Protein 5ZGO (pdb70)

Foldseek 3Di:
DQWCWDDFQHDIDTFGFAALADFWTWGDDACVVPLPVLLRQLVVVLVVDDVQAQEEEEADPRCVSNQVSNCVVNVHYYFYKYFDDDPPADPKDKWWFQDPSVSHITMTIGGPVCLVSFAQGEYEYEDAEAEPCRVVVRVCCSSVVSHHHYQAYEYAEYECDDDDRHHYVYYIYMDGDD/DAWCWDAFLRRTDTFGWDAQAPQWTDGDDAQVVVLPVLLSQLVVVLVVDDLQAQEEEEQDPRCVSNQVSNCVNNVHYYFYKYFDDDPVADDKDKWWFADPRYRDIIITIGGPVCLVVLAPGEYEYEYAEAEDCRVVVRVQCRSVVSHHHHDAYEYQEYEDDDDDGHHHRYYTYIDRRD/DQWDWDAFLNDTDTFHWQDDDDWWTWSDDFCVVPLPRLLSQLVVLLVVDDLQAQEEEEFDPRNVSNRVSNCVVNVHYYFYKYQDDDPPADPKDWFFFDDPDPDDTTITIGGPVCLVVAAQGAYEYEYAEAEDCGSVVRVQCVSVVSHHHHPAYEYQEYEDDDDDGHRYRYYIYIDTRD/DDWCWDAFLNRTDTFDFDDDDFQFTDTDDACVVPPPRLLSQLVVVLVVDDLQFQEEEEQADSNVSNQVSNCVVNVHYYFYKDFDDDPVADPKDKDWADDPPVRDITIIIGRPVCLVSAAQGEYEYEYAEQEDCSVVVVVQCVSVVSHHHYDAYEHQEYEDCSVDDHHHRYYYYTDGGD/DQWCWDDFQNDTDTFGWADDDPWWTFGDDACVVPPPVLLRFLVVVLVVDDLQAQEEEEADPSCVSNRVSNCVVNVHYYFYKYFDDDPVADPKDKWWDDDPPVRDITIIIGGPVCLVSAAQGEYEYEYAEAEDVRCPVRVQVVSVVSHHHYDAYEYQEYECDDDPRHHYVYYTYIDGDD/DAWCWDAFLRRIDTFHWAQQADQWIDRDDACVVPLPVLLSFLVVVLVVDPPQAAEEEEQDDRCVSNRVSNCVVNVHYYFYKYWDDDPVADPKDKDWDQWPRYSHITMIIGGPVCLVVLAPGEYEYEYAEAEPGPCVVRVCVRSVVSHHHHPAYEYQEYEDDDDPSYDYRYYYYIDGDD

Structure (mmCIF, N/CA/C/O backbone):
data_5ZGO
#
_entry.id   5ZGO
#
_cell.length_a   70.084
_cell.length_b   83.179
_cell.length_c   91.488
_cell.angle_alpha   90.00
_cell.angle_beta   102.07
_cell.angle_gamma   90.00
#
_symmetry.space_group_name_H-M   'P 1 21 1'
#
loop_
_entity.id
_entity.type
_entity.pdbx_description
1 polymer 'Adenine phosphoribosyltransferase'
2 water water
#
loop_
_atom_site.group_PDB
_atom_site.id
_atom_site.type_symbol
_atom_site.label_atom_id
_atom_site.label_alt_id
_atom_site.label_comp_id
_atom_site.label_asym_id
_atom_site.label_entity_id
_atom_site.label_seq_id
_atom_site.pdbx_PDB_ins_code
_atom_site.Cartn_x
_atom_site.Cartn_y
_atom_site.Cartn_z
_atom_site.occupancy
_atom_site.B_iso_or_equiv
_atom_site.auth_seq_id
_atom_site.auth_comp_id
_atom_site.auth_asym_id
_atom_site.auth_atom_id
_atom_site.pdbx_PDB_model_num
ATOM 1 N N . MET A 1 1 ? 36.073 14.033 42.102 1.00 82.26 1 MET A N 1
ATOM 2 C CA . MET A 1 1 ? 34.684 13.558 42.136 1.00 82.32 1 MET A CA 1
ATOM 3 C C . MET A 1 1 ? 33.668 14.663 42.386 1.00 70.78 1 MET A C 1
ATOM 4 O O . MET A 1 1 ? 33.597 15.278 43.462 1.00 60.55 1 MET A O 1
ATOM 9 N N . ARG A 1 2 ? 32.857 14.858 41.358 1.00 66.17 2 ARG A N 1
ATOM 10 C CA . ARG A 1 2 ? 31.868 15.916 41.304 1.00 66.00 2 ARG A CA 1
ATOM 11 C C . ARG A 1 2 ? 30.464 15.471 41.687 1.00 58.27 2 ARG A C 1
ATOM 12 O O . ARG A 1 2 ? 29.594 16.305 41.932 1.00 55.41 2 ARG A O 1
ATOM 20 N N . THR A 1 3 ? 30.248 14.157 41.712 1.00 58.11 3 THR A N 1
ATOM 21 C CA . THR A 1 3 ? 28.954 13.587 42.079 1.00 50.02 3 THR A CA 1
ATOM 22 C C . THR A 1 3 ? 29.074 12.405 43.041 1.00 50.56 3 THR A C 1
ATOM 23 O O . THR A 1 3 ? 30.039 11.656 42.991 1.00 53.22 3 THR A O 1
ATOM 27 N N . TYR A 1 4 ? 28.053 12.212 43.874 1.00 46.63 4 TYR A N 1
ATOM 28 C CA . TYR A 1 4 ? 28.029 11.111 44.830 1.00 45.72 4 TYR A CA 1
ATOM 29 C C . TYR A 1 4 ? 26.963 10.110 44.453 1.00 40.69 4 TYR A C 1
ATOM 30 O O . TYR A 1 4 ? 25.797 10.450 44.356 1.00 41.96 4 TYR A O 1
ATOM 39 N N . PRO A 1 5 ? 27.366 8.847 44.277 1.00 47.01 5 PRO A N 1
ATOM 40 C CA . PRO A 1 5 ? 26.415 7.796 43.898 1.00 41.43 5 PRO A CA 1
ATOM 41 C C . PRO A 1 5 ? 25.510 7.434 45.056 1.00 38.71 5 PRO A C 1
ATOM 42 O O . PRO A 1 5 ? 25.879 7.575 46.219 1.00 42.93 5 PRO A O 1
ATOM 46 N N . VAL A 1 6 ? 24.310 6.988 44.734 1.00 41.88 6 VAL A N 1
ATOM 47 C CA . VAL A 1 6 ? 23.319 6.704 45.747 1.00 36.71 6 VAL A CA 1
ATOM 48 C C . VAL A 1 6 ? 22.402 5.682 45.151 1.00 37.62 6 VAL A C 1
ATOM 49 O O . VAL A 1 6 ? 22.265 5.628 43.931 1.00 40.52 6 VAL A O 1
ATOM 53 N N . GLU A 1 7 ? 21.839 4.817 45.989 1.00 51.59 7 GLU A N 1
ATOM 54 C CA . GLU A 1 7 ? 20.938 3.774 45.502 1.00 48.91 7 GLU A CA 1
ATOM 55 C C . GLU A 1 7 ? 19.808 3.552 46.470 1.00 50.21 7 GLU A C 1
ATOM 56 O O . GLU A 1 7 ? 20.055 3.328 47.647 1.00 53.90 7 GLU A O 1
ATOM 62 N N . ILE A 1 8 ? 18.573 3.625 45.996 1.00 51.51 8 ILE A N 1
ATOM 63 C CA . ILE A 1 8 ? 17.443 3.401 46.878 1.00 49.53 8 ILE A CA 1
ATOM 64 C C . ILE A 1 8 ? 16.528 2.345 46.307 1.00 55.70 8 ILE A C 1
ATOM 65 O O . ILE A 1 8 ? 15.820 2.609 45.334 1.00 55.41 8 ILE A O 1
ATOM 70 N N . ALA A 1 9 ? 16.497 1.184 46.957 1.00 50.44 9 ALA A N 1
ATOM 71 C CA . ALA A 1 9 ? 15.584 0.120 46.568 1.00 54.11 9 ALA A CA 1
ATOM 72 C C . ALA A 1 9 ? 15.663 -0.173 45.085 1.00 54.61 9 ALA A C 1
ATOM 73 O O . ALA A 1 9 ? 14.630 -0.328 44.423 1.00 48.16 9 ALA A O 1
ATOM 75 N N . GLY A 1 10 ? 16.881 -0.187 44.554 1.00 51.84 10 GLY A N 1
ATOM 76 C CA . GLY A 1 10 ? 17.078 -0.530 43.153 1.00 63.93 10 GLY A CA 1
ATOM 77 C C . GLY A 1 10 ? 17.074 0.646 42.194 1.00 50.46 10 GLY A C 1
ATOM 78 O O . GLY A 1 10 ? 17.331 0.474 41.007 1.00 47.42 10 GLY A O 1
ATOM 79 N N . VAL A 1 11 ? 16.753 1.832 42.700 1.00 51.39 11 VAL A N 1
ATOM 80 C CA . VAL A 1 11 ? 16.835 3.042 41.890 1.00 47.87 11 VAL A CA 1
ATOM 81 C C . VAL A 1 11 ? 18.187 3.693 42.135 1.00 44.55 11 VAL A C 1
ATOM 82 O O . VAL A 1 11 ? 18.527 4.051 43.262 1.00 41.28 11 VAL A O 1
ATOM 86 N N . ARG A 1 12 ? 18.942 3.883 41.061 1.00 41.97 12 ARG A N 1
ATOM 87 C CA . ARG A 1 12 ? 20.286 4.420 41.181 1.00 36.76 12 ARG A CA 1
ATOM 88 C C . ARG A 1 12 ? 20.262 5.855 40.709 1.00 36.50 12 ARG A C 1
ATOM 89 O O . ARG A 1 12 ? 19.568 6.197 39.749 1.00 33.95 12 ARG A O 1
ATOM 97 N N . ARG A 1 13 ? 20.983 6.696 41.426 1.00 34.27 13 ARG A N 1
ATOM 98 C CA . ARG A 1 13 ? 21.123 8.080 41.063 1.00 34.37 13 ARG A CA 1
ATOM 99 C C . ARG A 1 13 ? 22.552 8.524 41.330 1.00 37.10 13 ARG A C 1
ATOM 100 O O . ARG A 1 13 ? 23.327 7.877 42.043 1.00 38.10 13 ARG A O 1
ATOM 108 N N . GLU A 1 14 ? 22.903 9.647 40.740 1.00 36.11 14 GLU A N 1
ATOM 109 C CA . GLU A 1 14 ? 24.192 10.212 40.987 1.00 34.17 14 GLU A CA 1
ATOM 110 C C . GLU A 1 14 ? 23.996 11.660 41.406 1.00 37.39 14 GLU A C 1
ATOM 111 O O . GLU A 1 14 ? 23.668 12.502 40.587 1.00 39.35 14 GLU A O 1
ATOM 117 N N . LEU A 1 15 ? 24.167 11.953 42.689 1.00 37.29 15 LEU A N 1
ATOM 118 C CA . LEU A 1 15 ? 23.857 13.289 43.188 1.00 37.92 15 LEU A CA 1
ATOM 119 C C . LEU A 1 15 ? 24.992 14.280 42.981 1.00 43.10 15 LEU A C 1
ATOM 120 O O . LEU A 1 15 ? 26.121 14.028 43.398 1.00 47.69 15 LEU A O 1
ATOM 125 N N . PRO A 1 16 ? 24.684 15.461 42.441 1.00 41.43 16 PRO A N 1
ATOM 126 C CA . PRO A 1 16 ? 25.777 16.423 42.303 1.00 39.00 16 PRO A CA 1
ATOM 127 C C . PRO A 1 16 ? 26.336 16.838 43.660 1.00 39.62 16 PRO A C 1
ATOM 128 O O . PRO A 1 16 ? 25.620 17.017 44.638 1.00 33.17 16 PRO A O 1
ATOM 132 N N . ILE A 1 17 ? 27.647 16.999 43.717 1.00 49.25 17 ILE A N 1
ATOM 133 C CA . ILE A 1 17 ? 28.239 17.499 44.935 1.00 45.20 17 ILE A CA 1
ATOM 134 C C . ILE A 1 17 ? 28.363 18.974 44.700 1.00 43.67 17 ILE A C 1
ATOM 135 O O . ILE A 1 17 ? 29.009 19.403 43.754 1.00 50.04 17 ILE A O 1
ATOM 140 N N . VAL A 1 18 ? 27.659 19.743 45.514 1.00 39.77 18 VAL A N 1
ATOM 141 C CA . VAL A 1 18 ? 27.572 21.169 45.313 1.00 42.90 18 VAL A CA 1
ATOM 142 C C . VAL A 1 18 ? 27.804 21.831 46.650 1.00 46.69 18 VAL A C 1
ATOM 143 O O . VAL A 1 18 ? 27.478 21.278 47.692 1.00 49.00 18 VAL A O 1
ATOM 147 N N . GLN A 1 19 ? 28.331 23.043 46.596 1.00 52.95 19 GLN A N 1
ATOM 148 C CA . GLN A 1 19 ? 28.702 23.821 47.768 1.00 54.79 19 GLN A CA 1
ATOM 149 C C . GLN A 1 19 ? 27.531 24.577 48.373 1.00 52.48 19 GLN A C 1
ATOM 150 O O . GLN A 1 19 ? 26.751 25.204 47.656 1.00 54.47 19 GLN A O 1
ATOM 156 N N . VAL A 1 20 ? 27.409 24.478 49.693 1.00 50.31 20 VAL A N 1
ATOM 157 C CA . VAL A 1 20 ? 26.278 25.004 50.457 1.00 59.52 20 VAL A CA 1
ATOM 158 C C . VAL A 1 20 ? 26.703 26.016 51.535 1.00 67.01 20 VAL A C 1
ATOM 159 O O . VAL A 1 20 ? 25.882 26.810 52.018 1.00 76.16 20 VAL A O 1
ATOM 163 N N . GLY A 1 21 ? 27.995 26.048 51.850 1.00 64.35 21 GLY A N 1
ATOM 164 C CA . GLY A 1 21 ? 28.514 26.909 52.906 1.00 66.52 21 GLY A CA 1
ATOM 165 C C . GLY A 1 21 ? 29.943 27.379 52.686 1.00 69.66 21 GLY A C 1
ATOM 166 O O . GLY A 1 21 ? 30.498 27.230 51.595 1.00 61.67 21 GLY A O 1
ATOM 167 N N . PRO A 1 22 ? 30.533 28.013 53.710 1.00 74.61 22 PRO A N 1
ATOM 168 C CA . PRO A 1 22 ? 31.851 28.646 53.592 1.00 70.90 22 PRO A CA 1
ATOM 169 C C . PRO A 1 22 ? 32.895 27.682 53.042 1.00 72.43 22 PRO A C 1
ATOM 170 O O . PRO A 1 22 ? 33.668 28.034 52.155 1.00 77.59 22 PRO A O 1
ATOM 174 N N . GLY A 1 23 ? 32.902 26.463 53.559 1.00 67.51 23 GLY A N 1
ATOM 175 C CA . GLY A 1 23 ? 33.874 25.465 53.151 1.00 66.35 23 GLY A CA 1
ATOM 176 C C . GLY A 1 23 ? 33.234 24.125 52.859 1.00 61.54 23 GLY A C 1
ATOM 177 O O . GLY A 1 23 ? 33.928 23.117 52.796 1.00 56.53 23 GLY A O 1
ATOM 178 N N . VAL A 1 24 ? 31.906 24.113 52.728 1.00 66.60 24 VAL A N 1
ATOM 179 C CA . VAL A 1 24 ? 31.138 22.864 52.649 1.00 63.78 24 VAL A CA 1
ATOM 180 C C . VAL A 1 24 ? 30.324 22.540 51.381 1.00 60.13 24 VAL A C 1
ATOM 181 O O . VAL A 1 24 ? 29.600 23.365 50.830 1.00 60.26 24 VAL A O 1
ATOM 185 N N . ALA A 1 25 ? 30.434 21.287 50.967 1.00 58.57 25 ALA A N 1
ATOM 186 C CA . ALA A 1 25 ? 29.678 20.748 49.858 1.00 54.95 25 ALA A CA 1
ATOM 187 C C . ALA A 1 25 ? 28.795 19.636 50.410 1.00 53.86 25 ALA A C 1
ATOM 188 O O . ALA A 1 25 ? 29.156 18.989 51.393 1.00 54.16 25 ALA A O 1
ATOM 190 N N . VAL A 1 26 ? 27.622 19.446 49.809 1.00 52.44 26 VAL A N 1
ATOM 191 C CA . VAL A 1 26 ? 26.714 18.380 50.217 1.00 46.85 26 VAL A CA 1
ATOM 192 C C . VAL A 1 26 ? 26.244 17.711 48.957 1.00 41.43 26 VAL A C 1
ATOM 193 O O . VAL A 1 26 ? 26.253 18.315 47.883 1.00 46.12 26 VAL A O 1
ATOM 197 N N . ALA A 1 27 ? 25.817 16.468 49.091 1.00 38.72 27 ALA A N 1
ATOM 198 C CA . ALA A 1 27 ? 25.236 15.749 47.979 1.00 32.65 27 ALA A CA 1
ATOM 199 C C . ALA A 1 27 ? 23.794 16.178 47.848 1.00 32.87 27 ALA A C 1
ATOM 200 O O . ALA A 1 27 ? 23.046 16.130 48.824 1.00 29.17 27 ALA A O 1
ATOM 202 N N . LEU A 1 28 ? 23.405 16.617 46.651 1.00 36.64 28 LEU A N 1
ATOM 203 C CA . LEU A 1 28 ? 22.108 17.272 46.479 1.00 35.75 28 LEU A CA 1
ATOM 204 C C . LEU A 1 28 ? 21.036 16.264 46.158 1.00 29.33 28 LEU A C 1
ATOM 205 O O . LEU A 1 28 ? 21.111 15.576 45.159 1.00 37.28 28 LEU A O 1
ATOM 210 N N . LEU A 1 29 ? 20.037 16.195 47.027 1.00 34.12 29 LEU A N 1
ATOM 211 C CA . LEU A 1 29 ? 18.883 15.330 46.845 1.00 29.62 29 LEU A CA 1
ATOM 212 C C . LEU A 1 29 ? 17.675 16.207 46.577 1.00 30.61 29 LEU A C 1
ATOM 213 O O . LEU A 1 29 ? 17.405 17.140 47.341 1.00 33.82 29 LEU A O 1
ATOM 218 N N . ASN A 1 30 ? 16.947 15.922 45.508 1.00 23.13 30 ASN A N 1
ATOM 219 C CA . ASN A 1 30 ? 15.753 16.700 45.217 1.00 28.96 30 ASN A CA 1
ATOM 220 C C . ASN A 1 30 ? 14.631 15.810 44.656 1.00 30.90 30 ASN A C 1
ATOM 221 O O . ASN A 1 30 ? 14.753 15.303 43.539 1.00 37.59 30 ASN A O 1
ATOM 226 N N . LEU A 1 31 ? 13.554 15.629 45.413 1.00 29.10 31 LEU A N 1
ATOM 227 C CA . LEU A 1 31 ? 12.461 14.758 44.989 1.00 26.73 31 LEU A CA 1
ATOM 228 C C . LEU A 1 31 ? 11.468 15.490 44.082 1.00 26.50 31 LEU A C 1
ATOM 229 O O . LEU A 1 31 ? 10.674 14.864 43.419 1.00 30.69 31 LEU A O 1
ATOM 234 N N . LEU A 1 32 ? 11.539 16.819 44.037 1.00 28.10 32 LEU A N 1
ATOM 235 C CA . LEU A 1 32 ? 10.717 17.608 43.124 1.00 26.54 32 LEU A CA 1
ATOM 236 C C . LEU A 1 32 ? 11.140 17.367 41.695 1.00 26.56 32 LEU A C 1
ATOM 237 O O . LEU A 1 32 ? 12.187 17.886 41.296 1.00 23.91 32 LEU A O 1
ATOM 242 N N . GLY A 1 33 ? 10.341 16.610 40.932 1.00 28.00 33 GLY A N 1
ATOM 243 C CA . GLY A 1 33 ? 10.704 16.262 39.566 1.00 29.12 33 GLY A CA 1
ATOM 244 C C . GLY A 1 33 ? 11.236 14.845 39.393 1.00 29.94 33 GLY A C 1
ATOM 245 O O . GLY A 1 33 ? 11.408 14.366 38.269 1.00 32.37 33 GLY A O 1
ATOM 246 N N . ASP A 1 34 ? 11.541 14.170 40.495 1.00 30.95 34 ASP A N 1
ATOM 247 C CA . ASP A 1 34 ? 11.978 12.777 40.386 1.00 34.56 34 ASP A CA 1
ATOM 248 C C . ASP A 1 34 ? 10.827 11.852 40.838 1.00 33.37 34 ASP A C 1
ATOM 249 O O . ASP A 1 34 ? 10.747 11.474 42.012 1.00 31.85 34 ASP A O 1
ATOM 254 N N . THR A 1 35 ? 9.917 11.517 39.926 1.00 24.95 35 THR A N 1
ATOM 255 C CA . THR A 1 35 ? 8.800 10.680 40.333 1.00 29.02 35 THR A CA 1
ATOM 256 C C . THR A 1 35 ? 9.249 9.254 40.713 1.00 31.29 35 THR A C 1
ATOM 257 O O . THR A 1 35 ? 8.821 8.713 41.735 1.00 32.24 35 THR A O 1
ATOM 261 N N . GLU A 1 36 ? 10.197 8.706 39.968 1.00 26.56 36 GLU A N 1
ATOM 262 C CA . GLU A 1 36 ? 10.668 7.342 40.161 1.00 34.24 36 GLU A CA 1
ATOM 263 C C . GLU A 1 36 ? 11.360 7.197 41.530 1.00 34.98 36 GLU A C 1
ATOM 264 O O . GLU A 1 36 ? 11.132 6.236 42.261 1.00 34.43 36 GLU A O 1
ATOM 270 N N . LEU A 1 37 ? 12.223 8.154 41.850 1.00 28.94 37 LEU A N 1
ATOM 271 C CA . LEU A 1 37 ? 12.980 8.125 43.095 1.00 31.79 37 LEU A CA 1
ATOM 272 C C . LEU A 1 37 ? 12.072 8.341 44.317 1.00 30.88 37 LEU A C 1
ATOM 273 O O . LEU A 1 37 ? 12.309 7.757 45.375 1.00 30.37 37 LEU A O 1
ATOM 278 N N . THR A 1 38 ? 11.041 9.169 44.157 1.00 27.87 38 THR A N 1
ATOM 279 C CA . THR A 1 38 ? 10.101 9.487 45.228 1.00 30.39 38 THR A CA 1
ATOM 280 C C . THR A 1 38 ? 9.315 8.251 45.612 1.00 35.44 38 THR A C 1
ATOM 281 O O . THR A 1 38 ? 9.156 7.931 46.807 1.00 31.43 38 THR A O 1
ATOM 285 N N . GLU A 1 39 ? 8.859 7.537 44.585 1.00 33.85 39 GLU A N 1
ATOM 286 C CA . GLU A 1 39 ? 8.001 6.400 44.818 1.00 31.79 39 GLU A CA 1
ATOM 287 C C . GLU A 1 39 ? 8.843 5.309 45.441 1.00 34.33 39 GLU A C 1
ATOM 288 O O . GLU A 1 39 ? 8.383 4.622 46.339 1.00 34.83 39 GLU A O 1
ATOM 294 N N . ALA A 1 40 ? 10.112 5.243 45.068 1.00 29.12 40 ALA A N 1
ATOM 295 C CA . ALA A 1 40 ? 10.970 4.240 45.645 1.00 30.57 40 ALA A CA 1
ATOM 296 C C . ALA A 1 40 ? 11.200 4.508 47.126 1.00 37.18 40 ALA A C 1
ATOM 297 O O . ALA A 1 40 ? 11.042 3.609 47.954 1.00 39.33 40 ALA A O 1
ATOM 299 N N . ALA A 1 41 ? 11.573 5.733 47.465 1.00 34.23 41 ALA A N 1
ATOM 300 C CA . ALA A 1 41 ? 11.802 6.072 48.862 1.00 36.40 41 ALA A CA 1
ATOM 301 C C . ALA A 1 41 ? 10.538 5.876 49.696 1.00 36.27 41 ALA A C 1
ATOM 302 O O . ALA A 1 41 ? 10.612 5.457 50.847 1.00 39.69 41 ALA A O 1
ATOM 304 N N . ALA A 1 42 ? 9.378 6.118 49.103 1.00 35.71 42 ALA A N 1
ATOM 305 C CA . ALA A 1 42 ? 8.131 5.995 49.848 1.00 39.93 42 ALA A CA 1
ATOM 306 C C . ALA A 1 42 ? 7.768 4.519 50.065 1.00 46.57 42 ALA A C 1
ATOM 307 O O . ALA A 1 42 ? 7.086 4.189 51.033 1.00 48.59 42 ALA A O 1
ATOM 309 N N . GLU A 1 43 ? 8.142 3.639 49.141 1.00 41.27 43 GLU A N 1
ATOM 310 C CA . GLU A 1 43 ? 7.814 2.241 49.341 1.00 42.02 43 GLU A CA 1
ATOM 311 C C . GLU A 1 43 ? 8.705 1.644 50.419 1.00 42.52 43 GLU A C 1
ATOM 312 O O . GLU A 1 43 ? 8.263 0.825 51.217 1.00 50.04 43 GLU A O 1
ATOM 318 N N . ALA A 1 44 ? 9.933 2.128 50.491 1.00 35.34 44 ALA A N 1
ATOM 319 C CA . ALA A 1 44 ? 10.897 1.595 51.427 1.00 35.43 44 ALA A CA 1
ATOM 320 C C . ALA A 1 44 ? 10.622 2.083 52.839 1.00 44.79 44 ALA A C 1
ATOM 321 O O . ALA A 1 44 ? 10.862 1.361 53.816 1.00 46.12 44 ALA A O 1
ATOM 323 N N . LEU A 1 45 ? 10.112 3.305 52.940 1.00 35.83 45 LEU A N 1
ATOM 324 C CA . LEU A 1 45 ? 9.859 3.907 54.230 1.00 33.34 45 LEU A CA 1
ATOM 325 C C . LEU A 1 45 ? 8.537 3.386 54.797 1.00 40.06 45 LEU A C 1
ATOM 326 O O . LEU A 1 45 ? 8.380 3.294 56.020 1.00 42.97 45 LEU A O 1
ATOM 331 N N . ALA A 1 46 ? 7.601 3.011 53.919 1.00 41.87 46 ALA A N 1
ATOM 332 C CA . ALA A 1 46 ? 6.303 2.492 54.363 1.00 37.77 46 ALA A CA 1
ATOM 333 C C . ALA A 1 46 ? 6.517 1.191 55.087 1.00 42.06 46 ALA A C 1
ATOM 334 O O . ALA A 1 46 ? 5.825 0.877 56.051 1.00 53.29 46 ALA A O 1
ATOM 336 N N . LYS A 1 47 ? 7.513 0.454 54.621 1.00 41.05 47 LYS A N 1
ATOM 337 C CA . LYS A 1 47 ? 7.875 -0.824 55.192 1.00 47.87 47 LYS A CA 1
ATOM 338 C C . LYS A 1 47 ? 8.417 -0.615 56.581 1.00 52.63 47 LYS A C 1
ATOM 339 O O . LYS A 1 47 ? 8.298 -1.487 57.444 1.00 52.43 47 LYS A O 1
ATOM 345 N N . ARG A 1 48 ? 9.036 0.544 56.784 1.00 50.92 48 ARG A N 1
ATOM 346 C CA . ARG A 1 48 ? 9.653 0.858 58.057 1.00 41.43 48 ARG A CA 1
ATOM 347 C C . ARG A 1 48 ? 8.896 1.892 58.854 1.00 41.86 48 ARG A C 1
ATOM 348 O O . ARG A 1 48 ? 9.432 2.431 59.804 1.00 45.29 48 ARG A O 1
ATOM 356 N N . LEU A 1 49 ? 7.635 2.120 58.533 1.00 35.03 49 LEU A N 1
ATOM 357 C CA . LEU A 1 49 ? 6.883 3.083 59.314 1.00 41.87 49 LEU A CA 1
ATOM 358 C C . LEU A 1 49 ? 6.197 2.384 60.471 1.00 44.52 49 LEU A C 1
ATOM 359 O O . LEU A 1 49 ? 5.321 1.550 60.266 1.00 54.16 49 LEU A O 1
ATOM 364 N N . PRO A 1 50 ? 6.586 2.748 61.702 1.00 47.73 50 PRO A N 1
ATOM 365 C CA . PRO A 1 50 ? 6.081 2.123 62.935 1.00 45.06 50 PRO A CA 1
ATOM 366 C C . PRO A 1 50 ? 4.582 2.140 62.924 1.00 41.27 50 PRO A C 1
ATOM 367 O O . PRO A 1 50 ? 4.019 3.210 62.714 1.00 41.22 50 PRO A O 1
ATOM 371 N N . PRO A 1 51 ? 3.941 0.979 63.130 1.00 48.34 51 PRO A N 1
ATOM 372 C CA . PRO A 1 51 ? 2.504 0.874 62.838 1.00 48.71 51 PRO A CA 1
ATOM 373 C C . PRO A 1 51 ? 1.573 1.739 63.696 1.00 37.26 51 PRO A C 1
ATOM 374 O O . PRO A 1 51 ? 0.412 1.898 63.321 1.00 42.82 51 PRO A O 1
ATOM 378 N N . GLU A 1 52 ? 2.069 2.367 64.751 1.00 35.77 52 GLU A N 1
ATOM 379 C CA . GLU A 1 52 ? 1.159 3.127 65.596 1.00 53.24 52 GLU A CA 1
ATOM 380 C C . GLU A 1 52 ? 1.043 4.576 65.104 1.00 44.05 52 GLU A C 1
ATOM 381 O O . GLU A 1 52 ? 0.164 5.317 65.552 1.00 43.39 52 GLU A O 1
ATOM 387 N N . VAL A 1 53 ? 1.888 4.936 64.137 1.00 42.15 53 VAL A N 1
ATOM 388 C CA . VAL A 1 53 ? 1.847 6.248 63.517 1.00 37.46 53 VAL A CA 1
ATOM 389 C C . VAL A 1 53 ? 0.499 6.472 62.863 1.00 37.57 53 VAL A C 1
ATOM 390 O O . VAL A 1 53 ? 0.042 5.643 62.085 1.00 33.37 53 VAL A O 1
ATOM 394 N N . GLU A 1 54 ? -0.109 7.622 63.149 1.00 40.14 54 GLU A N 1
ATOM 395 C CA . GLU A 1 54 ? -1.444 7.937 62.648 1.00 39.71 54 GLU A CA 1
ATOM 396 C C . GLU A 1 54 ? -1.488 9.109 61.687 1.00 38.26 54 GLU A C 1
ATOM 397 O O . GLU A 1 54 ? -2.537 9.354 61.093 1.00 46.49 54 GLU A O 1
ATOM 403 N N . VAL A 1 55 ? -0.377 9.853 61.582 1.00 32.42 55 VAL A N 1
ATOM 404 C CA . VAL A 1 55 ? -0.293 11.107 60.803 1.00 34.13 55 VAL A CA 1
ATOM 405 C C . VAL A 1 55 ? 1.144 11.413 60.445 1.00 32.14 55 VAL A C 1
ATOM 406 O O . VAL A 1 55 ? 2.036 11.234 61.270 1.00 32.59 55 VAL A O 1
ATOM 410 N N . LEU A 1 56 ? 1.365 11.983 59.269 1.00 29.73 56 LEU A N 1
ATOM 411 C CA . LEU A 1 56 ? 2.719 12.296 58.851 1.00 29.29 56 LEU A CA 1
ATOM 412 C C . LEU A 1 56 ? 2.804 13.802 58.709 1.00 31.37 56 LEU A C 1
ATOM 413 O O . LEU A 1 56 ? 1.981 14.382 58.012 1.00 32.03 56 LEU A O 1
ATOM 418 N N . VAL A 1 57 ? 3.826 14.428 59.291 1.00 29.38 57 VAL A N 1
ATOM 419 C CA . VAL A 1 57 ? 3.967 15.872 59.205 1.00 22.91 57 VAL A CA 1
ATOM 420 C C . VAL A 1 57 ? 5.293 16.202 58.559 1.00 26.94 57 VAL A C 1
ATOM 421 O O . VAL A 1 57 ? 6.314 15.669 58.962 1.00 25.50 57 VAL A O 1
ATOM 425 N N . THR A 1 58 ? 5.276 17.060 57.537 1.00 26.96 58 THR A N 1
ATOM 426 C CA . THR A 1 58 ? 6.518 17.450 56.890 1.00 24.92 58 THR A CA 1
ATOM 427 C C . THR A 1 58 ? 6.670 18.947 56.854 1.00 28.45 58 THR A C 1
ATOM 428 O O . THR A 1 58 ? 5.700 19.654 56.611 1.00 31.44 58 THR A O 1
ATOM 432 N N . PRO A 1 59 ? 7.897 19.437 57.129 1.00 32.35 59 PRO A N 1
ATOM 433 C CA . PRO A 1 59 ? 8.279 20.848 57.097 1.00 29.91 59 PRO A CA 1
ATOM 434 C C . PRO A 1 59 ? 8.870 21.311 55.756 1.00 28.95 59 PRO A C 1
ATOM 435 O O . PRO A 1 59 ? 8.966 22.510 55.536 1.00 34.23 59 PRO A O 1
ATOM 439 N N . GLU A 1 60 ? 9.277 20.404 54.871 1.00 35.92 60 GLU A N 1
ATOM 440 C CA . GLU A 1 60 ? 9.894 20.866 53.625 1.00 26.92 60 GLU A CA 1
ATOM 441 C C . GLU A 1 60 ? 9.067 20.688 52.390 1.00 24.96 60 GLU A C 1
ATOM 442 O O . GLU A 1 60 ? 8.391 19.687 52.218 1.00 35.88 60 GLU A O 1
ATOM 448 N N . VAL A 1 61 ? 9.223 21.637 51.480 1.00 29.36 61 VAL A N 1
ATOM 449 C CA . VAL A 1 61 ? 8.458 21.690 50.265 1.00 23.38 61 VAL A CA 1
ATOM 450 C C . VAL A 1 61 ? 9.025 20.610 49.409 1.00 29.86 61 VAL A C 1
ATOM 451 O O . VAL A 1 61 ? 8.319 20.006 48.614 1.00 30.34 61 VAL A O 1
ATOM 455 N N . LYS A 1 62 ? 10.319 20.357 49.609 1.00 30.62 62 LYS A N 1
ATOM 456 C CA . LYS A 1 62 ? 11.061 19.387 48.805 1.00 31.05 62 LYS A CA 1
ATOM 457 C C . LYS A 1 62 ? 10.673 17.946 49.112 1.00 30.22 62 LYS A C 1
ATOM 458 O O . LYS A 1 62 ? 10.962 17.054 48.329 1.00 34.16 62 LYS A O 1
ATOM 464 N N . ALA A 1 63 ? 10.007 17.709 50.237 1.00 27.37 63 ALA A N 1
ATOM 465 C CA . ALA A 1 63 ? 9.646 16.347 50.600 1.00 30.19 63 ALA A CA 1
ATOM 466 C C . ALA A 1 63 ? 8.149 16.151 50.484 1.00 27.97 63 ALA A C 1
ATOM 467 O O . ALA A 1 63 ? 7.631 15.091 50.794 1.00 28.13 63 ALA A O 1
ATOM 469 N N . VAL A 1 64 ? 7.465 17.166 49.984 1.00 26.43 64 VAL A N 1
ATOM 470 C CA . VAL A 1 64 ? 6.028 17.085 49.770 1.00 29.17 64 VAL A CA 1
ATOM 471 C C . VAL A 1 64 ? 5.689 15.908 48.859 1.00 28.18 64 VAL A C 1
ATOM 472 O O . VAL A 1 64 ? 4.720 15.196 49.095 1.00 23.30 64 VAL A O 1
ATOM 476 N N . PRO A 1 65 ? 6.486 15.689 47.812 1.00 31.29 65 PRO A N 1
ATOM 477 C CA . PRO A 1 65 ? 6.146 14.490 47.040 1.00 31.00 65 PRO A CA 1
ATOM 478 C C . PRO A 1 65 ? 6.273 13.169 47.810 1.00 28.87 65 PRO A C 1
ATOM 479 O O . PRO A 1 65 ? 5.472 12.261 47.589 1.00 29.31 65 PRO A O 1
ATOM 483 N N . LEU A 1 66 ? 7.236 13.081 48.714 1.00 25.94 66 LEU A N 1
ATOM 484 C CA . LEU A 1 66 ? 7.419 11.867 49.494 1.00 30.23 66 LEU A CA 1
ATOM 485 C C . LEU A 1 66 ? 6.325 11.738 50.535 1.00 30.81 66 LEU A C 1
ATOM 486 O O . LEU A 1 66 ? 5.802 10.650 50.736 1.00 30.20 66 LEU A O 1
ATOM 491 N N . ALA A 1 67 ? 5.931 12.854 51.139 1.00 27.75 67 ALA A N 1
ATOM 492 C CA . ALA A 1 67 ? 4.885 12.817 52.155 1.00 31.86 67 ALA A CA 1
ATOM 493 C C . ALA A 1 67 ? 3.561 12.407 51.545 1.00 28.92 67 ALA A C 1
ATOM 494 O O . ALA A 1 67 ? 2.872 11.606 52.118 1.00 32.28 67 ALA A O 1
ATOM 496 N N . HIS A 1 68 ? 3.271 12.867 50.335 1.00 30.31 68 HIS A N 1
ATOM 497 C CA . HIS A 1 68 ? 2.055 12.485 49.623 1.00 27.50 68 HIS A CA 1
ATOM 498 C C . HIS A 1 68 ? 2.041 11.043 49.178 1.00 28.52 68 HIS A C 1
ATOM 499 O O . HIS A 1 68 ? 1.014 10.394 49.233 1.00 25.42 68 HIS A O 1
ATOM 506 N N . ALA A 1 69 ? 3.160 10.580 48.641 1.00 29.75 69 ALA A N 1
ATOM 507 C CA . ALA A 1 69 ? 3.233 9.210 48.175 1.00 28.18 69 ALA A CA 1
ATOM 508 C C . ALA A 1 69 ? 3.110 8.284 49.360 1.00 34.68 69 ALA A C 1
ATOM 509 O O . ALA A 1 69 ? 2.486 7.235 49.298 1.00 37.16 69 ALA A O 1
ATOM 511 N N . LEU A 1 70 ? 3.649 8.735 50.472 1.00 33.73 70 LEU A N 1
ATOM 512 C CA . LEU A 1 70 ? 3.683 7.953 51.677 1.00 29.75 70 LEU A CA 1
ATOM 513 C C . LEU A 1 70 ? 2.260 7.839 52.247 1.00 33.30 70 LEU A C 1
ATOM 514 O O . LEU A 1 70 ? 1.843 6.796 52.751 1.00 34.16 70 LEU A O 1
ATOM 519 N N . SER A 1 71 ? 1.502 8.913 52.101 1.00 32.00 71 SER A N 1
ATOM 520 C CA . SER A 1 71 ? 0.142 8.951 52.568 1.00 31.15 71 SER A CA 1
ATOM 521 C C . SER A 1 71 ? -0.748 8.057 51.689 1.00 39.83 71 SER A C 1
ATOM 522 O O . SER A 1 71 ? -1.737 7.503 52.181 1.00 40.13 71 SER A O 1
ATOM 525 N N . ARG A 1 72 ? -0.370 7.884 50.415 1.00 31.94 72 ARG A N 1
ATOM 526 C CA . ARG A 1 72 ? -1.148 7.072 49.485 1.00 29.11 72 ARG A CA 1
ATOM 527 C C . ARG A 1 72 ? -0.873 5.611 49.743 1.00 29.08 72 ARG A C 1
ATOM 528 O O . ARG A 1 72 ? -1.766 4.787 49.735 1.00 38.16 72 ARG A O 1
ATOM 536 N N . ILE A 1 73 ? 0.374 5.305 50.028 1.00 32.80 73 ILE A N 1
ATOM 537 C CA . ILE A 1 73 ? 0.762 3.946 50.274 1.00 30.00 73 ILE A CA 1
ATOM 538 C C . ILE A 1 73 ? 0.241 3.403 51.598 1.00 37.60 73 ILE A C 1
ATOM 539 O O . ILE A 1 73 ? -0.240 2.273 51.648 1.00 43.33 73 ILE A O 1
ATOM 544 N N . THR A 1 74 ? 0.311 4.214 52.650 1.00 37.20 74 THR A N 1
ATOM 545 C CA . THR A 1 74 ? -0.043 3.786 53.994 1.00 30.64 74 THR A CA 1
ATOM 546 C C . THR A 1 74 ? -1.481 4.078 54.378 1.00 34.94 74 THR A C 1
ATOM 547 O O . THR A 1 74 ? -2.022 3.434 55.269 1.00 46.97 74 THR A O 1
ATOM 551 N N . GLY A 1 75 ? -2.096 5.063 53.738 1.00 39.62 75 GLY A N 1
ATOM 552 C CA . GLY A 1 75 ? -3.471 5.426 54.041 1.00 30.29 75 GLY A CA 1
ATOM 553 C C . GLY A 1 75 ? -3.594 6.412 55.189 1.00 36.31 75 GLY A C 1
ATOM 554 O O . GLY A 1 75 ? -4.690 6.841 55.558 1.00 42.42 75 GLY A O 1
ATOM 555 N N . LYS A 1 76 ? -2.459 6.823 55.728 1.00 33.83 76 LYS A N 1
ATOM 556 C CA . LYS A 1 76 ? -2.442 7.757 56.832 1.00 34.92 76 LYS A CA 1
ATOM 557 C C . LYS A 1 76 ? -2.332 9.168 56.251 1.00 33.98 76 LYS A C 1
ATOM 558 O O . LYS A 1 76 ? -1.614 9.380 55.272 1.00 31.40 76 LYS A O 1
ATOM 564 N N . PRO A 1 77 ? -3.090 10.122 56.814 1.00 27.06 77 PRO A N 1
ATOM 565 C CA . PRO A 1 77 ? -3.137 11.483 56.268 1.00 28.25 77 PRO A CA 1
ATOM 566 C C . PRO A 1 77 ? -1.791 12.169 56.424 1.00 30.21 77 PRO A C 1
ATOM 567 O O . PRO A 1 77 ? -0.973 11.721 57.226 1.00 29.55 77 PRO A O 1
ATOM 571 N N . TYR A 1 78 ? -1.563 13.253 55.694 1.00 33.90 78 TYR A N 1
ATOM 572 C CA . TYR A 1 78 ? -0.302 13.976 55.833 1.00 27.89 78 TYR A CA 1
ATOM 573 C C . TYR A 1 78 ? -0.473 15.482 55.951 1.00 29.41 78 TYR A C 1
ATOM 574 O O . TYR A 1 78 ? -1.356 16.084 55.318 1.00 31.81 78 TYR A O 1
ATOM 583 N N . VAL A 1 79 ? 0.401 16.084 56.763 1.00 34.15 79 VAL A N 1
ATOM 584 C CA . VAL A 1 79 ? 0.356 17.522 57.029 1.00 34.30 79 VAL A CA 1
ATOM 585 C C . VAL A 1 79 ? 1.624 18.193 56.568 1.00 30.60 79 VAL A C 1
ATOM 586 O O . VAL A 1 79 ? 2.730 17.736 56.862 1.00 34.27 79 VAL A O 1
ATOM 590 N N . VAL A 1 80 ? 1.456 19.339 55.925 1.00 36.52 80 VAL A N 1
ATOM 591 C CA . VAL A 1 80 ? 2.586 20.123 55.448 1.00 31.21 80 VAL A CA 1
ATOM 592 C C . VAL A 1 80 ? 2.667 21.384 56.280 1.00 26.99 80 VAL A C 1
ATOM 593 O O . VAL A 1 80 ? 1.791 22.228 56.227 1.00 26.25 80 VAL A O 1
ATOM 597 N N . ALA A 1 81 ? 3.737 21.509 57.047 1.00 29.78 81 ALA A N 1
ATOM 598 C CA . ALA A 1 81 ? 3.953 22.720 57.821 1.00 33.70 81 ALA A CA 1
ATOM 599 C C . ALA A 1 81 ? 4.845 23.596 56.980 1.00 32.06 81 ALA A C 1
ATOM 600 O O . ALA A 1 81 ? 5.642 23.098 56.202 1.00 29.15 81 ALA A O 1
ATOM 602 N N . ARG A 1 82 ? 4.748 24.900 57.160 1.00 43.33 82 ARG A N 1
ATOM 603 C CA . ARG A 1 82 ? 5.371 25.822 56.214 1.00 44.31 82 ARG A CA 1
ATOM 604 C C . ARG A 1 82 ? 6.346 26.778 56.884 1.00 42.98 82 ARG A C 1
ATOM 605 O O . ARG A 1 82 ? 6.515 26.734 58.104 1.00 42.17 82 ARG A O 1
ATOM 613 N N . LYS A 1 83 ? 7.025 27.601 56.089 1.00 50.59 83 LYS A N 1
ATOM 614 C CA . LYS A 1 83 ? 8.031 28.493 56.661 1.00 55.28 83 LYS A CA 1
ATOM 615 C C . LYS A 1 83 ? 7.458 29.906 56.880 1.00 54.06 83 LYS A C 1
ATOM 616 O O . LYS A 1 83 ? 7.981 30.689 57.669 1.00 54.63 83 LYS A O 1
ATOM 622 N N . THR A 1 84 ? 6.338 30.198 56.227 1.00 49.94 84 THR A N 1
ATOM 623 C CA . THR A 1 84 ? 5.648 31.475 56.399 1.00 55.10 84 THR A CA 1
ATOM 624 C C . THR A 1 84 ? 4.151 31.186 56.444 1.00 55.68 84 THR A C 1
ATOM 625 O O . THR A 1 84 ? 3.725 30.085 56.124 1.00 49.90 84 THR A O 1
ATOM 629 N N . GLU A 1 85 ? 3.352 32.177 56.815 1.00 50.79 85 GLU A N 1
ATOM 630 C CA . GLU A 1 85 ? 1.920 32.015 56.884 1.00 50.65 85 GLU A CA 1
ATOM 631 C C . GLU A 1 85 ? 1.326 32.153 55.479 1.00 53.00 85 GLU A C 1
ATOM 632 O O . GLU A 1 85 ? 1.715 33.038 54.718 1.00 56.32 85 GLU A O 1
ATOM 638 N N . LYS A 1 86 ? 0.348 31.312 55.148 1.00 55.58 86 LYS A N 1
ATOM 639 C CA . LYS A 1 86 ? -0.187 31.288 53.784 1.00 53.39 86 LYS A CA 1
ATOM 640 C C . LYS A 1 86 ? -1.655 31.656 53.773 1.00 49.16 86 LYS A C 1
ATOM 641 O O . LYS A 1 86 ? -2.369 31.406 54.748 1.00 52.28 86 LYS A O 1
ATOM 647 N N . PRO A 1 87 ? -2.111 32.248 52.662 1.00 45.94 87 PRO A N 1
ATOM 648 C CA . PRO A 1 87 ? -3.468 32.808 52.642 1.00 53.84 87 PRO A CA 1
ATOM 649 C C . PRO A 1 87 ? -4.593 31.779 52.878 1.00 55.29 87 PRO A C 1
ATOM 650 O O . PRO A 1 87 ? -5.651 32.147 53.402 1.00 52.27 87 PRO A O 1
ATOM 654 N N . TYR A 1 88 ? -4.336 30.509 52.567 1.00 51.45 88 TYR A N 1
ATOM 655 C CA . TYR A 1 88 ? -5.331 29.456 52.752 1.00 49.06 88 TYR A CA 1
ATOM 656 C C . TYR A 1 88 ? -5.444 29.029 54.195 1.00 45.57 88 TYR A C 1
ATOM 657 O O . TYR A 1 88 ? -6.408 28.367 54.584 1.00 45.34 88 TYR A O 1
ATOM 666 N N . MET A 1 89 ? -4.467 29.421 54.998 1.00 41.64 89 MET A N 1
ATOM 667 C CA . MET A 1 89 ? -4.426 28.912 56.352 1.00 45.45 89 MET A CA 1
ATOM 668 C C . MET A 1 89 ? -5.479 29.547 57.248 1.00 44.33 89 MET A C 1
ATOM 669 O O . MET A 1 89 ? -5.914 30.683 57.038 1.00 52.01 89 MET A O 1
ATOM 674 N N . ILE A 1 90 ? -5.874 28.799 58.262 1.00 40.90 90 ILE A N 1
ATOM 675 C CA . ILE A 1 90 ? -6.857 29.279 59.207 1.00 49.93 90 ILE A CA 1
ATOM 676 C C . ILE A 1 90 ? -6.167 29.227 60.562 1.00 45.81 90 ILE A C 1
ATOM 677 O O . ILE A 1 90 ? -5.562 28.212 60.888 1.00 43.43 90 ILE A O 1
ATOM 682 N N . ASN A 1 91 ? -6.285 30.300 61.349 1.00 40.66 91 ASN A N 1
ATOM 683 C CA . ASN A 1 91 ? -5.700 30.375 62.700 1.00 41.10 91 ASN A CA 1
ATOM 684 C C . ASN A 1 91 ? -4.343 29.685 62.865 1.00 47.18 91 ASN A C 1
ATOM 685 O O . ASN A 1 91 ? -4.234 28.746 63.664 1.00 43.18 91 ASN A O 1
ATOM 690 N N . PRO A 1 92 ? -3.319 30.106 62.101 1.00 45.97 92 PRO A N 1
ATOM 691 C CA . PRO A 1 92 ? -2.024 29.404 62.106 1.00 45.60 92 PRO A CA 1
ATOM 692 C C . PRO A 1 92 ? -1.290 29.442 63.452 1.00 42.39 92 PRO A C 1
ATOM 693 O O . PRO A 1 92 ? -1.385 30.437 64.155 1.00 43.79 92 PRO A O 1
ATOM 697 N N . VAL A 1 93 ? -0.552 28.388 63.790 1.00 43.86 93 VAL A N 1
ATOM 698 C CA . VAL A 1 93 ? 0.284 28.391 64.996 1.00 49.77 93 VAL A CA 1
ATOM 699 C C . VAL A 1 93 ? 1.735 28.420 64.549 1.00 50.21 93 VAL A C 1
ATOM 700 O O . VAL A 1 93 ? 2.096 27.706 63.624 1.00 50.08 93 VAL A O 1
ATOM 704 N N . SER A 1 94 ? 2.557 29.254 65.189 1.00 62.67 94 SER A N 1
ATOM 705 C CA . SER A 1 94 ? 3.953 29.456 64.765 1.00 50.46 94 SER A CA 1
ATOM 706 C C . SER A 1 94 ? 5.044 29.139 65.786 1.00 49.43 94 SER A C 1
ATOM 707 O O . SER A 1 94 ? 4.810 29.003 66.988 1.00 49.64 94 SER A O 1
ATOM 710 N N . ARG A 1 95 ? 6.247 28.977 65.266 1.00 44.89 95 ARG A N 1
ATOM 711 C CA . ARG A 1 95 ? 7.393 28.733 66.102 1.00 51.81 95 ARG A CA 1
ATOM 712 C C . ARG A 1 95 ? 8.650 29.310 65.489 1.00 53.89 95 ARG A C 1
ATOM 713 O O . ARG A 1 95 ? 8.867 29.231 64.278 1.00 52.75 95 ARG A O 1
ATOM 721 N N . GLN A 1 96 ? 9.472 29.822 66.380 1.00 62.82 96 GLN A N 1
ATOM 722 C CA . GLN A 1 96 ? 10.736 30.456 66.101 1.00 62.86 96 GLN A CA 1
ATOM 723 C C . GLN A 1 96 ? 11.872 29.468 65.926 1.00 61.42 96 GLN A C 1
ATOM 724 O O . GLN A 1 96 ? 12.053 28.585 66.721 1.00 70.03 96 GLN A O 1
ATOM 730 N N . VAL A 1 97 ? 12.671 29.636 64.902 1.00 54.73 97 VAL A N 1
ATOM 731 C CA . VAL A 1 97 ? 13.806 28.728 64.690 1.00 63.95 97 VAL A CA 1
ATOM 732 C C . VAL A 1 97 ? 15.003 29.364 63.989 1.00 62.81 97 VAL A C 1
ATOM 733 O O . VAL A 1 97 ? 14.829 30.214 63.121 1.00 64.41 97 VAL A O 1
ATOM 737 N N . LEU A 1 98 ? 16.212 29.031 64.424 1.00 64.24 98 LEU A N 1
ATOM 738 C CA . LEU A 1 98 ? 17.391 29.500 63.713 1.00 65.22 98 LEU A CA 1
ATOM 739 C C . LEU A 1 98 ? 17.916 28.413 62.819 1.00 75.83 98 LEU A C 1
ATOM 740 O O . LEU A 1 98 ? 18.280 27.336 63.283 1.00 75.26 98 LEU A O 1
ATOM 745 N N . SER A 1 99 ? 18.013 28.730 61.536 1.00 79.22 99 SER A N 1
ATOM 746 C CA . SER A 1 99 ? 18.389 27.745 60.548 1.00 85.82 99 SER A CA 1
ATOM 747 C C . SER A 1 99 ? 19.895 27.570 60.519 1.00 86.00 99 SER A C 1
ATOM 748 O O . SER A 1 99 ? 20.627 28.217 61.264 1.00 77.16 99 SER A O 1
ATOM 751 N N . ILE A 1 100 ? 20.358 26.710 59.634 1.00 93.86 100 ILE A N 1
ATOM 752 C CA . ILE A 1 100 ? 21.786 26.575 59.444 1.00 95.32 100 ILE A CA 1
ATOM 753 C C . ILE A 1 100 ? 21.980 26.719 57.942 1.00 100.75 100 ILE A C 1
ATOM 754 O O . ILE A 1 100 ? 21.018 26.595 57.198 1.00 102.74 100 ILE A O 1
ATOM 759 N N . THR A 1 101 ? 23.208 27.039 57.537 1.00 101.76 101 THR A N 1
ATOM 760 C CA . THR A 1 101 ? 23.539 27.576 56.210 1.00 103.86 101 THR A CA 1
ATOM 761 C C . THR A 1 101 ? 23.104 29.052 56.004 1.00 109.49 101 THR A C 1
ATOM 762 O O . THR A 1 101 ? 23.925 29.918 55.678 1.00 108.36 101 THR A O 1
ATOM 766 N N . THR A 1 102 ? 21.817 29.340 56.198 1.00 106.70 102 THR A N 1
ATOM 767 C CA . THR A 1 102 ? 21.374 30.719 56.251 1.00 98.61 102 THR A CA 1
ATOM 768 C C . THR A 1 102 ? 21.749 31.251 57.632 1.00 93.90 102 THR A C 1
ATOM 769 O O . THR A 1 102 ? 22.239 32.377 57.754 1.00 97.17 102 THR A O 1
ATOM 773 N N . GLY A 1 103 ? 21.576 30.418 58.661 1.00 91.58 103 GLY A N 1
ATOM 774 C CA . GLY A 1 103 ? 21.892 30.801 60.017 1.00 90.49 103 GLY A CA 1
ATOM 775 C C . GLY A 1 103 ? 21.111 32.008 60.483 1.00 85.45 103 GLY A C 1
ATOM 776 O O . GLY A 1 103 ? 21.425 32.563 61.531 1.00 81.49 103 GLY A O 1
ATOM 777 N N . LYS A 1 104 ? 20.108 32.409 59.698 1.00 80.81 104 LYS A N 1
ATOM 778 C CA . LYS A 1 104 ? 19.255 33.561 59.987 1.00 72.75 104 LYS A CA 1
ATOM 779 C C . LYS A 1 104 ? 17.860 33.116 60.485 1.00 73.50 104 LYS A C 1
ATOM 780 O O . LYS A 1 104 ? 17.589 31.917 60.576 1.00 70.26 104 LYS A O 1
ATOM 786 N N . PRO A 1 105 ? 16.969 34.070 60.833 1.00 72.71 105 PRO A N 1
ATOM 787 C CA . PRO A 1 105 ? 15.705 33.563 61.387 1.00 71.56 105 PRO A CA 1
ATOM 788 C C . PRO A 1 105 ? 14.723 32.910 60.392 1.00 74.97 105 PRO A C 1
ATOM 789 O O . PRO A 1 105 ? 14.477 33.356 59.257 1.00 69.66 105 PRO A O 1
ATOM 793 N N . GLN A 1 106 ? 14.210 31.778 60.856 1.00 67.88 106 GLN A N 1
ATOM 794 C CA . GLN A 1 106 ? 13.192 30.977 60.190 1.00 60.91 106 GLN A CA 1
ATOM 795 C C . GLN A 1 106 ? 11.924 30.870 61.014 1.00 55.18 106 GLN A C 1
ATOM 796 O O . GLN A 1 106 ? 11.961 30.957 62.240 1.00 56.46 106 GLN A O 1
ATOM 802 N N . LEU A 1 107 ? 10.792 30.701 60.357 1.00 51.48 107 LEU A N 1
ATOM 803 C CA . LEU A 1 107 ? 9.586 30.490 61.129 1.00 56.53 107 LEU A CA 1
ATOM 804 C C . LEU A 1 107 ? 9.073 29.084 60.767 1.00 51.59 107 LEU A C 1
ATOM 805 O O . LEU A 1 107 ? 9.293 28.621 59.650 1.00 50.87 107 LEU A O 1
ATOM 810 N N . LEU A 1 108 ? 8.374 28.408 61.674 1.00 52.42 108 LEU A N 1
ATOM 811 C CA . LEU A 1 108 ? 7.737 27.134 61.317 1.00 44.21 108 LEU A CA 1
ATOM 812 C C . LEU A 1 108 ? 6.256 27.315 61.590 1.00 43.82 108 LEU A C 1
ATOM 813 O O . LEU A 1 108 ? 5.872 27.666 62.705 1.00 37.59 108 LEU A O 1
ATOM 818 N N . VAL A 1 109 ? 5.426 27.059 60.586 1.00 39.90 109 VAL A N 1
ATOM 819 C CA . VAL A 1 109 ? 4.013 27.346 60.717 1.00 41.15 109 VAL A CA 1
ATOM 820 C C . VAL A 1 109 ? 3.113 26.157 60.471 1.00 41.06 109 VAL A C 1
ATOM 821 O O . VAL A 1 109 ? 3.173 25.512 59.425 1.00 43.38 109 VAL A O 1
ATOM 825 N N . LEU A 1 110 ? 2.238 25.906 61.431 1.00 39.86 110 LEU A N 1
ATOM 826 C CA . LEU A 1 110 ? 1.229 24.884 61.282 1.00 33.88 110 LEU A CA 1
ATOM 827 C C . LEU A 1 110 ? -0.100 25.593 61.069 1.00 36.94 110 LEU A C 1
ATOM 828 O O . LEU A 1 110 ? -0.486 26.472 61.847 1.00 33.97 110 LEU A O 1
ATOM 833 N N . ASP A 1 111 ? -0.808 25.185 60.025 1.00 38.08 111 ASP A N 1
ATOM 834 C CA . ASP A 1 111 ? -2.140 25.691 59.742 1.00 34.84 111 ASP A CA 1
ATOM 835 C C . ASP A 1 111 ? -3.065 25.244 60.886 1.00 36.14 111 ASP A C 1
ATOM 836 O O . ASP A 1 111 ? -2.867 24.181 61.470 1.00 34.48 111 ASP A O 1
ATOM 841 N N . GLY A 1 112 ? -4.014 26.088 61.270 1.00 34.74 112 GLY A N 1
ATOM 842 C CA . GLY A 1 112 ? -4.902 25.733 62.362 1.00 37.16 112 GLY A CA 1
ATOM 843 C C . GLY A 1 112 ? -5.862 24.655 61.907 1.00 34.24 112 GLY A C 1
ATOM 844 O O . GLY A 1 112 ? -6.252 23.788 62.675 1.00 35.94 112 GLY A O 1
ATOM 845 N N . ALA A 1 113 ? -6.160 24.660 60.616 1.00 34.81 113 ALA A N 1
ATOM 846 C CA . ALA A 1 113 ? -6.960 23.607 59.996 1.00 36.33 113 ALA A CA 1
ATOM 847 C C . ALA A 1 113 ? -6.269 22.251 60.093 1.00 36.15 113 ALA A C 1
ATOM 848 O O . ALA A 1 113 ? -6.878 21.238 59.771 1.00 48.21 113 ALA A O 1
ATOM 850 N N . ASP A 1 114 ? -4.984 22.232 60.441 1.00 33.61 114 ASP A N 1
ATOM 851 C CA . ASP A 1 114 ? -4.230 20.978 60.550 1.00 35.07 114 ASP A CA 1
ATOM 852 C C . ASP A 1 114 ? -4.101 20.499 62.003 1.00 34.57 114 ASP A C 1
ATOM 853 O O . ASP A 1 114 ? -3.670 19.386 62.260 1.00 35.66 114 ASP A O 1
ATOM 858 N N . ILE A 1 115 ? -4.527 21.308 62.960 1.00 34.86 115 ILE A N 1
ATOM 859 C CA . ILE A 1 115 ? -4.419 20.900 64.361 1.00 35.76 115 ILE A CA 1
ATOM 860 C C . ILE A 1 115 ? -5.380 19.733 64.732 1.00 36.62 115 ILE A C 1
ATOM 861 O O . ILE A 1 115 ? -4.998 18.824 65.485 1.00 31.43 115 ILE A O 1
ATOM 866 N N . PRO A 1 116 ? -6.632 19.750 64.224 1.00 33.67 116 PRO A N 1
ATOM 867 C CA . PRO A 1 116 ? -7.459 18.567 64.510 1.00 35.42 116 PRO A CA 1
ATOM 868 C C . PRO A 1 116 ? -6.881 17.260 63.955 1.00 37.94 116 PRO A C 1
ATOM 869 O O . PRO A 1 116 ? -7.206 16.168 64.454 1.00 41.64 116 PRO A O 1
ATOM 873 N N . ARG A 1 117 ? -5.964 17.386 62.998 1.00 37.07 117 ARG A N 1
ATOM 874 C CA . ARG A 1 117 ? -5.414 16.241 62.291 1.00 27.23 117 ARG A CA 1
ATOM 875 C C . ARG A 1 117 ? -4.212 15.722 63.026 1.00 29.81 117 ARG A C 1
ATOM 876 O O . ARG A 1 117 ? -3.624 14.721 62.647 1.00 31.08 117 ARG A O 1
ATOM 884 N N . VAL A 1 118 ? -3.833 16.438 64.072 1.00 31.09 118 VAL A N 1
ATOM 885 C CA . VAL A 1 118 ? -2.655 16.103 64.850 1.00 33.06 118 VAL A CA 1
ATOM 886 C C . VAL A 1 118 ? -2.949 15.925 66.344 1.00 35.10 118 VAL A C 1
ATOM 887 O O . VAL A 1 118 ? -2.334 15.086 67.003 1.00 32.98 118 VAL A O 1
ATOM 891 N N . ARG A 1 119 ? -3.878 16.724 66.874 1.00 31.46 119 ARG A N 1
ATOM 892 C CA . ARG A 1 119 ? -4.202 16.676 68.302 1.00 34.61 119 ARG A CA 1
ATOM 893 C C . ARG A 1 119 ? -4.631 15.293 68.740 1.00 33.23 119 ARG A C 1
ATOM 894 O O . ARG A 1 119 ? -5.542 14.703 68.160 1.00 42.57 119 ARG A O 1
ATOM 902 N N . GLY A 1 120 ? -3.926 14.750 69.721 1.00 32.01 120 GLY A N 1
ATOM 903 C CA . GLY A 1 120 ? -4.254 13.452 70.277 1.00 29.50 120 GLY A CA 1
ATOM 904 C C . GLY A 1 120 ? -3.782 12.280 69.434 1.00 32.38 120 GLY A C 1
ATOM 905 O O . GLY A 1 120 ? -3.964 11.126 69.823 1.00 34.13 120 GLY A O 1
ATOM 906 N N . LYS A 1 121 ? -3.091 12.560 68.332 1.00 30.25 121 LYS A N 1
ATOM 907 C CA . LYS A 1 121 ? -2.696 11.499 67.405 1.00 34.07 121 LYS A CA 1
ATOM 908 C C . LYS A 1 121 ? -1.204 11.193 67.490 1.00 32.00 121 LYS A C 1
ATOM 909 O O . LYS A 1 121 ? -0.427 12.053 67.876 1.00 35.18 121 LYS A O 1
ATOM 915 N N . LYS A 1 122 ? -0.805 9.983 67.099 1.00 35.99 122 LYS A N 1
ATOM 916 C CA . LYS A 1 122 ? 0.618 9.619 67.036 1.00 32.04 122 LYS A CA 1
ATOM 917 C C . LYS A 1 122 ? 1.184 9.952 65.669 1.00 41.15 122 LYS A C 1
ATOM 918 O O . LYS A 1 122 ? 0.677 9.479 64.631 1.00 38.20 122 LYS A O 1
ATOM 924 N N . VAL A 1 123 ? 2.249 10.768 65.706 1.00 33.30 123 VAL A N 1
ATOM 925 C CA . VAL A 1 123 ? 2.772 11.493 64.558 1.00 27.67 123 VAL A CA 1
ATOM 926 C C . VAL A 1 123 ? 4.137 11.014 64.084 1.00 26.53 123 VAL A C 1
ATOM 927 O O . VAL A 1 123 ? 4.982 10.664 64.900 1.00 26.91 123 VAL A O 1
ATOM 931 N N . ALA A 1 124 ? 4.346 11.008 62.767 1.00 22.83 124 ALA A N 1
ATOM 932 C CA . ALA A 1 124 ? 5.696 10.874 62.216 1.00 29.34 124 ALA A CA 1
ATOM 933 C C . ALA A 1 124 ? 6.111 12.154 61.461 1.00 34.44 124 ALA A C 1
ATOM 934 O O . ALA A 1 124 ? 5.370 12.651 60.595 1.00 34.95 124 ALA A O 1
ATOM 936 N N . ILE A 1 125 ? 7.282 12.695 61.796 1.00 31.12 125 ILE A N 1
ATOM 937 C CA . ILE A 1 125 ? 7.797 13.846 61.066 1.00 28.32 125 ILE A CA 1
ATOM 938 C C . ILE A 1 125 ? 8.443 13.282 59.822 1.00 28.47 125 ILE A C 1
ATOM 939 O O . ILE A 1 125 ? 9.191 12.317 59.916 1.00 29.74 125 ILE A O 1
ATOM 944 N N . VAL A 1 126 ? 8.225 13.910 58.673 1.00 28.91 126 VAL A N 1
ATOM 945 C CA . VAL A 1 126 ? 8.806 13.392 57.440 1.00 29.24 126 VAL A CA 1
ATOM 946 C C . VAL A 1 126 ? 9.637 14.463 56.770 1.00 28.80 126 VAL A C 1
ATOM 947 O O . VAL A 1 126 ? 9.200 15.598 56.609 1.00 25.39 126 VAL A O 1
ATOM 951 N N . ASP A 1 127 ? 10.841 14.075 56.376 1.00 27.19 127 ASP A N 1
ATOM 952 C CA . ASP A 1 127 ? 11.777 14.985 55.763 1.00 26.80 127 ASP A CA 1
ATOM 953 C C . ASP A 1 127 ? 12.537 14.290 54.655 1.00 26.11 127 ASP A C 1
ATOM 954 O O . ASP A 1 127 ? 12.541 13.069 54.591 1.00 20.41 127 ASP A O 1
ATOM 959 N N . ASP A 1 128 ? 13.243 15.040 53.812 1.00 31.98 128 ASP A N 1
ATOM 960 C CA . ASP A 1 128 ? 13.975 14.348 52.750 1.00 29.77 128 ASP A CA 1
ATOM 961 C C . ASP A 1 128 ? 15.389 14.037 53.214 1.00 25.78 128 ASP A C 1
ATOM 962 O O . ASP A 1 128 ? 15.847 12.926 53.054 1.00 26.30 128 ASP A O 1
ATOM 967 N N . VAL A 1 129 ? 16.040 15.003 53.854 1.00 28.35 129 VAL A N 1
ATOM 968 C CA . VAL A 1 129 ? 17.370 14.811 54.404 1.00 28.26 129 VAL A CA 1
ATOM 969 C C . VAL A 1 129 ? 17.432 15.457 55.781 1.00 35.87 129 VAL A C 1
ATOM 970 O O . VAL A 1 129 ? 17.176 16.671 55.935 1.00 33.46 129 VAL A O 1
ATOM 974 N N . VAL A 1 130 ? 17.765 14.656 56.789 1.00 27.90 130 VAL A N 1
ATOM 975 C CA . VAL A 1 130 ? 17.924 15.236 58.109 1.00 37.95 130 VAL A CA 1
ATOM 976 C C . VAL A 1 130 ? 19.398 15.453 58.394 1.00 43.40 130 VAL A C 1
ATOM 977 O O . VAL A 1 130 ? 20.179 14.509 58.561 1.00 47.95 130 VAL A O 1
ATOM 981 N N . SER A 1 131 ? 19.771 16.719 58.460 1.00 44.13 131 SER A N 1
ATOM 982 C CA . SER A 1 131 ? 21.166 17.088 58.590 1.00 54.17 131 SER A CA 1
ATOM 983 C C . SER A 1 131 ? 21.470 17.599 59.979 1.00 59.33 131 SER A C 1
ATOM 984 O O . SER A 1 131 ? 22.118 16.936 60.792 1.00 60.56 131 SER A O 1
ATOM 987 N N . THR A 1 132 ? 20.979 18.805 60.220 1.00 72.34 132 THR A N 1
ATOM 988 C CA . THR A 1 132 ? 21.210 19.548 61.453 1.00 77.68 132 THR A CA 1
ATOM 989 C C . THR A 1 132 ? 20.217 19.162 62.557 1.00 80.84 132 THR A C 1
ATOM 990 O O . THR A 1 132 ? 20.585 18.547 63.562 1.00 81.81 132 THR A O 1
ATOM 994 N N . GLY A 1 133 ? 18.974 19.602 62.413 1.00 74.41 133 GLY A N 1
ATOM 995 C CA . GLY A 1 133 ? 18.011 19.384 63.467 1.00 78.62 133 GLY A CA 1
ATOM 996 C C . GLY A 1 133 ? 17.692 20.761 64.000 1.00 76.82 133 GLY A C 1
ATOM 997 O O . GLY A 1 133 ? 17.475 20.959 65.198 1.00 75.99 133 GLY A O 1
ATOM 998 N N . SER A 1 134 ? 17.692 21.730 63.097 1.00 73.69 134 SER A N 1
ATOM 999 C CA . SER A 1 134 ? 17.380 23.101 63.468 1.00 81.11 134 SER A CA 1
ATOM 1000 C C . SER A 1 134 ? 15.863 23.157 63.550 1.00 74.67 134 SER A C 1
ATOM 1001 O O . SER A 1 134 ? 15.263 23.773 64.436 1.00 74.81 134 SER A O 1
ATOM 1004 N N . THR A 1 135 ? 15.263 22.530 62.555 1.00 70.61 135 THR A N 1
ATOM 1005 C CA . THR A 1 135 ? 13.838 22.346 62.459 1.00 58.67 135 THR A CA 1
ATOM 1006 C C . THR A 1 135 ? 13.376 21.045 63.139 1.00 55.14 135 THR A C 1
ATOM 1007 O O . THR A 1 135 ? 12.187 20.814 63.333 1.00 59.43 135 THR A O 1
ATOM 1011 N N . LEU A 1 136 ? 14.291 20.185 63.553 1.00 57.41 136 LEU A N 1
ATOM 1012 C CA . LEU A 1 136 ? 13.757 18.949 64.083 1.00 53.26 136 LEU A CA 1
ATOM 1013 C C . LEU A 1 136 ? 13.198 19.103 65.486 1.00 48.09 136 LEU A C 1
ATOM 1014 O O . LEU A 1 136 ? 12.121 18.596 65.783 1.00 51.95 136 LEU A O 1
ATOM 1019 N N . ALA A 1 137 ? 13.888 19.831 66.343 1.00 47.69 137 ALA A N 1
ATOM 1020 C CA . ALA A 1 137 ? 13.366 20.013 67.687 1.00 47.65 137 ALA A CA 1
ATOM 1021 C C . ALA A 1 137 ? 12.259 21.085 67.695 1.00 51.11 137 ALA A C 1
ATOM 1022 O O . ALA A 1 137 ? 11.300 21.020 68.490 1.00 45.22 137 ALA A O 1
ATOM 1024 N N . GLY A 1 138 ? 12.395 22.073 66.805 1.00 49.61 138 GLY A N 1
ATOM 1025 C CA . GLY A 1 138 ? 11.398 23.112 66.706 1.00 36.12 138 GLY A CA 1
ATOM 1026 C C . GLY A 1 138 ? 10.109 22.570 66.123 1.00 47.62 138 GLY A C 1
ATOM 1027 O O . GLY A 1 138 ? 9.039 22.856 66.660 1.00 41.44 138 GLY A O 1
ATOM 1028 N N . LEU A 1 139 ? 10.185 21.741 65.081 1.00 44.78 139 LEU A N 1
ATOM 1029 C CA . LEU A 1 139 ? 8.972 21.112 64.559 1.00 39.00 139 LEU A CA 1
ATOM 1030 C C . LEU A 1 139 ? 8.342 20.179 65.580 1.00 38.00 139 LEU A C 1
ATOM 1031 O O . LEU A 1 139 ? 7.120 20.198 65.759 1.00 36.23 139 LEU A O 1
ATOM 1036 N N . ARG A 1 140 ? 9.152 19.395 66.284 1.00 37.33 140 ARG A N 1
ATOM 1037 C CA . ARG A 1 140 ? 8.569 18.471 67.241 1.00 35.75 140 ARG A CA 1
ATOM 1038 C C . ARG A 1 140 ? 7.858 19.217 68.380 1.00 41.97 140 ARG A C 1
ATOM 1039 O O . ARG A 1 140 ? 6.766 18.829 68.788 1.00 44.21 140 ARG A O 1
ATOM 1047 N N . GLU A 1 141 ? 8.400 20.345 68.817 1.00 39.30 141 GLU A N 1
ATOM 1048 C CA . GLU A 1 141 ? 7.754 21.094 69.893 1.00 39.80 141 GLU A CA 1
ATOM 1049 C C . GLU A 1 141 ? 6.480 21.794 69.447 1.00 40.79 141 GLU A C 1
ATOM 1050 O O . GLU A 1 141 ? 5.533 21.911 70.229 1.00 40.39 141 GLU A O 1
ATOM 1056 N N . LEU A 1 142 ? 6.465 22.287 68.212 1.00 38.70 142 LEU A N 1
ATOM 1057 C CA . LEU A 1 142 ? 5.252 22.878 67.662 1.00 41.59 142 LEU A CA 1
ATOM 1058 C C . LEU A 1 142 ? 4.102 21.871 67.653 1.00 42.35 142 LEU A C 1
ATOM 1059 O O . LEU A 1 142 ? 2.993 22.201 68.043 1.00 42.15 142 LEU A O 1
ATOM 1064 N N . ILE A 1 143 ? 4.386 20.649 67.207 1.00 44.56 143 ILE A N 1
ATOM 1065 C CA . ILE A 1 143 ? 3.399 19.584 67.137 1.00 35.43 143 ILE A CA 1
ATOM 1066 C C . ILE A 1 143 ? 2.908 19.186 68.538 1.00 38.98 143 ILE A C 1
ATOM 1067 O O . ILE A 1 143 ? 1.693 19.041 68.781 1.00 37.55 143 ILE A O 1
ATOM 1072 N N . GLU A 1 144 ? 3.844 18.982 69.456 1.00 36.82 144 GLU A N 1
ATOM 1073 C CA . GLU A 1 144 ? 3.471 18.502 70.782 1.00 40.91 144 GLU A CA 1
ATOM 1074 C C . GLU A 1 144 ? 2.716 19.537 71.626 1.00 38.22 144 GLU A C 1
ATOM 1075 O O . GLU A 1 144 ? 2.014 19.184 72.573 1.00 37.93 144 GLU A O 1
ATOM 1081 N N . SER A 1 145 ? 2.867 20.809 71.273 1.00 41.04 145 SER A N 1
ATOM 1082 C CA . SER A 1 145 ? 2.210 21.910 71.982 1.00 42.18 145 SER A CA 1
ATOM 1083 C C . SER A 1 145 ? 0.721 22.086 71.621 1.00 44.42 145 SER A C 1
ATOM 1084 O O . SER A 1 145 ? -0.052 22.710 72.364 1.00 43.60 145 SER A O 1
ATOM 1087 N N . VAL A 1 146 ? 0.316 21.527 70.487 1.00 41.04 146 VAL A N 1
ATOM 1088 C CA . VAL A 1 146 ? -1.087 21.553 70.103 1.00 37.39 146 VAL A CA 1
ATOM 1089 C C . VAL A 1 146 ? -1.737 20.197 70.338 1.00 33.42 146 VAL A C 1
ATOM 1090 O O . VAL A 1 146 ? -2.928 20.043 70.142 1.00 43.90 146 VAL A O 1
ATOM 1094 N N . GLY A 1 147 ? -0.952 19.222 70.773 1.00 41.93 147 GLY A N 1
ATOM 1095 C CA . GLY A 1 147 ? -1.509 17.959 71.220 1.00 38.37 147 GLY A CA 1
ATOM 1096 C C . GLY A 1 147 ? -0.919 16.711 70.606 1.00 32.49 147 GLY A C 1
ATOM 1097 O O . GLY A 1 147 ? -1.193 15.613 71.066 1.00 31.82 147 GLY A O 1
ATOM 1098 N N . GLY A 1 148 ? -0.049 16.870 69.613 1.00 40.99 148 GLY A N 1
ATOM 1099 C CA . GLY A 1 148 ? 0.455 15.717 68.885 1.00 30.15 148 GLY A CA 1
ATOM 1100 C C . GLY A 1 148 ? 1.524 14.982 69.655 1.00 32.34 148 GLY A C 1
ATOM 1101 O O . GLY A 1 148 ? 2.171 15.539 70.536 1.00 36.68 148 GLY A O 1
ATOM 1102 N N . GLU A 1 149 ? 1.710 13.711 69.338 1.00 34.44 149 GLU A N 1
ATOM 1103 C CA . GLU A 1 149 ? 2.808 12.974 69.938 1.00 34.78 149 GLU A CA 1
ATOM 1104 C C . GLU A 1 149 ? 3.814 12.518 68.853 1.00 33.55 149 GLU A C 1
ATOM 1105 O O . GLU A 1 149 ? 3.495 11.671 68.017 1.00 33.60 149 GLU A O 1
ATOM 1111 N N . VAL A 1 150 ? 5.031 13.060 68.867 1.00 32.77 150 VAL A N 1
ATOM 1112 C CA . VAL A 1 150 ? 5.997 12.663 67.842 1.00 30.63 150 VAL A CA 1
ATOM 1113 C C . VAL A 1 150 ? 6.648 11.355 68.227 1.00 31.48 150 VAL A C 1
ATOM 1114 O O . VAL A 1 150 ? 7.306 11.265 69.252 1.00 32.96 150 VAL A O 1
ATOM 1118 N N . VAL A 1 151 ? 6.478 10.334 67.399 1.00 33.76 151 VAL A N 1
ATOM 1119 C CA . VAL A 1 151 ? 6.985 9.025 67.763 1.00 27.00 151 VAL A CA 1
ATOM 1120 C C . VAL A 1 151 ? 8.051 8.553 66.764 1.00 31.00 151 VAL A C 1
ATOM 1121 O O . VAL A 1 151 ? 8.837 7.638 67.030 1.00 35.69 151 VAL A O 1
ATOM 1125 N N . ALA A 1 152 ? 8.163 9.258 65.650 1.00 34.42 152 ALA A N 1
ATOM 1126 C CA . ALA A 1 152 ? 9.128 8.873 64.635 1.00 27.97 152 ALA A CA 1
ATOM 1127 C C . ALA A 1 152 ? 9.570 10.063 63.779 1.00 28.96 152 ALA A C 1
ATOM 1128 O O . ALA A 1 152 ? 8.875 11.081 63.691 1.00 31.27 152 ALA A O 1
ATOM 1130 N N . VAL A 1 153 ? 10.744 9.938 63.177 1.00 30.91 153 VAL A N 1
ATOM 1131 C CA . VAL A 1 153 ? 11.212 10.904 62.182 1.00 30.15 153 VAL A CA 1
ATOM 1132 C C . VAL A 1 153 ? 11.660 10.090 60.969 1.00 31.17 153 VAL A C 1
ATOM 1133 O O . VAL A 1 153 ? 12.476 9.175 61.080 1.00 28.12 153 VAL A O 1
ATOM 1137 N N . LEU A 1 154 ? 11.084 10.395 59.812 1.00 33.13 154 LEU A N 1
ATOM 1138 C CA . LEU A 1 154 ? 11.415 9.623 58.629 1.00 30.67 154 LEU A CA 1
ATOM 1139 C C . LEU A 1 154 ? 12.097 10.523 57.650 1.00 28.40 154 LEU A C 1
ATOM 1140 O O . LEU A 1 154 ? 11.783 11.711 57.587 1.00 32.92 154 LEU A O 1
ATOM 1145 N N . ALA A 1 155 ? 13.008 9.937 56.872 1.00 30.50 155 ALA A N 1
ATOM 1146 C CA . ALA A 1 155 ? 13.767 10.648 55.855 1.00 26.28 155 ALA A CA 1
ATOM 1147 C C . ALA A 1 155 ? 14.405 9.673 54.898 1.00 23.80 155 ALA A C 1
ATOM 1148 O O . ALA A 1 155 ? 14.502 8.502 55.186 1.00 28.15 155 ALA A O 1
ATOM 1150 N N . VAL A 1 156 ? 14.895 10.182 53.781 1.00 26.78 156 VAL A N 1
ATOM 1151 C CA . VAL A 1 156 ? 15.581 9.347 52.816 1.00 32.89 156 VAL A CA 1
ATOM 1152 C C . VAL A 1 156 ? 17.040 9.188 53.226 1.00 30.90 156 VAL A C 1
ATOM 1153 O O . VAL A 1 156 ? 17.567 8.091 53.159 1.00 36.02 156 VAL A O 1
ATOM 1157 N N . PHE A 1 157 ? 17.674 10.274 53.670 1.00 26.83 157 PHE A N 1
ATOM 1158 C CA . PHE A 1 157 ? 19.074 10.232 54.088 1.00 29.36 157 PHE A CA 1
ATOM 1159 C C . PHE A 1 157 ? 19.306 11.015 55.376 1.00 33.58 157 PHE A C 1
ATOM 1160 O O . PHE A 1 157 ? 18.619 11.999 55.648 1.00 34.44 157 PHE A O 1
ATOM 1168 N N . THR A 1 158 ? 20.310 10.597 56.134 1.00 28.40 158 THR A N 1
ATOM 1169 C CA . THR A 1 158 ? 20.850 11.415 57.202 1.00 31.73 158 THR A CA 1
ATOM 1170 C C . THR A 1 158 ? 22.105 12.027 56.606 1.00 37.33 158 THR A C 1
ATOM 1171 O O . THR A 1 158 ? 22.654 11.475 55.633 1.00 36.19 158 THR A O 1
ATOM 1175 N N . GLU A 1 159 ? 22.570 13.153 57.144 1.00 36.53 159 GLU A N 1
ATOM 1176 C CA . GLU A 1 159 ? 23.721 13.824 56.530 1.00 38.34 159 GLU A CA 1
ATOM 1177 C C . GLU A 1 159 ? 24.686 14.338 57.566 1.00 40.73 159 GLU A C 1
ATOM 1178 O O . GLU A 1 159 ? 24.261 14.911 58.567 1.00 43.34 159 GLU A O 1
ATOM 1184 N N . GLY A 1 160 ? 25.981 14.162 57.320 1.00 41.27 160 GLY A N 1
ATOM 1185 C CA . GLY A 1 160 ? 26.962 14.685 58.255 1.00 45.89 160 GLY A CA 1
ATOM 1186 C C . GLY A 1 160 ? 27.024 13.770 59.463 1.00 47.59 160 GLY A C 1
ATOM 1187 O O . GLY A 1 160 ? 27.749 12.767 59.539 1.00 48.65 160 GLY A O 1
ATOM 1188 N N . THR A 1 161 ? 26.193 14.150 60.413 1.00 50.85 161 THR A N 1
ATOM 1189 C CA . THR A 1 161 ? 25.985 13.448 61.656 1.00 54.66 161 THR A CA 1
ATOM 1190 C C . THR A 1 161 ? 24.897 12.367 61.509 1.00 53.63 161 THR A C 1
ATOM 1191 O O . THR A 1 161 ? 23.772 12.659 61.069 1.00 46.38 161 THR A O 1
ATOM 1195 N N . PRO A 1 162 ? 25.244 11.110 61.856 1.00 47.02 162 PRO A N 1
ATOM 1196 C CA . PRO A 1 162 ? 24.322 9.971 61.729 1.00 42.61 162 PRO A CA 1
ATOM 1197 C C . PRO A 1 162 ? 23.275 9.903 62.813 1.00 45.60 162 PRO A C 1
ATOM 1198 O O . PRO A 1 162 ? 23.401 9.113 63.689 1.00 39.39 162 PRO A O 1
ATOM 1202 N N . ARG A 1 163 ? 22.246 10.728 62.744 1.00 47.37 163 ARG A N 1
ATOM 1203 C CA . ARG A 1 163 ? 21.220 10.713 63.760 1.00 47.92 163 ARG A CA 1
ATOM 1204 C C . ARG A 1 163 ? 20.718 9.306 63.966 1.00 43.52 163 ARG A C 1
ATOM 1205 O O . ARG A 1 163 ? 20.719 8.503 63.069 1.00 42.59 163 ARG A O 1
ATOM 1213 N N . GLN A 1 164 ? 20.294 9.020 65.173 1.00 41.62 164 GLN A N 1
ATOM 1214 C CA . GLN A 1 164 ? 19.902 7.686 65.523 1.00 46.40 164 GLN A CA 1
ATOM 1215 C C . GLN A 1 164 ? 18.428 7.611 65.793 1.00 40.50 164 GLN A C 1
ATOM 1216 O O . GLN A 1 164 ? 17.858 6.553 65.796 1.00 39.34 164 GLN A O 1
ATOM 1222 N N . ASP A 1 165 ? 17.823 8.761 66.000 1.00 42.13 165 ASP A N 1
ATOM 1223 C CA . ASP A 1 165 ? 16.403 8.820 66.252 1.00 46.97 165 ASP A CA 1
ATOM 1224 C C . ASP A 1 165 ? 15.720 9.137 64.934 1.00 43.72 165 ASP A C 1
ATOM 1225 O O . ASP A 1 165 ? 14.569 9.599 64.899 1.00 45.96 165 ASP A O 1
ATOM 1230 N N . VAL A 1 166 ? 16.401 8.787 63.848 1.00 36.08 166 VAL A N 1
ATOM 1231 C CA . VAL A 1 166 ? 15.848 8.947 62.509 1.00 39.38 166 VAL A CA 1
ATOM 1232 C C . VAL A 1 166 ? 15.718 7.620 61.785 1.00 38.27 166 VAL A C 1
ATOM 1233 O O . VAL A 1 166 ? 16.615 6.780 61.856 1.00 44.51 166 VAL A O 1
ATOM 1237 N N . VAL A 1 167 ? 14.620 7.461 61.052 1.00 35.00 167 VAL A N 1
ATOM 1238 C CA . VAL A 1 167 ? 14.440 6.325 60.158 1.00 33.18 167 VAL A CA 1
ATOM 1239 C C . VAL A 1 167 ? 14.790 6.764 58.761 1.00 32.65 167 VAL A C 1
ATOM 1240 O O . VAL A 1 167 ? 13.979 7.379 58.074 1.00 33.78 167 VAL A O 1
ATOM 1244 N N . ALA A 1 168 ? 15.999 6.421 58.326 1.00 33.06 168 ALA A N 1
ATOM 1245 C CA . ALA A 1 168 ? 16.450 6.852 57.018 1.00 31.30 168 ALA A CA 1
ATOM 1246 C C . ALA A 1 168 ? 16.839 5.671 56.170 1.00 33.65 168 ALA A C 1
ATOM 1247 O O . ALA A 1 168 ? 17.065 4.598 56.697 1.00 38.76 168 ALA A O 1
ATOM 1249 N N . LEU A 1 169 ? 17.020 5.900 54.873 1.00 36.49 169 LEU A N 1
ATOM 1250 C CA . LEU A 1 169 ? 17.358 4.824 53.942 1.00 42.21 169 LEU A CA 1
ATOM 1251 C C . LEU A 1 169 ? 18.816 4.857 53.539 1.00 38.82 169 LEU A C 1
ATOM 1252 O O . LEU A 1 169 ? 19.290 3.959 52.848 1.00 45.37 169 LEU A O 1
ATOM 1257 N N . GLY A 1 170 ? 19.542 5.863 53.998 1.00 29.00 170 GLY A N 1
ATOM 1258 C CA . GLY A 1 170 ? 20.933 5.950 53.621 1.00 25.56 170 GLY A CA 1
ATOM 1259 C C . GLY A 1 170 ? 21.600 7.062 54.373 1.00 30.85 170 GLY A C 1
ATOM 1260 O O . GLY A 1 170 ? 20.941 7.791 55.107 1.00 34.28 170 GLY A O 1
ATOM 1261 N N . HIS A 1 171 ? 22.906 7.205 54.200 1.00 29.86 171 HIS A N 1
ATOM 1262 C CA . HIS A 1 171 ? 23.603 8.277 54.882 1.00 36.99 171 HIS A CA 1
ATOM 1263 C C . HIS A 1 171 ? 24.550 9.026 53.925 1.00 36.69 171 HIS A C 1
ATOM 1264 O O . HIS A 1 171 ? 25.248 8.439 53.106 1.00 39.61 171 HIS A O 1
ATOM 1271 N N . LEU A 1 172 ? 24.543 10.346 54.026 1.00 30.59 172 LEU A N 1
ATOM 1272 C CA . LEU A 1 172 ? 25.369 11.134 53.138 1.00 37.83 172 LEU A CA 1
ATOM 1273 C C . LEU A 1 172 ? 26.391 11.861 53.971 1.00 44.15 172 LEU A C 1
ATOM 1274 O O . LEU A 1 172 ? 26.068 12.467 55.012 1.00 39.26 172 LEU A O 1
ATOM 1279 N N . PRO A 1 173 ? 27.640 11.819 53.509 1.00 47.05 173 PRO A N 1
ATOM 1280 C CA . PRO A 1 173 ? 28.665 12.538 54.249 1.00 50.78 173 PRO A CA 1
ATOM 1281 C C . PRO A 1 173 ? 28.697 13.976 53.757 1.00 48.56 173 PRO A C 1
ATOM 1282 O O . PRO A 1 173 ? 27.884 14.371 52.916 1.00 44.43 173 PRO A O 1
ATOM 1286 N N . LEU A 1 174 ? 29.609 14.754 54.314 1.00 49.38 174 LEU A N 1
ATOM 1287 C CA . LEU A 1 174 ? 29.913 16.067 53.799 1.00 48.75 174 LEU A CA 1
ATOM 1288 C C . LEU A 1 174 ? 31.137 15.952 52.904 1.00 50.14 174 LEU A C 1
ATOM 1289 O O . LEU A 1 174 ? 31.880 14.973 52.977 1.00 50.23 174 LEU A O 1
ATOM 1294 N N . PHE A 1 175 ? 31.334 16.938 52.042 1.00 56.30 175 PHE A N 1
ATOM 1295 C CA . PHE A 1 175 ? 32.408 16.860 51.080 1.00 52.61 175 PHE A CA 1
ATOM 1296 C C . PHE A 1 175 ? 33.218 18.133 51.130 1.00 54.79 175 PHE A C 1
ATOM 1297 O O . PHE A 1 175 ? 32.735 19.148 51.639 1.00 59.40 175 PHE A O 1
ATOM 1305 N N . LYS A 1 176 ? 34.454 18.055 50.633 1.00 57.63 176 LYS A N 1
ATOM 1306 C CA . LYS A 1 176 ? 35.309 19.219 50.470 1.00 55.00 176 LYS A CA 1
ATOM 1307 C C . LYS A 1 176 ? 35.025 19.710 49.060 1.00 59.15 176 LYS A C 1
ATOM 1308 O O . LYS A 1 176 ? 35.137 18.947 48.105 1.00 59.58 176 LYS A O 1
ATOM 1314 N N . PRO A 1 177 ? 34.668 20.996 48.933 1.00 61.46 177 PRO A N 1
ATOM 1315 C CA . PRO A 1 177 ? 34.266 21.780 47.750 1.00 61.54 177 PRO A CA 1
ATOM 1316 C C . PRO A 1 177 ? 35.403 22.205 46.832 1.00 74.52 177 PRO A C 1
ATOM 1317 O O . PRO A 1 177 ? 36.235 23.036 47.210 1.00 79.63 177 PRO A O 1
ATOM 1321 N N . GLU A 1 178 ? 35.496 21.554 45.677 1.00 77.45 178 GLU A N 1
ATOM 1322 C CA . GLU A 1 178 ? 36.530 21.882 44.704 1.00 83.69 178 GLU A CA 1
ATOM 1323 C C . GLU A 1 178 ? 36.150 23.179 43.981 1.00 91.18 178 GLU A C 1
ATOM 1324 O O . GLU A 1 178 ? 36.976 23.823 43.333 1.00 90.16 178 GLU A O 1
ATOM 1331 N N . MET B 1 1 ? -22.135 33.219 48.293 1.00 90.73 1 MET B N 1
ATOM 1332 C CA . MET B 1 1 ? -22.093 32.131 49.243 1.00 90.57 1 MET B CA 1
ATOM 1333 C C . MET B 1 1 ? -20.987 32.356 50.267 1.00 92.83 1 MET B C 1
ATOM 1334 O O . MET B 1 1 ? -20.382 33.415 50.288 1.00 90.61 1 MET B O 1
ATOM 1339 N N . ARG B 1 2 ? -20.772 31.357 51.125 1.00 90.17 2 ARG B N 1
ATOM 1340 C CA . ARG B 1 2 ? -19.684 31.296 52.110 1.00 85.36 2 ARG B CA 1
ATOM 1341 C C . ARG B 1 2 ? -18.736 30.117 51.894 1.00 77.45 2 ARG B C 1
ATOM 1342 O O . ARG B 1 2 ? -17.513 30.216 52.083 1.00 80.93 2 ARG B O 1
ATOM 1350 N N . THR B 1 3 ? -19.323 28.981 51.552 1.00 69.45 3 THR B N 1
ATOM 1351 C CA . THR B 1 3 ? -18.533 27.844 51.173 1.00 65.64 3 THR B CA 1
ATOM 1352 C C . THR B 1 3 ? -19.208 27.380 49.899 1.00 67.67 3 THR B C 1
ATOM 1353 O O . THR B 1 3 ? -20.431 27.398 49.802 1.00 57.65 3 THR B O 1
ATOM 1357 N N . TYR B 1 4 ? -18.409 26.923 48.940 1.00 66.90 4 TYR B N 1
ATOM 1358 C CA . TYR B 1 4 ? -18.946 26.437 47.684 1.00 60.81 4 TYR B CA 1
ATOM 1359 C C . TYR B 1 4 ? -18.734 24.967 47.579 1.00 51.59 4 TYR B C 1
ATOM 1360 O O . TYR B 1 4 ? -17.617 24.493 47.532 1.00 51.91 4 TYR B O 1
ATOM 1369 N N . PRO B 1 5 ? -19.838 24.244 47.496 1.00 54.18 5 PRO B N 1
ATOM 1370 C CA . PRO B 1 5 ? -19.851 22.789 47.407 1.00 56.77 5 PRO B CA 1
ATOM 1371 C C . PRO B 1 5 ? -19.509 22.319 46.013 1.00 54.46 5 PRO B C 1
ATOM 1372 O O . PRO B 1 5 ? -19.902 22.965 45.050 1.00 63.91 5 PRO B O 1
ATOM 1376 N N . VAL B 1 6 ? -18.787 21.218 45.902 1.00 44.73 6 VAL B N 1
ATOM 1377 C CA . VAL B 1 6 ? -18.404 20.748 44.595 1.00 50.22 6 VAL B CA 1
ATOM 1378 C C . VAL B 1 6 ? -17.980 19.289 44.722 1.00 51.97 6 VAL B C 1
ATOM 1379 O O . VAL B 1 6 ? -17.542 18.853 45.787 1.00 52.51 6 VAL B O 1
ATOM 1383 N N . GLU B 1 7 ? -18.123 18.534 43.640 1.00 56.10 7 GLU B N 1
ATOM 1384 C CA . GLU B 1 7 ? -17.749 17.121 43.621 1.00 63.78 7 GLU B CA 1
ATOM 1385 C C . GLU B 1 7 ? -16.959 16.795 42.369 1.00 60.15 7 GLU B C 1
ATOM 1386 O O . GLU B 1 7 ? -17.415 17.016 41.241 1.00 60.99 7 GLU B O 1
ATOM 1392 N N . ILE B 1 8 ? -15.786 16.223 42.590 1.00 54.63 8 ILE B N 1
ATOM 1393 C CA . ILE B 1 8 ? -14.832 16.008 41.527 1.00 59.57 8 ILE B CA 1
ATOM 1394 C C . ILE B 1 8 ? -14.426 14.548 41.535 1.00 48.66 8 ILE B C 1
ATOM 1395 O O . ILE B 1 8 ? -13.851 14.073 42.515 1.00 52.47 8 ILE B O 1
ATOM 1400 N N . ALA B 1 9 ? -14.723 13.848 40.445 1.00 55.69 9 ALA B N 1
ATOM 1401 C CA . ALA B 1 9 ? -14.392 12.434 40.294 1.00 57.92 9 ALA B CA 1
ATOM 1402 C C . ALA B 1 9 ? -14.904 11.608 41.472 1.00 53.63 9 ALA B C 1
ATOM 1403 O O . ALA B 1 9 ? -14.258 10.654 41.909 1.00 57.83 9 ALA B O 1
ATOM 1405 N N . GLY B 1 10 ? -16.071 11.990 41.975 1.00 56.54 10 GLY B N 1
ATOM 1406 C CA . GLY B 1 10 ? -16.724 11.266 43.047 1.00 54.50 10 GLY B CA 1
ATOM 1407 C C . GLY B 1 10 ? -16.336 11.737 44.439 1.00 57.76 10 GLY B C 1
ATOM 1408 O O . GLY B 1 10 ? -16.988 11.359 45.418 1.00 56.90 10 GLY B O 1
ATOM 1409 N N . VAL B 1 11 ? -15.327 12.608 44.541 1.00 54.27 11 VAL B N 1
ATOM 1410 C CA . VAL B 1 11 ? -14.889 13.102 45.849 1.00 47.23 11 VAL B CA 1
ATOM 1411 C C . VAL B 1 11 ? -15.641 14.376 46.190 1.00 44.54 11 VAL B C 1
ATOM 1412 O O . VAL B 1 11 ? -15.692 15.306 45.398 1.00 49.24 11 VAL B O 1
ATOM 1416 N N . ARG B 1 12 ? -16.243 14.425 47.373 1.00 48.31 12 ARG B N 1
ATOM 1417 C CA . ARG B 1 12 ? -17.092 15.569 47.704 1.00 48.20 12 ARG B CA 1
ATOM 1418 C C . ARG B 1 12 ? -16.424 16.539 48.689 1.00 42.59 12 ARG B C 1
ATOM 1419 O O . ARG B 1 12 ? -15.859 16.138 49.705 1.00 42.97 12 ARG B O 1
ATOM 1427 N N . ARG B 1 13 ? -16.492 17.830 48.395 1.00 38.30 13 ARG B N 1
ATOM 1428 C CA . ARG B 1 13 ? -15.851 18.805 49.273 1.00 40.79 13 ARG B CA 1
ATOM 1429 C C . ARG B 1 13 ? -16.655 20.081 49.344 1.00 41.76 13 ARG B C 1
ATOM 1430 O O . ARG B 1 13 ? -17.496 20.337 48.483 1.00 38.93 13 ARG B O 1
ATOM 1438 N N . GLU B 1 14 ? -16.360 20.902 50.321 1.00 40.37 14 GLU B N 1
ATOM 1439 C CA . GLU B 1 14 ? -16.969 22.194 50.405 1.00 45.65 14 GLU B CA 1
ATOM 1440 C C . GLU B 1 14 ? -15.894 23.229 50.446 1.00 44.63 14 GLU B C 1
ATOM 1441 O O . GLU B 1 14 ? -15.224 23.373 51.468 1.00 51.07 14 GLU B O 1
ATOM 1447 N N . LEU B 1 15 ? -15.705 23.960 49.360 1.00 55.38 15 LEU B N 1
ATOM 1448 C CA . LEU B 1 15 ? -14.620 24.930 49.212 1.00 51.16 15 LEU B CA 1
ATOM 1449 C C . LEU B 1 15 ? -15.019 26.223 49.868 1.00 54.70 15 LEU B C 1
ATOM 1450 O O . LEU B 1 15 ? -16.134 26.688 49.664 1.00 54.48 15 LEU B O 1
ATOM 1455 N N . PRO B 1 16 ? -14.116 26.798 50.669 1.00 55.33 16 PRO B N 1
ATOM 1456 C CA . PRO B 1 16 ? -14.318 28.094 51.317 1.00 58.01 16 PRO B CA 1
ATOM 1457 C C . PRO B 1 16 ? -14.279 29.235 50.299 1.00 68.15 16 PRO B C 1
ATOM 1458 O O . PRO B 1 16 ? -13.511 29.171 49.333 1.00 66.16 16 PRO B O 1
ATOM 1462 N N . ILE B 1 17 ? -15.135 30.235 50.489 1.00 74.41 17 ILE B N 1
ATOM 1463 C CA . ILE B 1 17 ? -15.117 31.464 49.691 1.00 71.86 17 ILE B CA 1
ATOM 1464 C C . ILE B 1 17 ? -14.504 32.643 50.456 1.00 76.39 17 ILE B C 1
ATOM 1465 O O . ILE B 1 17 ? -14.949 32.980 51.552 1.00 77.34 17 ILE B O 1
ATOM 1470 N N . VAL B 1 18 ? -13.471 33.250 49.873 1.00 82.01 18 VAL B N 1
ATOM 1471 C CA . VAL B 1 18 ? -12.630 34.253 50.547 1.00 84.03 18 VAL B CA 1
ATOM 1472 C C . VAL B 1 18 ? -12.425 35.555 49.750 1.00 87.89 18 VAL B C 1
ATOM 1473 O O . VAL B 1 18 ? -12.587 35.557 48.523 1.00 90.20 18 VAL B O 1
ATOM 1477 N N . GLN B 1 19 ? -12.111 36.664 50.434 1.00 86.64 19 GLN B N 1
ATOM 1478 C CA . GLN B 1 19 ? -11.905 37.934 49.723 1.00 87.56 19 GLN B CA 1
ATOM 1479 C C . GLN B 1 19 ? -10.466 38.022 49.215 1.00 93.27 19 GLN B C 1
ATOM 1480 O O . GLN B 1 19 ? -9.502 37.875 49.977 1.00 89.05 19 GLN B O 1
ATOM 1486 N N . VAL B 1 20 ? -10.341 38.296 47.917 1.00 99.79 20 VAL B N 1
ATOM 1487 C CA . VAL B 1 20 ? -9.058 38.245 47.221 1.00 99.41 20 VAL B CA 1
ATOM 1488 C C . VAL B 1 20 ? -8.634 39.546 46.510 1.00 105.55 20 VAL B C 1
ATOM 1489 O O . VAL B 1 20 ? -7.584 39.575 45.862 1.00 104.41 20 VAL B O 1
ATOM 1493 N N . GLY B 1 21 ? -9.448 40.601 46.590 1.00 107.11 21 GLY B N 1
ATOM 1494 C CA . GLY B 1 21 ? -9.100 41.879 45.973 1.00 108.90 21 GLY B CA 1
ATOM 1495 C C . GLY B 1 21 ? -9.763 43.086 46.619 1.00 107.10 21 GLY B C 1
ATOM 1496 O O . GLY B 1 21 ? -9.736 43.235 47.846 1.00 105.21 21 GLY B O 1
ATOM 1497 N N . PRO B 1 22 ? -10.316 43.987 45.788 1.00 108.38 22 PRO B N 1
ATOM 1498 C CA . PRO B 1 22 ? -10.991 45.202 46.252 1.00 112.17 22 PRO B CA 1
ATOM 1499 C C . PRO B 1 22 ? -12.101 44.767 47.204 1.00 108.04 22 PRO B C 1
ATOM 1500 O O . PRO B 1 22 ? -12.350 45.339 48.276 1.00 92.29 22 PRO B O 1
ATOM 1504 N N . GLY B 1 23 ? -12.759 43.704 46.752 1.00 110.43 23 GLY B N 1
ATOM 1505 C CA . GLY B 1 23 ? -13.883 43.064 47.401 1.00 104.79 23 GLY B CA 1
ATOM 1506 C C . GLY B 1 23 ? -14.278 41.961 46.434 1.00 106.72 23 GLY B C 1
ATOM 1507 O O . GLY B 1 23 ? -15.251 42.095 45.701 1.00 107.49 23 GLY B O 1
ATOM 1508 N N . VAL B 1 24 ? -13.464 40.907 46.380 1.00 102.00 24 VAL B N 1
ATOM 1509 C CA . VAL B 1 24 ? -13.650 39.812 45.425 1.00 100.41 24 VAL B CA 1
ATOM 1510 C C . VAL B 1 24 ? -13.849 38.470 46.117 1.00 96.75 24 VAL B C 1
ATOM 1511 O O . VAL B 1 24 ? -13.132 38.143 47.051 1.00 90.39 24 VAL B O 1
ATOM 1515 N N . ALA B 1 25 ? -14.798 37.671 45.645 1.00 96.05 25 ALA B N 1
ATOM 1516 C CA . ALA B 1 25 ? -14.956 36.352 46.236 1.00 93.45 25 ALA B CA 1
ATOM 1517 C C . ALA B 1 25 ? -14.697 35.199 45.260 1.00 94.02 25 ALA B C 1
ATOM 1518 O O . ALA B 1 25 ? -15.313 35.116 44.191 1.00 94.56 25 ALA B O 1
ATOM 1520 N N . VAL B 1 26 ? -13.799 34.298 45.666 1.00 82.43 26 VAL B N 1
ATOM 1521 C CA . VAL B 1 26 ? -13.519 33.065 44.932 1.00 82.23 26 VAL B CA 1
ATOM 1522 C C . VAL B 1 26 ? -13.465 31.901 45.920 1.00 79.30 26 VAL B C 1
ATOM 1523 O O . VAL B 1 26 ? -13.130 32.075 47.096 1.00 74.38 26 VAL B O 1
ATOM 1527 N N . ALA B 1 27 ? -13.801 30.713 45.428 1.00 72.16 27 ALA B N 1
ATOM 1528 C CA . ALA B 1 27 ? -13.735 29.498 46.231 1.00 69.63 27 ALA B CA 1
ATOM 1529 C C . ALA B 1 27 ? -12.340 28.899 46.209 1.00 63.49 27 ALA B C 1
ATOM 1530 O O . ALA B 1 27 ? -11.780 28.638 45.143 1.00 59.13 27 ALA B O 1
ATOM 1532 N N . LEU B 1 28 ? -11.786 28.674 47.394 1.00 58.93 28 LEU B N 1
ATOM 1533 C CA . LEU B 1 28 ? -10.384 28.325 47.502 1.00 59.19 28 LEU B CA 1
ATOM 1534 C C . LEU B 1 28 ? -10.164 26.808 47.493 1.00 55.95 28 LEU B C 1
ATOM 1535 O O . LEU B 1 28 ? -10.761 26.057 48.268 1.00 52.48 28 LEU B O 1
ATOM 1540 N N . LEU B 1 29 ? -9.287 26.368 46.598 1.00 48.89 29 LEU B N 1
ATOM 1541 C CA . LEU B 1 29 ? -8.945 24.959 46.497 1.00 43.58 29 LEU B CA 1
ATOM 1542 C C . LEU B 1 29 ? -7.594 24.704 47.130 1.00 40.93 29 LEU B C 1
ATOM 1543 O O . LEU B 1 29 ? -6.646 25.453 46.905 1.00 40.51 29 LEU B O 1
ATOM 1548 N N . ASN B 1 30 ? -7.520 23.689 47.980 1.00 35.60 30 ASN B N 1
ATOM 1549 C CA . ASN B 1 30 ? -6.235 23.295 48.523 1.00 27.49 30 ASN B CA 1
ATOM 1550 C C . ASN B 1 30 ? -5.983 21.822 48.532 1.00 26.56 30 ASN B C 1
ATOM 1551 O O . ASN B 1 30 ? -6.447 21.129 49.424 1.00 31.50 30 ASN B O 1
ATOM 1556 N N . LEU B 1 31 ? -5.129 21.375 47.615 1.00 29.13 31 LEU B N 1
ATOM 1557 C CA . LEU B 1 31 ? -4.802 19.960 47.487 1.00 25.34 31 LEU B CA 1
ATOM 1558 C C . LEU B 1 31 ? -3.692 19.568 48.411 1.00 31.24 31 LEU B C 1
ATOM 1559 O O . LEU B 1 31 ? -3.406 18.397 48.581 1.00 38.72 31 LEU B O 1
ATOM 1564 N N . LEU B 1 32 ? -3.054 20.555 49.011 1.00 37.48 32 LEU B N 1
ATOM 1565 C CA . LEU B 1 32 ? -1.968 20.285 49.936 1.00 38.27 32 LEU B CA 1
ATOM 1566 C C . LEU B 1 32 ? -2.503 19.606 51.175 1.00 34.25 32 LEU B C 1
ATOM 1567 O O . LEU B 1 32 ? -3.176 20.242 51.985 1.00 38.66 32 LEU B O 1
ATOM 1572 N N . GLY B 1 33 ? -2.230 18.311 51.313 1.00 31.14 33 GLY B N 1
ATOM 1573 C CA . GLY B 1 33 ? -2.737 17.549 52.451 1.00 34.87 33 GLY B CA 1
ATOM 1574 C C . GLY B 1 33 ? -3.922 16.638 52.162 1.00 38.26 33 GLY B C 1
ATOM 1575 O O . GLY B 1 33 ? -4.245 15.768 52.969 1.00 39.28 33 GLY B O 1
ATOM 1576 N N . ASP B 1 34 ? -4.532 16.811 50.986 1.00 36.51 34 ASP B N 1
ATOM 1577 C CA . ASP B 1 34 ? -5.722 16.068 50.559 1.00 30.91 34 ASP B CA 1
ATOM 1578 C C . ASP B 1 34 ? -5.315 14.971 49.625 1.00 33.07 34 ASP B C 1
ATOM 1579 O O . ASP B 1 34 ? -5.399 15.120 48.403 1.00 33.33 34 ASP B O 1
ATOM 1584 N N . THR B 1 35 ? -4.915 13.853 50.215 1.00 21.13 35 THR B N 1
ATOM 1585 C CA . THR B 1 35 ? -4.410 12.761 49.423 1.00 30.85 35 THR B CA 1
ATOM 1586 C C . THR B 1 35 ? -5.491 12.195 48.526 1.00 35.89 35 THR B C 1
ATOM 1587 O O . THR B 1 35 ? -5.218 11.866 47.377 1.00 38.33 35 THR B O 1
ATOM 1591 N N . GLU B 1 36 ? -6.721 12.148 49.043 1.00 37.10 36 GLU B N 1
ATOM 1592 C CA . GLU B 1 36 ? -7.847 11.512 48.374 1.00 31.55 36 GLU B CA 1
ATOM 1593 C C . GLU B 1 36 ? -8.256 12.272 47.103 1.00 32.82 36 GLU B C 1
ATOM 1594 O O . GLU B 1 36 ? -8.292 11.700 46.012 1.00 33.17 36 GLU B O 1
ATOM 1600 N N . LEU B 1 37 ? -8.490 13.575 47.247 1.00 32.08 37 LEU B N 1
ATOM 1601 C CA . LEU B 1 37 ? -8.902 14.444 46.140 1.00 30.87 37 LEU B CA 1
ATOM 1602 C C . LEU B 1 37 ? -7.769 14.579 45.124 1.00 34.60 37 LEU B C 1
ATOM 1603 O O . LEU B 1 37 ? -8.023 14.736 43.925 1.00 33.25 37 LEU B O 1
ATOM 1608 N N . THR B 1 38 ? -6.527 14.545 45.616 1.00 29.34 38 THR B N 1
ATOM 1609 C CA . THR B 1 38 ? -5.358 14.666 44.750 1.00 31.70 38 THR B CA 1
ATOM 1610 C C . THR B 1 38 ? -5.315 13.479 43.808 1.00 32.75 38 THR B C 1
ATOM 1611 O O . THR B 1 38 ? -5.133 13.629 42.590 1.00 33.17 38 THR B O 1
ATOM 1615 N N . GLU B 1 39 ? -5.544 12.297 44.368 1.00 33.20 39 GLU B N 1
ATOM 1616 C CA . GLU B 1 39 ? -5.423 11.088 43.576 1.00 37.14 39 GLU B CA 1
ATOM 1617 C C . GLU B 1 39 ? -6.607 10.931 42.624 1.00 38.27 39 GLU B C 1
ATOM 1618 O O . GLU B 1 39 ? -6.439 10.423 41.506 1.00 38.03 39 GLU B O 1
ATOM 1624 N N . ALA B 1 40 ? -7.778 11.404 43.042 1.00 29.83 40 ALA B N 1
ATOM 1625 C CA . ALA B 1 40 ? -8.947 11.363 42.188 1.00 36.74 40 ALA B CA 1
ATOM 1626 C C . ALA B 1 40 ? -8.803 12.352 41.036 1.00 39.59 40 ALA B C 1
ATOM 1627 O O . ALA B 1 40 ? -8.961 11.978 39.860 1.00 43.34 40 ALA B O 1
ATOM 1629 N N . ALA B 1 41 ? -8.478 13.600 41.363 1.00 35.47 41 ALA B N 1
ATOM 1630 C CA . ALA B 1 41 ? -8.321 14.616 40.331 1.00 36.60 41 ALA B CA 1
ATOM 1631 C C . ALA B 1 41 ? -7.256 14.200 39.341 1.00 39.85 41 ALA B C 1
ATOM 1632 O O . ALA B 1 41 ? -7.370 14.484 38.164 1.00 44.70 41 ALA B O 1
ATOM 1634 N N . ALA B 1 42 ? -6.241 13.487 39.810 1.00 34.76 42 ALA B N 1
ATOM 1635 C CA . ALA B 1 42 ? -5.155 13.076 38.931 1.00 42.22 42 ALA B CA 1
ATOM 1636 C C . ALA B 1 42 ? -5.505 11.892 38.021 1.00 46.43 42 ALA B C 1
ATOM 1637 O O . ALA B 1 42 ? -5.089 11.863 36.851 1.00 40.13 42 ALA B O 1
ATOM 1639 N N . GLU B 1 43 ? -6.284 10.934 38.534 1.00 46.86 43 GLU B N 1
ATOM 1640 C CA . GLU B 1 43 ? -6.646 9.778 37.722 1.00 39.92 43 GLU B CA 1
ATOM 1641 C C . GLU B 1 43 ? -7.612 10.243 36.637 1.00 42.09 43 GLU B C 1
ATOM 1642 O O . GLU B 1 43 ? -7.586 9.735 35.519 1.00 36.57 43 GLU B O 1
ATOM 1648 N N . ALA B 1 44 ? -8.401 11.269 36.947 1.00 37.13 44 ALA B N 1
ATOM 1649 C CA . ALA B 1 44 ? -9.393 11.765 36.009 1.00 44.35 44 ALA B CA 1
ATOM 1650 C C . ALA B 1 44 ? -8.768 12.583 34.904 1.00 44.75 44 ALA B C 1
ATOM 1651 O O . ALA B 1 44 ? -9.228 12.555 33.766 1.00 50.63 44 ALA B O 1
ATOM 1653 N N . LEU B 1 45 ? -7.716 13.314 35.245 1.00 44.18 45 LEU B N 1
ATOM 1654 C CA . LEU B 1 45 ? -7.032 14.160 34.281 1.00 45.40 45 LEU B CA 1
ATOM 1655 C C . LEU B 1 45 ? -6.082 13.335 33.426 1.00 41.98 45 LEU B C 1
ATOM 1656 O O . LEU B 1 45 ? -5.868 13.648 32.266 1.00 43.01 45 LEU B O 1
ATOM 1661 N N . ALA B 1 46 ? -5.554 12.249 33.979 1.00 37.56 46 ALA B N 1
ATOM 1662 C CA . ALA B 1 46 ? -4.614 11.430 33.220 1.00 43.90 46 ALA B CA 1
ATOM 1663 C C . ALA B 1 46 ? -5.275 10.816 31.998 1.00 47.47 46 ALA B C 1
ATOM 1664 O O . ALA B 1 46 ? -4.636 10.592 30.976 1.00 49.36 46 ALA B O 1
ATOM 1666 N N . LYS B 1 47 ? -6.564 10.534 32.137 1.00 53.48 47 LYS B N 1
ATOM 1667 C CA . LYS B 1 47 ? -7.377 9.916 31.098 1.00 54.65 47 LYS B CA 1
ATOM 1668 C C . LYS B 1 47 ? -7.608 10.892 29.964 1.00 55.95 47 LYS B C 1
ATOM 1669 O O . LYS B 1 47 ? -7.786 10.488 28.813 1.00 60.93 47 LYS B O 1
ATOM 1675 N N . ARG B 1 48 ? -7.602 12.178 30.313 1.00 51.13 48 ARG B N 1
ATOM 1676 C CA . ARG B 1 48 ? -7.846 13.270 29.374 1.00 50.38 48 ARG B CA 1
ATOM 1677 C C . ARG B 1 48 ? -6.547 13.996 28.998 1.00 46.33 48 ARG B C 1
ATOM 1678 O O . ARG B 1 48 ? -6.573 15.130 28.533 1.00 44.76 48 ARG B O 1
ATOM 1686 N N . LEU B 1 49 ? -5.422 13.305 29.175 1.00 47.49 49 LEU B N 1
ATOM 1687 C CA . LEU B 1 49 ? -4.101 13.822 28.821 1.00 49.09 49 LEU B CA 1
ATOM 1688 C C . LEU B 1 49 ? -3.685 13.498 27.399 1.00 47.38 49 LEU B C 1
ATOM 1689 O O . LEU B 1 49 ? -3.439 12.342 27.095 1.00 45.15 49 LEU B O 1
ATOM 1694 N N . PRO B 1 50 ? -3.534 14.530 26.544 1.00 49.40 50 PRO B N 1
ATOM 1695 C CA . PRO B 1 50 ? -3.136 14.285 25.152 1.00 42.02 50 PRO B CA 1
ATOM 1696 C C . PRO B 1 50 ? -1.843 13.471 25.067 1.00 45.51 50 PRO B C 1
ATOM 1697 O O . PRO B 1 50 ? -0.864 13.809 25.721 1.00 47.88 50 PRO B O 1
ATOM 1701 N N . PRO B 1 51 ? -1.855 12.360 24.322 1.00 45.70 51 PRO B N 1
ATOM 1702 C CA . PRO B 1 51 ? -0.695 11.458 24.375 1.00 56.52 51 PRO B CA 1
ATOM 1703 C C . PRO B 1 51 ? 0.598 12.065 23.811 1.00 50.69 51 PRO B C 1
ATOM 1704 O O . PRO B 1 51 ? 1.661 11.470 23.955 1.00 46.24 51 PRO B O 1
ATOM 1708 N N . GLU B 1 52 ? 0.521 13.258 23.231 1.00 53.16 52 GLU B N 1
ATOM 1709 C CA . GLU B 1 52 ? 1.697 13.857 22.606 1.00 53.05 52 GLU B CA 1
ATOM 1710 C C . GLU B 1 52 ? 2.488 14.678 23.598 1.00 47.43 52 GLU B C 1
ATOM 1711 O O . GLU B 1 52 ? 3.670 14.963 23.358 1.00 44.15 52 GLU B O 1
ATOM 1717 N N . VAL B 1 53 ? 1.866 14.979 24.739 1.00 42.46 53 VAL B N 1
ATOM 1718 C CA . VAL B 1 53 ? 2.562 15.672 25.813 1.00 36.36 53 VAL B CA 1
ATOM 1719 C C . VAL B 1 53 ? 3.685 14.771 26.330 1.00 43.49 53 VAL B C 1
ATOM 1720 O O . VAL B 1 53 ? 3.483 13.578 26.551 1.00 45.66 53 VAL B O 1
ATOM 1724 N N . GLU B 1 54 ? 4.871 15.342 26.517 1.00 41.73 54 GLU B N 1
ATOM 1725 C CA . GLU B 1 54 ? 6.017 14.572 26.967 1.00 39.14 54 GLU B CA 1
ATOM 1726 C C . GLU B 1 54 ? 6.460 14.976 28.404 1.00 40.99 54 GLU B C 1
ATOM 1727 O O . GLU B 1 54 ? 7.191 14.229 29.063 1.00 40.97 54 GLU B O 1
ATOM 1733 N N . VAL B 1 55 ? 5.987 16.128 28.905 1.00 36.25 55 VAL B N 1
ATOM 1734 C CA . VAL B 1 55 ? 6.472 16.698 30.183 1.00 36.15 55 VAL B CA 1
ATOM 1735 C C . VAL B 1 55 ? 5.428 17.610 30.779 1.00 31.40 55 VAL B C 1
ATOM 1736 O O . VAL B 1 55 ? 4.704 18.265 30.054 1.00 30.24 55 VAL B O 1
ATOM 1740 N N . LEU B 1 56 ? 5.397 17.682 32.105 1.00 29.86 56 LEU B N 1
ATOM 1741 C CA . LEU B 1 56 ? 4.419 18.476 32.828 1.00 29.68 56 LEU B CA 1
ATOM 1742 C C . LEU B 1 56 ? 5.106 19.582 33.624 1.00 33.47 56 LEU B C 1
ATOM 1743 O O . LEU B 1 56 ? 6.135 19.333 34.277 1.00 28.48 56 LEU B O 1
ATOM 1748 N N . VAL B 1 57 ? 4.552 20.793 33.581 1.00 29.81 57 VAL B N 1
ATOM 1749 C CA . VAL B 1 57 ? 5.106 21.882 34.368 1.00 22.49 57 VAL B CA 1
ATOM 1750 C C . VAL B 1 57 ? 4.060 22.504 35.276 1.00 25.70 57 VAL B C 1
ATOM 1751 O O . VAL B 1 57 ? 2.940 22.828 34.842 1.00 23.41 57 VAL B O 1
ATOM 1755 N N . THR B 1 58 ? 4.423 22.657 36.544 1.00 22.48 58 THR B N 1
ATOM 1756 C CA . THR B 1 58 ? 3.507 23.267 37.473 1.00 28.60 58 THR B CA 1
ATOM 1757 C C . THR B 1 58 ? 4.220 24.410 38.197 1.00 27.82 58 THR B C 1
ATOM 1758 O O . THR B 1 58 ? 5.398 24.318 38.473 1.00 31.60 58 THR B O 1
ATOM 1762 N N . PRO B 1 59 ? 3.515 25.525 38.403 1.00 28.31 59 PRO B N 1
ATOM 1763 C CA . PRO B 1 59 ? 3.997 26.760 39.032 1.00 28.94 59 PRO B CA 1
ATOM 1764 C C . PRO B 1 59 ? 3.688 26.877 40.513 1.00 28.71 59 PRO B C 1
ATOM 1765 O O . PRO B 1 59 ? 4.276 27.687 41.222 1.00 36.05 59 PRO B O 1
ATOM 1769 N N . GLU B 1 60 ? 2.762 26.055 40.970 1.00 30.61 60 GLU B N 1
ATOM 1770 C CA . GLU B 1 60 ? 2.225 26.143 42.316 1.00 31.95 60 GLU B CA 1
ATOM 1771 C C . GLU B 1 60 ? 2.602 24.968 43.207 1.00 33.84 60 GLU B C 1
ATOM 1772 O O . GLU B 1 60 ? 2.470 23.808 42.801 1.00 34.61 60 GLU B O 1
ATOM 1778 N N . VAL B 1 61 ? 3.000 25.272 44.442 1.00 35.70 61 VAL B N 1
ATOM 1779 C CA . VAL B 1 61 ? 3.485 24.270 45.396 1.00 30.13 61 VAL B CA 1
ATOM 1780 C C . VAL B 1 61 ? 2.314 23.366 45.818 1.00 31.59 61 VAL B C 1
ATOM 1781 O O . VAL B 1 61 ? 2.474 22.199 46.142 1.00 30.43 61 VAL B O 1
ATOM 1785 N N . LYS B 1 62 ? 1.122 23.928 45.753 1.00 37.88 62 LYS B N 1
ATOM 1786 C CA . LYS B 1 62 ? -0.094 23.236 46.121 1.00 35.91 62 LYS B CA 1
ATOM 1787 C C . LYS B 1 62 ? -0.477 22.160 45.113 1.00 33.53 62 LYS B C 1
ATOM 1788 O O . LYS B 1 62 ? -1.286 21.278 45.429 1.00 36.34 62 LYS B O 1
ATOM 1794 N N . ALA B 1 63 ? 0.104 22.216 43.916 1.00 27.35 63 ALA B N 1
ATOM 1795 C CA . ALA B 1 63 ? -0.286 21.282 42.869 1.00 22.73 63 ALA B CA 1
ATOM 1796 C C . ALA B 1 63 ? 0.816 20.307 42.592 1.00 24.35 63 ALA B C 1
ATOM 1797 O O . ALA B 1 63 ? 0.752 19.532 41.649 1.00 25.44 63 ALA B O 1
ATOM 1799 N N . VAL B 1 64 ? 1.848 20.376 43.416 1.00 28.70 64 VAL B N 1
ATOM 1800 C CA . VAL B 1 64 ? 2.954 19.439 43.314 1.00 29.10 64 VAL B CA 1
ATOM 1801 C C . VAL B 1 64 ? 2.438 18.016 43.535 1.00 28.58 64 VAL B C 1
ATOM 1802 O O . VAL B 1 64 ? 2.828 17.108 42.782 1.00 31.65 64 VAL B O 1
ATOM 1806 N N . PRO B 1 65 ? 1.531 17.814 44.529 1.00 29.08 65 PRO B N 1
ATOM 1807 C CA . PRO B 1 65 ? 0.974 16.454 44.671 1.00 32.09 65 PRO B CA 1
ATOM 1808 C C . PRO B 1 65 ? 0.225 15.935 43.434 1.00 28.46 65 PRO B C 1
ATOM 1809 O O . PRO B 1 65 ? 0.422 14.797 42.998 1.00 28.09 65 PRO B O 1
ATOM 1813 N N . LEU B 1 66 ? -0.509 16.828 42.796 1.00 26.02 66 LEU B N 1
ATOM 1814 C CA . LEU B 1 66 ? -1.251 16.489 41.607 1.00 29.52 66 LEU B CA 1
ATOM 1815 C C . LEU B 1 66 ? -0.295 16.238 40.459 1.00 27.22 66 LEU B C 1
ATOM 1816 O O . LEU B 1 66 ? -0.476 15.303 39.696 1.00 27.80 66 LEU B O 1
ATOM 1821 N N . ALA B 1 67 ? 0.758 17.036 40.381 1.00 25.74 67 ALA B N 1
ATOM 1822 C CA . ALA B 1 67 ? 1.742 16.853 39.337 1.00 27.20 67 ALA B CA 1
ATOM 1823 C C . ALA B 1 67 ? 2.541 15.571 39.529 1.00 31.47 67 ALA B C 1
ATOM 1824 O O . ALA B 1 67 ? 2.872 14.887 38.549 1.00 31.78 67 ALA B O 1
ATOM 1826 N N . HIS B 1 68 ? 2.825 15.222 40.780 1.00 30.33 68 HIS B N 1
ATOM 1827 C CA . HIS B 1 68 ? 3.519 13.966 41.052 1.00 28.33 68 HIS B CA 1
ATOM 1828 C C . HIS B 1 68 ? 2.633 12.756 40.751 1.00 29.57 68 HIS B C 1
ATOM 1829 O O . HIS B 1 68 ? 3.081 11.773 40.180 1.00 27.24 68 HIS B O 1
ATOM 1836 N N . ALA B 1 69 ? 1.383 12.820 41.185 1.00 32.28 69 ALA B N 1
ATOM 1837 C CA . ALA B 1 69 ? 0.467 11.709 40.980 1.00 34.51 69 ALA B CA 1
ATOM 1838 C C . ALA B 1 69 ? 0.185 11.572 39.493 1.00 32.43 69 ALA B C 1
ATOM 1839 O O . ALA B 1 69 ? -0.004 10.473 38.968 1.00 30.64 69 ALA B O 1
ATOM 1841 N N . LEU B 1 70 ? 0.193 12.704 38.804 1.00 36.20 70 LEU B N 1
ATOM 1842 C CA . LEU B 1 70 ? -0.072 12.702 37.378 1.00 32.91 70 LEU B CA 1
ATOM 1843 C C . LEU B 1 70 ? 1.106 12.093 36.644 1.00 38.10 70 LEU B C 1
ATOM 1844 O O . LEU B 1 70 ? 0.953 11.352 35.668 1.00 43.50 70 LEU B O 1
ATOM 1849 N N . SER B 1 71 ? 2.291 12.354 37.160 1.00 33.06 71 SER B N 1
ATOM 1850 C CA . SER B 1 71 ? 3.477 11.834 36.540 1.00 30.78 71 SER B CA 1
ATOM 1851 C C . SER B 1 71 ? 3.536 10.309 36.689 1.00 36.75 71 SER B C 1
ATOM 1852 O O . SER B 1 71 ? 3.957 9.606 35.776 1.00 40.16 71 SER B O 1
ATOM 1855 N N . ARG B 1 72 ? 2.988 9.787 37.780 1.00 38.94 72 ARG B N 1
ATOM 1856 C CA . ARG B 1 72 ? 3.071 8.350 38.045 1.00 37.36 72 ARG B CA 1
ATOM 1857 C C . ARG B 1 72 ? 2.071 7.578 37.219 1.00 31.07 72 ARG B C 1
ATOM 1858 O O . ARG B 1 72 ? 2.338 6.455 36.821 1.00 39.74 72 ARG B O 1
ATOM 1866 N N . ILE B 1 73 ? 0.909 8.164 37.000 1.00 33.62 73 ILE B N 1
ATOM 1867 C CA . ILE B 1 73 ? -0.144 7.512 36.240 1.00 38.32 73 ILE B CA 1
ATOM 1868 C C . ILE B 1 73 ? 0.190 7.490 34.763 1.00 34.86 73 ILE B C 1
ATOM 1869 O O . ILE B 1 73 ? -0.107 6.518 34.068 1.00 43.17 73 ILE B O 1
ATOM 1874 N N . THR B 1 74 ? 0.779 8.582 34.281 1.00 38.40 74 THR B N 1
ATOM 1875 C CA . THR B 1 74 ? 1.048 8.756 32.853 1.00 36.20 74 THR B CA 1
ATOM 1876 C C . THR B 1 74 ? 2.441 8.306 32.419 1.00 34.11 74 THR B C 1
ATOM 1877 O O . THR B 1 74 ? 2.678 8.026 31.246 1.00 34.68 74 THR B O 1
ATOM 1881 N N . GLY B 1 75 ? 3.372 8.286 33.361 1.00 36.86 75 GLY B N 1
ATOM 1882 C CA . GLY B 1 75 ? 4.736 7.886 33.067 1.00 32.22 75 GLY B CA 1
ATOM 1883 C C . GLY B 1 75 ? 5.564 9.055 32.536 1.00 37.85 75 GLY B C 1
ATOM 1884 O O . GLY B 1 75 ? 6.751 8.917 32.232 1.00 32.20 75 GLY B O 1
ATOM 1885 N N . LYS B 1 76 ? 4.940 10.224 32.456 1.00 30.73 76 LYS B N 1
ATOM 1886 C CA . LYS B 1 76 ? 5.620 11.392 31.931 1.00 38.19 76 LYS B CA 1
ATOM 1887 C C . LYS B 1 76 ? 6.190 12.212 33.068 1.00 35.32 76 LYS B C 1
ATOM 1888 O O . LYS B 1 76 ? 5.496 12.459 34.047 1.00 34.93 76 LYS B O 1
ATOM 1894 N N . PRO B 1 77 ? 7.450 12.659 32.926 1.00 31.99 77 PRO B N 1
ATOM 1895 C CA . PRO B 1 77 ? 8.090 13.396 34.017 1.00 35.38 77 PRO B CA 1
ATOM 1896 C C . PRO B 1 77 ? 7.384 14.725 34.253 1.00 33.52 77 PRO B C 1
ATOM 1897 O O . PRO B 1 77 ? 6.650 15.177 33.381 1.00 36.22 77 PRO B O 1
ATOM 1901 N N . TYR B 1 78 ? 7.625 15.333 35.406 1.00 31.58 78 TYR B N 1
ATOM 1902 C CA . TYR B 1 78 ? 7.067 16.630 35.726 1.00 29.73 78 TYR B CA 1
ATOM 1903 C C . TYR B 1 78 ? 8.138 17.621 36.234 1.00 28.54 78 TYR B C 1
ATOM 1904 O O . TYR B 1 78 ? 9.165 17.243 36.813 1.00 23.39 78 TYR B O 1
ATOM 1913 N N . VAL B 1 79 ? 7.914 18.899 35.953 1.00 31.61 79 VAL B N 1
ATOM 1914 C CA . VAL B 1 79 ? 8.877 19.931 36.330 1.00 27.66 79 VAL B CA 1
ATOM 1915 C C . VAL B 1 79 ? 8.204 20.910 37.243 1.00 22.40 79 VAL B C 1
ATOM 1916 O O . VAL B 1 79 ? 7.074 21.245 36.994 1.00 24.66 79 VAL B O 1
ATOM 1920 N N . VAL B 1 80 ? 8.904 21.385 38.273 1.00 24.24 80 VAL B N 1
ATOM 1921 C CA . VAL B 1 80 ? 8.347 22.369 39.196 1.00 23.33 80 VAL B CA 1
ATOM 1922 C C . VAL B 1 80 ? 9.009 23.755 39.094 1.00 29.35 80 VAL B C 1
ATOM 1923 O O . VAL B 1 80 ? 10.215 23.903 39.240 1.00 28.44 80 VAL B O 1
ATOM 1927 N N . ALA B 1 81 ? 8.198 24.758 38.785 1.00 28.48 81 ALA B N 1
ATOM 1928 C CA . ALA B 1 81 ? 8.665 26.121 38.741 1.00 25.09 81 ALA B CA 1
ATOM 1929 C C . ALA B 1 81 ? 8.349 26.735 40.092 1.00 25.12 81 ALA B C 1
ATOM 1930 O O . ALA B 1 81 ? 7.376 26.365 40.714 1.00 28.44 81 ALA B O 1
ATOM 1932 N N . ARG B 1 82 ? 9.129 27.711 40.540 1.00 28.67 82 ARG B N 1
ATOM 1933 C CA . ARG B 1 82 ? 8.967 28.208 41.913 1.00 24.11 82 ARG B CA 1
ATOM 1934 C C . ARG B 1 82 ? 8.749 29.680 41.854 1.00 21.64 82 ARG B C 1
ATOM 1935 O O . ARG B 1 82 ? 8.807 30.267 40.772 1.00 29.34 82 ARG B O 1
ATOM 1943 N N . LYS B 1 83 ? 8.499 30.301 42.995 1.00 25.36 83 LYS B N 1
ATOM 1944 C CA . LYS B 1 83 ? 8.143 31.722 42.979 1.00 22.94 83 LYS B CA 1
ATOM 1945 C C . LYS B 1 83 ? 9.357 32.604 43.181 1.00 24.67 83 LYS B C 1
ATOM 1946 O O . LYS B 1 83 ? 9.323 33.768 42.843 1.00 30.92 83 LYS B O 1
ATOM 1952 N N . THR B 1 84 ? 10.444 32.017 43.690 1.00 31.06 84 THR B N 1
ATOM 1953 C CA . THR B 1 84 ? 11.751 32.674 43.820 1.00 29.47 84 THR B CA 1
ATOM 1954 C C . THR B 1 84 ? 12.840 31.669 43.528 1.00 29.75 84 THR B C 1
ATOM 1955 O O . THR B 1 84 ? 12.550 30.505 43.368 1.00 30.24 84 THR B O 1
ATOM 1959 N N . GLU B 1 85 ? 14.093 32.110 43.486 1.00 33.76 85 GLU B N 1
ATOM 1960 C CA . GLU B 1 85 ? 15.205 31.193 43.257 1.00 31.73 85 GLU B CA 1
ATOM 1961 C C . GLU B 1 85 ? 15.470 30.414 44.536 1.00 36.53 85 GLU B C 1
ATOM 1962 O O . GLU B 1 85 ? 15.265 30.919 45.654 1.00 31.00 85 GLU B O 1
ATOM 1968 N N . LYS B 1 86 ? 15.877 29.163 44.365 1.00 30.75 86 LYS B N 1
ATOM 1969 C CA . LYS B 1 86 ? 16.100 28.306 45.507 1.00 29.20 86 LYS B CA 1
ATOM 1970 C C . LYS B 1 86 ? 17.541 27.879 45.479 1.00 24.37 86 LYS B C 1
ATOM 1971 O O . LYS B 1 86 ? 18.122 27.790 44.425 1.00 29.62 86 LYS B O 1
ATOM 1977 N N . PRO B 1 87 ? 18.119 27.603 46.648 1.00 31.61 87 PRO B N 1
ATOM 1978 C CA . PRO B 1 87 ? 19.557 27.293 46.672 1.00 31.64 87 PRO B CA 1
ATOM 1979 C C . PRO B 1 87 ? 19.989 26.108 45.808 1.00 27.33 87 PRO B C 1
ATOM 1980 O O . PRO B 1 87 ? 21.111 26.156 45.284 1.00 31.74 87 PRO B O 1
ATOM 1984 N N . TYR B 1 88 ? 19.087 25.167 45.537 1.00 26.59 88 TYR B N 1
ATOM 1985 C CA . TYR B 1 88 ? 19.393 23.982 44.713 1.00 26.27 88 TYR B CA 1
ATOM 1986 C C . TYR B 1 88 ? 19.432 24.254 43.223 1.00 28.43 88 TYR B C 1
ATOM 1987 O O . TYR B 1 88 ? 19.818 23.397 42.441 1.00 34.45 88 TYR B O 1
ATOM 1996 N N . MET B 1 89 ? 18.992 25.434 42.838 1.00 24.98 89 MET B N 1
ATOM 1997 C CA . MET B 1 89 ? 18.903 25.798 41.442 1.00 27.57 89 MET B CA 1
ATOM 1998 C C . MET B 1 89 ? 20.287 26.081 40.867 1.00 29.56 89 MET B C 1
ATOM 1999 O O . MET B 1 89 ? 21.237 26.313 41.601 1.00 34.69 89 MET B O 1
ATOM 2004 N N . ILE B 1 90 ? 20.380 26.064 39.548 1.00 30.44 90 ILE B N 1
ATOM 2005 C CA . ILE B 1 90 ? 21.644 26.117 38.861 1.00 30.50 90 ILE B CA 1
ATOM 2006 C C . ILE B 1 90 ? 21.883 27.427 38.112 1.00 36.30 90 ILE B C 1
ATOM 2007 O O . ILE B 1 90 ? 22.831 28.167 38.417 1.00 40.45 90 ILE B O 1
ATOM 2012 N N . ASN B 1 91 ? 21.059 27.726 37.129 1.00 31.17 91 ASN B N 1
ATOM 2013 C CA . ASN B 1 91 ? 21.181 29.032 36.491 1.00 35.28 91 ASN B CA 1
ATOM 2014 C C . ASN B 1 91 ? 19.799 29.308 36.014 1.00 24.13 91 ASN B C 1
ATOM 2015 O O . ASN B 1 91 ? 19.514 29.248 34.841 1.00 22.11 91 ASN B O 1
ATOM 2020 N N . PRO B 1 92 ? 18.914 29.550 36.975 1.00 31.34 92 PRO B N 1
ATOM 2021 C CA . PRO B 1 92 ? 17.479 29.662 36.746 1.00 25.62 92 PRO B CA 1
ATOM 2022 C C . PRO B 1 92 ? 17.099 30.768 35.789 1.00 29.45 92 PRO B C 1
ATOM 2023 O O . PRO B 1 92 ? 17.764 31.793 35.675 1.00 27.59 92 PRO B O 1
ATOM 2027 N N . VAL B 1 93 ? 15.995 30.549 35.102 1.00 25.98 93 VAL B N 1
ATOM 2028 C CA . VAL B 1 93 ? 15.467 31.571 34.255 1.00 19.87 93 VAL B CA 1
ATOM 2029 C C . VAL B 1 93 ? 14.226 32.115 34.971 1.00 26.99 93 VAL B C 1
ATOM 2030 O O . VAL B 1 93 ? 13.394 31.372 35.497 1.00 22.91 93 VAL B O 1
ATOM 2034 N N . SER B 1 94 ? 14.113 33.426 35.028 1.00 27.47 94 SER B N 1
ATOM 2035 C CA . SER B 1 94 ? 13.015 33.992 35.758 1.00 25.88 94 SER B CA 1
ATOM 2036 C C . SER B 1 94 ? 12.185 34.801 34.793 1.00 32.04 94 SER B C 1
ATOM 2037 O O . SER B 1 94 ? 12.676 35.350 33.802 1.00 29.37 94 SER B O 1
ATOM 2040 N N . ARG B 1 95 ? 10.933 34.962 35.164 1.00 34.30 95 ARG B N 1
ATOM 2041 C CA . ARG B 1 95 ? 9.980 35.693 34.370 1.00 38.44 95 ARG B CA 1
ATOM 2042 C C . ARG B 1 95 ? 9.079 36.418 35.357 1.00 40.59 95 ARG B C 1
ATOM 2043 O O . ARG B 1 95 ? 8.588 35.794 36.302 1.00 35.34 95 ARG B O 1
ATOM 2051 N N . GLN B 1 96 ? 8.802 37.702 35.100 1.00 44.95 96 GLN B N 1
ATOM 2052 C CA . GLN B 1 96 ? 8.076 38.505 36.079 1.00 50.90 96 GLN B CA 1
ATOM 2053 C C . GLN B 1 96 ? 6.609 38.562 35.758 1.00 48.48 96 GLN B C 1
ATOM 2054 O O . GLN B 1 96 ? 6.219 38.770 34.615 1.00 52.46 96 GLN B O 1
ATOM 2060 N N . VAL B 1 97 ? 5.832 38.373 36.826 1.00 54.07 97 VAL B N 1
ATOM 2061 C CA . VAL B 1 97 ? 4.376 38.313 36.842 1.00 62.46 97 VAL B CA 1
ATOM 2062 C C . VAL B 1 97 ? 3.760 39.231 37.893 1.00 65.95 97 VAL B C 1
ATOM 2063 O O . VAL B 1 97 ? 4.234 39.278 39.014 1.00 71.66 97 VAL B O 1
ATOM 2067 N N . LEU B 1 98 ? 2.745 40.001 37.524 1.00 71.00 98 LEU B N 1
ATOM 2068 C CA . LEU B 1 98 ? 2.076 40.892 38.478 1.00 81.82 98 LEU B CA 1
ATOM 2069 C C . LEU B 1 98 ? 0.731 40.283 38.907 1.00 96.56 98 LEU B C 1
ATOM 2070 O O . LEU B 1 98 ? -0.058 39.849 38.054 1.00 98.94 98 LEU B O 1
ATOM 2075 N N . SER B 1 99 ? 0.482 40.290 40.210 1.00 100.09 99 SER B N 1
ATOM 2076 C CA . SER B 1 99 ? -0.655 39.588 40.789 1.00 105.78 99 SER B CA 1
ATOM 2077 C C . SER B 1 99 ? -2.004 40.292 40.763 1.00 105.11 99 SER B C 1
ATOM 2078 O O . SER B 1 99 ? -2.111 41.515 40.630 1.00 99.48 99 SER B O 1
ATOM 2081 N N . ILE B 1 100 ? -3.025 39.456 40.908 1.00 110.27 100 ILE B N 1
ATOM 2082 C CA . ILE B 1 100 ? -4.422 39.848 41.089 1.00 108.43 100 ILE B CA 1
ATOM 2083 C C . ILE B 1 100 ? -4.627 39.986 42.597 1.00 103.90 100 ILE B C 1
ATOM 2084 O O . ILE B 1 100 ? -5.322 40.888 43.057 1.00 106.50 100 ILE B O 1
ATOM 2089 N N . THR B 1 101 ? -4.017 39.075 43.346 1.00 106.94 101 THR B N 1
ATOM 2090 C CA . THR B 1 101 ? -4.079 39.107 44.805 1.00 111.25 101 THR B CA 1
ATOM 2091 C C . THR B 1 101 ? -3.705 40.478 45.380 1.00 109.46 101 THR B C 1
ATOM 2092 O O . THR B 1 101 ? -4.504 41.097 46.081 1.00 104.54 101 THR B O 1
ATOM 2096 N N . THR B 1 102 ? -2.491 40.944 45.090 1.00 104.94 102 THR B N 1
ATOM 2097 C CA . THR B 1 102 ? -2.025 42.226 45.605 1.00 107.63 102 THR B CA 1
ATOM 2098 C C . THR B 1 102 ? -1.527 43.216 44.531 1.00 103.43 102 THR B C 1
ATOM 2099 O O . THR B 1 102 ? -1.287 44.388 44.827 1.00 100.76 102 THR B O 1
ATOM 2103 N N . GLY B 1 103 ? -1.354 42.753 43.296 1.00 104.35 103 GLY B N 1
ATOM 2104 C CA . GLY B 1 103 ? -0.828 43.619 42.254 1.00 97.95 103 GLY B CA 1
ATOM 2105 C C . GLY B 1 103 ? 0.655 43.879 42.443 1.00 99.73 103 GLY B C 1
ATOM 2106 O O . GLY B 1 103 ? 1.212 44.786 41.829 1.00 95.74 103 GLY B O 1
ATOM 2107 N N . LYS B 1 104 ? 1.297 43.040 43.254 1.00 104.88 104 LYS B N 1
ATOM 2108 C CA . LYS B 1 104 ? 2.723 43.155 43.578 1.00 101.94 104 LYS B CA 1
ATOM 2109 C C . LYS B 1 104 ? 3.589 42.419 42.557 1.00 91.74 104 LYS B C 1
ATOM 2110 O O . LYS B 1 104 ? 3.082 41.589 41.802 1.00 93.85 104 LYS B O 1
ATOM 2116 N N . PRO B 1 105 ? 4.884 42.761 42.477 1.00 91.38 105 PRO B N 1
ATOM 2117 C CA . PRO B 1 105 ? 5.630 42.018 41.460 1.00 89.61 105 PRO B CA 1
ATOM 2118 C C . PRO B 1 105 ? 5.930 40.585 41.907 1.00 80.43 105 PRO B C 1
ATOM 2119 O O . PRO B 1 105 ? 6.466 40.358 42.990 1.00 80.58 105 PRO B O 1
ATOM 2123 N N . GLN B 1 106 ? 5.605 39.632 41.048 1.00 75.30 106 GLN B N 1
ATOM 2124 C CA . GLN B 1 106 ? 5.881 38.227 41.309 1.00 70.21 106 GLN B CA 1
ATOM 2125 C C . GLN B 1 106 ? 6.844 37.620 40.287 1.00 53.67 106 GLN B C 1
ATOM 2126 O O . GLN B 1 106 ? 6.885 38.032 39.129 1.00 47.91 106 GLN B O 1
ATOM 2132 N N . LEU B 1 107 ? 7.603 36.619 40.712 1.00 41.45 107 LEU B N 1
ATOM 2133 C CA . LEU B 1 107 ? 8.465 35.924 39.781 1.00 33.88 107 LEU B CA 1
ATOM 2134 C C . LEU B 1 107 ? 7.943 34.533 39.563 1.00 27.85 107 LEU B C 1
ATOM 2135 O O . LEU B 1 107 ? 7.299 33.973 40.417 1.00 33.82 107 LEU B O 1
ATOM 2140 N N . LEU B 1 108 ? 8.228 33.992 38.389 1.00 28.51 108 LEU B N 1
ATOM 2141 C CA . LEU B 1 108 ? 8.034 32.584 38.098 1.00 29.25 108 LEU B CA 1
ATOM 2142 C C . LEU B 1 108 ? 9.423 32.106 37.715 1.00 28.24 108 LEU B C 1
ATOM 2143 O O . LEU B 1 108 ? 10.072 32.698 36.859 1.00 30.06 108 LEU B O 1
ATOM 2148 N N . VAL B 1 109 ? 9.897 31.064 38.379 1.00 21.39 109 VAL B N 1
ATOM 2149 C CA . VAL B 1 109 ? 11.291 30.702 38.214 1.00 28.26 109 VAL B CA 1
ATOM 2150 C C . VAL B 1 109 ? 11.454 29.257 37.817 1.00 25.07 109 VAL B C 1
ATOM 2151 O O . VAL B 1 109 ? 10.843 28.370 38.403 1.00 25.03 109 VAL B O 1
ATOM 2155 N N . LEU B 1 110 ? 12.252 29.043 36.780 1.00 23.21 110 LEU B N 1
ATOM 2156 C CA . LEU B 1 110 ? 12.581 27.706 36.319 1.00 24.95 110 LEU B CA 1
ATOM 2157 C C . LEU B 1 110 ? 14.005 27.384 36.671 1.00 29.94 110 LEU B C 1
ATOM 2158 O O . LEU B 1 110 ? 14.897 28.172 36.339 1.00 32.20 110 LEU B O 1
ATOM 2163 N N . ASP B 1 111 ? 14.225 26.216 37.283 1.00 24.72 111 ASP B N 1
ATOM 2164 C CA . ASP B 1 111 ? 15.565 25.748 37.606 1.00 26.92 111 ASP B CA 1
ATOM 2165 C C . ASP B 1 111 ? 16.327 25.539 36.312 1.00 26.02 111 ASP B C 1
ATOM 2166 O O . ASP B 1 111 ? 15.754 25.049 35.347 1.00 24.17 111 ASP B O 1
ATOM 2171 N N . GLY B 1 112 ? 17.614 25.897 36.289 1.00 31.57 112 GLY B N 1
ATOM 2172 C CA . GLY B 1 112 ? 18.434 25.760 35.088 1.00 24.26 112 GLY B CA 1
ATOM 2173 C C . GLY B 1 112 ? 18.658 24.292 34.793 1.00 21.86 112 GLY B C 1
ATOM 2174 O O . GLY B 1 112 ? 18.863 23.885 33.663 1.00 26.63 112 GLY B O 1
ATOM 2175 N N . ALA B 1 113 ? 18.586 23.484 35.839 1.00 25.46 113 ALA B N 1
ATOM 2176 C CA . ALA B 1 113 ? 18.636 22.035 35.711 1.00 30.27 113 ALA B CA 1
ATOM 2177 C C . ALA B 1 113 ? 17.453 21.446 34.925 1.00 27.84 113 ALA B C 1
ATOM 2178 O O . ALA B 1 113 ? 17.540 20.343 34.403 1.00 32.33 113 ALA B O 1
ATOM 2180 N N . ASP B 1 114 ? 16.375 22.193 34.775 1.00 25.69 114 ASP B N 1
ATOM 2181 C CA . ASP B 1 114 ? 15.199 21.621 34.149 1.00 28.82 114 ASP B CA 1
ATOM 2182 C C . ASP B 1 114 ? 15.137 21.956 32.662 1.00 30.78 114 ASP B C 1
ATOM 2183 O O . ASP B 1 114 ? 14.197 21.570 31.973 1.00 31.74 114 ASP B O 1
ATOM 2188 N N . ILE B 1 115 ? 16.117 22.686 32.152 1.00 29.94 115 ILE B N 1
ATOM 2189 C CA . ILE B 1 115 ? 16.004 23.078 30.755 1.00 27.95 115 ILE B CA 1
ATOM 2190 C C . ILE B 1 115 ? 16.117 21.898 29.789 1.00 28.86 115 ILE B C 1
ATOM 2191 O O . ILE B 1 115 ? 15.269 21.777 28.890 1.00 22.05 115 ILE B O 1
ATOM 2196 N N . PRO B 1 116 ? 17.080 20.968 30.015 1.00 37.81 116 PRO B N 1
ATOM 2197 C CA . PRO B 1 116 ? 17.107 19.770 29.154 1.00 33.50 116 PRO B CA 1
ATOM 2198 C C . PRO B 1 116 ? 15.821 18.967 29.199 1.00 31.00 116 PRO B C 1
ATOM 2199 O O . PRO B 1 116 ? 15.595 18.154 28.304 1.00 37.32 116 PRO B O 1
ATOM 2203 N N . ARG B 1 117 ? 14.992 19.216 30.209 1.00 25.47 117 ARG B N 1
ATOM 2204 C CA . ARG B 1 117 ? 13.703 18.535 30.350 1.00 33.51 117 ARG B CA 1
ATOM 2205 C C . ARG B 1 117 ? 12.562 19.320 29.689 1.00 28.45 117 ARG B C 1
ATOM 2206 O O . ARG B 1 117 ? 11.448 18.833 29.594 1.00 27.32 117 ARG B O 1
ATOM 2214 N N . VAL B 1 118 ? 12.839 20.511 29.186 1.00 29.17 118 VAL B N 1
ATOM 2215 C CA . VAL B 1 118 ? 11.760 21.299 28.611 1.00 27.90 118 VAL B CA 1
ATOM 2216 C C . VAL B 1 118 ? 12.103 21.559 27.149 1.00 27.26 118 VAL B C 1
ATOM 2217 O O . VAL B 1 118 ? 11.286 21.371 26.261 1.00 27.69 118 VAL B O 1
ATOM 2221 N N . ARG B 1 119 ? 13.369 21.833 26.908 1.00 22.96 119 ARG B N 1
ATOM 2222 C CA . ARG B 1 119 ? 13.855 22.105 25.587 1.00 23.60 119 ARG B CA 1
ATOM 2223 C C . ARG B 1 119 ? 13.504 21.022 24.547 1.00 23.45 119 ARG B C 1
ATOM 2224 O O . ARG B 1 119 ? 13.837 19.857 24.709 1.00 29.02 119 ARG B O 1
ATOM 2232 N N . GLY B 1 120 ? 12.798 21.411 23.489 1.00 20.06 120 GLY B N 1
ATOM 2233 C CA . GLY B 1 120 ? 12.454 20.472 22.425 1.00 26.59 120 GLY B CA 1
ATOM 2234 C C . GLY B 1 120 ? 11.271 19.565 22.769 1.00 36.46 120 GLY B C 1
ATOM 2235 O O . GLY B 1 120 ? 10.923 18.640 22.021 1.00 31.79 120 GLY B O 1
ATOM 2236 N N . LYS B 1 121 ? 10.645 19.843 23.911 1.00 28.10 121 LYS B N 1
ATOM 2237 C CA . LYS B 1 121 ? 9.580 18.992 24.393 1.00 33.08 121 LYS B CA 1
ATOM 2238 C C . LYS B 1 121 ? 8.220 19.662 24.311 1.00 32.76 121 LYS B C 1
ATOM 2239 O O . LYS B 1 121 ? 8.115 20.869 24.407 1.00 27.78 121 LYS B O 1
ATOM 2245 N N . LYS B 1 122 ? 7.176 18.848 24.186 1.00 35.43 122 LYS B N 1
ATOM 2246 C CA . LYS B 1 122 ? 5.808 19.342 24.177 1.00 30.61 122 LYS B CA 1
ATOM 2247 C C . LYS B 1 122 ? 5.264 19.328 25.602 1.00 33.82 122 LYS B C 1
ATOM 2248 O O . LYS B 1 122 ? 5.187 18.276 26.246 1.00 31.30 122 LYS B O 1
ATOM 2254 N N . VAL B 1 123 ? 4.851 20.493 26.082 1.00 33.89 123 VAL B N 1
ATOM 2255 C CA . VAL B 1 123 ? 4.587 20.647 27.497 1.00 32.65 123 VAL B CA 1
ATOM 2256 C C . VAL B 1 123 ? 3.100 20.797 27.771 1.00 32.62 123 VAL B C 1
ATOM 2257 O O . VAL B 1 123 ? 2.360 21.389 26.991 1.00 33.51 123 VAL B O 1
ATOM 2261 N N . ALA B 1 124 ? 2.664 20.226 28.879 1.00 35.63 124 ALA B N 1
ATOM 2262 C CA . ALA B 1 124 ? 1.347 20.521 29.405 1.00 36.51 124 ALA B CA 1
ATOM 2263 C C . ALA B 1 124 ? 1.546 21.224 30.754 1.00 33.39 124 ALA B C 1
ATOM 2264 O O . ALA B 1 124 ? 2.286 20.738 31.623 1.00 31.52 124 ALA B O 1
ATOM 2266 N N . ILE B 1 125 ? 0.899 22.371 30.918 1.00 30.03 125 ILE B N 1
ATOM 2267 C CA . ILE B 1 125 ? 0.962 23.065 32.174 1.00 27.83 125 ILE B CA 1
ATOM 2268 C C . ILE B 1 125 ? -0.012 22.366 33.074 1.00 40.92 125 ILE B C 1
ATOM 2269 O O . ILE B 1 125 ? -1.085 21.983 32.616 1.00 41.73 125 ILE B O 1
ATOM 2274 N N . VAL B 1 126 ? 0.350 22.188 34.345 1.00 38.78 126 VAL B N 1
ATOM 2275 C CA . VAL B 1 126 ? -0.571 21.609 35.307 1.00 33.42 126 VAL B CA 1
ATOM 2276 C C . VAL B 1 126 ? -0.732 22.538 36.478 1.00 34.95 126 VAL B C 1
ATOM 2277 O O . VAL B 1 126 ? 0.232 22.827 37.162 1.00 35.43 126 VAL B O 1
ATOM 2281 N N . ASP B 1 127 ? -1.969 22.881 36.800 1.00 30.66 127 ASP B N 1
ATOM 2282 C CA . ASP B 1 127 ? -2.217 23.790 37.902 1.00 37.51 127 ASP B CA 1
ATOM 2283 C C . ASP B 1 127 ? -3.406 23.276 38.681 1.00 37.81 127 ASP B C 1
ATOM 2284 O O . ASP B 1 127 ? -4.110 22.400 38.212 1.00 38.21 127 ASP B O 1
ATOM 2289 N N . ASP B 1 128 ? -3.679 23.849 39.840 1.00 42.19 128 ASP B N 1
ATOM 2290 C CA . ASP B 1 128 ? -4.814 23.360 40.599 1.00 41.63 128 ASP B CA 1
ATOM 2291 C C . ASP B 1 128 ? -6.044 24.127 40.152 1.00 45.41 128 ASP B C 1
ATOM 2292 O O . ASP B 1 128 ? -7.078 23.534 39.875 1.00 47.59 128 ASP B O 1
ATOM 2297 N N . VAL B 1 129 ? -5.905 25.439 40.010 1.00 46.56 129 VAL B N 1
ATOM 2298 C CA . VAL B 1 129 ? -6.968 26.270 39.479 1.00 44.61 129 VAL B CA 1
ATOM 2299 C C . VAL B 1 129 ? -6.368 27.308 38.546 1.00 51.99 129 VAL B C 1
ATOM 2300 O O . VAL B 1 129 ? -5.571 28.145 38.965 1.00 44.97 129 VAL B O 1
ATOM 2304 N N . VAL B 1 130 ? -6.807 27.278 37.293 1.00 51.11 130 VAL B N 1
ATOM 2305 C CA . VAL B 1 130 ? -6.378 28.232 36.283 1.00 54.88 130 VAL B CA 1
ATOM 2306 C C . VAL B 1 130 ? -7.368 29.362 36.167 1.00 61.53 130 VAL B C 1
ATOM 2307 O O . VAL B 1 130 ? -8.545 29.148 35.867 1.00 66.87 130 VAL B O 1
ATOM 2311 N N . SER B 1 131 ? -6.876 30.577 36.377 1.00 62.93 131 SER B N 1
ATOM 2312 C CA . SER B 1 131 ? -7.748 31.727 36.521 1.00 73.00 131 SER B CA 1
ATOM 2313 C C . SER B 1 131 ? -7.895 32.522 35.207 1.00 81.58 131 SER B C 1
ATOM 2314 O O . SER B 1 131 ? -8.382 31.968 34.215 1.00 83.54 131 SER B O 1
ATOM 2317 N N . THR B 1 132 ? -7.476 33.788 35.169 1.00 86.64 132 THR B N 1
ATOM 2318 C CA . THR B 1 132 ? -7.712 34.611 33.971 1.00 90.20 132 THR B CA 1
ATOM 2319 C C . THR B 1 132 ? -6.678 34.323 32.882 1.00 86.03 132 THR B C 1
ATOM 2320 O O . THR B 1 132 ? -7.027 34.084 31.719 1.00 83.70 132 THR B O 1
ATOM 2324 N N . GLY B 1 133 ? -5.409 34.341 33.255 1.00 71.60 133 GLY B N 1
ATOM 2325 C CA . GLY B 1 133 ? -4.360 34.101 32.287 1.00 75.30 133 GLY B CA 1
ATOM 2326 C C . GLY B 1 133 ? -3.220 35.091 32.352 1.00 67.02 133 GLY B C 1
ATOM 2327 O O . GLY B 1 133 ? -2.641 35.422 31.318 1.00 61.20 133 GLY B O 1
ATOM 2328 N N . SER B 1 134 ? -2.908 35.549 33.564 1.00 63.33 134 SER B N 1
ATOM 2329 C CA . SER B 1 134 ? -1.824 36.500 33.792 1.00 58.20 134 SER B CA 1
ATOM 2330 C C . SER B 1 134 ? -0.559 35.731 34.127 1.00 64.75 134 SER B C 1
ATOM 2331 O O . SER B 1 134 ? 0.492 35.946 33.521 1.00 55.53 134 SER B O 1
ATOM 2334 N N . THR B 1 135 ? -0.671 34.840 35.104 1.00 57.74 135 THR B N 1
ATOM 2335 C CA . THR B 1 135 ? 0.423 33.969 35.496 1.00 54.62 135 THR B CA 1
ATOM 2336 C C . THR B 1 135 ? 0.553 32.848 34.479 1.00 47.86 135 THR B C 1
ATOM 2337 O O . THR B 1 135 ? 1.643 32.323 34.236 1.00 39.59 135 THR B O 1
ATOM 2341 N N . LEU B 1 136 ? -0.574 32.489 33.875 1.00 45.43 136 LEU B N 1
ATOM 2342 C CA . LEU B 1 136 ? -0.576 31.478 32.837 1.00 42.66 136 LEU B CA 1
ATOM 2343 C C . LEU B 1 136 ? 0.219 31.937 31.633 1.00 35.25 136 LEU B C 1
ATOM 2344 O O . LEU B 1 136 ? 0.954 31.164 31.030 1.00 39.29 136 LEU B O 1
ATOM 2349 N N . ALA B 1 137 ? 0.064 33.204 31.278 1.00 34.49 137 ALA B N 1
ATOM 2350 C CA . ALA B 1 137 ? 0.723 33.706 30.098 1.00 31.75 137 ALA B CA 1
ATOM 2351 C C . ALA B 1 137 ? 2.212 33.806 30.352 1.00 35.50 137 ALA B C 1
ATOM 2352 O O . ALA B 1 137 ? 3.022 33.529 29.463 1.00 29.52 137 ALA B O 1
ATOM 2354 N N . GLY B 1 138 ? 2.559 34.142 31.588 1.00 31.36 138 GLY B N 1
ATOM 2355 C CA . GLY B 1 138 ? 3.937 34.225 32.005 1.00 22.36 138 GLY B CA 1
ATOM 2356 C C . GLY B 1 138 ? 4.622 32.878 32.141 1.00 33.90 138 GLY B C 1
ATOM 2357 O O . GLY B 1 138 ? 5.811 32.755 31.799 1.00 33.25 138 GLY B O 1
ATOM 2358 N N . LEU B 1 139 ? 3.899 31.860 32.615 1.00 30.15 139 LEU B N 1
ATOM 2359 C CA . LEU B 1 139 ? 4.495 30.536 32.690 1.00 30.11 139 LEU B CA 1
ATOM 2360 C C . LEU B 1 139 ? 4.823 30.026 31.312 1.00 28.77 139 LEU B C 1
ATOM 2361 O O . LEU B 1 139 ? 5.880 29.431 31.112 1.00 32.75 139 LEU B O 1
ATOM 2366 N N . ARG B 1 140 ? 3.918 30.190 30.360 1.00 30.04 140 ARG B N 1
ATOM 2367 C CA . ARG B 1 140 ? 4.231 29.679 29.024 1.00 32.94 140 ARG B CA 1
ATOM 2368 C C . ARG B 1 140 ? 5.320 30.536 28.355 1.00 28.19 140 ARG B C 1
ATOM 2369 O O . ARG B 1 140 ? 6.046 30.052 27.491 1.00 27.06 140 ARG B O 1
ATOM 2377 N N . GLU B 1 141 ? 5.424 31.808 28.721 1.00 22.81 141 GLU B N 1
ATOM 2378 C CA . GLU B 1 141 ? 6.508 32.586 28.168 1.00 25.50 141 GLU B CA 1
ATOM 2379 C C . GLU B 1 141 ? 7.791 32.077 28.779 1.00 27.87 141 GLU B C 1
ATOM 2380 O O . GLU B 1 141 ? 8.798 31.937 28.089 1.00 25.76 141 GLU B O 1
ATOM 2386 N N . LEU B 1 142 ? 7.744 31.736 30.061 1.00 24.44 142 LEU B N 1
ATOM 2387 C CA . LEU B 1 142 ? 8.902 31.122 30.666 1.00 23.76 142 LEU B CA 1
ATOM 2388 C C . LEU B 1 142 ? 9.261 29.797 29.971 1.00 25.67 142 LEU B C 1
ATOM 2389 O O . LEU B 1 142 ? 10.381 29.654 29.504 1.00 23.71 142 LEU B O 1
ATOM 2394 N N . ILE B 1 143 ? 8.288 28.904 29.782 1.00 26.28 143 ILE B N 1
ATOM 2395 C CA . ILE B 1 143 ? 8.550 27.604 29.167 1.00 21.84 143 ILE B CA 1
ATOM 2396 C C . ILE B 1 143 ? 9.041 27.745 27.728 1.00 23.78 143 ILE B C 1
ATOM 2397 O O . ILE B 1 143 ? 10.024 27.107 27.311 1.00 26.18 143 ILE B O 1
ATOM 2402 N N . GLU B 1 144 ? 8.361 28.573 26.960 1.00 24.45 144 GLU B N 1
ATOM 2403 C CA . GLU B 1 144 ? 8.724 28.744 25.564 1.00 30.75 144 GLU B CA 1
ATOM 2404 C C . GLU B 1 144 ? 10.079 29.448 25.384 1.00 27.27 144 GLU B C 1
ATOM 2405 O O . GLU B 1 144 ? 10.748 29.243 24.369 1.00 23.10 144 GLU B O 1
ATOM 2411 N N . SER B 1 145 ? 10.515 30.197 26.397 1.00 24.15 145 SER B N 1
ATOM 2412 C CA . SER B 1 145 ? 11.763 30.922 26.272 1.00 23.97 145 SER B CA 1
ATOM 2413 C C . SER B 1 145 ? 12.932 29.990 26.403 1.00 22.66 145 SER B C 1
ATOM 2414 O O . SER B 1 145 ? 14.035 30.330 25.953 1.00 27.76 145 SER B O 1
ATOM 2417 N N . VAL B 1 146 ? 12.705 28.823 26.996 1.00 19.77 146 VAL B N 1
ATOM 2418 C CA . VAL B 1 146 ? 13.772 27.832 27.113 1.00 23.29 146 VAL B CA 1
ATOM 2419 C C . VAL B 1 146 ? 13.629 26.642 26.129 1.00 22.81 146 VAL B C 1
ATOM 2420 O O . VAL B 1 146 ? 14.486 25.780 26.085 1.00 24.55 146 VAL B O 1
ATOM 2424 N N . GLY B 1 147 ? 12.573 26.598 25.332 1.00 22.56 147 GLY B N 1
ATOM 2425 C CA . GLY B 1 147 ? 12.547 25.639 24.247 1.00 17.86 147 GLY B CA 1
ATOM 2426 C C . GLY B 1 147 ? 11.318 24.777 24.125 1.00 19.91 147 GLY B C 1
ATOM 2427 O O . GLY B 1 147 ? 11.122 24.125 23.120 1.00 27.67 147 GLY B O 1
ATOM 2428 N N . GLY B 1 148 ? 10.454 24.808 25.128 1.00 23.96 148 GLY B N 1
ATOM 2429 C CA . GLY B 1 148 ? 9.255 23.979 25.126 1.00 25.69 148 GLY B CA 1
ATOM 2430 C C . GLY B 1 148 ? 8.104 24.567 24.317 1.00 24.36 148 GLY B C 1
ATOM 2431 O O . GLY B 1 148 ? 8.090 25.766 24.061 1.00 26.66 148 GLY B O 1
ATOM 2432 N N . GLU B 1 149 ? 7.153 23.737 23.873 1.00 23.94 149 GLU B N 1
ATOM 2433 C CA . GLU B 1 149 ? 5.915 24.298 23.329 1.00 29.25 149 GLU B CA 1
ATOM 2434 C C . GLU B 1 149 ? 4.750 23.848 24.189 1.00 26.19 149 GLU B C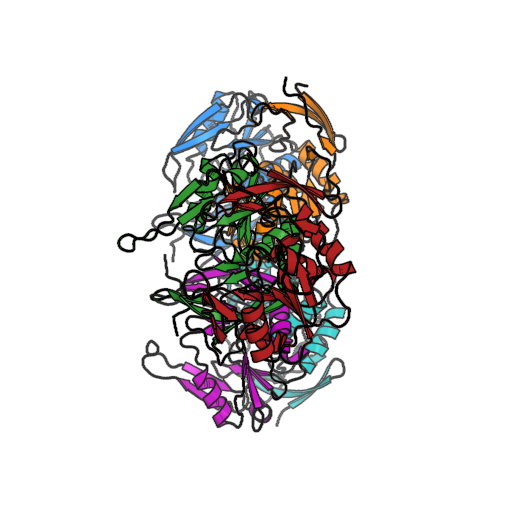 1
ATOM 2435 O O . GLU B 1 149 ? 4.580 22.670 24.469 1.00 24.76 149 GLU B O 1
ATOM 2441 N N . VAL B 1 150 ? 3.992 24.814 24.685 1.00 28.41 150 VAL B N 1
ATOM 2442 C CA . VAL B 1 150 ? 2.835 24.448 25.488 1.00 29.98 150 VAL B CA 1
ATOM 2443 C C . VAL B 1 150 ? 1.697 23.973 24.584 1.00 30.83 150 VAL B C 1
ATOM 2444 O O . VAL B 1 150 ? 1.181 24.713 23.760 1.00 37.52 150 VAL B O 1
ATOM 2448 N N . VAL B 1 151 ? 1.277 22.736 24.785 1.00 36.64 151 VAL B N 1
ATOM 2449 C CA . VAL B 1 151 ? 0.317 22.090 23.905 1.00 30.76 151 VAL B CA 1
ATOM 2450 C C . VAL B 1 151 ? -1.014 21.767 24.617 1.00 43.54 151 VAL B C 1
ATOM 2451 O O . VAL B 1 151 ? -2.051 21.513 23.976 1.00 41.13 151 VAL B O 1
ATOM 2455 N N . ALA B 1 152 ? -0.990 21.861 25.945 1.00 36.82 152 ALA B N 1
ATOM 2456 C CA . ALA B 1 152 ? -2.171 21.647 26.770 1.00 35.72 152 ALA B CA 1
ATOM 2457 C C . ALA B 1 152 ? -2.010 22.339 28.111 1.00 40.61 152 ALA B C 1
ATOM 2458 O O . ALA B 1 152 ? -0.901 22.520 28.598 1.00 45.01 152 ALA B O 1
ATOM 2460 N N . VAL B 1 153 ? -3.127 22.682 28.728 1.00 41.91 153 VAL B N 1
ATOM 2461 C CA . VAL B 1 153 ? -3.130 23.214 30.077 1.00 39.17 153 VAL B CA 1
ATOM 2462 C C . VAL B 1 153 ? -4.152 22.441 30.894 1.00 48.59 153 VAL B C 1
ATOM 2463 O O . VAL B 1 153 ? -5.341 22.433 30.566 1.00 47.70 153 VAL B O 1
ATOM 2467 N N . LEU B 1 154 ? -3.702 21.846 31.989 1.00 46.66 154 LEU B N 1
ATOM 2468 C CA . LEU B 1 154 ? -4.572 21.032 32.812 1.00 39.04 154 LEU B CA 1
ATOM 2469 C C . LEU B 1 154 ? -4.777 21.692 34.177 1.00 46.61 154 LEU B C 1
ATOM 2470 O O . LEU B 1 154 ? -3.912 22.417 34.663 1.00 47.96 154 LEU B O 1
ATOM 2475 N N . ALA B 1 155 ? -5.932 21.433 34.782 1.00 50.38 155 ALA B N 1
ATOM 2476 C CA . ALA B 1 155 ? -6.262 21.951 36.098 1.00 42.23 155 ALA B CA 1
ATOM 2477 C C . ALA B 1 155 ? -7.420 21.184 36.682 1.00 47.37 155 ALA B C 1
ATOM 2478 O O . ALA B 1 155 ? -8.015 20.336 36.013 1.00 48.44 155 ALA B O 1
ATOM 2480 N N . VAL B 1 156 ? -7.710 21.474 37.947 1.00 50.01 156 VAL B N 1
ATOM 2481 C CA . VAL B 1 156 ? -8.868 20.912 38.623 1.00 49.91 156 VAL B CA 1
ATOM 2482 C C . VAL B 1 156 ? -10.042 21.772 38.229 1.00 48.58 156 VAL B C 1
ATOM 2483 O O . VAL B 1 156 ? -11.077 21.275 37.789 1.00 49.29 156 VAL B O 1
ATOM 2487 N N . PHE B 1 157 ? -9.826 23.073 38.248 1.00 50.90 157 PHE B N 1
ATOM 2488 C CA . PHE B 1 157 ? -10.890 23.994 37.934 1.00 53.04 157 PHE B CA 1
ATOM 2489 C C . PHE B 1 157 ? -10.480 25.059 36.970 1.00 51.84 157 PHE B C 1
ATOM 2490 O O . PHE B 1 157 ? -9.328 25.461 36.941 1.00 47.48 157 PHE B O 1
ATOM 2498 N N . THR B 1 158 ? -11.461 25.537 36.217 1.00 57.31 158 THR B N 1
ATOM 2499 C CA . THR B 1 158 ? -11.318 26.762 35.465 1.00 57.61 158 THR B CA 1
ATOM 2500 C C . THR B 1 158 ? -12.029 27.779 36.317 1.00 60.92 158 THR B C 1
ATOM 2501 O O . THR B 1 158 ? -12.912 27.422 37.095 1.00 58.55 158 THR B O 1
ATOM 2505 N N . GLU B 1 159 ? -11.668 29.043 36.174 1.00 63.59 159 GLU B N 1
ATOM 2506 C CA . GLU B 1 159 ? -12.249 30.069 37.029 1.00 70.08 159 GLU B CA 1
ATOM 2507 C C . GLU B 1 159 ? -12.553 31.357 36.269 1.00 71.28 159 GLU B C 1
ATOM 2508 O O . GLU B 1 159 ? -11.781 31.765 35.403 1.00 70.94 159 GLU B O 1
ATOM 2514 N N . GLY B 1 160 ? -13.669 31.998 36.615 1.00 80.12 160 GLY B N 1
ATOM 2515 C CA . GLY B 1 160 ? -14.094 33.257 36.009 1.00 88.49 160 GLY B CA 1
ATOM 2516 C C . GLY B 1 160 ? -14.831 33.141 34.682 1.00 90.76 160 GLY B C 1
ATOM 2517 O O . GLY B 1 160 ? -15.999 32.739 34.666 1.00 86.56 160 GLY B O 1
ATOM 2518 N N . THR B 1 161 ? -14.182 33.499 33.574 1.00 90.37 161 THR B N 1
ATOM 2519 C CA . THR B 1 161 ? -14.792 33.325 32.252 1.00 93.58 161 THR B CA 1
ATOM 2520 C C . THR B 1 161 ? -14.320 32.018 31.615 1.00 89.44 161 THR B C 1
ATOM 2521 O O . THR B 1 161 ? -13.131 31.828 31.371 1.00 83.71 161 THR B O 1
ATOM 2525 N N . PRO B 1 162 ? -15.281 31.148 31.266 1.00 95.55 162 PRO B N 1
ATOM 2526 C CA . PRO B 1 162 ? -15.050 29.760 30.847 1.00 96.05 162 PRO B CA 1
ATOM 2527 C C . PRO B 1 162 ? -14.278 29.588 29.547 1.00 98.33 162 PRO B C 1
ATOM 2528 O O . PRO B 1 162 ? -14.809 29.797 28.453 1.00 99.02 162 PRO B O 1
ATOM 2532 N N . ARG B 1 163 ? -13.000 29.244 29.704 1.00 95.25 163 ARG B N 1
ATOM 2533 C CA . ARG B 1 163 ? -12.095 29.020 28.584 1.00 95.58 163 ARG B CA 1
ATOM 2534 C C . ARG B 1 163 ? -12.482 27.744 27.838 1.00 95.44 163 ARG B C 1
ATOM 2535 O O . ARG B 1 163 ? -13.360 26.993 28.281 1.00 92.79 163 ARG B O 1
ATOM 2543 N N . GLN B 1 164 ? -11.822 27.499 26.709 1.00 93.15 164 GLN B N 1
ATOM 2544 C CA . GLN B 1 164 ? -12.119 26.327 25.913 1.00 90.97 164 GLN B CA 1
ATOM 2545 C C . GLN B 1 164 ? -10.997 25.308 25.899 1.00 89.90 164 GLN B C 1
ATOM 2546 O O . GLN B 1 164 ? -11.260 24.098 25.933 1.00 91.39 164 GLN B O 1
ATOM 2552 N N . ASP B 1 165 ? -9.747 25.760 25.871 1.00 78.38 165 ASP B N 1
ATOM 2553 C CA . ASP B 1 165 ? -8.697 24.761 25.826 1.00 79.34 165 ASP B CA 1
ATOM 2554 C C . ASP B 1 165 ? -7.940 24.617 27.126 1.00 70.67 165 ASP B C 1
ATOM 2555 O O . ASP B 1 165 ? -6.712 24.678 27.176 1.00 69.70 165 ASP B O 1
ATOM 2560 N N . VAL B 1 166 ? -8.700 24.471 28.189 1.00 64.58 166 VAL B N 1
ATOM 2561 C CA . VAL B 1 166 ? -8.125 23.948 29.396 1.00 61.08 166 VAL B CA 1
ATOM 2562 C C . VAL B 1 166 ? -8.791 22.595 29.572 1.00 53.89 166 VAL B C 1
ATOM 2563 O O . VAL B 1 166 ? -9.966 22.434 29.268 1.00 58.99 166 VAL B O 1
ATOM 2567 N N . VAL B 1 167 ? -8.023 21.621 30.040 1.00 54.72 167 VAL B N 1
ATOM 2568 C CA . VAL B 1 167 ? -8.573 20.345 30.442 1.00 45.38 167 VAL B CA 1
ATOM 2569 C C . VAL B 1 167 ? -8.804 20.446 31.936 1.00 46.22 167 VAL B C 1
ATOM 2570 O O . VAL B 1 167 ? -7.870 20.316 32.723 1.00 47.60 167 VAL B O 1
ATOM 2574 N N . ALA B 1 168 ? -10.050 20.691 32.330 1.00 48.09 168 ALA B N 1
ATOM 2575 C CA . ALA B 1 168 ? -10.377 20.816 33.745 1.00 50.92 168 ALA B CA 1
ATOM 2576 C C . ALA B 1 168 ? -11.419 19.750 34.110 1.00 51.61 168 ALA B C 1
ATOM 2577 O O . ALA B 1 168 ? -11.952 19.065 33.229 1.00 43.70 168 ALA B O 1
ATOM 2579 N N . LEU B 1 169 ? -11.712 19.608 35.397 1.00 48.38 169 LEU B N 1
ATOM 2580 C CA . LEU B 1 169 ? -12.644 18.578 35.797 1.00 49.07 169 LEU B CA 1
ATOM 2581 C C . LEU B 1 169 ? -13.938 19.214 36.289 1.00 53.68 169 LEU B C 1
ATOM 2582 O O . LEU B 1 169 ? -14.907 18.516 36.609 1.00 49.89 169 LEU B O 1
ATOM 2587 N N . GLY B 1 170 ? -13.936 20.545 36.318 1.00 53.33 170 GLY B N 1
ATOM 2588 C CA . GLY B 1 170 ? -15.060 21.336 36.770 1.00 40.67 170 GLY B CA 1
ATOM 2589 C C . GLY B 1 170 ? -14.733 22.796 36.534 1.00 54.09 170 GLY B C 1
ATOM 2590 O O . GLY B 1 170 ? -13.625 23.134 36.132 1.00 61.09 170 GLY B O 1
ATOM 2591 N N . HIS B 1 171 ? -15.702 23.662 36.785 1.00 58.02 171 HIS B N 1
ATOM 2592 C CA . HIS B 1 171 ? -15.556 25.096 36.594 1.00 54.99 171 HIS B CA 1
ATOM 2593 C C . HIS B 1 171 ? -16.177 25.794 37.783 1.00 59.76 171 HIS B C 1
ATOM 2594 O O . HIS B 1 171 ? -17.246 25.401 38.242 1.00 68.64 171 HIS B O 1
ATOM 2601 N N . LEU B 1 172 ? -15.555 26.861 38.255 1.00 57.46 172 LEU B N 1
ATOM 2602 C CA . LEU B 1 172 ? -16.095 27.525 39.419 1.00 57.28 172 LEU B CA 1
ATOM 2603 C C . LEU B 1 172 ? -16.638 28.849 38.965 1.00 64.80 172 LEU B C 1
ATOM 2604 O O . LEU B 1 172 ? -16.018 29.546 38.163 1.00 69.54 172 LEU B O 1
ATOM 2609 N N . PRO B 1 173 ? -17.821 29.200 39.468 1.00 75.60 173 PRO B N 1
ATOM 2610 C CA . PRO B 1 173 ? -18.389 30.489 39.102 1.00 74.24 173 PRO B CA 1
ATOM 2611 C C . PRO B 1 173 ? -17.803 31.556 39.987 1.00 75.51 173 PRO B C 1
ATOM 2612 O O . PRO B 1 173 ? -17.279 31.263 41.060 1.00 73.67 173 PRO B O 1
ATOM 2616 N N . LEU B 1 174 ? -17.823 32.783 39.503 1.00 84.16 174 LEU B N 1
ATOM 2617 C CA . LEU B 1 174 ? -17.476 33.892 40.357 1.00 86.20 174 LEU B CA 1
ATOM 2618 C C . LEU B 1 174 ? -18.659 34.155 41.270 1.00 88.11 174 LEU B C 1
ATOM 2619 O O . LEU B 1 174 ? -19.798 33.787 40.955 1.00 80.75 174 LEU B O 1
ATOM 2624 N N . PHE B 1 175 ? -18.401 34.829 42.380 1.00 96.28 175 PHE B N 1
ATOM 2625 C CA . PHE B 1 175 ? -19.426 35.018 43.396 1.00 96.48 175 PHE B CA 1
ATOM 2626 C C . PHE B 1 175 ? -19.583 36.477 43.765 1.00 97.27 175 PHE B C 1
ATOM 2627 O O . PHE B 1 175 ? -18.723 37.304 43.454 1.00 96.03 175 PHE B O 1
ATOM 2635 N N . LYS B 1 176 ? -20.697 36.807 44.414 1.00 98.53 176 LYS B N 1
ATOM 2636 C CA . LYS B 1 176 ? -20.900 38.143 44.962 1.00 100.58 176 LYS B CA 1
ATOM 2637 C C . LYS B 1 176 ? -20.233 38.138 46.325 1.00 106.04 176 LYS B C 1
ATOM 2638 O O . LYS B 1 176 ? -20.477 37.235 47.126 1.00 105.00 176 LYS B O 1
ATOM 2644 N N . PRO B 1 177 ? -19.371 39.113 46.595 1.00 106.77 177 PRO B N 1
ATOM 2645 C CA . PRO B 1 177 ? -18.491 38.974 47.765 1.00 102.49 177 PRO B CA 1
ATOM 2646 C C . PRO B 1 177 ? -19.142 39.177 49.130 1.00 106.77 177 PRO B C 1
ATOM 2647 O O . PRO B 1 177 ? -18.450 38.956 50.129 1.00 102.54 177 PRO B O 1
ATOM 2651 N N . GLU B 1 178 ? -20.418 39.570 49.163 1.00 105.41 178 GLU B N 1
ATOM 2652 C CA . GLU B 1 178 ? -21.128 39.832 50.416 1.00 104.60 178 GLU B CA 1
ATOM 2653 C C . GLU B 1 178 ? -20.508 41.093 51.023 1.00 104.24 178 GLU B C 1
ATOM 2654 O O . GLU B 1 178 ? -20.844 42.185 50.582 1.00 101.87 178 GLU B O 1
ATOM 2661 N N . MET C 1 1 ? 25.802 47.133 3.857 1.00 47.65 1 MET C N 1
ATOM 2662 C CA . MET C 1 1 ? 27.108 47.676 4.199 1.00 49.12 1 MET C CA 1
ATOM 2663 C C . MET C 1 1 ? 27.569 46.922 5.442 1.00 41.33 1 MET C C 1
ATOM 2664 O O . MET C 1 1 ? 28.213 45.873 5.345 1.00 48.40 1 MET C O 1
ATOM 2669 N N . ARG C 1 2 ? 27.305 47.506 6.600 1.00 33.04 2 ARG C N 1
ATOM 2670 C CA . ARG C 1 2 ? 27.461 46.806 7.854 1.00 36.39 2 ARG C CA 1
ATOM 2671 C C . ARG C 1 2 ? 26.027 46.512 8.222 1.00 32.40 2 ARG C C 1
ATOM 2672 O O . ARG C 1 2 ? 25.249 47.429 8.518 1.00 27.33 2 ARG C O 1
ATOM 2680 N N . THR C 1 3 ? 25.639 45.279 8.210 1.00 29.39 3 THR C N 1
ATOM 2681 C CA . THR C 1 3 ? 24.270 44.841 8.437 1.00 27.89 3 THR C CA 1
ATOM 2682 C C . THR C 1 3 ? 24.246 43.678 9.398 1.00 30.68 3 THR C C 1
ATOM 2683 O O . THR C 1 3 ? 25.267 43.034 9.617 1.00 33.16 3 THR C O 1
ATOM 2687 N N . TYR C 1 4 ? 23.110 43.494 10.061 1.00 28.29 4 TYR C N 1
ATOM 2688 C CA . TYR C 1 4 ? 22.941 42.358 10.951 1.00 32.21 4 TYR C CA 1
ATOM 2689 C C . TYR C 1 4 ? 21.814 41.469 10.426 1.00 31.81 4 TYR C C 1
ATOM 2690 O O . TYR C 1 4 ? 20.653 41.875 10.423 1.00 34.30 4 TYR C O 1
ATOM 2699 N N . PRO C 1 5 ? 22.142 40.253 9.986 1.00 33.10 5 PRO C N 1
ATOM 2700 C CA . PRO C 1 5 ? 21.020 39.405 9.545 1.00 36.39 5 PRO C CA 1
ATOM 2701 C C . PRO C 1 5 ? 20.071 38.985 10.646 1.00 27.02 5 PRO C C 1
ATOM 2702 O O . PRO C 1 5 ? 20.484 38.648 11.758 1.00 32.97 5 PRO C O 1
ATOM 2706 N N . VAL C 1 6 ? 18.796 38.931 10.310 1.00 28.98 6 VAL C N 1
ATOM 2707 C CA . VAL C 1 6 ? 17.791 38.764 11.341 1.00 24.65 6 VAL C CA 1
ATOM 2708 C C . VAL C 1 6 ? 16.513 38.153 10.807 1.00 28.00 6 VAL C C 1
ATOM 2709 O O . VAL C 1 6 ? 16.080 38.428 9.675 1.00 27.65 6 VAL C O 1
ATOM 2713 N N . GLU C 1 7 ? 15.861 37.397 11.679 1.00 28.76 7 GLU C N 1
ATOM 2714 C CA . GLU C 1 7 ? 14.606 36.747 11.333 1.00 29.76 7 GLU C CA 1
ATOM 2715 C C . GLU C 1 7 ? 13.553 36.917 12.424 1.00 30.11 7 GLU C C 1
ATOM 2716 O O . GLU C 1 7 ? 13.701 36.496 13.583 1.00 29.88 7 GLU C O 1
ATOM 2722 N N . ILE C 1 8 ? 12.446 37.503 12.009 1.00 27.01 8 ILE C N 1
ATOM 2723 C CA . ILE C 1 8 ? 11.434 37.922 12.959 1.00 32.64 8 ILE C CA 1
ATOM 2724 C C . ILE C 1 8 ? 10.113 37.332 12.584 1.00 26.59 8 ILE C C 1
ATOM 2725 O O . ILE C 1 8 ? 9.565 37.721 11.562 1.00 28.96 8 ILE C O 1
ATOM 2730 N N . ALA C 1 9 ? 9.581 36.431 13.405 1.00 26.44 9 ALA C N 1
ATOM 2731 C CA . ALA C 1 9 ? 8.275 35.872 13.099 1.00 25.89 9 ALA C CA 1
ATOM 2732 C C . ALA C 1 9 ? 8.264 35.378 11.649 1.00 23.27 9 ALA C C 1
ATOM 2733 O O . ALA C 1 9 ? 7.324 35.623 10.901 1.00 19.02 9 ALA C O 1
ATOM 2735 N N . GLY C 1 10 ? 9.386 34.798 11.225 1.00 30.18 10 GLY C N 1
ATOM 2736 C CA . GLY C 1 10 ? 9.497 34.173 9.915 1.00 25.41 10 GLY C CA 1
ATOM 2737 C C . GLY C 1 10 ? 9.890 35.144 8.812 1.00 31.55 10 GLY C C 1
ATOM 2738 O O . GLY C 1 10 ? 10.193 34.746 7.690 1.00 31.31 10 GLY C O 1
ATOM 2739 N N . VAL C 1 11 ? 9.891 36.432 9.133 1.00 28.27 11 VAL C N 1
ATOM 2740 C CA . VAL C 1 11 ? 10.266 37.445 8.161 1.00 29.87 11 VAL C CA 1
ATOM 2741 C C . VAL C 1 11 ? 11.730 37.802 8.334 1.00 27.06 11 VAL C C 1
ATOM 2742 O O . VAL C 1 11 ? 12.199 38.016 9.461 1.00 26.80 11 VAL C O 1
ATOM 2746 N N . ARG C 1 12 ? 12.457 37.796 7.220 1.00 23.77 12 ARG C N 1
ATOM 2747 C CA . ARG C 1 12 ? 13.887 38.037 7.244 1.00 27.99 12 ARG C CA 1
ATOM 2748 C C . ARG C 1 12 ? 14.246 39.451 6.786 1.00 34.58 12 ARG C C 1
ATOM 2749 O O . ARG C 1 12 ? 13.633 40.006 5.852 1.00 29.16 12 ARG C O 1
ATOM 2757 N N . ARG C 1 13 ? 15.197 40.048 7.504 1.00 29.66 13 ARG C N 1
ATOM 2758 C CA . ARG C 1 13 ? 15.698 41.376 7.178 1.00 27.68 13 ARG C CA 1
ATOM 2759 C C . ARG C 1 13 ? 17.162 41.492 7.476 1.00 27.82 13 ARG C C 1
ATOM 2760 O O . ARG C 1 13 ? 17.746 40.731 8.261 1.00 29.19 13 ARG C O 1
ATOM 2768 N N . GLU C 1 14 ? 17.716 42.551 6.928 1.00 30.36 14 GLU C N 1
ATOM 2769 C CA . GLU C 1 14 ? 19.094 42.888 7.150 1.00 37.01 14 GLU C CA 1
ATOM 2770 C C . GLU C 1 14 ? 19.099 44.273 7.758 1.00 35.70 14 GLU C C 1
ATOM 2771 O O . GLU C 1 14 ? 18.979 45.261 7.033 1.00 32.51 14 GLU C O 1
ATOM 2777 N N . LEU C 1 15 ? 19.283 44.319 9.082 1.00 29.89 15 LEU C N 1
ATOM 2778 C CA . LEU C 1 15 ? 19.187 45.556 9.818 1.00 27.92 15 LEU C CA 1
ATOM 2779 C C . LEU C 1 15 ? 20.492 46.260 9.646 1.00 26.24 15 LEU C C 1
ATOM 2780 O O . LEU C 1 15 ? 21.551 45.680 9.843 1.00 26.70 15 LEU C O 1
ATOM 2785 N N . PRO C 1 16 ? 20.422 47.531 9.273 1.00 25.74 16 PRO C N 1
ATOM 2786 C CA . PRO C 1 16 ? 21.694 48.221 9.152 1.00 24.96 16 PRO C CA 1
ATOM 2787 C C . PRO C 1 16 ? 22.314 48.393 10.546 1.00 27.85 16 PRO C C 1
ATOM 2788 O O . PRO C 1 16 ? 21.589 48.690 11.510 1.00 25.40 16 PRO C O 1
ATOM 2792 N N . ILE C 1 17 ? 23.628 48.235 10.665 1.00 24.18 17 ILE C N 1
ATOM 2793 C CA . ILE C 1 17 ? 24.255 48.514 11.945 1.00 24.01 17 ILE C CA 1
ATOM 2794 C C . ILE C 1 17 ? 24.766 49.940 11.895 1.00 23.41 17 ILE C C 1
ATOM 2795 O O . ILE C 1 17 ? 25.586 50.291 11.053 1.00 26.26 17 ILE C O 1
ATOM 2800 N N . VAL C 1 18 ? 24.269 50.757 12.820 1.00 26.13 18 VAL C N 1
ATOM 2801 C CA . VAL C 1 18 ? 24.501 52.197 12.809 1.00 28.43 18 VAL C CA 1
ATOM 2802 C C . VAL C 1 18 ? 24.979 52.762 14.147 1.00 30.97 18 VAL C C 1
ATOM 2803 O O . VAL C 1 18 ? 24.631 52.259 15.204 1.00 33.77 18 VAL C O 1
ATOM 2807 N N . GLN C 1 19 ? 25.775 53.823 14.096 1.00 37.48 19 GLN C N 1
ATOM 2808 C CA . GLN C 1 19 ? 26.213 54.469 15.322 1.00 39.49 19 GLN C CA 1
ATOM 2809 C C . GLN C 1 19 ? 25.128 55.436 15.765 1.00 40.02 19 GLN C C 1
ATOM 2810 O O . GLN C 1 19 ? 24.638 56.264 14.996 1.00 47.85 19 GLN C O 1
ATOM 2816 N N . VAL C 1 20 ? 24.776 55.302 17.031 1.00 43.07 20 VAL C N 1
ATOM 2817 C CA . VAL C 1 20 ? 23.650 55.979 17.635 1.00 40.17 20 VAL C CA 1
ATOM 2818 C C . VAL C 1 20 ? 24.111 56.823 18.837 1.00 45.95 20 VAL C C 1
ATOM 2819 O O . VAL C 1 20 ? 23.383 57.673 19.337 1.00 47.99 20 VAL C O 1
ATOM 2823 N N . GLY C 1 21 ? 25.320 56.559 19.320 1.00 41.89 21 GLY C N 1
ATOM 2824 C CA . GLY C 1 21 ? 25.848 57.260 20.476 1.00 41.83 21 GLY C CA 1
ATOM 2825 C C . GLY C 1 21 ? 27.357 57.228 20.452 1.00 53.83 21 GLY C C 1
ATOM 2826 O O . GLY C 1 21 ? 27.935 56.594 19.562 1.00 49.90 21 GLY C O 1
ATOM 2827 N N . PRO C 1 22 ? 28.002 57.868 21.445 1.00 57.75 22 PRO C N 1
ATOM 2828 C CA . PRO C 1 22 ? 29.454 58.053 21.417 1.00 56.17 22 PRO C CA 1
ATOM 2829 C C . PRO C 1 22 ? 30.209 56.744 21.218 1.00 53.82 22 PRO C C 1
ATOM 2830 O O . PRO C 1 22 ? 31.094 56.693 20.367 1.00 64.21 22 PRO C O 1
ATOM 2834 N N . GLY C 1 23 ? 29.842 55.698 21.947 1.00 42.72 23 GLY C N 1
ATOM 2835 C CA . GLY C 1 23 ? 30.546 54.424 21.855 1.00 41.53 23 GLY C CA 1
ATOM 2836 C C . GLY C 1 23 ? 29.649 53.250 21.471 1.00 43.61 23 GLY C C 1
ATOM 2837 O O . GLY C 1 23 ? 29.975 52.089 21.729 1.00 36.95 23 GLY C O 1
ATOM 2838 N N . VAL C 1 24 ? 28.448 53.556 20.996 1.00 43.51 24 VAL C N 1
ATOM 2839 C CA . VAL C 1 24 ? 27.472 52.511 20.726 1.00 42.23 24 VAL C CA 1
ATOM 2840 C C . VAL C 1 24 ? 26.953 52.462 19.294 1.00 42.83 24 VAL C C 1
ATOM 2841 O O . VAL C 1 24 ? 26.590 53.497 18.720 1.00 40.44 24 VAL C O 1
ATOM 2845 N N . ALA C 1 25 ? 26.903 51.251 18.741 1.00 29.72 25 ALA C N 1
ATOM 2846 C CA . ALA C 1 25 ? 26.254 51.012 17.466 1.00 32.50 25 ALA C CA 1
ATOM 2847 C C . ALA C 1 25 ? 25.110 50.012 17.727 1.00 30.30 25 ALA C C 1
ATOM 2848 O O . ALA C 1 25 ? 25.179 49.225 18.673 1.00 25.98 25 ALA C O 1
ATOM 2850 N N . VAL C 1 26 ? 24.036 50.082 16.943 1.00 25.38 26 VAL C N 1
ATOM 2851 C CA . VAL C 1 26 ? 22.964 49.109 17.076 1.00 19.34 26 VAL C CA 1
ATOM 2852 C C . VAL C 1 26 ? 22.522 48.587 15.726 1.00 22.00 26 VAL C C 1
ATOM 2853 O O . VAL C 1 26 ? 22.723 49.242 14.684 1.00 18.05 26 VAL C O 1
ATOM 2857 N N . ALA C 1 27 ? 21.960 47.381 15.751 1.00 26.49 27 ALA C N 1
ATOM 2858 C CA . ALA C 1 27 ? 21.274 46.807 14.610 1.00 21.88 27 ALA C CA 1
ATOM 2859 C C . ALA C 1 27 ? 19.921 47.483 14.618 1.00 22.19 27 ALA C C 1
ATOM 2860 O O . ALA C 1 27 ? 19.075 47.188 15.461 1.00 19.66 27 ALA C O 1
ATOM 2862 N N . LEU C 1 28 ? 19.740 48.413 13.690 1.00 23.34 28 LEU C N 1
ATOM 2863 C CA . LEU C 1 28 ? 18.688 49.367 13.755 1.00 18.50 28 LEU C CA 1
ATOM 2864 C C . LEU C 1 28 ? 17.482 48.884 13.007 1.00 24.13 28 LEU C C 1
ATOM 2865 O O . LEU C 1 28 ? 17.565 48.590 11.817 1.00 23.38 28 LEU C O 1
ATOM 2870 N N . LEU C 1 29 ? 16.347 48.851 13.709 1.00 30.64 29 LEU C N 1
ATOM 2871 C CA . LEU C 1 29 ? 15.089 48.449 13.104 1.00 21.94 29 LEU C CA 1
ATOM 2872 C C . LEU C 1 29 ? 14.150 49.633 12.835 1.00 25.56 29 LEU C C 1
ATOM 2873 O O . LEU C 1 29 ? 13.914 50.471 13.679 1.00 25.76 29 LEU C O 1
ATOM 2878 N N . ASN C 1 30 ? 13.629 49.652 11.618 1.00 24.50 30 ASN C N 1
ATOM 2879 C CA . ASN C 1 30 ? 12.683 50.639 11.140 1.00 26.38 30 ASN C CA 1
ATOM 2880 C C . ASN C 1 30 ? 11.481 50.024 10.438 1.00 27.86 30 ASN C C 1
ATOM 2881 O O . ASN C 1 30 ? 11.619 49.442 9.366 1.00 28.23 30 ASN C O 1
ATOM 2886 N N . LEU C 1 31 ? 10.318 50.170 11.064 1.00 30.78 31 LEU C N 1
ATOM 2887 C CA . LEU C 1 31 ? 9.062 49.650 10.570 1.00 27.93 31 LEU C CA 1
ATOM 2888 C C . LEU C 1 31 ? 8.349 50.617 9.629 1.00 26.90 31 LEU C C 1
ATOM 2889 O O . LEU C 1 31 ? 7.434 50.204 8.923 1.00 29.94 31 LEU C O 1
ATOM 2894 N N . LEU C 1 32 ? 8.785 51.875 9.569 1.00 26.72 32 LEU C N 1
ATOM 2895 C CA . LEU C 1 32 ? 8.121 52.859 8.713 1.00 22.55 32 LEU C CA 1
ATOM 2896 C C . LEU C 1 32 ? 8.252 52.484 7.246 1.00 24.02 32 LEU C C 1
ATOM 2897 O O . LEU C 1 32 ? 9.331 52.662 6.658 1.00 36.39 32 LEU C O 1
ATOM 2902 N N . GLY C 1 33 ? 7.170 51.976 6.654 1.00 22.93 33 GLY C N 1
ATOM 2903 C CA . GLY C 1 33 ? 7.203 51.517 5.278 1.00 22.48 33 GLY C CA 1
ATOM 2904 C C . GLY C 1 33 ? 7.237 50.010 5.086 1.00 26.64 33 GLY C C 1
ATOM 2905 O O . GLY C 1 33 ? 7.014 49.525 3.983 1.00 34.04 33 GLY C O 1
ATOM 2906 N N . ASP C 1 34 ? 7.462 49.261 6.160 1.00 26.63 34 ASP C N 1
ATOM 2907 C CA . ASP C 1 34 ? 7.593 47.806 6.081 1.00 30.15 34 ASP C CA 1
ATOM 2908 C C . ASP C 1 34 ? 6.306 47.090 6.527 1.00 34.73 34 ASP C C 1
ATOM 2909 O O . ASP C 1 34 ? 6.216 46.606 7.663 1.00 33.45 34 ASP C O 1
ATOM 2914 N N . THR C 1 35 ? 5.358 46.960 5.586 1.00 35.74 35 THR C N 1
ATOM 2915 C CA . THR C 1 35 ? 4.002 46.461 5.867 1.00 32.86 35 THR C CA 1
ATOM 2916 C C . THR C 1 35 ? 4.017 45.020 6.277 1.00 31.94 35 THR C C 1
ATOM 2917 O O . THR C 1 35 ? 3.296 44.610 7.199 1.00 30.58 35 THR C O 1
ATOM 2921 N N . GLU C 1 36 ? 4.892 44.285 5.610 1.00 29.08 36 GLU C N 1
ATOM 2922 C CA . GLU C 1 36 ? 5.061 42.855 5.787 1.00 32.45 36 GLU C CA 1
ATOM 2923 C C . GLU C 1 36 ? 5.609 42.513 7.157 1.00 29.64 36 GLU C C 1
ATOM 2924 O O . GLU C 1 36 ? 5.057 41.670 7.856 1.00 27.57 36 GLU C O 1
ATOM 2930 N N . LEU C 1 37 ? 6.689 43.181 7.541 1.00 30.32 37 LEU C N 1
ATOM 2931 C CA . LEU C 1 37 ? 7.299 42.898 8.824 1.00 28.39 37 LEU C CA 1
ATOM 2932 C C . LEU C 1 37 ? 6.402 43.357 9.950 1.00 25.93 37 LEU C C 1
ATOM 2933 O O . LEU C 1 37 ? 6.274 42.674 10.949 1.00 27.14 37 LEU C O 1
ATOM 2938 N N . THR C 1 38 ? 5.729 44.473 9.742 1.00 23.47 38 THR C N 1
ATOM 2939 C CA . THR C 1 38 ? 4.906 45.056 10.775 1.00 24.78 38 THR C CA 1
ATOM 2940 C C . THR C 1 38 ? 3.771 44.117 11.062 1.00 22.93 38 THR C C 1
ATOM 2941 O O . THR C 1 38 ? 3.484 43.836 12.215 1.00 21.78 38 THR C O 1
ATOM 2945 N N . GLU C 1 39 ? 3.159 43.588 10.015 1.00 24.57 39 GLU C N 1
ATOM 2946 C CA . GLU C 1 39 ? 1.987 42.754 10.220 1.00 25.57 39 GLU C CA 1
ATOM 2947 C C . GLU C 1 39 ? 2.368 41.365 10.765 1.00 27.05 39 GLU C C 1
ATOM 2948 O O . GLU C 1 39 ? 1.632 40.797 11.550 1.00 27.49 39 GLU C O 1
ATOM 2954 N N . ALA C 1 40 ? 3.527 40.833 10.403 1.00 26.43 40 ALA C N 1
ATOM 2955 C CA . ALA C 1 40 ? 3.916 39.550 10.976 1.00 24.52 40 ALA C CA 1
ATOM 2956 C C . ALA C 1 40 ? 4.180 39.740 12.470 1.00 27.91 40 ALA C C 1
ATOM 2957 O O . ALA C 1 40 ? 3.682 38.988 13.304 1.00 30.03 40 ALA C O 1
ATOM 2959 N N . ALA C 1 41 ? 4.966 40.761 12.794 1.00 31.28 41 ALA C N 1
ATOM 2960 C CA . ALA C 1 41 ? 5.283 41.100 14.169 1.00 25.04 41 ALA C CA 1
ATOM 2961 C C . ALA C 1 41 ? 4.042 41.429 14.958 1.00 23.85 41 ALA C C 1
ATOM 2962 O O . ALA C 1 41 ? 3.938 41.097 16.136 1.00 21.92 41 ALA C O 1
ATOM 2964 N N . ALA C 1 42 ? 3.075 42.049 14.304 1.00 24.51 42 ALA C N 1
ATOM 2965 C CA . ALA C 1 42 ? 1.886 42.455 15.042 1.00 24.73 42 ALA C CA 1
ATOM 2966 C C . ALA C 1 42 ? 1.015 41.252 15.292 1.00 27.19 42 ALA C C 1
ATOM 2967 O O . ALA C 1 42 ? 0.377 41.157 16.330 1.00 26.63 42 ALA C O 1
ATOM 2969 N N . GLU C 1 43 ? 0.986 40.331 14.328 1.00 27.85 43 GLU C N 1
ATOM 2970 C CA . GLU C 1 43 ? 0.180 39.123 14.471 1.00 28.64 43 GLU C CA 1
ATOM 2971 C C . GLU C 1 43 ? 0.837 38.154 15.436 1.00 30.19 43 GLU C C 1
ATOM 2972 O O . GLU C 1 43 ? 0.155 37.445 16.175 1.00 35.94 43 GLU C O 1
ATOM 2978 N N . ALA C 1 44 ? 2.159 38.148 15.469 1.00 23.47 44 ALA C N 1
ATOM 2979 C CA . ALA C 1 44 ? 2.824 37.239 16.369 1.00 21.46 44 ALA C CA 1
ATOM 2980 C C . ALA C 1 44 ? 2.774 37.791 17.789 1.00 27.81 44 ALA C C 1
ATOM 2981 O O . ALA C 1 44 ? 2.631 37.046 18.752 1.00 31.87 44 ALA C O 1
ATOM 2983 N N . LEU C 1 45 ? 2.833 39.102 17.934 1.00 26.40 45 LEU C N 1
ATOM 2984 C CA . LEU C 1 45 ? 2.828 39.641 19.271 1.00 27.22 45 LEU C CA 1
ATOM 2985 C C . LEU C 1 45 ? 1.430 39.642 19.838 1.00 26.94 45 LEU C C 1
ATOM 2986 O O . LEU C 1 45 ? 1.266 39.482 21.041 1.00 31.00 45 LEU C O 1
ATOM 2991 N N . ALA C 1 46 ? 0.412 39.782 18.995 1.00 25.65 46 ALA C N 1
ATOM 2992 C CA . ALA C 1 46 ? -0.945 39.874 19.552 1.00 30.59 46 ALA C CA 1
ATOM 2993 C C . ALA C 1 46 ? -1.328 38.575 20.223 1.00 28.83 46 ALA C C 1
ATOM 2994 O O . ALA C 1 46 ? -2.011 38.599 21.248 1.00 27.68 46 ALA C O 1
ATOM 2996 N N . LYS C 1 47 ? -0.802 37.472 19.675 1.00 25.88 47 LYS C N 1
ATOM 2997 C CA . LYS C 1 47 ? -1.071 36.111 20.131 1.00 26.63 47 LYS C CA 1
ATOM 2998 C C . LYS C 1 47 ? -0.534 35.872 21.542 1.00 31.38 47 LYS C C 1
ATOM 2999 O O . LYS C 1 47 ? -1.061 35.028 22.271 1.00 29.61 47 LYS C O 1
ATOM 3005 N N . ARG C 1 48 ? 0.533 36.596 21.892 1.00 26.65 48 ARG C N 1
ATOM 3006 C CA . ARG C 1 48 ? 1.193 36.531 23.204 1.00 25.36 48 ARG C CA 1
ATOM 3007 C C . ARG C 1 48 ? 0.909 37.746 24.099 1.00 29.28 48 ARG C C 1
ATOM 3008 O O . ARG C 1 48 ? 1.568 37.937 25.118 1.00 32.25 48 ARG C O 1
ATOM 3016 N N . LEU C 1 49 ? -0.154 38.485 23.789 1.00 29.48 49 LEU C N 1
ATOM 3017 C CA . LEU C 1 49 ? -0.543 39.655 24.569 1.00 29.08 49 LEU C CA 1
ATOM 3018 C C . LEU C 1 49 ? -1.388 39.271 25.754 1.00 38.22 49 LEU C C 1
ATOM 3019 O O . LEU C 1 49 ? -2.424 38.638 25.568 1.00 45.87 49 LEU C O 1
ATOM 3024 N N . PRO C 1 50 ? -0.930 39.604 26.980 1.00 36.92 50 PRO C N 1
ATOM 3025 C CA . PRO C 1 50 ? -1.726 39.279 28.176 1.00 41.22 50 PRO C CA 1
ATOM 3026 C C . PRO C 1 50 ? -3.140 39.880 28.050 1.00 42.68 50 PRO C C 1
ATOM 3027 O O . PRO C 1 50 ? -3.282 41.084 27.812 1.00 40.60 50 PRO C O 1
ATOM 3031 N N . PRO C 1 51 ? -4.177 39.034 28.183 1.00 45.31 51 PRO C N 1
ATOM 3032 C CA . PRO C 1 51 ? -5.569 39.376 27.852 1.00 44.94 51 PRO C CA 1
ATOM 3033 C C . PRO C 1 51 ? -6.209 40.436 28.735 1.00 37.46 51 PRO C C 1
ATOM 3034 O O . PRO C 1 51 ? -7.283 40.929 28.396 1.00 40.86 51 PRO C O 1
ATOM 3038 N N . GLU C 1 52 ? -5.529 40.835 29.798 1.00 39.19 52 GLU C N 1
ATOM 3039 C CA . GLU C 1 52 ? -6.085 41.827 30.703 1.00 41.08 52 GLU C CA 1
ATOM 3040 C C . GLU C 1 52 ? -5.663 43.226 30.290 1.00 43.74 52 GLU C C 1
ATOM 3041 O O . GLU C 1 52 ? -6.121 44.231 30.854 1.00 43.77 52 GLU C O 1
ATOM 3047 N N . VAL C 1 53 ? -4.801 43.295 29.284 1.00 38.57 53 VAL C N 1
ATOM 3048 C CA . VAL C 1 53 ? -4.444 44.591 28.728 1.00 39.66 53 VAL C CA 1
ATOM 3049 C C . VAL C 1 53 ? -5.676 45.264 28.102 1.00 35.96 53 VAL C C 1
ATOM 3050 O O . VAL C 1 53 ? -6.427 44.645 27.339 1.00 30.86 53 VAL C O 1
ATOM 3054 N N . GLU C 1 54 ? -5.861 46.542 28.423 1.00 36.72 54 GLU C N 1
ATOM 3055 C CA . GLU C 1 54 ? -6.998 47.308 27.917 1.00 35.38 54 GLU C CA 1
ATOM 3056 C C . GLU C 1 54 ? -6.621 48.448 27.002 1.00 30.30 54 GLU C C 1
ATOM 3057 O O . GLU C 1 54 ? -7.490 49.036 26.361 1.00 34.45 54 GLU C O 1
ATOM 3063 N N . VAL C 1 55 ? -5.335 48.769 26.949 1.00 32.31 55 VAL C N 1
ATOM 3064 C CA . VAL C 1 55 ? -4.871 49.910 26.171 1.00 27.19 55 VAL C CA 1
ATOM 3065 C C . VAL C 1 55 ? -3.382 49.723 25.865 1.00 30.65 55 VAL C C 1
ATOM 3066 O O . VAL C 1 55 ? -2.636 49.156 26.676 1.00 30.05 55 VAL C O 1
ATOM 3070 N N . LEU C 1 56 ? -2.944 50.214 24.704 1.00 26.46 56 LEU C N 1
ATOM 3071 C CA . LEU C 1 56 ? -1.560 50.041 24.300 1.00 23.30 56 LEU C CA 1
ATOM 3072 C C . LEU C 1 56 ? -0.888 51.409 24.217 1.00 24.04 56 LEU C C 1
ATOM 3073 O O . LEU C 1 56 ? -1.459 52.332 23.645 1.00 25.83 56 LEU C O 1
ATOM 3078 N N . VAL C 1 57 ? 0.309 51.555 24.794 1.00 24.57 57 VAL C N 1
ATOM 3079 C CA . VAL C 1 57 ? 1.001 52.849 24.734 1.00 24.88 57 VAL C CA 1
ATOM 3080 C C . VAL C 1 57 ? 2.397 52.750 24.154 1.00 26.19 57 VAL C C 1
ATOM 3081 O O . VAL C 1 57 ? 3.233 51.964 24.578 1.00 29.87 57 VAL C O 1
ATOM 3085 N N . THR C 1 58 ? 2.671 53.625 23.213 1.00 27.45 58 THR C N 1
ATOM 3086 C CA . THR C 1 58 ? 3.947 53.589 22.530 1.00 30.29 58 THR C CA 1
ATOM 3087 C C . THR C 1 58 ? 4.648 54.914 22.723 1.00 23.24 58 THR C C 1
ATOM 3088 O O . THR C 1 58 ? 4.035 55.949 22.587 1.00 25.80 58 THR C O 1
ATOM 3092 N N . PRO C 1 59 ? 5.959 54.882 22.997 1.00 32.62 59 PRO C N 1
ATOM 3093 C CA . PRO C 1 59 ? 6.666 56.126 23.352 1.00 33.38 59 PRO C CA 1
ATOM 3094 C C . PRO C 1 59 ? 7.206 56.942 22.202 1.00 28.96 59 PRO C C 1
ATOM 3095 O O . PRO C 1 59 ? 7.394 58.137 22.362 1.00 36.73 59 PRO C O 1
ATOM 3099 N N . GLU C 1 60 ? 7.365 56.325 21.044 1.00 30.01 60 GLU C N 1
ATOM 3100 C CA . GLU C 1 60 ? 7.957 57.002 19.909 1.00 42.46 60 GLU C CA 1
ATOM 3101 C C . GLU C 1 60 ? 7.041 56.869 18.725 1.00 42.24 60 GLU C C 1
ATOM 3102 O O . GLU C 1 60 ? 6.284 55.900 18.625 1.00 40.15 60 GLU C O 1
ATOM 3108 N N . VAL C 1 61 ? 7.130 57.826 17.814 1.00 44.68 61 VAL C N 1
ATOM 3109 C CA . VAL C 1 61 ? 6.237 57.843 16.670 1.00 38.33 61 VAL C CA 1
ATOM 3110 C C . VAL C 1 61 ? 6.666 56.778 15.627 1.00 34.56 61 VAL C C 1
ATOM 3111 O O . VAL C 1 61 ? 5.856 56.307 14.843 1.00 34.50 61 VAL C O 1
ATOM 3115 N N . LYS C 1 62 ? 7.932 56.390 15.615 1.00 35.43 62 LYS C N 1
ATOM 3116 C CA . LYS C 1 62 ? 8.397 55.435 14.606 1.00 34.77 62 LYS C CA 1
ATOM 3117 C C . LYS C 1 62 ? 7.876 54.006 14.810 1.00 36.38 62 LYS C C 1
ATOM 3118 O O . LYS C 1 62 ? 8.028 53.161 13.914 1.00 35.86 62 LYS C O 1
ATOM 3124 N N . ALA C 1 63 ? 7.267 53.721 15.959 1.00 32.75 63 ALA C N 1
ATOM 3125 C CA . ALA C 1 63 ? 6.780 52.375 16.213 1.00 27.72 63 ALA C CA 1
ATOM 3126 C C . ALA C 1 63 ? 5.273 52.323 16.067 1.00 27.75 63 ALA C C 1
ATOM 3127 O O . ALA C 1 63 ? 4.669 51.285 16.254 1.00 27.72 63 ALA C O 1
ATOM 3129 N N . VAL C 1 64 ? 4.695 53.435 15.636 1.00 26.63 64 VAL C N 1
ATOM 3130 C CA . VAL C 1 64 ? 3.258 53.573 15.441 1.00 29.27 64 VAL C CA 1
ATOM 3131 C C . VAL C 1 64 ? 2.654 52.560 14.476 1.00 27.90 64 VAL C C 1
ATOM 3132 O O . VAL C 1 64 ? 1.548 52.093 14.711 1.00 31.62 64 VAL C O 1
ATOM 3136 N N . PRO C 1 65 ? 3.351 52.228 13.375 1.00 26.83 65 PRO C N 1
ATOM 3137 C CA . PRO C 1 65 ? 2.677 51.215 12.558 1.00 23.79 65 PRO C CA 1
ATOM 3138 C C . PRO C 1 65 ? 2.492 49.879 13.293 1.00 29.38 65 PRO C C 1
ATOM 3139 O O . PRO C 1 65 ? 1.500 49.202 13.041 1.00 30.03 65 PRO C O 1
ATOM 3143 N N . LEU C 1 66 ? 3.390 49.519 14.205 1.00 29.94 66 LEU C N 1
ATOM 3144 C CA . LEU C 1 66 ? 3.193 48.290 14.949 1.00 25.89 66 LEU C CA 1
ATOM 3145 C C . LEU C 1 66 ? 2.061 48.479 15.927 1.00 22.76 66 LEU C C 1
ATOM 3146 O O . LEU C 1 66 ? 1.257 47.581 16.082 1.00 20.55 66 LEU C O 1
ATOM 3151 N N . ALA C 1 67 ? 1.961 49.652 16.537 1.00 23.83 67 ALA C N 1
ATOM 3152 C CA . ALA C 1 67 ? 0.889 49.902 17.514 1.00 27.14 67 ALA C CA 1
ATOM 3153 C C . ALA C 1 67 ? -0.495 49.931 16.892 1.00 26.17 67 ALA C C 1
ATOM 3154 O O . ALA C 1 67 ? -1.459 49.396 17.450 1.00 23.89 67 ALA C O 1
ATOM 3156 N N . HIS C 1 68 ? -0.572 50.498 15.698 1.00 25.69 68 HIS C N 1
ATOM 3157 C CA . HIS C 1 68 ? -1.818 50.561 14.987 1.00 19.65 68 HIS C CA 1
ATOM 3158 C C . HIS C 1 68 ? -2.216 49.156 14.542 1.00 20.90 68 HIS C C 1
ATOM 3159 O O . HIS C 1 68 ? -3.342 48.736 14.686 1.00 29.25 68 HIS C O 1
ATOM 3166 N N . ALA C 1 69 ? -1.273 48.414 14.014 1.00 18.38 69 ALA C N 1
ATOM 3167 C CA . ALA C 1 69 ? -1.570 47.117 13.503 1.00 20.38 69 ALA C CA 1
ATOM 3168 C C . ALA C 1 69 ? -1.996 46.200 14.632 1.00 25.20 69 ALA C C 1
ATOM 3169 O O . ALA C 1 69 ? -2.782 45.254 14.453 1.00 27.27 69 ALA C O 1
ATOM 3171 N N . LEU C 1 70 ? -1.425 46.461 15.797 1.00 24.07 70 LEU C N 1
ATOM 3172 C CA . LEU C 1 70 ? -1.719 45.696 16.978 1.00 17.11 70 LEU C CA 1
ATOM 3173 C C . LEU C 1 70 ? -3.112 46.106 17.529 1.00 23.33 70 LEU C C 1
ATOM 3174 O O . LEU C 1 70 ? -3.912 45.264 17.983 1.00 21.43 70 LEU C O 1
ATOM 3179 N N . SER C 1 71 ? -3.421 47.389 17.395 1.00 17.81 71 SER C N 1
ATOM 3180 C CA . SER C 1 71 ? -4.689 47.940 17.825 1.00 22.43 71 SER C CA 1
ATOM 3181 C C . SER C 1 71 ? -5.846 47.421 16.943 1.00 30.73 71 SER C C 1
ATOM 3182 O O . SER C 1 71 ? -6.987 47.275 17.402 1.00 26.23 71 SER C O 1
ATOM 3185 N N . ARG C 1 72 ? -5.531 47.083 15.694 1.00 29.98 72 ARG C N 1
ATOM 3186 C CA . ARG C 1 72 ? -6.555 46.623 14.771 1.00 29.03 72 ARG C CA 1
ATOM 3187 C C . ARG C 1 72 ? -6.928 45.181 15.043 1.00 29.37 72 ARG C C 1
ATOM 3188 O O . ARG C 1 72 ? -8.109 44.834 15.093 1.00 29.74 72 ARG C O 1
ATOM 3196 N N . ILE C 1 73 ? -5.903 44.374 15.304 1.00 27.90 73 ILE C N 1
ATOM 3197 C CA . ILE C 1 73 ? -6.030 42.943 15.537 1.00 20.13 73 ILE C CA 1
ATOM 3198 C C . ILE C 1 73 ? -6.641 42.647 16.886 1.00 25.39 73 ILE C C 1
ATOM 3199 O O . ILE C 1 73 ? -7.385 41.697 17.019 1.00 36.29 73 ILE C O 1
ATOM 3204 N N . THR C 1 74 ? -6.292 43.420 17.901 1.00 27.06 74 THR C N 1
ATOM 3205 C CA . THR C 1 74 ? -6.763 43.147 19.250 1.00 24.25 74 THR C CA 1
ATOM 3206 C C . THR C 1 74 ? -8.038 43.873 19.650 1.00 34.08 74 THR C C 1
ATOM 3207 O O . THR C 1 74 ? -8.734 43.440 20.579 1.00 37.81 74 THR C O 1
ATOM 3211 N N . GLY C 1 75 ? -8.318 44.998 18.994 1.00 31.76 75 GLY C N 1
ATOM 3212 C CA . GLY C 1 75 ? -9.489 45.776 19.340 1.00 18.79 75 GLY C CA 1
ATOM 3213 C C . GLY C 1 75 ? -9.134 46.689 20.494 1.00 29.65 75 GLY C C 1
ATOM 3214 O O . GLY C 1 75 ? -9.986 47.392 21.060 1.00 34.38 75 GLY C O 1
ATOM 3215 N N . LYS C 1 76 ? -7.857 46.698 20.858 1.00 29.65 76 LYS C N 1
ATOM 3216 C CA . LYS C 1 76 ? -7.463 47.534 21.977 1.00 34.74 76 LYS C CA 1
ATOM 3217 C C . LYS C 1 76 ? -7.031 48.898 21.498 1.00 26.74 76 LYS C C 1
ATOM 3218 O O . LYS C 1 76 ? -6.335 49.018 20.496 1.00 28.96 76 LYS C O 1
ATOM 3224 N N . PRO C 1 77 ? -7.468 49.936 22.204 1.00 26.56 77 PRO C N 1
ATOM 3225 C CA . PRO C 1 77 ? -7.091 51.290 21.791 1.00 26.16 77 PRO C CA 1
ATOM 3226 C C . PRO C 1 77 ? -5.586 51.470 21.947 1.00 29.19 77 PRO C C 1
ATOM 3227 O O . PRO C 1 77 ? -4.957 50.709 22.695 1.00 23.65 77 PRO C O 1
ATOM 3231 N N . TYR C 1 78 ? -5.015 52.458 21.261 1.00 32.33 78 TYR C N 1
ATOM 3232 C CA . TYR C 1 78 ? -3.600 52.761 21.433 1.00 25.91 78 TYR C CA 1
ATOM 3233 C C . TYR C 1 78 ? -3.357 54.244 21.554 1.00 33.13 78 TYR C C 1
ATOM 3234 O O . TYR C 1 78 ? -4.082 55.049 20.976 1.00 32.33 78 TYR C O 1
ATOM 3243 N N . VAL C 1 79 ? -2.321 54.566 22.324 1.00 33.59 79 VAL C N 1
ATOM 3244 C CA . VAL C 1 79 ? -1.866 55.917 22.593 1.00 26.65 79 VAL C CA 1
ATOM 3245 C C . VAL C 1 79 ? -0.419 56.132 22.085 1.00 28.82 79 VAL C C 1
ATOM 3246 O O . VAL C 1 79 ? 0.437 55.240 22.204 1.00 23.92 79 VAL C O 1
ATOM 3250 N N . VAL C 1 80 ? -0.163 57.306 21.506 1.00 32.76 80 VAL C N 1
ATOM 3251 C CA . VAL C 1 80 ? 1.171 57.673 21.034 1.00 21.44 80 VAL C CA 1
ATOM 3252 C C . VAL C 1 80 ? 1.776 58.847 21.796 1.00 23.10 80 VAL C C 1
ATOM 3253 O O . VAL C 1 80 ? 1.291 59.950 21.670 1.00 30.87 80 VAL C O 1
ATOM 3257 N N . ALA C 1 81 ? 2.881 58.646 22.495 1.00 23.14 81 ALA C N 1
ATOM 3258 C CA . ALA C 1 81 ? 3.524 59.736 23.205 1.00 25.41 81 ALA C CA 1
ATOM 3259 C C . ALA C 1 81 ? 4.568 60.368 22.291 1.00 26.23 81 ALA C C 1
ATOM 3260 O O . ALA C 1 81 ? 5.007 59.741 21.356 1.00 28.45 81 ALA C O 1
ATOM 3262 N N . ARG C 1 82 ? 4.902 61.626 22.500 1.00 29.45 82 ARG C N 1
ATOM 3263 C CA . ARG C 1 82 ? 5.778 62.307 21.558 1.00 28.07 82 ARG C CA 1
ATOM 3264 C C . ARG C 1 82 ? 6.981 62.899 22.268 1.00 37.81 82 ARG C C 1
ATOM 3265 O O . ARG C 1 82 ? 7.037 62.940 23.495 1.00 33.70 82 ARG C O 1
ATOM 3273 N N . LYS C 1 83 ? 7.947 63.358 21.482 1.00 34.64 83 LYS C N 1
ATOM 3274 C CA . LYS C 1 83 ? 9.163 63.936 22.038 1.00 41.80 83 LYS C CA 1
ATOM 3275 C C . LYS C 1 83 ? 8.989 65.429 22.291 1.00 42.89 83 LYS C C 1
ATOM 3276 O O . LYS C 1 83 ? 9.740 66.029 23.062 1.00 43.08 83 LYS C O 1
ATOM 3282 N N . THR C 1 84 ? 7.984 66.020 21.654 1.00 38.28 84 THR C N 1
ATOM 3283 C CA . THR C 1 84 ? 7.625 67.411 21.907 1.00 48.72 84 THR C CA 1
ATOM 3284 C C . THR C 1 84 ? 6.106 67.585 21.915 1.00 46.58 84 THR C C 1
ATOM 3285 O O . THR C 1 84 ? 5.367 66.649 21.612 1.00 43.46 84 THR C O 1
ATOM 3289 N N 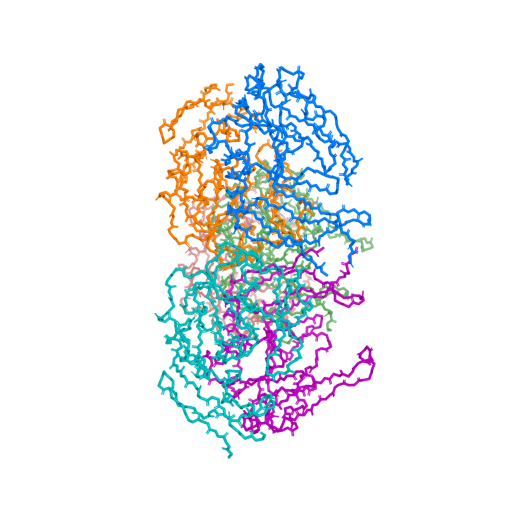. GLU C 1 85 ? 5.651 68.785 22.259 1.00 36.40 85 GLU C N 1
ATOM 3290 C CA . GLU C 1 85 ? 4.239 69.094 22.252 1.00 34.45 85 GLU C CA 1
ATOM 3291 C C . GLU C 1 85 ? 3.781 69.371 20.817 1.00 38.19 85 GLU C C 1
ATOM 3292 O O . GLU C 1 85 ? 4.546 69.848 19.996 1.00 42.46 85 GLU C O 1
ATOM 3298 N N . LYS C 1 86 ? 2.558 68.992 20.492 1.00 43.61 86 LYS C N 1
ATOM 3299 C CA . LYS C 1 86 ? 2.070 69.174 19.141 1.00 44.55 86 LYS C CA 1
ATOM 3300 C C . LYS C 1 86 ? 0.841 70.067 19.141 1.00 42.31 86 LYS C C 1
ATOM 3301 O O . LYS C 1 86 ? 0.161 70.188 20.161 1.00 41.23 86 LYS C O 1
ATOM 3307 N N . PRO C 1 87 ? 0.582 70.738 18.013 1.00 40.39 87 PRO C N 1
ATOM 3308 C CA . PRO C 1 87 ? -0.553 71.658 17.933 1.00 43.52 87 PRO C CA 1
ATOM 3309 C C . PRO C 1 87 ? -1.900 70.961 18.165 1.00 46.81 87 PRO C C 1
ATOM 3310 O O . PRO C 1 87 ? -2.874 71.625 18.517 1.00 47.40 87 PRO C O 1
ATOM 3314 N N . TYR C 1 88 ? -1.968 69.647 17.956 1.00 47.11 88 TYR C N 1
ATOM 3315 C CA . TYR C 1 88 ? -3.217 68.925 18.215 1.00 48.21 88 TYR C CA 1
ATOM 3316 C C . TYR C 1 88 ? -3.398 68.639 19.698 1.00 42.53 88 TYR C C 1
ATOM 3317 O O . TYR C 1 88 ? -4.489 68.274 20.136 1.00 41.66 88 TYR C O 1
ATOM 3326 N N . MET C 1 89 ? -2.339 68.796 20.481 1.00 42.09 89 MET C N 1
ATOM 3327 C CA . MET C 1 89 ? -2.436 68.349 21.864 1.00 43.11 89 MET C CA 1
ATOM 3328 C C . MET C 1 89 ? -3.225 69.303 22.754 1.00 46.05 89 MET C C 1
ATOM 3329 O O . MET C 1 89 ? -3.319 70.501 22.485 1.00 44.01 89 MET C O 1
ATOM 3334 N N . ILE C 1 90 ? -3.831 68.724 23.783 1.00 38.40 90 ILE C N 1
ATOM 3335 C CA . ILE C 1 90 ? -4.629 69.445 24.746 1.00 36.09 90 ILE C CA 1
ATOM 3336 C C . ILE C 1 90 ? -4.091 69.128 26.127 1.00 39.97 90 ILE C C 1
ATOM 3337 O O . ILE C 1 90 ? -4.133 67.974 26.568 1.00 37.10 90 ILE C O 1
ATOM 3342 N N . ASN C 1 91 ? -3.612 70.161 26.808 1.00 43.47 91 ASN C N 1
ATOM 3343 C CA . ASN C 1 91 ? -3.061 70.036 28.154 1.00 44.03 91 ASN C CA 1
ATOM 3344 C C . ASN C 1 91 ? -2.095 68.855 28.262 1.00 45.32 91 ASN C C 1
ATOM 3345 O O . ASN C 1 91 ? -2.298 67.958 29.093 1.00 35.80 91 ASN C O 1
ATOM 3350 N N . PRO C 1 92 ? -1.051 68.847 27.413 1.00 43.51 92 PRO C N 1
ATOM 3351 C CA . PRO C 1 92 ? -0.112 67.730 27.418 1.00 38.45 92 PRO C CA 1
ATOM 3352 C C . PRO C 1 92 ? 0.634 67.661 28.722 1.00 37.06 92 PRO C C 1
ATOM 3353 O O . PRO C 1 92 ? 0.765 68.645 29.423 1.00 37.83 92 PRO C O 1
ATOM 3357 N N . VAL C 1 93 ? 1.063 66.466 29.066 1.00 44.41 93 VAL C N 1
ATOM 3358 C CA . VAL C 1 93 ? 1.894 66.257 30.235 1.00 41.48 93 VAL C CA 1
ATOM 3359 C C . VAL C 1 93 ? 3.335 65.916 29.824 1.00 39.90 93 VAL C C 1
ATOM 3360 O O . VAL C 1 93 ? 3.574 65.224 28.836 1.00 35.18 93 VAL C O 1
ATOM 3364 N N . SER C 1 94 ? 4.304 66.478 30.521 1.00 39.02 94 SER C N 1
ATOM 3365 C CA . SER C 1 94 ? 5.671 66.185 30.168 1.00 42.23 94 SER C CA 1
ATOM 3366 C C . SER C 1 94 ? 6.345 65.521 31.344 1.00 50.61 94 SER C C 1
ATOM 3367 O O . SER C 1 94 ? 5.861 65.585 32.485 1.00 47.08 94 SER C O 1
ATOM 3370 N N . ARG C 1 95 ? 7.423 64.816 31.012 1.00 57.86 95 ARG C N 1
ATOM 3371 C CA . ARG C 1 95 ? 8.318 64.180 31.958 1.00 56.21 95 ARG C CA 1
ATOM 3372 C C . ARG C 1 95 ? 9.649 64.150 31.197 1.00 62.69 95 ARG C C 1
ATOM 3373 O O . ARG C 1 95 ? 9.643 63.820 30.002 1.00 55.00 95 ARG C O 1
ATOM 3381 N N . GLN C 1 96 ? 10.780 64.440 31.852 1.00 72.49 96 GLN C N 1
ATOM 3382 C CA . GLN C 1 96 ? 12.057 64.495 31.130 1.00 62.61 96 GLN C CA 1
ATOM 3383 C C . GLN C 1 96 ? 12.731 63.161 31.311 1.00 63.62 96 GLN C C 1
ATOM 3384 O O . GLN C 1 96 ? 12.659 62.549 32.382 1.00 66.20 96 GLN C O 1
ATOM 3390 N N . VAL C 1 97 ? 13.342 62.682 30.240 1.00 65.37 97 VAL C N 1
ATOM 3391 C CA . VAL C 1 97 ? 14.017 61.406 30.308 1.00 76.65 97 VAL C CA 1
ATOM 3392 C C . VAL C 1 97 ? 15.476 61.669 30.603 1.00 70.72 97 VAL C C 1
ATOM 3393 O O . VAL C 1 97 ? 16.103 62.566 30.032 1.00 64.94 97 VAL C O 1
ATOM 3397 N N . LEU C 1 98 ? 15.962 60.894 31.562 1.00 72.84 98 LEU C N 1
ATOM 3398 C CA . LEU C 1 98 ? 17.282 61.025 32.124 1.00 72.16 98 LEU C CA 1
ATOM 3399 C C . LEU C 1 98 ? 18.445 60.885 31.134 1.00 78.18 98 LEU C C 1
ATOM 3400 O O . LEU C 1 98 ? 18.631 59.834 30.509 1.00 74.16 98 LEU C O 1
ATOM 3405 N N . SER C 1 99 ? 19.181 61.983 30.975 1.00 80.43 99 SER C N 1
ATOM 3406 C CA . SER C 1 99 ? 20.319 62.098 30.071 1.00 83.65 99 SER C CA 1
ATOM 3407 C C . SER C 1 99 ? 21.050 63.355 30.503 1.00 88.10 99 SER C C 1
ATOM 3408 O O . SER C 1 99 ? 20.682 64.457 30.109 1.00 92.67 99 SER C O 1
ATOM 3411 N N . ILE C 1 100 ? 22.069 63.196 31.335 1.00 83.89 100 ILE C N 1
ATOM 3412 C CA . ILE C 1 100 ? 22.843 64.344 31.784 1.00 90.71 100 ILE C CA 1
ATOM 3413 C C . ILE C 1 100 ? 23.738 64.874 30.646 1.00 100.32 100 ILE C C 1
ATOM 3414 O O . ILE C 1 100 ? 24.816 64.347 30.379 1.00 104.37 100 ILE C O 1
ATOM 3419 N N . THR C 1 101 ? 23.248 65.904 29.953 1.00 100.70 101 THR C N 1
ATOM 3420 C CA . THR C 1 101 ? 23.976 66.536 28.845 1.00 97.42 101 THR C CA 1
ATOM 3421 C C . THR C 1 101 ? 23.797 68.061 28.858 1.00 96.47 101 THR C C 1
ATOM 3422 O O . THR C 1 101 ? 23.082 68.636 28.033 1.00 95.77 101 THR C O 1
ATOM 3426 N N . THR C 1 102 ? 24.483 68.683 29.819 1.00 98.87 102 THR C N 1
ATOM 3427 C CA . THR C 1 102 ? 24.517 70.128 30.056 1.00 101.55 102 THR C CA 1
ATOM 3428 C C . THR C 1 102 ? 23.118 70.633 30.459 1.00 97.17 102 THR C C 1
ATOM 3429 O O . THR C 1 102 ? 22.804 70.659 31.652 1.00 99.09 102 THR C O 1
ATOM 3433 N N . GLY C 1 103 ? 22.272 71.010 29.501 1.00 93.58 103 GLY C N 1
ATOM 3434 C CA . GLY C 1 103 ? 20.982 71.584 29.858 1.00 100.24 103 GLY C CA 1
ATOM 3435 C C . GLY C 1 103 ? 20.004 71.876 28.730 1.00 92.34 103 GLY C C 1
ATOM 3436 O O . GLY C 1 103 ? 19.594 73.016 28.526 1.00 92.60 103 GLY C O 1
ATOM 3437 N N . LYS C 1 104 ? 19.631 70.833 28.001 1.00 89.88 104 LYS C N 1
ATOM 3438 C CA . LYS C 1 104 ? 18.649 70.893 26.913 1.00 87.23 104 LYS C CA 1
ATOM 3439 C C . LYS C 1 104 ? 17.882 69.578 26.931 1.00 84.57 104 LYS C C 1
ATOM 3440 O O . LYS C 1 104 ? 18.034 68.762 26.015 1.00 68.34 104 LYS C O 1
ATOM 3446 N N . PRO C 1 105 ? 17.003 69.397 27.934 1.00 84.81 105 PRO C N 1
ATOM 3447 C CA . PRO C 1 105 ? 16.465 68.069 28.258 1.00 86.94 105 PRO C CA 1
ATOM 3448 C C . PRO C 1 105 ? 15.526 67.443 27.237 1.00 78.85 105 PRO C C 1
ATOM 3449 O O . PRO C 1 105 ? 14.647 68.099 26.677 1.00 73.46 105 PRO C O 1
ATOM 3453 N N . GLN C 1 106 ? 15.743 66.151 27.010 1.00 77.78 106 GLN C N 1
ATOM 3454 C CA . GLN C 1 106 ? 14.911 65.365 26.125 1.00 68.38 106 GLN C CA 1
ATOM 3455 C C . GLN C 1 106 ? 13.543 65.257 26.792 1.00 71.89 106 GLN C C 1
ATOM 3456 O O . GLN C 1 106 ? 13.455 65.103 28.016 1.00 64.76 106 GLN C O 1
ATOM 3462 N N . LEU C 1 107 ? 12.467 65.303 26.022 1.00 67.78 107 LEU C N 1
ATOM 3463 C CA . LEU C 1 107 ? 11.179 65.132 26.665 1.00 57.14 107 LEU C CA 1
ATOM 3464 C C . LEU C 1 107 ? 10.401 63.920 26.184 1.00 43.38 107 LEU C C 1
ATOM 3465 O O . LEU C 1 107 ? 10.580 63.407 25.070 1.00 41.96 107 LEU C O 1
ATOM 3470 N N . LEU C 1 108 ? 9.521 63.491 27.072 1.00 43.17 108 LEU C N 1
ATOM 3471 C CA . LEU C 1 108 ? 8.506 62.507 26.777 1.00 41.21 108 LEU C CA 1
ATOM 3472 C C . LEU C 1 108 ? 7.193 63.211 27.077 1.00 40.79 108 LEU C C 1
ATOM 3473 O O . LEU C 1 108 ? 6.986 63.707 28.192 1.00 35.37 108 LEU C O 1
ATOM 3478 N N . VAL C 1 109 ? 6.310 63.256 26.084 1.00 36.18 109 VAL C N 1
ATOM 3479 C CA . VAL C 1 109 ? 5.090 64.049 26.204 1.00 33.06 109 VAL C CA 1
ATOM 3480 C C . VAL C 1 109 ? 3.830 63.240 25.950 1.00 32.22 109 VAL C C 1
ATOM 3481 O O . VAL C 1 109 ? 3.651 62.665 24.880 1.00 33.24 109 VAL C O 1
ATOM 3485 N N . LEU C 1 110 ? 2.912 63.272 26.903 1.00 39.35 110 LEU C N 1
ATOM 3486 C CA . LEU C 1 110 ? 1.620 62.613 26.739 1.00 34.18 110 LEU C CA 1
ATOM 3487 C C . LEU C 1 110 ? 0.519 63.653 26.530 1.00 42.10 110 LEU C C 1
ATOM 3488 O O . LEU C 1 110 ? 0.366 64.583 27.345 1.00 38.93 110 LEU C O 1
ATOM 3493 N N . ASP C 1 111 ? -0.276 63.458 25.476 1.00 37.35 111 ASP C N 1
ATOM 3494 C CA . ASP C 1 111 ? -1.394 64.346 25.201 1.00 36.92 111 ASP C CA 1
ATOM 3495 C C . ASP C 1 111 ? -2.387 64.192 26.327 1.00 39.73 111 ASP C C 1
ATOM 3496 O O . ASP C 1 111 ? -2.546 63.088 26.856 1.00 34.32 111 ASP C O 1
ATOM 3501 N N . GLY C 1 112 ? -3.020 65.304 26.723 1.00 43.62 112 GLY C N 1
ATOM 3502 C CA . GLY C 1 112 ? -3.958 65.279 27.837 1.00 37.25 112 GLY C CA 1
ATOM 3503 C C . GLY C 1 112 ? -5.210 64.547 27.436 1.00 32.20 112 GLY C C 1
ATOM 3504 O O . GLY C 1 112 ? -5.868 63.919 28.245 1.00 37.16 112 GLY C O 1
ATOM 3505 N N . ALA C 1 113 ? -5.511 64.585 26.151 1.00 34.77 113 ALA C N 1
ATOM 3506 C CA . ALA C 1 113 ? -6.623 63.809 25.629 1.00 38.02 113 ALA C CA 1
ATOM 3507 C C . ALA C 1 113 ? -6.374 62.315 25.794 1.00 38.86 113 ALA C C 1
ATOM 3508 O O . ALA C 1 113 ? -7.288 61.506 25.684 1.00 41.37 113 ALA C O 1
ATOM 3510 N N . ASP C 1 114 ? -5.126 61.947 26.050 1.00 39.38 114 ASP C N 1
ATOM 3511 C CA . ASP C 1 114 ? -4.770 60.543 26.126 1.00 34.13 114 ASP C CA 1
ATOM 3512 C C . ASP C 1 114 ? -4.760 60.042 27.561 1.00 30.71 114 ASP C C 1
ATOM 3513 O O . ASP C 1 114 ? -4.660 58.851 27.803 1.00 36.75 114 ASP C O 1
ATOM 3518 N N . ILE C 1 115 ? -4.910 60.940 28.520 1.00 39.25 115 ILE C N 1
ATOM 3519 C CA . ILE C 1 115 ? -4.873 60.536 29.931 1.00 40.71 115 ILE C CA 1
ATOM 3520 C C . ILE C 1 115 ? -6.128 59.751 30.361 1.00 36.67 115 ILE C C 1
ATOM 3521 O O . ILE C 1 115 ? -6.004 58.765 31.103 1.00 28.66 115 ILE C O 1
ATOM 3526 N N . PRO C 1 116 ? -7.341 60.181 29.913 1.00 41.95 116 PRO C N 1
ATOM 3527 C CA . PRO C 1 116 ? -8.538 59.377 30.205 1.00 35.37 116 PRO C CA 1
ATOM 3528 C C . PRO C 1 116 ? -8.467 57.989 29.588 1.00 35.12 116 PRO C C 1
ATOM 3529 O O . PRO C 1 116 ? -9.225 57.104 29.991 1.00 41.49 116 PRO C O 1
ATOM 3533 N N . ARG C 1 117 ? -7.566 57.806 28.625 1.00 32.89 117 ARG C N 1
ATOM 3534 C CA . ARG C 1 117 ? -7.443 56.533 27.925 1.00 31.72 117 ARG C CA 1
ATOM 3535 C C . ARG C 1 117 ? -6.460 55.605 28.640 1.00 30.77 117 ARG C C 1
ATOM 3536 O O . ARG C 1 117 ? -6.390 54.415 28.333 1.00 30.50 117 ARG C O 1
ATOM 3544 N N . VAL C 1 118 ? -5.798 56.145 29.663 1.00 28.53 118 VAL C N 1
ATOM 3545 C CA . VAL C 1 118 ? -4.763 55.457 30.428 1.00 30.12 118 VAL C CA 1
ATOM 3546 C C . VAL C 1 118 ? -5.088 55.338 31.931 1.00 33.67 118 VAL C C 1
ATOM 3547 O O . VAL C 1 118 ? -4.789 54.323 32.573 1.00 32.93 118 VAL C O 1
ATOM 3551 N N . ARG C 1 119 ? -5.715 56.379 32.467 1.00 35.89 119 ARG C N 1
ATOM 3552 C CA . ARG C 1 119 ? -6.133 56.476 33.871 1.00 30.73 119 ARG C CA 1
ATOM 3553 C C . ARG C 1 119 ? -7.063 55.310 34.282 1.00 35.14 119 ARG C C 1
ATOM 3554 O O . ARG C 1 119 ? -8.127 55.110 33.691 1.00 33.70 119 ARG C O 1
ATOM 3562 N N . GLY C 1 120 ? -6.622 54.512 35.260 1.00 32.76 120 GLY C N 1
ATOM 3563 C CA . GLY C 1 120 ? -7.390 53.392 35.770 1.00 25.17 120 GLY C CA 1
ATOM 3564 C C . GLY C 1 120 ? -7.330 52.140 34.901 1.00 31.99 120 GLY C C 1
ATOM 3565 O O . GLY C 1 120 ? -7.999 51.133 35.184 1.00 33.20 120 GLY C O 1
ATOM 3566 N N . LYS C 1 121 ? -6.490 52.163 33.868 1.00 32.65 121 LYS C N 1
ATOM 3567 C CA . LYS C 1 121 ? -6.469 51.081 32.878 1.00 26.38 121 LYS C CA 1
ATOM 3568 C C . LYS C 1 121 ? -5.286 50.151 33.044 1.00 30.28 121 LYS C C 1
ATOM 3569 O O . LYS C 1 121 ? -4.301 50.478 33.706 1.00 31.65 121 LYS C O 1
ATOM 3575 N N . LYS C 1 122 ? -5.416 48.954 32.493 1.00 33.13 122 LYS C N 1
ATOM 3576 C CA . LYS C 1 122 ? -4.288 48.042 32.464 1.00 27.98 122 LYS C CA 1
ATOM 3577 C C . LYS C 1 122 ? -3.625 48.309 31.118 1.00 32.12 122 LYS C C 1
ATOM 3578 O O . LYS C 1 122 ? -4.249 48.117 30.061 1.00 32.37 122 LYS C O 1
ATOM 3584 N N . VAL C 1 123 ? -2.359 48.723 31.166 1.00 32.77 123 VAL C N 1
ATOM 3585 C CA . VAL C 1 123 ? -1.645 49.304 30.036 1.00 24.03 123 VAL C CA 1
ATOM 3586 C C . VAL C 1 123 ? -0.555 48.349 29.562 1.00 31.36 123 VAL C C 1
ATOM 3587 O O . VAL C 1 123 ? 0.096 47.676 30.391 1.00 28.59 123 VAL C O 1
ATOM 3591 N N . ALA C 1 124 ? -0.370 48.268 28.240 1.00 27.18 124 ALA C N 1
ATOM 3592 C CA . ALA C 1 124 ? 0.789 47.575 27.671 1.00 26.17 124 ALA C CA 1
ATOM 3593 C C . ALA C 1 124 ? 1.646 48.586 26.914 1.00 26.18 124 ALA C C 1
ATOM 3594 O O . ALA C 1 124 ? 1.145 49.323 26.049 1.00 25.73 124 ALA C O 1
ATOM 3596 N N . ILE C 1 125 ? 2.932 48.627 27.232 1.00 20.99 125 ILE C N 1
ATOM 3597 C CA . ILE C 1 125 ? 3.808 49.500 26.491 1.00 21.18 125 ILE C CA 1
ATOM 3598 C C . ILE C 1 125 ? 4.156 48.743 25.213 1.00 22.68 125 ILE C C 1
ATOM 3599 O O . ILE C 1 125 ? 4.370 47.544 25.254 1.00 18.77 125 ILE C O 1
ATOM 3604 N N . VAL C 1 126 ? 4.190 49.437 24.080 1.00 25.05 126 VAL C N 1
ATOM 3605 C CA . VAL C 1 126 ? 4.553 48.826 22.805 1.00 24.67 126 VAL C CA 1
ATOM 3606 C C . VAL C 1 126 ? 5.682 49.659 22.181 1.00 24.82 126 VAL C C 1
ATOM 3607 O O . VAL C 1 126 ? 5.581 50.864 22.084 1.00 25.38 126 VAL C O 1
ATOM 3611 N N . ASP C 1 127 ? 6.749 49.006 21.750 1.00 26.07 127 ASP C N 1
ATOM 3612 C CA . ASP C 1 127 ? 7.874 49.693 21.127 1.00 27.33 127 ASP C CA 1
ATOM 3613 C C . ASP C 1 127 ? 8.431 48.792 20.042 1.00 24.76 127 ASP C C 1
ATOM 3614 O O . ASP C 1 127 ? 8.051 47.618 19.938 1.00 22.98 127 ASP C O 1
ATOM 3619 N N . ASP C 1 128 ? 9.357 49.300 19.249 1.00 21.80 128 ASP C N 1
ATOM 3620 C CA . ASP C 1 128 ? 9.947 48.423 18.259 1.00 26.51 128 ASP C CA 1
ATOM 3621 C C . ASP C 1 128 ? 11.170 47.724 18.898 1.00 24.21 128 ASP C C 1
ATOM 3622 O O . ASP C 1 128 ? 11.312 46.522 18.784 1.00 21.09 128 ASP C O 1
ATOM 3627 N N . VAL C 1 129 ? 11.966 48.457 19.667 1.00 20.61 129 VAL C N 1
ATOM 3628 C CA . VAL C 1 129 ? 13.086 47.879 20.389 1.00 24.18 129 VAL C CA 1
ATOM 3629 C C . VAL C 1 129 ? 13.100 48.499 21.777 1.00 25.32 129 VAL C C 1
ATOM 3630 O O . VAL C 1 129 ? 13.080 49.721 21.900 1.00 27.05 129 VAL C O 1
ATOM 3634 N N . VAL C 1 130 ? 13.042 47.669 22.816 1.00 23.72 130 VAL C N 1
ATOM 3635 C CA . VAL C 1 130 ? 13.087 48.170 24.191 1.00 26.29 130 VAL C CA 1
ATOM 3636 C C . VAL C 1 130 ? 14.443 47.930 24.771 1.00 31.86 130 VAL C C 1
ATOM 3637 O O . VAL C 1 130 ? 14.962 46.795 24.710 1.00 30.81 130 VAL C O 1
ATOM 3641 N N . SER C 1 131 ? 15.070 49.000 25.234 1.00 38.01 131 SER C N 1
ATOM 3642 C CA . SER C 1 131 ? 16.474 48.942 25.646 1.00 39.39 131 SER C CA 1
ATOM 3643 C C . SER C 1 131 ? 16.739 48.971 27.175 1.00 49.52 131 SER C C 1
ATOM 3644 O O . SER C 1 131 ? 16.196 48.158 27.925 1.00 48.60 131 SER C O 1
ATOM 3647 N N . THR C 1 132 ? 17.599 49.896 27.603 1.00 65.92 132 THR C N 1
ATOM 3648 C CA . THR C 1 132 ? 18.121 49.991 28.962 1.00 63.48 132 THR C CA 1
ATOM 3649 C C . THR C 1 132 ? 17.108 49.786 30.075 1.00 60.15 132 THR C C 1
ATOM 3650 O O . THR C 1 132 ? 17.302 48.955 30.969 1.00 64.20 132 THR C O 1
ATOM 3654 N N . GLY C 1 133 ? 16.052 50.589 30.013 1.00 65.94 133 GLY C N 1
ATOM 3655 C CA . GLY C 1 133 ? 15.109 50.748 31.103 1.00 67.82 133 GLY C CA 1
ATOM 3656 C C . GLY C 1 133 ? 15.206 52.165 31.646 1.00 73.98 133 GLY C C 1
ATOM 3657 O O . GLY C 1 133 ? 15.000 52.374 32.844 1.00 75.55 133 GLY C O 1
ATOM 3658 N N . SER C 1 134 ? 15.530 53.124 30.771 1.00 60.05 134 SER C N 1
ATOM 3659 C CA . SER C 1 134 ? 15.645 54.539 31.131 1.00 61.54 134 SER C CA 1
ATOM 3660 C C . SER C 1 134 ? 14.639 55.383 30.367 1.00 64.69 134 SER C C 1
ATOM 3661 O O . SER C 1 134 ? 14.020 56.305 30.908 1.00 63.22 134 SER C O 1
ATOM 3664 N N . THR C 1 135 ? 14.506 55.076 29.086 1.00 60.42 135 THR C N 1
ATOM 3665 C CA . THR C 1 135 ? 13.504 55.718 28.261 1.00 57.15 135 THR C CA 1
ATOM 3666 C C . THR C 1 135 ? 12.198 54.995 28.560 1.00 51.59 135 THR C C 1
ATOM 3667 O O . THR C 1 135 ? 11.137 55.598 28.628 1.00 43.58 135 THR C O 1
ATOM 3671 N N . LEU C 1 136 ? 12.327 53.689 28.766 1.00 51.04 136 LEU C N 1
ATOM 3672 C CA . LEU C 1 136 ? 11.243 52.801 29.143 1.00 42.61 136 LEU C CA 1
ATOM 3673 C C . LEU C 1 136 ? 10.723 53.102 30.536 1.00 42.77 136 LEU C C 1
ATOM 3674 O O . LEU C 1 136 ? 9.527 52.978 30.806 1.00 43.53 136 LEU C O 1
ATOM 3679 N N . ALA C 1 137 ? 11.643 53.469 31.420 1.00 44.55 137 ALA C N 1
ATOM 3680 C CA . ALA C 1 137 ? 11.310 53.762 32.797 1.00 44.31 137 ALA C CA 1
ATOM 3681 C C . ALA C 1 137 ? 10.646 55.108 32.882 1.00 39.65 137 ALA C C 1
ATOM 3682 O O . ALA C 1 137 ? 9.837 55.333 33.762 1.00 44.56 137 ALA C O 1
ATOM 3684 N N . GLY C 1 138 ? 11.013 56.012 31.980 1.00 48.67 138 GLY C N 1
ATOM 3685 C CA . GLY C 1 138 ? 10.401 57.328 31.947 1.00 48.29 138 GLY C CA 1
ATOM 3686 C C . GLY C 1 138 ? 8.975 57.248 31.445 1.00 42.96 138 GLY C C 1
ATOM 3687 O O . GLY C 1 138 ? 8.086 57.911 31.968 1.00 40.91 138 GLY C O 1
ATOM 3688 N N . LEU C 1 139 ? 8.765 56.404 30.447 1.00 41.32 139 LEU C N 1
ATOM 3689 C CA . LEU C 1 139 ? 7.447 56.121 29.927 1.00 31.74 139 LEU C CA 1
ATOM 3690 C C . LEU C 1 139 ? 6.626 55.416 30.968 1.00 37.66 139 LEU C C 1
ATOM 3691 O O . LEU C 1 139 ? 5.445 55.709 31.172 1.00 32.95 139 LEU C O 1
ATOM 3696 N N . ARG C 1 140 ? 7.264 54.481 31.647 1.00 39.98 140 ARG C N 1
ATOM 3697 C CA . ARG C 1 140 ? 6.552 53.702 32.628 1.00 38.48 140 ARG C CA 1
ATOM 3698 C C . ARG C 1 140 ? 6.092 54.531 33.779 1.00 37.74 140 ARG C C 1
ATOM 3699 O O . ARG C 1 140 ? 4.957 54.413 34.218 1.00 37.10 140 ARG C O 1
ATOM 3707 N N . GLU C 1 141 ? 6.974 55.412 34.223 1.00 35.37 141 GLU C N 1
ATOM 3708 C CA . GLU C 1 141 ? 6.670 56.272 35.341 1.00 41.85 141 GLU C CA 1
ATOM 3709 C C . GLU C 1 141 ? 5.686 57.366 34.969 1.00 44.34 141 GLU C C 1
ATOM 3710 O O . GLU C 1 141 ? 4.788 57.676 35.755 1.00 41.84 141 GLU C O 1
ATOM 3716 N N . LEU C 1 142 ? 5.817 57.908 33.766 1.00 42.08 142 LEU C N 1
ATOM 3717 C CA . LEU C 1 142 ? 4.813 58.826 33.252 1.00 39.88 142 LEU C CA 1
ATOM 3718 C C . LEU C 1 142 ? 3.434 58.178 33.202 1.00 41.37 142 LEU C C 1
ATOM 3719 O O . LEU C 1 142 ? 2.443 58.749 33.638 1.00 40.60 142 LEU C O 1
ATOM 3724 N N . ILE C 1 143 ? 3.367 56.969 32.677 1.00 45.10 143 ILE C N 1
ATOM 3725 C CA . ILE C 1 143 ? 2.088 56.300 32.616 1.00 40.18 143 ILE C CA 1
ATOM 3726 C C . ILE C 1 143 ? 1.572 56.040 34.011 1.00 41.59 143 ILE C C 1
ATOM 3727 O O . ILE C 1 143 ? 0.484 56.487 34.356 1.00 40.26 143 ILE C O 1
ATOM 3732 N N . GLU C 1 144 ? 2.380 55.417 34.856 1.00 42.65 144 GLU C N 1
ATOM 3733 C CA . GLU C 1 144 ? 1.861 55.043 36.156 1.00 39.57 144 GLU C CA 1
ATOM 3734 C C . GLU C 1 144 ? 1.544 56.240 37.044 1.00 41.63 144 GLU C C 1
ATOM 3735 O O . GLU C 1 144 ? 0.765 56.110 37.987 1.00 46.09 144 GLU C O 1
ATOM 3741 N N . SER C 1 145 ? 2.111 57.399 36.734 1.00 40.70 145 SER C N 1
ATOM 3742 C CA . SER C 1 145 ? 1.845 58.576 37.554 1.00 45.95 145 SER C CA 1
ATOM 3743 C C . SER C 1 145 ? 0.464 59.181 37.324 1.00 46.91 145 SER C C 1
ATOM 3744 O O . SER C 1 145 ? -0.074 59.818 38.215 1.00 47.37 145 SER C O 1
ATOM 3747 N N . VAL C 1 146 ? -0.149 58.912 36.178 1.00 45.85 146 VAL C N 1
ATOM 3748 C CA . VAL C 1 146 ? -1.469 59.454 35.918 1.00 41.20 146 VAL C CA 1
ATOM 3749 C C . VAL C 1 146 ? -2.531 58.398 36.080 1.00 38.11 146 VAL C C 1
ATOM 3750 O O . VAL C 1 146 ? -3.696 58.682 35.856 1.00 43.50 146 VAL C O 1
ATOM 3754 N N . GLY C 1 147 ? -2.160 57.179 36.415 1.00 28.93 147 GLY C N 1
ATOM 3755 C CA . GLY C 1 147 ? -3.201 56.237 36.764 1.00 33.28 147 GLY C CA 1
ATOM 3756 C C . GLY C 1 147 ? -3.136 54.898 36.070 1.00 34.53 147 GLY C C 1
ATOM 3757 O O . GLY C 1 147 ? -3.847 53.951 36.447 1.00 26.64 147 GLY C O 1
ATOM 3758 N N . GLY C 1 148 ? -2.231 54.799 35.094 1.00 39.44 148 GLY C N 1
ATOM 3759 C CA . GLY C 1 148 ? -2.116 53.595 34.316 1.00 29.41 148 GLY C CA 1
ATOM 3760 C C . GLY C 1 148 ? -1.364 52.615 35.183 1.00 33.81 148 GLY C C 1
ATOM 3761 O O . GLY C 1 148 ? -0.593 53.008 36.057 1.00 33.74 148 GLY C O 1
ATOM 3762 N N . GLU C 1 149 ? -1.616 51.335 34.927 1.00 34.32 149 GLU C N 1
ATOM 3763 C CA . GLU C 1 149 ? -0.912 50.227 35.548 1.00 43.80 149 GLU C CA 1
ATOM 3764 C C . GLU C 1 149 ? -0.234 49.463 34.422 1.00 41.82 149 GLU C C 1
ATOM 3765 O O . GLU C 1 149 ? -0.915 48.857 33.589 1.00 31.84 149 GLU C O 1
ATOM 3771 N N . VAL C 1 150 ? 1.098 49.481 34.385 1.00 38.09 150 VAL C N 1
ATOM 3772 C CA . VAL C 1 150 ? 1.756 48.703 33.356 1.00 33.95 150 VAL C CA 1
ATOM 3773 C C . VAL C 1 150 ? 1.797 47.239 33.774 1.00 42.49 150 VAL C C 1
ATOM 3774 O O . VAL C 1 150 ? 2.347 46.880 34.823 1.00 52.12 150 VAL C O 1
ATOM 3778 N N . VAL C 1 151 ? 1.194 46.404 32.932 1.00 38.13 151 VAL C N 1
ATOM 3779 C CA . VAL C 1 151 ? 1.067 44.982 33.188 1.00 43.40 151 VAL C CA 1
ATOM 3780 C C . VAL C 1 151 ? 1.850 44.200 32.130 1.00 40.57 151 VAL C C 1
ATOM 3781 O O . VAL C 1 151 ? 2.147 43.016 32.285 1.00 46.91 151 VAL C O 1
ATOM 3785 N N . ALA C 1 152 ? 2.261 44.908 31.089 1.00 36.24 152 ALA C N 1
ATOM 3786 C CA . ALA C 1 152 ? 2.939 44.282 29.978 1.00 27.69 152 ALA C CA 1
ATOM 3787 C C . ALA C 1 152 ? 3.844 45.260 29.224 1.00 26.65 152 ALA C C 1
ATOM 3788 O O . ALA C 1 152 ? 3.639 46.483 29.259 1.00 23.03 152 ALA C O 1
ATOM 3790 N N . VAL C 1 153 ? 4.867 44.698 28.579 1.00 23.14 153 VAL C N 1
ATOM 3791 C CA . VAL C 1 153 ? 5.701 45.429 27.656 1.00 20.15 153 VAL C CA 1
ATOM 3792 C C . VAL C 1 153 ? 5.884 44.606 26.410 1.00 20.86 153 VAL C C 1
ATOM 3793 O O . VAL C 1 153 ? 6.296 43.460 26.497 1.00 20.99 153 VAL C O 1
ATOM 3797 N N . LEU C 1 154 ? 5.549 45.167 25.253 1.00 21.64 154 LEU C N 1
ATOM 3798 C CA . LEU C 1 154 ? 5.702 44.432 23.997 1.00 25.61 154 LEU C CA 1
ATOM 3799 C C . LEU C 1 154 ? 6.684 45.125 23.076 1.00 19.39 154 LEU C C 1
ATOM 3800 O O . LEU C 1 154 ? 6.722 46.353 23.060 1.00 20.90 154 LEU C O 1
ATOM 3805 N N . ALA C 1 155 ? 7.408 44.322 22.276 1.00 18.80 155 ALA C N 1
ATOM 3806 C CA . ALA C 1 155 ? 8.374 44.821 21.289 1.00 22.27 155 ALA C CA 1
ATOM 3807 C C . ALA C 1 155 ? 8.829 43.789 20.229 1.00 25.57 155 ALA C C 1
ATOM 3808 O O . ALA C 1 155 ? 8.588 42.597 20.321 1.00 28.09 155 ALA C O 1
ATOM 3810 N N . VAL C 1 156 ? 9.534 44.243 19.219 1.00 21.82 156 VAL C N 1
ATOM 3811 C CA . VAL C 1 156 ? 10.040 43.290 18.265 1.00 28.05 156 VAL C CA 1
ATOM 3812 C C . VAL C 1 156 ? 11.356 42.713 18.835 1.00 24.18 156 VAL C C 1
ATOM 3813 O O . VAL C 1 156 ? 11.626 41.535 18.706 1.00 22.37 156 VAL C O 1
ATOM 3817 N N . PHE C 1 157 ? 12.158 43.553 19.466 1.00 20.38 157 PHE C N 1
ATOM 3818 C CA . PHE C 1 157 ? 13.413 43.123 20.053 1.00 23.98 157 PHE C CA 1
ATOM 3819 C C . PHE C 1 157 ? 13.632 43.683 21.444 1.00 22.20 157 PHE C C 1
ATOM 3820 O O . PHE C 1 157 ? 13.199 44.786 21.735 1.00 26.98 157 PHE C O 1
ATOM 3828 N N . THR C 1 158 ? 14.356 42.937 22.270 1.00 18.51 158 THR C N 1
ATOM 3829 C CA . THR C 1 158 ? 14.977 43.517 23.451 1.00 23.53 158 THR C CA 1
ATOM 3830 C C . THR C 1 158 ? 16.448 43.729 23.032 1.00 26.38 158 THR C C 1
ATOM 3831 O O . THR C 1 158 ? 16.901 43.132 22.052 1.00 19.93 158 THR C O 1
ATOM 3835 N N . GLU C 1 159 ? 17.156 44.633 23.700 1.00 24.43 159 GLU C N 1
ATOM 3836 C CA . GLU C 1 159 ? 18.473 45.035 23.234 1.00 22.83 159 GLU C CA 1
ATOM 3837 C C . GLU C 1 159 ? 19.387 45.234 24.439 1.00 23.17 159 GLU C C 1
ATOM 3838 O O . GLU C 1 159 ? 18.918 45.660 25.495 1.00 32.78 159 GLU C O 1
ATOM 3844 N N . GLY C 1 160 ? 20.663 44.890 24.321 1.00 19.15 160 GLY C N 1
ATOM 3845 C CA . GLY C 1 160 ? 21.545 45.053 25.459 1.00 16.16 160 GLY C CA 1
ATOM 3846 C C . GLY C 1 160 ? 21.335 43.953 26.492 1.00 18.78 160 GLY C C 1
ATOM 3847 O O . GLY C 1 160 ? 21.243 42.793 26.155 1.00 28.81 160 GLY C O 1
ATOM 3848 N N . THR C 1 161 ? 21.277 44.323 27.759 1.00 19.97 161 THR C N 1
ATOM 3849 C CA . THR C 1 161 ? 20.970 43.399 28.838 1.00 23.12 161 THR C CA 1
ATOM 3850 C C . THR C 1 161 ? 19.569 42.782 28.748 1.00 25.13 161 THR C C 1
ATOM 3851 O O . THR C 1 161 ? 18.577 43.472 28.592 1.00 30.44 161 THR C O 1
ATOM 3855 N N . PRO C 1 162 ? 19.499 41.455 28.809 1.00 28.72 162 PRO C N 1
ATOM 3856 C CA . PRO C 1 162 ? 18.200 40.813 28.633 1.00 25.46 162 PRO C CA 1
ATOM 3857 C C . PRO C 1 162 ? 17.282 41.146 29.803 1.00 27.59 162 PRO C C 1
ATOM 3858 O O . PRO C 1 162 ? 17.752 41.274 30.927 1.00 30.03 162 PRO C O 1
ATOM 3862 N N . ARG C 1 163 ? 15.986 41.292 29.563 1.00 33.83 163 ARG C N 1
ATOM 3863 C CA . ARG C 1 163 ? 15.066 41.632 30.642 1.00 28.15 163 ARG C CA 1
ATOM 3864 C C . ARG C 1 163 ? 14.200 40.430 30.961 1.00 27.93 163 ARG C C 1
ATOM 3865 O O . ARG C 1 163 ? 14.164 39.488 30.191 1.00 22.34 163 ARG C O 1
ATOM 3873 N N . GLN C 1 164 ? 13.503 40.470 32.093 1.00 37.69 164 GLN C N 1
ATOM 3874 C CA . GLN C 1 164 ? 12.674 39.350 32.532 1.00 34.01 164 GLN C CA 1
ATOM 3875 C C . GLN C 1 164 ? 11.187 39.634 32.335 1.00 33.92 164 GLN C C 1
ATOM 3876 O O . GLN C 1 164 ? 10.334 38.859 32.768 1.00 30.80 164 GLN C O 1
ATOM 3882 N N . ASP C 1 165 ? 10.879 40.754 31.691 1.00 29.03 165 ASP C N 1
ATOM 3883 C CA . ASP C 1 165 ? 9.499 41.214 31.605 1.00 33.58 165 ASP C CA 1
ATOM 3884 C C . ASP C 1 165 ? 9.037 41.668 30.221 1.00 29.67 165 ASP C C 1
ATOM 3885 O O . ASP C 1 165 ? 8.088 42.437 30.123 1.00 28.18 165 ASP C O 1
ATOM 3890 N N . VAL C 1 166 ? 9.671 41.231 29.142 1.00 24.73 166 VAL C N 1
ATOM 3891 C CA . VAL C 1 166 ? 9.174 41.727 27.887 1.00 23.17 166 VAL C CA 1
ATOM 3892 C C . VAL C 1 166 ? 8.598 40.614 27.052 1.00 24.09 166 VAL C C 1
ATOM 3893 O O . VAL C 1 166 ? 9.078 39.489 27.115 1.00 30.37 166 VAL C O 1
ATOM 3897 N N . VAL C 1 167 ? 7.531 40.922 26.321 1.00 24.50 167 VAL C N 1
ATOM 3898 C CA . VAL C 1 167 ? 7.030 40.039 25.282 1.00 22.64 167 VAL C CA 1
ATOM 3899 C C . VAL C 1 167 ? 7.622 40.568 23.971 1.00 20.01 167 VAL C C 1
ATOM 3900 O O . VAL C 1 167 ? 7.167 41.571 23.409 1.00 19.12 167 VAL C O 1
ATOM 3904 N N . ALA C 1 168 ? 8.659 39.883 23.517 1.00 18.73 168 ALA C N 1
ATOM 3905 C CA . ALA C 1 168 ? 9.440 40.280 22.359 1.00 21.63 168 ALA C CA 1
ATOM 3906 C C . ALA C 1 168 ? 9.486 39.196 21.306 1.00 22.69 168 ALA C C 1
ATOM 3907 O O . ALA C 1 168 ? 8.907 38.149 21.494 1.00 27.85 168 ALA C O 1
ATOM 3909 N N . LEU C 1 169 ? 10.119 39.478 20.172 1.00 23.76 169 LEU C N 1
ATOM 3910 C CA . LEU C 1 169 ? 10.239 38.509 19.080 1.00 24.32 169 LEU C CA 1
ATOM 3911 C C . LEU C 1 169 ? 11.673 38.106 18.832 1.00 24.14 169 LEU C C 1
ATOM 3912 O O . LEU C 1 169 ? 11.942 37.356 17.914 1.00 28.72 169 LEU C O 1
ATOM 3917 N N . GLY C 1 170 ? 12.602 38.704 19.558 1.00 24.61 170 GLY C N 1
ATOM 3918 C CA . GLY C 1 170 ? 14.006 38.400 19.382 1.00 19.83 170 GLY C CA 1
ATOM 3919 C C . GLY C 1 170 ? 14.818 39.253 20.336 1.00 21.28 170 GLY C C 1
ATOM 3920 O O . GLY C 1 170 ? 14.251 40.071 21.064 1.00 19.79 170 GLY C O 1
ATOM 3921 N N . HIS C 1 171 ? 16.130 39.065 20.356 1.00 22.00 171 HIS C N 1
ATOM 3922 C CA . HIS C 1 171 ? 16.989 39.903 21.188 1.00 22.98 171 HIS C CA 1
ATOM 3923 C C . HIS C 1 171 ? 18.267 40.301 20.438 1.00 23.75 171 HIS C C 1
ATOM 3924 O O . HIS C 1 171 ? 18.926 39.452 19.846 1.00 23.81 171 HIS C O 1
ATOM 3931 N N . LEU C 1 172 ? 18.641 41.579 20.568 1.00 21.91 172 LEU C N 1
ATOM 3932 C CA . LEU C 1 172 ? 19.774 42.180 19.871 1.00 19.41 172 LEU C CA 1
ATOM 3933 C C . LEU C 1 172 ? 20.908 42.583 20.783 1.00 25.04 172 LEU C C 1
ATOM 3934 O O . LEU C 1 172 ? 20.668 43.125 21.861 1.00 22.82 172 LEU C O 1
ATOM 3939 N N . PRO C 1 173 ? 22.162 42.334 20.332 1.00 26.72 173 PRO C N 1
ATOM 3940 C CA . PRO C 1 173 ? 23.360 42.712 21.085 1.00 24.79 173 PRO C CA 1
ATOM 3941 C C . PRO C 1 173 ? 23.689 44.179 20.801 1.00 18.61 173 PRO C C 1
ATOM 3942 O O . PRO C 1 173 ? 23.121 44.760 19.886 1.00 17.38 173 PRO C O 1
ATOM 3946 N N . LEU C 1 174 ? 24.546 44.789 21.593 1.00 16.50 174 LEU C N 1
ATOM 3947 C CA . LEU C 1 174 ? 25.075 46.073 21.200 1.00 23.23 174 LEU C CA 1
ATOM 3948 C C . LEU C 1 174 ? 26.353 45.857 20.353 1.00 26.39 174 LEU C C 1
ATOM 3949 O O . LEU C 1 174 ? 26.972 44.797 20.404 1.00 30.41 174 LEU C O 1
ATOM 3954 N N . PHE C 1 175 ? 26.759 46.848 19.575 1.00 28.90 175 PHE C N 1
ATOM 3955 C CA . PHE C 1 175 ? 27.930 46.691 18.717 1.00 29.21 175 PHE C CA 1
ATOM 3956 C C . PHE C 1 175 ? 28.907 47.842 18.949 1.00 37.23 175 PHE C C 1
ATOM 3957 O O . PHE C 1 175 ? 28.531 48.892 19.483 1.00 33.25 175 PHE C O 1
ATOM 3965 N N . LYS C 1 176 ? 30.153 47.660 18.502 1.00 43.92 176 LYS C N 1
ATOM 3966 C CA . LYS C 1 176 ? 31.161 48.714 18.597 1.00 38.28 176 LYS C CA 1
ATOM 3967 C C . LYS C 1 176 ? 30.974 49.612 17.379 1.00 35.45 176 LYS C C 1
ATOM 3968 O O . LYS C 1 176 ? 30.720 49.126 16.279 1.00 33.23 176 LYS C O 1
ATOM 3974 N N . PRO C 1 177 ? 31.096 50.928 17.563 1.00 39.80 177 PRO C N 1
ATOM 3975 C CA . PRO C 1 177 ? 30.936 51.853 16.439 1.00 42.98 177 PRO C CA 1
ATOM 3976 C C . PRO C 1 177 ? 32.086 51.637 15.468 1.00 52.47 177 PRO C C 1
ATOM 3977 O O . PRO C 1 177 ? 33.160 52.180 15.684 1.00 61.78 177 PRO C O 1
ATOM 3981 N N . GLU C 1 178 ? 31.854 50.840 14.430 1.00 53.11 178 GLU C N 1
ATOM 3982 C CA . GLU C 1 178 ? 32.916 50.414 13.519 1.00 60.13 178 GLU C CA 1
ATOM 3983 C C . GLU C 1 178 ? 33.969 49.583 14.257 1.00 67.22 178 GLU C C 1
ATOM 3984 O O . GLU C 1 178 ? 33.864 48.311 14.176 1.00 65.94 178 GLU C O 1
ATOM 3991 N N . MET D 1 1 ? -14.932 73.895 22.932 1.00 67.99 1 MET D N 1
ATOM 3992 C CA . MET D 1 1 ? -14.016 74.563 22.007 1.00 75.83 1 MET D CA 1
ATOM 3993 C C . MET D 1 1 ? -14.564 74.727 20.598 1.00 79.52 1 MET D C 1
ATOM 3994 O O . MET D 1 1 ? -15.618 74.176 20.266 1.00 79.85 1 MET D O 1
ATOM 3999 N N . ARG D 1 2 ? -13.858 75.502 19.771 1.00 76.55 2 ARG D N 1
ATOM 4000 C CA . ARG D 1 2 ? -14.285 75.671 18.387 1.00 77.11 2 ARG D CA 1
ATOM 4001 C C . ARG D 1 2 ? -13.975 74.362 17.698 1.00 69.25 2 ARG D C 1
ATOM 4002 O O . ARG D 1 2 ? -12.825 73.933 17.646 1.00 66.07 2 ARG D O 1
ATOM 4010 N N . THR D 1 3 ? -15.012 73.715 17.192 1.00 62.11 3 THR D N 1
ATOM 4011 C CA . THR D 1 3 ? -14.840 72.452 16.518 1.00 64.37 3 THR D CA 1
ATOM 4012 C C . THR D 1 3 ? -15.651 72.392 15.243 1.00 59.84 3 THR D C 1
ATOM 4013 O O . THR D 1 3 ? -16.645 73.081 15.117 1.00 59.17 3 THR D O 1
ATOM 4017 N N . TYR D 1 4 ? -15.201 71.589 14.288 1.00 56.14 4 TYR D N 1
ATOM 4018 C CA . TYR D 1 4 ? -15.971 71.379 13.081 1.00 57.89 4 TYR D CA 1
ATOM 4019 C C . TYR D 1 4 ? -16.425 69.938 13.117 1.00 61.69 4 TYR D C 1
ATOM 4020 O O . TYR D 1 4 ? -15.612 69.023 13.116 1.00 61.86 4 TYR D O 1
ATOM 4029 N N . PRO D 1 5 ? -17.724 69.720 13.262 1.00 65.72 5 PRO D N 1
ATOM 4030 C CA . PRO D 1 5 ? -18.184 68.337 13.183 1.00 56.40 5 PRO D CA 1
ATOM 4031 C C . PRO D 1 5 ? -18.090 67.802 11.774 1.00 47.19 5 PRO D C 1
ATOM 4032 O O . PRO D 1 5 ? -18.263 68.570 10.838 1.00 52.50 5 PRO D O 1
ATOM 4036 N N . VAL D 1 6 ? -17.806 66.513 11.632 1.00 53.59 6 VAL D N 1
ATOM 4037 C CA . VAL D 1 6 ? -17.602 65.894 10.326 1.00 43.73 6 VAL D CA 1
ATOM 4038 C C . VAL D 1 6 ? -17.820 64.394 10.409 1.00 39.71 6 VAL D C 1
ATOM 4039 O O . VAL D 1 6 ? -17.724 63.779 11.465 1.00 40.48 6 VAL D O 1
ATOM 4043 N N . GLU D 1 7 ? -18.133 63.814 9.273 1.00 43.23 7 GLU D N 1
ATOM 4044 C CA . GLU D 1 7 ? -18.388 62.406 9.198 1.00 44.32 7 GLU D CA 1
ATOM 4045 C C . GLU D 1 7 ? -17.633 61.848 8.033 1.00 48.16 7 GLU D C 1
ATOM 4046 O O . GLU D 1 7 ? -17.788 62.330 6.912 1.00 53.17 7 GLU D O 1
ATOM 4052 N N . ILE D 1 8 ? -16.820 60.834 8.319 1.00 45.72 8 ILE D N 1
ATOM 4053 C CA . ILE D 1 8 ? -15.945 60.185 7.356 1.00 43.51 8 ILE D CA 1
ATOM 4054 C C . ILE D 1 8 ? -16.177 58.684 7.395 1.00 47.87 8 ILE D C 1
ATOM 4055 O O . ILE D 1 8 ? -15.889 58.043 8.396 1.00 55.13 8 ILE D O 1
ATOM 4060 N N . ALA D 1 9 ? -16.685 58.132 6.298 1.00 45.19 9 ALA D N 1
ATOM 4061 C CA . ALA D 1 9 ? -16.924 56.696 6.171 1.00 52.92 9 ALA D CA 1
ATOM 4062 C C . ALA D 1 9 ? -17.729 56.130 7.343 1.00 59.55 9 ALA D C 1
ATOM 4063 O O . ALA D 1 9 ? -17.451 55.029 7.845 1.00 55.58 9 ALA D O 1
ATOM 4065 N N . GLY D 1 10 ? -18.700 56.915 7.803 1.00 56.00 10 GLY D N 1
ATOM 4066 C CA . GLY D 1 10 ? -19.622 56.461 8.831 1.00 54.83 10 GLY D CA 1
ATOM 4067 C C . GLY D 1 10 ? -19.085 56.755 10.213 1.00 50.53 10 GLY D C 1
ATOM 4068 O O . GLY D 1 10 ? -19.766 56.605 11.220 1.00 54.80 10 GLY D O 1
ATOM 4069 N N . VAL D 1 11 ? -17.845 57.203 10.253 1.00 51.99 11 VAL D N 1
ATOM 4070 C CA . VAL D 1 11 ? -17.208 57.517 11.502 1.00 47.84 11 VAL D CA 1
ATOM 4071 C C . VAL D 1 11 ? -17.397 58.993 11.752 1.00 37.86 11 VAL D C 1
ATOM 4072 O O . VAL D 1 11 ? -17.056 59.780 10.905 1.00 38.82 11 VAL D O 1
ATOM 4076 N N . ARG D 1 12 ? -17.962 59.375 12.889 1.00 44.21 12 ARG D N 1
ATOM 4077 C CA . ARG D 1 12 ? -18.152 60.790 13.175 1.00 36.24 12 ARG D CA 1
ATOM 4078 C C . ARG D 1 12 ? -17.160 61.232 14.228 1.00 40.64 12 ARG D C 1
ATOM 4079 O O . ARG D 1 12 ? -16.928 60.554 15.238 1.00 42.53 12 ARG D O 1
ATOM 4087 N N . ARG D 1 13 ? -16.597 62.404 13.984 1.00 44.64 13 ARG D N 1
ATOM 4088 C CA . ARG D 1 13 ? -15.582 62.971 14.838 1.00 47.46 13 ARG D CA 1
ATOM 4089 C C . ARG D 1 13 ? -15.891 64.436 14.929 1.00 48.49 13 ARG D C 1
ATOM 4090 O O . ARG D 1 13 ? -16.648 64.964 14.115 1.00 51.58 13 ARG D O 1
ATOM 4098 N N . GLU D 1 14 ? -15.292 65.104 15.897 1.00 52.46 14 GLU D N 1
ATOM 4099 C CA . GLU D 1 14 ? -15.482 66.530 16.016 1.00 54.96 14 GLU D CA 1
ATOM 4100 C C . GLU D 1 14 ? -14.108 67.176 16.069 1.00 56.15 14 GLU D C 1
ATOM 4101 O O . GLU D 1 14 ? -13.460 67.145 17.115 1.00 55.68 14 GLU D O 1
ATOM 4107 N N . LEU D 1 15 ? -13.697 67.789 14.953 1.00 60.16 15 LEU D N 1
ATOM 4108 C CA . LEU D 1 15 ? -12.338 68.314 14.769 1.00 53.72 15 LEU D CA 1
ATOM 4109 C C . LEU D 1 15 ? -12.108 69.683 15.386 1.00 54.79 15 LEU D C 1
ATOM 4110 O O . LEU D 1 15 ? -12.923 70.576 15.240 1.00 56.26 15 LEU D O 1
ATOM 4115 N N . PRO D 1 16 ? -10.986 69.834 16.097 1.00 54.94 16 PRO D N 1
ATOM 4116 C CA . PRO D 1 16 ? -10.567 71.083 16.731 1.00 64.97 16 PRO D CA 1
ATOM 4117 C C . PRO D 1 16 ? -10.193 72.132 15.696 1.00 65.20 16 PRO D C 1
ATOM 4118 O O . PRO D 1 16 ? -9.649 71.793 14.636 1.00 57.55 16 PRO D O 1
ATOM 4122 N N . ILE D 1 17 ? -10.521 73.385 15.997 1.00 63.61 17 ILE D N 1
ATOM 4123 C CA . ILE D 1 17 ? -10.097 74.507 15.180 1.00 69.76 17 ILE D CA 1
ATOM 4124 C C . ILE D 1 17 ? -8.891 75.043 15.962 1.00 72.24 17 ILE D C 1
ATOM 4125 O O . ILE D 1 17 ? -9.006 75.342 17.161 1.00 64.02 17 ILE D O 1
ATOM 4130 N N . VAL D 1 18 ? -7.732 75.125 15.314 1.00 66.62 18 VAL D N 1
ATOM 4131 C CA . VAL D 1 18 ? -6.499 75.433 16.032 1.00 76.69 18 VAL D CA 1
ATOM 4132 C C . VAL D 1 18 ? -5.797 76.624 15.370 1.00 74.18 18 VAL D C 1
ATOM 4133 O O . VAL D 1 18 ? -5.938 76.833 14.169 1.00 81.05 18 VAL D O 1
ATOM 4137 N N . GLN D 1 19 ? -5.003 77.346 16.145 1.00 86.06 19 GLN D N 1
ATOM 4138 C CA . GLN D 1 19 ? -4.411 78.601 15.670 1.00 96.69 19 GLN D CA 1
ATOM 4139 C C . GLN D 1 19 ? -2.973 78.602 15.182 1.00 97.02 19 GLN D C 1
ATOM 4140 O O . GLN D 1 19 ? -2.062 78.129 15.834 1.00 90.48 19 GLN D O 1
ATOM 4146 N N . VAL D 1 20 ? -2.807 79.183 14.008 1.00 101.85 20 VAL D N 1
ATOM 4147 C CA . VAL D 1 20 ? -1.524 79.185 13.301 1.00 105.18 20 VAL D CA 1
ATOM 4148 C C . VAL D 1 20 ? -1.114 80.645 12.997 1.00 110.90 20 VAL D C 1
ATOM 4149 O O . VAL D 1 20 ? -0.564 80.946 11.934 1.00 106.29 20 VAL D O 1
ATOM 4153 N N . GLY D 1 21 ? -1.357 81.542 13.958 1.00 106.93 21 GLY D N 1
ATOM 4154 C CA . GLY D 1 21 ? -1.054 82.960 13.802 1.00 104.73 21 GLY D CA 1
ATOM 4155 C C . GLY D 1 21 ? -2.327 83.592 13.296 1.00 107.91 21 GLY D C 1
ATOM 4156 O O . GLY D 1 21 ? -2.572 83.569 12.089 1.00 102.04 21 GLY D O 1
ATOM 4157 N N . PRO D 1 22 ? -3.085 84.252 14.191 1.00 111.10 22 PRO D N 1
ATOM 4158 C CA . PRO D 1 22 ? -4.493 84.618 13.966 1.00 110.71 22 PRO D CA 1
ATOM 4159 C C . PRO D 1 22 ? -4.819 85.341 12.649 1.00 107.95 22 PRO D C 1
ATOM 4160 O O . PRO D 1 22 ? -3.993 86.016 12.034 1.00 110.00 22 PRO D O 1
ATOM 4164 N N . GLY D 1 23 ? -6.062 85.134 12.219 1.00 106.92 23 GLY D N 1
ATOM 4165 C CA . GLY D 1 23 ? -6.554 85.538 10.912 1.00 107.51 23 GLY D CA 1
ATOM 4166 C C . GLY D 1 23 ? -6.369 84.296 10.052 1.00 105.87 23 GLY D C 1
ATOM 4167 O O . GLY D 1 23 ? -6.613 84.288 8.839 1.00 97.76 23 GLY D O 1
ATOM 4168 N N . VAL D 1 24 ? -5.961 83.222 10.735 1.00 106.64 24 VAL D N 1
ATOM 4169 C CA . VAL D 1 24 ? -5.610 81.944 10.123 1.00 105.81 24 VAL D CA 1
ATOM 4170 C C . VAL D 1 24 ? -5.832 80.780 11.104 1.00 100.34 24 VAL D C 1
ATOM 4171 O O . VAL D 1 24 ? -4.922 80.407 11.853 1.00 96.77 24 VAL D O 1
ATOM 4175 N N . ALA D 1 25 ? -7.053 80.248 11.137 1.00 101.29 25 ALA D N 1
ATOM 4176 C CA . ALA D 1 25 ? -7.361 79.051 11.929 1.00 89.48 25 ALA D CA 1
ATOM 4177 C C . ALA D 1 25 ? -7.798 77.898 11.028 1.00 85.74 25 ALA D C 1
ATOM 4178 O O . ALA D 1 25 ? -8.506 78.119 10.039 1.00 85.44 25 ALA D O 1
ATOM 4180 N N . VAL D 1 26 ? -7.441 76.670 11.411 1.00 83.04 26 VAL D N 1
ATOM 4181 C CA . VAL D 1 26 ? -7.735 75.480 10.603 1.00 75.84 26 VAL D CA 1
ATOM 4182 C C . VAL D 1 26 ? -8.322 74.292 11.369 1.00 65.10 26 VAL D C 1
ATOM 4183 O O . VAL D 1 26 ? -8.161 74.167 12.586 1.00 58.97 26 VAL D O 1
ATOM 4187 N N . ALA D 1 27 ? -9.010 73.427 10.628 1.00 57.34 27 ALA D N 1
ATOM 4188 C CA . ALA D 1 27 ? -9.542 72.183 11.180 1.00 67.34 27 ALA D CA 1
ATOM 4189 C C . ALA D 1 27 ? -8.512 71.055 11.215 1.00 58.14 27 ALA D C 1
ATOM 4190 O O . ALA D 1 27 ? -7.953 70.670 10.200 1.00 60.37 27 ALA D O 1
ATOM 4192 N N . LEU D 1 28 ? -8.267 70.544 12.412 1.00 57.19 28 LEU D N 1
ATOM 4193 C CA . LEU D 1 28 ? -7.170 69.623 12.635 1.00 52.61 28 LEU D CA 1
ATOM 4194 C C . LEU D 1 28 ? -7.588 68.150 12.701 1.00 48.19 28 LEU D C 1
ATOM 4195 O O . LEU D 1 28 ? -8.399 67.772 13.536 1.00 47.56 28 LEU D O 1
ATOM 4200 N N . LEU D 1 29 ? -7.014 67.313 11.845 1.00 45.60 29 LEU D N 1
ATOM 4201 C CA . LEU D 1 29 ? -7.244 65.881 11.931 1.00 40.81 29 LEU D CA 1
ATOM 4202 C C . LEU D 1 29 ? -5.973 65.197 12.469 1.00 47.45 29 LEU D C 1
ATOM 4203 O O . LEU D 1 29 ? -4.854 65.495 12.040 1.00 54.55 29 LEU D O 1
ATOM 4208 N N . ASN D 1 30 ? -6.168 64.299 13.431 1.00 40.22 30 ASN D N 1
ATOM 4209 C CA . ASN D 1 30 ? -5.103 63.518 14.052 1.00 33.02 30 ASN D CA 1
ATOM 4210 C C . ASN D 1 30 ? -5.504 62.066 14.037 1.00 36.25 30 ASN D C 1
ATOM 4211 O O . ASN D 1 30 ? -6.412 61.657 14.775 1.00 37.80 30 ASN D O 1
ATOM 4216 N N . LEU D 1 31 ? -4.814 61.295 13.200 1.00 31.72 31 LEU D N 1
ATOM 4217 C CA . LEU D 1 31 ? -5.109 59.888 13.026 1.00 26.51 31 LEU D CA 1
ATOM 4218 C C . LEU D 1 31 ? -4.361 59.053 14.042 1.00 30.08 31 LEU D C 1
ATOM 4219 O O . LEU D 1 31 ? -4.663 57.858 14.231 1.00 28.98 31 LEU D O 1
ATOM 4224 N N . LEU D 1 32 ? -3.397 59.700 14.701 1.00 27.85 32 LEU D N 1
ATOM 4225 C CA . LEU D 1 32 ? -2.602 59.063 15.734 1.00 26.82 32 LEU D CA 1
ATOM 4226 C C . LEU D 1 32 ? -3.456 58.766 16.957 1.00 30.00 32 LEU D C 1
ATOM 4227 O O . LEU D 1 32 ? -3.805 59.689 17.686 1.00 28.24 32 LEU D O 1
ATOM 4232 N N . GLY D 1 33 ? -3.767 57.480 17.182 1.00 30.03 33 GLY D N 1
ATOM 4233 C CA . GLY D 1 33 ? -4.608 57.049 18.293 1.00 26.20 33 GLY D CA 1
ATOM 4234 C C . GLY D 1 33 ? -6.001 56.650 17.866 1.00 31.33 33 GLY D C 1
ATOM 4235 O O . GLY D 1 33 ? -6.751 56.062 18.641 1.00 31.53 33 GLY D O 1
ATOM 4236 N N . ASP D 1 34 ? -6.331 56.970 16.617 1.00 32.63 34 ASP D N 1
ATOM 4237 C CA . ASP D 1 34 ? -7.653 56.700 16.058 1.00 30.31 34 ASP D CA 1
ATOM 4238 C C . ASP D 1 34 ? -7.664 55.550 15.069 1.00 26.28 34 ASP D C 1
ATOM 4239 O O . ASP D 1 34 ? -7.642 55.725 13.849 1.00 26.94 34 ASP D O 1
ATOM 4244 N N . THR D 1 35 ? -7.756 54.366 15.625 1.00 26.69 35 THR D N 1
ATOM 4245 C CA . THR D 1 35 ? -7.742 53.165 14.835 1.00 27.67 35 THR D CA 1
ATOM 4246 C C . THR D 1 35 ? -9.016 53.091 13.974 1.00 34.38 35 THR D C 1
ATOM 4247 O O . THR D 1 35 ? -9.000 52.606 12.835 1.00 32.30 35 THR D O 1
ATOM 4251 N N . GLU D 1 36 ? -10.123 53.577 14.516 1.00 29.30 36 GLU D N 1
ATOM 4252 C CA . GLU D 1 36 ? -11.373 53.453 13.811 1.00 30.65 36 GLU D CA 1
ATOM 4253 C C . GLU D 1 36 ? -11.371 54.352 12.580 1.00 30.88 36 GLU D C 1
ATOM 4254 O O . GLU D 1 36 ? -11.414 53.875 11.446 1.00 28.56 36 GLU D O 1
ATOM 4260 N N . LEU D 1 37 ? -11.152 55.640 12.792 1.00 31.46 37 LEU D N 1
ATOM 4261 C CA . LEU D 1 37 ? -11.223 56.573 11.682 1.00 31.47 37 LEU D CA 1
ATOM 4262 C C . LEU D 1 37 ? -10.154 56.283 10.626 1.00 36.45 37 LEU D C 1
ATOM 4263 O O . LEU D 1 37 ? -10.417 56.398 9.423 1.00 34.05 37 LEU D O 1
ATOM 4268 N N . THR D 1 38 ? -8.989 55.831 11.080 1.00 34.35 38 THR D N 1
ATOM 4269 C CA . THR D 1 38 ? -7.890 55.543 10.184 1.00 35.01 38 THR D CA 1
ATOM 4270 C C . THR D 1 38 ? -8.290 54.393 9.278 1.00 29.16 38 THR D C 1
ATOM 4271 O O . THR D 1 38 ? -8.028 54.393 8.076 1.00 28.90 38 THR D O 1
ATOM 4275 N N . GLU D 1 39 ? -8.920 53.397 9.878 1.00 33.05 39 GLU D N 1
ATOM 4276 C CA . GLU D 1 39 ? -9.275 52.196 9.134 1.00 40.09 39 GLU D CA 1
ATOM 4277 C C . GLU D 1 39 ? -10.448 52.437 8.200 1.00 35.39 39 GLU D C 1
ATOM 4278 O O . GLU D 1 39 ? -10.511 51.843 7.131 1.00 34.30 39 GLU D O 1
ATOM 4284 N N . ALA D 1 40 ? -11.341 53.342 8.575 1.00 36.99 40 ALA D N 1
ATOM 4285 C CA . ALA D 1 40 ? -12.440 53.671 7.691 1.00 41.57 40 ALA D CA 1
ATOM 4286 C C . ALA D 1 40 ? -11.887 54.406 6.480 1.00 39.87 40 ALA D C 1
ATOM 4287 O O . ALA D 1 40 ? -12.133 54.016 5.335 1.00 43.13 40 ALA D O 1
ATOM 4289 N N . ALA D 1 41 ? -11.095 55.434 6.746 1.00 39.05 41 ALA D N 1
ATOM 4290 C CA . ALA D 1 41 ? -10.481 56.219 5.697 1.00 37.14 41 ALA D CA 1
ATOM 4291 C C . ALA D 1 41 ? -9.626 55.342 4.776 1.00 37.35 41 ALA D C 1
ATOM 4292 O O . ALA D 1 41 ? -9.527 55.572 3.566 1.00 40.25 41 ALA D O 1
ATOM 4294 N N . ALA D 1 42 ? -9.034 54.307 5.330 1.00 29.10 42 ALA D N 1
ATOM 4295 C CA . ALA D 1 42 ? -8.179 53.500 4.496 1.00 34.29 42 ALA D CA 1
ATOM 4296 C C . ALA D 1 42 ? -9.001 52.601 3.589 1.00 37.73 42 ALA D C 1
ATOM 4297 O O . ALA D 1 42 ? -8.658 52.432 2.415 1.00 42.23 42 ALA D O 1
ATOM 4299 N N . GLU D 1 43 ? -10.114 52.074 4.098 1.00 39.76 43 GLU D N 1
ATOM 4300 C CA . GLU D 1 43 ? -10.964 51.213 3.275 1.00 43.15 43 GLU D CA 1
ATOM 4301 C C . GLU D 1 43 ? -11.649 52.060 2.228 1.00 42.08 43 GLU D C 1
ATOM 4302 O O . GLU D 1 43 ? -11.845 51.619 1.098 1.00 44.00 43 GLU D O 1
ATOM 4308 N N . ALA D 1 44 ? -11.936 53.306 2.571 1.00 33.82 44 ALA D N 1
ATOM 4309 C CA . ALA D 1 44 ? -12.629 54.149 1.630 1.00 41.60 44 ALA D CA 1
ATOM 4310 C C . ALA D 1 44 ? -11.670 54.629 0.543 1.00 47.15 44 ALA D C 1
ATOM 4311 O O . ALA D 1 44 ? -12.056 54.751 -0.618 1.00 50.64 44 ALA D O 1
ATOM 4313 N N . LEU D 1 45 ? -10.411 54.854 0.890 1.00 41.77 45 LEU D N 1
ATOM 4314 C CA . LEU D 1 45 ? -9.494 55.349 -0.116 1.00 40.16 45 LEU D CA 1
ATOM 4315 C C . LEU D 1 45 ? -9.031 54.216 -1.041 1.00 43.26 45 LEU D C 1
ATOM 4316 O O . LEU D 1 45 ? -8.742 54.459 -2.201 1.00 44.39 45 LEU D O 1
ATOM 4321 N N . ALA D 1 46 ? -9.006 52.979 -0.550 1.00 40.05 46 ALA D N 1
ATOM 4322 C CA . ALA D 1 46 ? -8.590 51.843 -1.383 1.00 48.09 46 ALA D CA 1
ATOM 4323 C C . ALA D 1 46 ? -9.562 51.688 -2.563 1.00 51.56 46 ALA D C 1
ATOM 4324 O O . ALA D 1 46 ? -9.234 51.138 -3.624 1.00 52.84 46 ALA D O 1
ATOM 4326 N N . LYS D 1 47 ? -10.779 52.163 -2.333 1.00 53.35 47 LYS D N 1
ATOM 4327 C CA . LYS D 1 47 ? -11.838 52.108 -3.310 1.00 54.22 47 LYS D CA 1
ATOM 4328 C C . LYS D 1 47 ? -11.445 52.998 -4.474 1.00 58.09 47 LYS D C 1
ATOM 4329 O O . LYS D 1 47 ? -11.679 52.650 -5.627 1.00 65.14 47 LYS D O 1
ATOM 4335 N N . ARG D 1 48 ? -10.795 54.121 -4.166 1.00 49.18 48 ARG D N 1
ATOM 4336 C CA . ARG D 1 48 ? -10.456 55.081 -5.204 1.00 53.29 48 ARG D CA 1
ATOM 4337 C C . ARG D 1 48 ? -8.963 55.178 -5.560 1.00 55.54 48 ARG D C 1
ATOM 4338 O O . ARG D 1 48 ? -8.501 56.189 -6.085 1.00 56.81 48 ARG D O 1
ATOM 4346 N N . LEU D 1 49 ? -8.209 54.128 -5.280 1.00 54.30 49 LEU D N 1
ATOM 4347 C CA . LEU D 1 49 ? -6.801 54.124 -5.650 1.00 56.18 49 LEU D CA 1
ATOM 4348 C C . LEU D 1 49 ? -6.669 53.571 -7.044 1.00 54.82 49 LEU D C 1
ATOM 4349 O O . LEU D 1 49 ? -7.027 52.413 -7.285 1.00 56.41 49 LEU D O 1
ATOM 4354 N N . PRO D 1 50 ? -6.182 54.398 -7.976 1.00 45.88 50 PRO D N 1
ATOM 4355 C CA . PRO D 1 50 ? -6.012 53.954 -9.358 1.00 50.08 50 PRO D CA 1
ATOM 4356 C C . PRO D 1 50 ? -5.147 52.717 -9.421 1.00 54.01 50 PRO D C 1
ATOM 4357 O O . PRO D 1 50 ? -4.032 52.714 -8.898 1.00 56.45 50 PRO D O 1
ATOM 4361 N N . PRO D 1 51 ? -5.659 51.657 -10.057 1.00 60.88 51 PRO D N 1
ATOM 4362 C CA . PRO D 1 51 ? -5.053 50.316 -9.985 1.00 63.10 51 PRO D CA 1
ATOM 4363 C C . PRO D 1 51 ? -3.655 50.282 -10.609 1.00 64.63 51 PRO D C 1
ATOM 4364 O O . PRO D 1 51 ? -2.971 49.248 -10.612 1.00 65.12 51 PRO D O 1
ATOM 4368 N N . GLU D 1 52 ? -3.257 51.429 -11.151 1.00 59.78 52 GLU D N 1
ATOM 4369 C CA . GLU D 1 52 ? -1.980 51.586 -11.818 1.00 58.98 52 GLU D CA 1
ATOM 4370 C C . GLU D 1 52 ? -0.850 52.076 -10.895 1.00 62.87 52 GLU D C 1
ATOM 4371 O O . GLU D 1 52 ? 0.330 52.035 -11.277 1.00 66.72 52 GLU D O 1
ATOM 4377 N N . VAL D 1 53 ? -1.197 52.526 -9.691 1.00 60.99 53 VAL D N 1
ATOM 4378 C CA . VAL D 1 53 ? -0.194 52.903 -8.688 1.00 58.92 53 VAL D CA 1
ATOM 4379 C C . VAL D 1 53 ? 0.578 51.652 -8.233 1.00 56.60 53 VAL D C 1
ATOM 4380 O O . VAL D 1 53 ? -0.001 50.572 -8.100 1.00 52.50 53 VAL D O 1
ATOM 4384 N N . GLU D 1 54 ? 1.892 51.781 -8.070 1.00 52.93 54 GLU D N 1
ATOM 4385 C CA . GLU D 1 54 ? 2.720 50.651 -7.656 1.00 56.10 54 GLU D CA 1
ATOM 4386 C C . GLU D 1 54 ? 3.331 50.847 -6.264 1.00 53.87 54 GLU D C 1
ATOM 4387 O O . GLU D 1 54 ? 3.829 49.895 -5.647 1.00 46.60 54 GLU D O 1
ATOM 4393 N N . VAL D 1 55 ? 3.264 52.077 -5.764 1.00 50.28 55 VAL D N 1
ATOM 4394 C CA . VAL D 1 55 ? 3.868 52.401 -4.483 1.00 52.24 55 VAL D CA 1
ATOM 4395 C C . VAL D 1 55 ? 3.200 53.652 -3.922 1.00 49.29 55 VAL D C 1
ATOM 4396 O O . VAL D 1 55 ? 2.778 54.529 -4.673 1.00 51.99 55 VAL D O 1
ATOM 4400 N N . LEU D 1 56 ? 3.127 53.730 -2.595 1.00 42.51 56 LEU D N 1
ATOM 4401 C CA . LEU D 1 56 ? 2.494 54.843 -1.916 1.00 45.05 56 LEU D CA 1
ATOM 4402 C C . LEU D 1 56 ? 3.542 55.622 -1.123 1.00 43.33 56 LEU D C 1
ATOM 4403 O O . LEU D 1 56 ? 4.372 55.029 -0.446 1.00 40.14 56 LEU D O 1
ATOM 4408 N N . VAL D 1 57 ? 3.533 56.947 -1.246 1.00 44.11 57 VAL D N 1
ATOM 4409 C CA . VAL D 1 57 ? 4.472 57.791 -0.517 1.00 37.91 57 VAL D CA 1
ATOM 4410 C C . VAL D 1 57 ? 3.691 58.842 0.252 1.00 36.48 57 VAL D C 1
ATOM 4411 O O . VAL D 1 57 ? 2.771 59.427 -0.286 1.00 39.57 57 VAL D O 1
ATOM 4415 N N . THR D 1 58 ? 4.087 59.077 1.501 1.00 40.90 58 THR D N 1
ATOM 4416 C CA . THR D 1 58 ? 3.453 59.999 2.442 1.00 38.08 58 THR D CA 1
ATOM 4417 C C . THR D 1 58 ? 4.510 61.048 2.756 1.00 40.02 58 THR D C 1
ATOM 4418 O O . THR D 1 58 ? 5.697 60.722 2.741 1.00 47.11 58 THR D O 1
ATOM 4422 N N . PRO D 1 59 ? 4.103 62.316 3.005 1.00 39.85 59 PRO D N 1
ATOM 4423 C CA . PRO D 1 59 ? 5.094 63.376 3.198 1.00 37.09 59 PRO D CA 1
ATOM 4424 C C . PRO D 1 59 ? 5.648 63.351 4.588 1.00 38.98 59 PRO D C 1
ATOM 4425 O O . PRO D 1 59 ? 6.666 63.980 4.808 1.00 48.13 59 PRO D O 1
ATOM 4429 N N . GLU D 1 60 ? 4.963 62.670 5.498 1.00 41.86 60 GLU D N 1
ATOM 4430 C CA . GLU D 1 60 ? 5.471 62.411 6.856 1.00 50.00 60 GLU D CA 1
ATOM 4431 C C . GLU D 1 60 ? 4.489 61.782 7.840 1.00 49.34 60 GLU D C 1
ATOM 4432 O O . GLU D 1 60 ? 3.364 61.372 7.505 1.00 45.27 60 GLU D O 1
ATOM 4438 N N . VAL D 1 61 ? 4.937 61.828 9.086 1.00 48.17 61 VAL D N 1
ATOM 4439 C CA . VAL D 1 61 ? 4.591 60.860 10.109 1.00 46.92 61 VAL D CA 1
ATOM 4440 C C . VAL D 1 61 ? 3.154 60.878 10.667 1.00 46.82 61 VAL D C 1
ATOM 4441 O O . VAL D 1 61 ? 2.642 59.818 11.055 1.00 38.87 61 VAL D O 1
ATOM 4445 N N A LYS D 1 62 ? 2.479 62.027 10.661 0.50 42.12 62 LYS D N 1
ATOM 4446 N N B LYS D 1 62 ? 2.519 62.054 10.636 0.50 42.22 62 LYS D N 1
ATOM 4447 C CA A LYS D 1 62 ? 1.140 62.090 11.262 0.50 43.01 62 LYS D CA 1
ATOM 4448 C CA B LYS D 1 62 ? 1.155 62.257 11.138 0.50 42.92 62 LYS D CA 1
ATOM 4449 C C A LYS D 1 62 ? 0.119 61.304 10.432 0.50 42.59 62 LYS D C 1
ATOM 4450 C C B LYS D 1 62 ? 0.093 61.475 10.353 0.50 42.67 62 LYS D C 1
ATOM 4451 O O A LYS D 1 62 ? -0.999 61.082 10.880 0.50 44.66 62 LYS D O 1
ATOM 4452 O O B LYS D 1 62 ? -1.060 61.387 10.772 0.50 44.84 62 LYS D O 1
ATOM 4463 N N . ALA D 1 63 ? 0.496 60.918 9.213 1.00 38.12 63 ALA D N 1
ATOM 4464 C CA . ALA D 1 63 ? -0.393 60.172 8.334 1.00 31.46 63 ALA D CA 1
ATOM 4465 C C . ALA D 1 63 ? 0.083 58.743 8.114 1.00 37.23 63 ALA D C 1
ATOM 4466 O O . ALA D 1 63 ? -0.448 58.036 7.257 1.00 38.65 63 ALA D O 1
ATOM 4468 N N . VAL D 1 64 ? 1.101 58.315 8.855 1.00 37.57 64 VAL D N 1
ATOM 4469 C CA . VAL D 1 64 ? 1.607 56.942 8.725 1.00 29.14 64 VAL D CA 1
ATOM 4470 C C . VAL D 1 64 ? 0.539 55.865 9.028 1.00 31.05 64 VAL D C 1
ATOM 4471 O O . VAL D 1 64 ? 0.442 54.877 8.291 1.00 30.21 64 VAL D O 1
ATOM 4475 N N . PRO D 1 65 ? -0.321 56.075 10.048 1.00 29.82 65 PRO D N 1
ATOM 4476 C CA . PRO D 1 65 ? -1.343 55.043 10.194 1.00 27.41 65 PRO D CA 1
ATOM 4477 C C . PRO D 1 65 ? -2.160 54.788 8.938 1.00 31.91 65 PRO D C 1
ATOM 4478 O O . PRO D 1 65 ? -2.284 53.639 8.515 1.00 32.67 65 PRO D O 1
ATOM 4482 N N . LEU D 1 66 ? -2.533 55.859 8.256 1.00 35.66 66 LEU D N 1
ATOM 4483 C CA . LEU D 1 66 ? -3.331 55.771 7.048 1.00 34.09 66 LEU D CA 1
ATOM 4484 C C . LEU D 1 66 ? -2.574 55.187 5.886 1.00 31.04 66 LEU D C 1
ATOM 4485 O O . LEU D 1 66 ? -3.092 54.364 5.127 1.00 31.15 66 LEU D O 1
ATOM 4490 N N . ALA D 1 67 ? -1.316 55.560 5.783 1.00 37.09 67 ALA D N 1
ATOM 4491 C CA . ALA D 1 67 ? -0.513 54.998 4.727 1.00 34.23 67 ALA D CA 1
ATOM 4492 C C . ALA D 1 67 ? -0.328 53.513 4.971 1.00 31.32 67 ALA D C 1
ATOM 4493 O O . ALA D 1 67 ? -0.423 52.718 4.039 1.00 31.08 67 ALA D O 1
ATOM 4495 N N . HIS D 1 68 ? -0.171 53.118 6.234 1.00 27.89 68 HIS D N 1
ATOM 4496 C CA . HIS D 1 68 ? 0.039 51.701 6.511 1.00 29.98 68 HIS D CA 1
ATOM 4497 C C . HIS D 1 68 ? -1.236 50.888 6.273 1.00 31.71 68 HIS D C 1
ATOM 4498 O O . HIS D 1 68 ? -1.211 49.802 5.689 1.00 30.99 68 HIS D O 1
ATOM 4505 N N . ALA D 1 69 ? -2.355 51.411 6.741 1.00 32.50 69 ALA D N 1
ATOM 4506 C CA . ALA D 1 69 ? -3.589 50.699 6.577 1.00 33.14 69 ALA D CA 1
ATOM 4507 C C . ALA D 1 69 ? -3.880 50.599 5.086 1.00 35.55 69 ALA D C 1
ATOM 4508 O O . ALA D 1 69 ? -4.295 49.553 4.587 1.00 35.59 69 ALA D O 1
ATOM 4510 N N . LEU D 1 70 ? -3.527 51.648 4.358 1.00 35.34 70 LEU D N 1
ATOM 4511 C CA . LEU D 1 70 ? -3.780 51.685 2.926 1.00 35.09 70 LEU D CA 1
ATOM 4512 C C . LEU D 1 70 ? -2.880 50.712 2.176 1.00 38.00 70 LEU D C 1
ATOM 4513 O O . LEU D 1 70 ? -3.317 50.070 1.222 1.00 39.95 70 LEU D O 1
ATOM 4518 N N . SER D 1 71 ? -1.647 50.565 2.654 1.00 38.14 71 SER D N 1
ATOM 4519 C CA . SER D 1 71 ? -0.686 49.633 2.088 1.00 35.46 71 SER D CA 1
ATOM 4520 C C . SER D 1 71 ? -1.090 48.175 2.358 1.00 37.23 71 SER D C 1
ATOM 4521 O O . SER D 1 71 ? -0.776 47.277 1.580 1.00 39.87 71 SER D O 1
ATOM 4524 N N . ARG D 1 72 ? -1.809 47.947 3.453 1.00 43.01 72 ARG D N 1
ATOM 4525 C CA . ARG D 1 72 ? -2.210 46.588 3.840 1.00 47.50 72 ARG D CA 1
ATOM 4526 C C . ARG D 1 72 ? -3.407 46.133 3.021 1.00 49.02 72 ARG D C 1
ATOM 4527 O O . ARG D 1 72 ? -3.445 45.001 2.532 1.00 53.29 72 ARG D O 1
ATOM 4535 N N . ILE D 1 73 ? -4.338 47.059 2.805 1.00 42.45 73 ILE D N 1
ATOM 4536 C CA . ILE D 1 73 ? -5.569 46.791 2.076 1.00 43.13 73 ILE D CA 1
ATOM 4537 C C . ILE D 1 73 ? -5.338 46.624 0.578 1.00 52.60 73 ILE D C 1
ATOM 4538 O O . ILE D 1 73 ? -5.900 45.732 -0.043 1.00 55.27 73 ILE D O 1
ATOM 4543 N N . THR D 1 74 ? -4.481 47.453 0.000 1.00 52.78 74 THR D N 1
ATOM 4544 C CA . THR D 1 74 ? -4.308 47.436 -1.440 1.00 47.57 74 THR D CA 1
ATOM 4545 C C . THR D 1 74 ? -3.198 46.471 -1.838 1.00 45.72 74 THR D C 1
ATOM 4546 O O . THR D 1 74 ? -3.179 45.955 -2.950 1.00 49.97 74 THR D O 1
ATOM 4550 N N . GLY D 1 75 ? -2.280 46.224 -0.916 1.00 47.90 75 GLY D N 1
ATOM 4551 C CA . GLY D 1 75 ? -1.170 45.320 -1.161 1.00 42.38 75 GLY D CA 1
ATOM 4552 C C . GLY D 1 75 ? 0.034 45.973 -1.814 1.00 46.58 75 GLY D C 1
ATOM 4553 O O . GLY D 1 75 ? 1.079 45.337 -2.058 1.00 41.29 75 GLY D O 1
ATOM 4554 N N . LYS D 1 76 ? -0.099 47.266 -2.066 1.00 39.92 76 LYS D N 1
ATOM 4555 C CA . LYS D 1 76 ? 0.986 48.031 -2.638 1.00 44.25 76 LYS D CA 1
ATOM 4556 C C . LYS D 1 76 ? 1.790 48.673 -1.526 1.00 41.19 76 LYS D C 1
ATOM 4557 O O . LYS D 1 76 ? 1.232 49.183 -0.566 1.00 36.52 76 LYS D O 1
ATOM 4563 N N . PRO D 1 77 ? 3.123 48.633 -1.659 1.00 44.39 77 PRO D N 1
ATOM 4564 C CA . PRO D 1 77 ? 4.019 49.106 -0.601 1.00 43.13 77 PRO D CA 1
ATOM 4565 C C . PRO D 1 77 ? 3.857 50.598 -0.317 1.00 38.43 77 PRO D C 1
ATOM 4566 O O . PRO D 1 77 ? 3.318 51.310 -1.153 1.00 41.36 77 PRO D O 1
ATOM 4570 N N . TYR D 1 78 ? 4.337 51.062 0.830 1.00 34.11 78 TYR D N 1
ATOM 4571 C CA . TYR D 1 78 ? 4.282 52.482 1.128 1.00 35.19 78 TYR D CA 1
ATOM 4572 C C . TYR D 1 78 ? 5.639 52.978 1.654 1.00 30.89 78 TYR D C 1
ATOM 4573 O O . TYR D 1 78 ? 6.356 52.275 2.346 1.00 35.24 78 TYR D O 1
ATOM 4582 N N . VAL D 1 79 ? 5.972 54.208 1.309 1.00 34.83 79 VAL D N 1
ATOM 4583 C CA . VAL D 1 79 ? 7.238 54.828 1.678 1.00 33.30 79 VAL D CA 1
ATOM 4584 C C . VAL D 1 79 ? 7.003 56.077 2.511 1.00 34.92 79 VAL D C 1
ATOM 4585 O O . VAL D 1 79 ? 6.106 56.873 2.202 1.00 33.55 79 VAL D O 1
ATOM 4589 N N . VAL D 1 80 ? 7.824 56.264 3.542 1.00 31.39 80 VAL D N 1
ATOM 4590 C CA . VAL D 1 80 ? 7.687 57.412 4.429 1.00 30.92 80 VAL D CA 1
ATOM 4591 C C . VAL D 1 80 ? 8.866 58.347 4.240 1.00 37.50 80 VAL D C 1
ATOM 4592 O O . VAL D 1 80 ? 10.012 57.981 4.488 1.00 35.13 80 VAL D O 1
ATOM 4596 N N . ALA D 1 81 ? 8.550 59.559 3.796 1.00 35.34 81 ALA D N 1
ATOM 4597 C CA . ALA D 1 81 ? 9.507 60.622 3.638 1.00 38.79 81 ALA D CA 1
ATOM 4598 C C . ALA D 1 81 ? 9.463 61.459 4.903 1.00 44.01 81 ALA D C 1
ATOM 4599 O O . ALA D 1 81 ? 8.453 61.447 5.603 1.00 40.33 81 ALA D O 1
ATOM 4601 N N . ARG D 1 82 ? 10.563 62.144 5.224 1.00 43.02 82 ARG D N 1
ATOM 4602 C CA . ARG D 1 82 ? 10.659 62.891 6.479 1.00 48.49 82 ARG D CA 1
ATOM 4603 C C . ARG D 1 82 ? 11.090 64.341 6.306 1.00 46.34 82 ARG D C 1
ATOM 4604 O O . ARG D 1 82 ? 11.383 64.757 5.196 1.00 49.80 82 ARG D O 1
ATOM 4612 N N . LYS D 1 83 ? 11.102 65.111 7.396 1.00 48.82 83 LYS D N 1
ATOM 4613 C CA . LYS D 1 83 ? 11.482 66.518 7.310 1.00 48.13 83 LYS D CA 1
ATOM 4614 C C . LYS D 1 83 ? 12.943 66.754 7.651 1.00 52.34 83 LYS D C 1
ATOM 4615 O O . LYS D 1 83 ? 13.466 67.830 7.379 1.00 60.14 83 LYS D O 1
ATOM 4621 N N . THR D 1 84 ? 13.595 65.782 8.281 1.00 53.68 84 THR D N 1
ATOM 4622 C CA . THR D 1 84 ? 15.038 65.870 8.532 1.00 50.16 84 THR D CA 1
ATOM 4623 C C . THR D 1 84 ? 15.631 64.470 8.372 1.00 47.74 84 THR D C 1
ATOM 4624 O O . THR D 1 84 ? 14.902 63.526 8.132 1.00 47.96 84 THR D O 1
ATOM 4628 N N . GLU D 1 85 ? 16.946 64.321 8.498 1.00 57.91 85 GLU D N 1
ATOM 4629 C CA . GLU D 1 85 ? 17.533 62.977 8.455 1.00 56.13 85 GLU D CA 1
ATOM 4630 C C . GLU D 1 85 ? 17.291 62.239 9.747 1.00 48.74 85 GLU D C 1
ATOM 4631 O O . GLU D 1 85 ? 17.193 62.846 10.812 1.00 42.10 85 GLU D O 1
ATOM 4637 N N . LYS D 1 86 ? 17.082 60.936 9.632 1.00 43.94 86 LYS D N 1
ATOM 4638 C CA . LYS D 1 86 ? 16.867 60.132 10.815 1.00 41.05 86 LYS D CA 1
ATOM 4639 C C . LYS D 1 86 ? 17.895 59.013 10.784 1.00 42.69 86 LYS D C 1
ATOM 4640 O O . LYS D 1 86 ? 18.156 58.432 9.725 1.00 40.66 86 LYS D O 1
ATOM 4646 N N . PRO D 1 87 ? 18.386 58.619 11.956 1.00 42.87 87 PRO D N 1
ATOM 4647 C CA . PRO D 1 87 ? 19.472 57.637 12.023 1.00 38.17 87 PRO D CA 1
ATOM 4648 C C . PRO D 1 87 ? 19.203 56.296 11.369 1.00 45.17 87 PRO D C 1
ATOM 4649 O O . PRO D 1 87 ? 20.176 55.602 11.068 1.00 47.08 87 PRO D O 1
ATOM 4653 N N . TYR D 1 88 ? 17.944 55.947 11.118 1.00 47.02 88 TYR D N 1
ATOM 4654 C CA . TYR D 1 88 ? 17.619 54.679 10.438 1.00 46.26 88 TYR D CA 1
ATOM 4655 C C . TYR D 1 88 ? 17.885 54.699 8.941 1.00 45.60 88 TYR D C 1
ATOM 4656 O O . TYR D 1 88 ? 17.795 53.668 8.253 1.00 45.91 88 TYR D O 1
ATOM 4665 N N . MET D 1 89 ? 18.149 55.889 8.422 1.00 47.79 89 MET D N 1
ATOM 4666 C CA . MET D 1 89 ? 18.256 56.029 6.992 1.00 48.35 89 MET D CA 1
ATOM 4667 C C . MET D 1 89 ? 19.608 55.529 6.538 1.00 42.91 89 MET D C 1
ATOM 4668 O O . MET D 1 89 ? 20.579 55.591 7.270 1.00 40.81 89 MET D O 1
ATOM 4673 N N . ILE D 1 90 ? 19.637 55.024 5.319 1.00 44.99 90 ILE D N 1
ATOM 4674 C CA . ILE D 1 90 ? 20.829 54.492 4.691 1.00 46.72 90 ILE D CA 1
ATOM 4675 C C . ILE D 1 90 ? 20.898 55.271 3.391 1.00 48.99 90 ILE D C 1
ATOM 4676 O O . ILE D 1 90 ? 20.044 55.087 2.526 1.00 53.54 90 ILE D O 1
ATOM 4681 N N . ASN D 1 91 ? 21.867 56.177 3.305 1.00 47.10 91 ASN D N 1
ATOM 4682 C CA . ASN D 1 91 ? 22.094 57.022 2.143 1.00 38.75 91 ASN D CA 1
ATOM 4683 C C . ASN D 1 91 ? 20.944 57.968 1.918 1.00 34.54 91 ASN D C 1
ATOM 4684 O O . ASN D 1 91 ? 20.321 57.931 0.858 1.00 36.28 91 ASN D O 1
ATOM 4689 N N . PRO D 1 92 ? 20.635 58.809 2.914 1.00 40.00 92 PRO D N 1
ATOM 4690 C CA . PRO D 1 92 ? 19.456 59.634 2.640 1.00 37.17 92 PRO D CA 1
ATOM 4691 C C . PRO D 1 92 ? 19.648 60.628 1.484 1.00 45.51 92 PRO D C 1
ATOM 4692 O O . PRO D 1 92 ? 20.713 61.218 1.314 1.00 44.02 92 PRO D O 1
ATOM 4696 N N . VAL D 1 93 ? 18.585 60.840 0.718 1.00 50.86 93 VAL D N 1
ATOM 4697 C CA . VAL D 1 93 ? 18.607 61.806 -0.371 1.00 49.47 93 VAL D CA 1
ATOM 4698 C C . VAL D 1 93 ? 17.709 63.002 -0.025 1.00 52.08 93 VAL D C 1
ATOM 4699 O O . VAL D 1 93 ? 16.570 62.823 0.419 1.00 54.93 93 VAL D O 1
ATOM 4703 N N . SER D 1 94 ? 18.223 64.213 -0.238 1.00 46.86 94 SER D N 1
ATOM 4704 C CA . SER D 1 94 ? 17.541 65.445 0.180 1.00 48.60 94 SER D CA 1
ATOM 4705 C C . SER D 1 94 ? 17.216 66.493 -0.896 1.00 58.27 94 SER D C 1
ATOM 4706 O O . SER D 1 94 ? 17.787 66.498 -2.011 1.00 52.10 94 SER D O 1
ATOM 4709 N N . ARG D 1 95 ? 16.282 67.367 -0.556 1.00 55.81 95 ARG D N 1
ATOM 4710 C CA . ARG D 1 95 ? 15.863 68.470 -1.400 1.00 60.53 95 ARG D CA 1
ATOM 4711 C C . ARG D 1 95 ? 15.546 69.635 -0.506 1.00 63.55 95 ARG D C 1
ATOM 4712 O O . ARG D 1 95 ? 14.851 69.463 0.444 1.00 67.95 95 ARG D O 1
ATOM 4720 N N . GLN D 1 96 ? 16.066 70.822 -0.772 1.00 76.54 96 GLN D N 1
ATOM 4721 C CA . GLN D 1 96 ? 15.821 71.939 0.134 1.00 80.68 96 GLN D CA 1
ATOM 4722 C C . GLN D 1 96 ? 14.756 72.798 -0.501 1.00 88.01 96 GLN D C 1
ATOM 4723 O O . GLN D 1 96 ? 14.839 73.090 -1.686 1.00 90.25 96 GLN D O 1
ATOM 4729 N N . VAL D 1 97 ? 13.782 73.251 0.284 1.00 92.24 97 VAL D N 1
ATOM 4730 C CA . VAL D 1 97 ? 12.706 74.042 -0.301 1.00 93.95 97 VAL D CA 1
ATOM 4731 C C . VAL D 1 97 ? 12.513 75.375 0.395 1.00 101.69 97 VAL D C 1
ATOM 4732 O O . VAL D 1 97 ? 12.419 75.469 1.624 1.00 101.74 97 VAL D O 1
ATOM 4736 N N . LEU D 1 98 ? 12.486 76.403 -0.443 1.00 113.63 98 LEU D N 1
ATOM 4737 C CA . LEU D 1 98 ? 12.321 77.798 -0.051 1.00 114.99 98 LEU D CA 1
ATOM 4738 C C . LEU D 1 98 ? 11.498 78.421 -1.164 1.00 114.11 98 LEU D C 1
ATOM 4739 O O . LEU D 1 98 ? 12.045 78.794 -2.209 1.00 112.06 98 LEU D O 1
ATOM 4744 N N . SER D 1 99 ? 10.184 78.484 -0.961 1.00 115.30 99 SER D N 1
ATOM 4745 C CA . SER D 1 99 ? 9.271 79.057 -1.954 1.00 119.15 99 SER D CA 1
ATOM 4746 C C . SER D 1 99 ? 8.923 80.492 -1.572 1.00 120.06 99 SER D C 1
ATOM 4747 O O . SER D 1 99 ? 9.457 81.448 -2.134 1.00 124.29 99 SER D O 1
ATOM 4750 N N . ILE D 1 100 ? 7.977 80.617 -0.644 1.00 120.82 100 ILE D N 1
ATOM 4751 C CA . ILE D 1 100 ? 7.596 81.893 -0.045 1.00 120.59 100 ILE D CA 1
ATOM 4752 C C . ILE D 1 100 ? 7.674 81.643 1.462 1.00 123.89 100 ILE D C 1
ATOM 4753 O O . ILE D 1 100 ? 8.309 82.416 2.194 1.00 122.08 100 ILE D O 1
ATOM 4758 N N . THR D 1 101 ? 6.986 80.570 1.886 1.00 121.97 101 THR D N 1
ATOM 4759 C CA . THR D 1 101 ? 6.910 80.072 3.276 1.00 115.72 101 THR D CA 1
ATOM 4760 C C . THR D 1 101 ? 6.766 81.281 4.189 1.00 118.47 101 THR D C 1
ATOM 4761 O O . THR D 1 101 ? 6.129 82.277 3.834 1.00 124.98 101 THR D O 1
ATOM 4765 N N . THR D 1 102 ? 7.336 81.173 5.378 1.00 116.64 102 THR D N 1
ATOM 4766 C CA . THR D 1 102 ? 7.591 82.327 6.231 1.00 117.66 102 THR D CA 1
ATOM 4767 C C . THR D 1 102 ? 9.008 82.825 6.050 1.00 113.36 102 THR D C 1
ATOM 4768 O O . THR D 1 102 ? 9.509 83.581 6.880 1.00 105.60 102 THR D O 1
ATOM 4772 N N . GLY D 1 103 ? 9.664 82.368 4.988 1.00 110.04 103 GLY D N 1
ATOM 4773 C CA . GLY D 1 103 ? 11.092 82.610 4.806 1.00 100.25 103 GLY D CA 1
ATOM 4774 C C . GLY D 1 103 ? 11.922 81.570 5.477 1.00 98.34 103 GLY D C 1
ATOM 4775 O O . GLY D 1 103 ? 13.122 81.720 5.553 1.00 103.01 103 GLY D O 1
ATOM 4776 N N . LYS D 1 104 ? 11.300 80.510 5.988 1.00 97.63 104 LYS D N 1
ATOM 4777 C CA . LYS D 1 104 ? 12.052 79.500 6.704 1.00 101.79 104 LYS D CA 1
ATOM 4778 C C . LYS D 1 104 ? 12.277 78.305 5.816 1.00 99.31 104 LYS D C 1
ATOM 4779 O O . LYS D 1 104 ? 11.366 77.864 5.117 1.00 99.98 104 LYS D O 1
ATOM 4785 N N . PRO D 1 105 ? 13.498 77.768 5.850 1.00 96.63 105 PRO D N 1
ATOM 4786 C CA . PRO D 1 105 ? 13.788 76.631 4.987 1.00 99.01 105 PRO D CA 1
ATOM 4787 C C . PRO D 1 105 ? 13.134 75.361 5.514 1.00 97.66 105 PRO D C 1
ATOM 4788 O O . PRO D 1 105 ? 13.155 75.069 6.716 1.00 91.20 105 PRO D O 1
ATOM 4792 N N . GLN D 1 106 ? 12.514 74.643 4.585 1.00 96.16 106 GLN D N 1
ATOM 4793 C CA . GLN D 1 106 ? 11.876 73.367 4.846 1.00 89.96 106 GLN D CA 1
ATOM 4794 C C . GLN D 1 106 ? 12.639 72.314 4.044 1.00 85.72 106 GLN D C 1
ATOM 4795 O O . GLN D 1 106 ? 13.113 72.583 2.952 1.00 89.27 106 GLN D O 1
ATOM 4801 N N . LEU D 1 107 ? 12.804 71.128 4.602 1.00 71.46 107 LEU D N 1
ATOM 4802 C CA . LEU D 1 107 ? 13.461 70.035 3.894 1.00 68.14 107 LEU D CA 1
ATOM 4803 C C . LEU D 1 107 ? 12.523 68.825 3.709 1.00 62.76 107 LEU D C 1
ATOM 4804 O O . LEU D 1 107 ? 11.546 68.643 4.455 1.00 61.24 107 LEU D O 1
ATOM 4809 N N . LEU D 1 108 ? 12.792 68.039 2.675 1.00 55.20 108 LEU D N 1
ATOM 4810 C CA . LEU D 1 108 ? 12.137 66.760 2.486 1.00 49.84 108 LEU D CA 1
ATOM 4811 C C . LEU D 1 108 ? 13.245 65.729 2.273 1.00 49.97 108 LEU D C 1
ATOM 4812 O O . LEU D 1 108 ? 14.114 65.933 1.418 1.00 50.11 108 LEU D O 1
ATOM 4817 N N . VAL D 1 109 ? 13.231 64.647 3.057 1.00 46.71 109 VAL D N 1
ATOM 4818 C CA . VAL D 1 109 ? 14.303 63.653 3.052 1.00 46.58 109 VAL D CA 1
ATOM 4819 C C . VAL D 1 109 ? 13.736 62.290 2.774 1.00 42.68 109 VAL D C 1
ATOM 4820 O O . VAL D 1 109 ? 12.725 61.902 3.343 1.00 44.84 109 VAL D O 1
ATOM 4824 N N . LEU D 1 110 ? 14.373 61.589 1.854 1.00 42.14 110 LEU D N 1
ATOM 4825 C CA . LEU D 1 110 ? 13.983 60.239 1.527 1.00 42.88 110 LEU D CA 1
ATOM 4826 C C . LEU D 1 110 ? 15.061 59.236 2.004 1.00 46.61 110 LEU D C 1
ATOM 4827 O O . LEU D 1 110 ? 16.249 59.452 1.784 1.00 51.97 110 LEU D O 1
ATOM 4832 N N . ASP D 1 111 ? 14.652 58.156 2.667 1.00 45.72 111 ASP D N 1
ATOM 4833 C CA . ASP D 1 111 ? 15.589 57.117 3.054 1.00 47.30 111 ASP D CA 1
ATOM 4834 C C . ASP D 1 111 ? 16.117 56.481 1.776 1.00 47.06 111 ASP D C 1
ATOM 4835 O O . ASP D 1 111 ? 15.350 56.175 0.854 1.00 44.52 111 ASP D O 1
ATOM 4840 N N . GLY D 1 112 ? 17.424 56.231 1.758 1.00 45.07 112 GLY D N 1
ATOM 4841 C CA . GLY D 1 112 ? 18.077 55.707 0.575 1.00 48.53 112 GLY D CA 1
ATOM 4842 C C . GLY D 1 112 ? 17.681 54.278 0.331 1.00 39.92 112 GLY D C 1
ATOM 4843 O O . GLY D 1 112 ? 17.601 53.837 -0.798 1.00 40.45 112 GLY D O 1
ATOM 4844 N N . ALA D 1 113 ? 17.379 53.571 1.405 1.00 45.57 113 ALA D N 1
ATOM 4845 C CA . ALA D 1 113 ? 16.871 52.217 1.297 1.00 48.82 113 ALA D CA 1
ATOM 4846 C C . ALA D 1 113 ? 15.513 52.164 0.612 1.00 47.70 113 ALA D C 1
ATOM 4847 O O . ALA D 1 113 ? 15.106 51.099 0.127 1.00 52.10 113 ALA D O 1
ATOM 4849 N N . ASP D 1 114 ? 14.847 53.322 0.543 1.00 48.85 114 ASP D N 1
ATOM 4850 C CA . ASP D 1 114 ? 13.472 53.424 0.065 1.00 53.42 114 ASP D CA 1
ATOM 4851 C C . ASP D 1 114 ? 13.363 53.789 -1.413 1.00 59.49 114 ASP D C 1
ATOM 4852 O O . ASP D 1 114 ? 12.253 53.872 -1.962 1.00 54.67 114 ASP D O 1
ATOM 4857 N N . ILE D 1 115 ? 14.508 54.068 -2.033 1.00 60.67 115 ILE D N 1
ATOM 4858 C CA . ILE D 1 115 ? 14.542 54.452 -3.441 1.00 54.88 115 ILE D CA 1
ATOM 4859 C C . ILE D 1 115 ? 14.334 53.302 -4.451 1.00 58.71 115 ILE D C 1
ATOM 4860 O O . ILE D 1 115 ? 13.622 53.480 -5.439 1.00 63.18 115 ILE D O 1
ATOM 4865 N N . PRO D 1 116 ? 14.912 52.117 -4.219 1.00 54.37 116 PRO D N 1
ATOM 4866 C CA . PRO D 1 116 ? 14.522 51.064 -5.178 1.00 64.19 116 PRO D CA 1
ATOM 4867 C C . PRO D 1 116 ? 13.004 50.783 -5.221 1.00 63.12 116 PRO D C 1
ATOM 4868 O O . PRO D 1 116 ? 12.490 50.193 -6.175 1.00 62.86 116 PRO D O 1
ATOM 4872 N N . ARG D 1 117 ? 12.300 51.270 -4.207 1.00 60.28 117 ARG D N 1
ATOM 4873 C CA . ARG D 1 117 ? 10.872 51.056 -4.034 1.00 55.20 117 ARG D CA 1
ATOM 4874 C C . ARG D 1 117 ? 10.047 52.123 -4.734 1.00 56.92 117 ARG D C 1
ATOM 4875 O O . ARG D 1 117 ? 8.819 52.024 -4.798 1.00 58.98 117 ARG D O 1
ATOM 4883 N N . VAL D 1 118 ? 10.732 53.118 -5.295 1.00 58.04 118 VAL D N 1
ATOM 4884 C CA . VAL D 1 118 ? 10.086 54.254 -5.952 1.00 54.96 118 VAL D CA 1
ATOM 4885 C C . VAL D 1 118 ? 10.535 54.360 -7.407 1.00 57.55 118 VAL D C 1
ATOM 4886 O O . VAL D 1 118 ? 9.756 54.709 -8.297 1.00 55.53 118 VAL D O 1
ATOM 4890 N N . ARG D 1 119 ? 11.805 54.046 -7.633 1.00 56.26 119 ARG D N 1
ATOM 4891 C CA . ARG D 1 119 ? 12.405 54.106 -8.957 1.00 61.83 119 ARG D CA 1
ATOM 4892 C C . ARG D 1 119 ? 11.712 53.257 -10.000 1.00 62.16 119 ARG D C 1
ATOM 4893 O O . ARG D 1 119 ? 11.650 52.028 -9.887 1.00 63.87 119 ARG D O 1
ATOM 4901 N N . GLY D 1 120 ? 11.222 53.925 -11.035 1.00 60.57 120 GLY D N 1
ATOM 4902 C CA . GLY D 1 120 ? 10.588 53.246 -12.138 1.00 58.92 120 GLY D CA 1
ATOM 4903 C C . GLY D 1 120 ? 9.151 52.865 -11.872 1.00 60.99 120 GLY D C 1
ATOM 4904 O O . GLY D 1 120 ? 8.561 52.142 -12.670 1.00 63.14 120 GLY D O 1
ATOM 4905 N N . LYS D 1 121 ? 8.605 53.311 -10.741 1.00 59.48 121 LYS D N 1
ATOM 4906 C CA . LYS D 1 121 ? 7.262 52.919 -10.320 1.00 56.22 121 LYS D CA 1
ATOM 4907 C C . LYS D 1 121 ? 6.291 54.071 -10.409 1.00 61.48 121 LYS D C 1
ATOM 4908 O O . LYS D 1 121 ? 6.693 55.233 -10.299 1.00 62.34 121 LYS D O 1
ATOM 4914 N N . LYS D 1 122 ? 5.005 53.749 -10.522 1.00 57.13 122 LYS D N 1
ATOM 4915 C CA . LYS D 1 122 ? 3.955 54.774 -10.485 1.00 66.43 122 LYS D CA 1
ATOM 4916 C C . LYS D 1 122 ? 3.477 55.067 -9.057 1.00 62.71 122 LYS D C 1
ATOM 4917 O O . LYS D 1 122 ? 2.996 54.186 -8.343 1.00 64.03 122 LYS D O 1
ATOM 4923 N N . VAL D 1 123 ? 3.588 56.336 -8.671 1.00 59.02 123 VAL D N 1
ATOM 4924 C CA . VAL D 1 123 ? 3.468 56.746 -7.279 1.00 54.53 123 VAL D CA 1
ATOM 4925 C C . VAL D 1 123 ? 2.189 57.528 -7.048 1.00 59.53 123 VAL D C 1
ATOM 4926 O O . VAL D 1 123 ? 1.802 58.376 -7.857 1.00 54.37 123 VAL D O 1
ATOM 4930 N N . ALA D 1 124 ? 1.545 57.240 -5.921 1.00 64.48 124 ALA D N 1
ATOM 4931 C CA . ALA D 1 124 ? 0.449 58.042 -5.413 1.00 51.67 124 ALA D CA 1
ATOM 4932 C C . ALA D 1 124 ? 0.850 58.605 -4.063 1.00 50.76 124 ALA D C 1
ATOM 4933 O O . ALA D 1 124 ? 1.324 57.870 -3.207 1.00 52.94 124 ALA D O 1
ATOM 4935 N N . ILE D 1 125 ? 0.682 59.906 -3.876 1.00 52.80 125 ILE D N 1
ATOM 4936 C CA . ILE D 1 125 ? 0.995 60.540 -2.605 1.00 47.26 125 ILE D CA 1
ATOM 4937 C C . ILE D 1 125 ? -0.182 60.377 -1.645 1.00 52.62 125 ILE D C 1
ATOM 4938 O O . ILE D 1 125 ? -1.343 60.473 -2.040 1.00 53.82 125 ILE D O 1
ATOM 4943 N N . VAL D 1 126 ? 0.120 60.117 -0.381 1.00 49.67 126 VAL D N 1
ATOM 4944 C CA . VAL D 1 126 ? -0.907 59.953 0.619 1.00 42.26 126 VAL D CA 1
ATOM 4945 C C . VAL D 1 126 ? -0.631 60.879 1.786 1.00 40.63 126 VAL D C 1
ATOM 4946 O O . VAL D 1 126 ? 0.473 60.963 2.263 1.00 41.69 126 VAL D O 1
ATOM 4950 N N . ASP D 1 127 ? -1.643 61.612 2.209 1.00 39.29 127 ASP D N 1
ATOM 4951 C CA . ASP D 1 127 ? -1.543 62.497 3.360 1.00 40.83 127 ASP D CA 1
ATOM 4952 C C . ASP D 1 127 ? -2.878 62.493 4.078 1.00 49.47 127 ASP D C 1
ATOM 4953 O O . ASP D 1 127 ? -3.835 61.889 3.592 1.00 51.38 127 ASP D O 1
ATOM 4958 N N . ASP D 1 128 ? -2.952 63.154 5.228 1.00 49.11 128 ASP D N 1
ATOM 4959 C CA . ASP D 1 128 ? -4.220 63.224 5.934 1.00 51.20 128 ASP D CA 1
ATOM 4960 C C . ASP D 1 128 ? -4.971 64.463 5.448 1.00 49.51 128 ASP D C 1
ATOM 4961 O O . ASP D 1 128 ? -6.154 64.384 5.121 1.00 44.07 128 ASP D O 1
ATOM 4966 N N . VAL D 1 129 ? -4.262 65.584 5.317 1.00 56.42 129 VAL D N 1
ATOM 4967 C CA . VAL D 1 129 ? -4.862 66.814 4.782 1.00 61.27 129 VAL D CA 1
ATOM 4968 C C . VAL D 1 129 ? -3.974 67.642 3.841 1.00 60.85 129 VAL D C 1
ATOM 4969 O O . VAL D 1 129 ? -2.864 68.031 4.213 1.00 61.08 129 VAL D O 1
ATOM 4973 N N . VAL D 1 130 ? -4.485 67.910 2.635 1.00 66.10 130 VAL D N 1
ATOM 4974 C CA . VAL D 1 130 ? -3.825 68.804 1.677 1.00 62.22 130 VAL D CA 1
ATOM 4975 C C . VAL D 1 130 ? -4.442 70.202 1.747 1.00 60.46 130 VAL D C 1
ATOM 4976 O O . VAL D 1 130 ? -5.616 70.409 1.438 1.00 57.99 130 VAL D O 1
ATOM 4980 N N . SER D 1 131 ? -3.628 71.154 2.176 1.00 76.11 131 SER D N 1
ATOM 4981 C CA . SER D 1 131 ? -4.071 72.520 2.433 1.00 86.73 131 SER D CA 1
ATOM 4982 C C . SER D 1 131 ? -3.572 73.492 1.363 1.00 89.65 131 SER D C 1
ATOM 4983 O O . SER D 1 131 ? -4.329 74.301 0.800 1.00 81.40 131 SER D O 1
ATOM 4986 N N . THR D 1 132 ? -2.270 73.395 1.121 1.00 93.12 132 THR D N 1
ATOM 4987 C CA . THR D 1 132 ? -1.542 74.212 0.185 1.00 101.62 132 THR D CA 1
ATOM 4988 C C . THR D 1 132 ? -0.381 73.343 -0.266 1.00 103.37 132 THR D C 1
ATOM 4989 O O . THR D 1 132 ? 0.418 72.841 0.530 1.00 102.32 132 THR D O 1
ATOM 4993 N N . GLY D 1 133 ? -0.320 73.162 -1.583 1.00 100.12 133 GLY D N 1
ATOM 4994 C CA . GLY D 1 133 ? 0.659 72.303 -2.221 1.00 92.44 133 GLY D CA 1
ATOM 4995 C C . GLY D 1 133 ? 2.034 72.927 -2.288 1.00 96.27 133 GLY D C 1
ATOM 4996 O O . GLY D 1 133 ? 2.776 72.728 -3.250 1.00 91.77 133 GLY D O 1
ATOM 4997 N N . SER D 1 134 ? 2.370 73.692 -1.256 1.00 97.15 134 SER D N 1
ATOM 4998 C CA . SER D 1 134 ? 3.698 74.265 -1.125 1.00 95.57 134 SER D CA 1
ATOM 4999 C C . SER D 1 134 ? 4.668 73.118 -0.876 1.00 94.43 134 SER D C 1
ATOM 5000 O O . SER D 1 134 ? 5.764 73.055 -1.455 1.00 85.56 134 SER D O 1
ATOM 5003 N N . THR D 1 135 ? 4.242 72.200 -0.015 1.00 93.70 135 THR D N 1
ATOM 5004 C CA . THR D 1 135 ? 5.006 70.996 0.231 1.00 93.81 135 THR D CA 1
ATOM 5005 C C . THR D 1 135 ? 4.600 69.888 -0.785 1.00 84.02 135 THR D C 1
ATOM 5006 O O . THR D 1 135 ? 5.272 68.864 -0.897 1.00 81.35 135 THR D O 1
ATOM 5010 N N . LEU D 1 136 ? 3.543 70.109 -1.566 1.00 81.21 136 LEU D N 1
ATOM 5011 C CA . LEU D 1 136 ? 3.163 69.116 -2.575 1.00 77.54 136 LEU D CA 1
ATOM 5012 C C . LEU D 1 136 ? 4.166 69.101 -3.703 1.00 75.38 136 LEU D C 1
ATOM 5013 O O . LEU D 1 136 ? 4.485 68.050 -4.259 1.00 73.80 136 LEU D O 1
ATOM 5018 N N . ALA D 1 137 ? 4.664 70.281 -4.045 1.00 75.07 137 ALA D N 1
ATOM 5019 C CA . ALA D 1 137 ? 5.587 70.389 -5.155 1.00 69.70 137 ALA D CA 1
ATOM 5020 C C . ALA D 1 137 ? 6.972 69.873 -4.781 1.00 66.81 137 ALA D C 1
ATOM 5021 O O . ALA D 1 137 ? 7.637 69.239 -5.591 1.00 63.19 137 ALA D O 1
ATOM 5023 N N . GLY D 1 138 ? 7.390 70.079 -3.538 1.00 66.27 138 GLY D N 1
ATOM 5024 C CA . GLY D 1 138 ? 8.692 69.585 -3.140 1.00 65.17 138 GLY D CA 1
ATOM 5025 C C . GLY D 1 138 ? 8.758 68.078 -3.004 1.00 64.92 138 GLY D C 1
ATOM 5026 O O . GLY D 1 138 ? 9.719 67.438 -3.438 1.00 64.32 138 GLY D O 1
ATOM 5027 N N . LEU D 1 139 ? 7.716 67.494 -2.435 1.00 60.13 139 LEU D N 1
ATOM 5028 C CA . LEU D 1 139 ? 7.662 66.053 -2.354 1.00 63.55 139 LEU D CA 1
ATOM 5029 C C . LEU D 1 139 ? 7.596 65.416 -3.728 1.00 59.47 139 LEU D C 1
ATOM 5030 O O . LEU D 1 139 ? 8.321 64.462 -4.015 1.00 60.96 139 LEU D O 1
ATOM 5035 N N . ARG D 1 140 ? 6.742 65.955 -4.587 1.00 65.08 140 ARG D N 1
ATOM 5036 C CA . ARG D 1 140 ? 6.607 65.383 -5.914 1.00 67.10 140 ARG D CA 1
ATOM 5037 C C . ARG D 1 140 ? 7.889 65.631 -6.694 1.00 59.56 140 ARG D C 1
ATOM 5038 O O . ARG D 1 140 ? 8.269 64.821 -7.508 1.00 53.22 140 ARG D O 1
ATOM 5046 N N . GLU D 1 141 ? 8.579 66.732 -6.470 1.00 64.70 141 GLU D N 1
ATOM 5047 C CA . GLU D 1 141 ? 9.842 66.937 -7.168 1.00 63.70 141 GLU D CA 1
ATOM 5048 C C . GLU D 1 141 ? 10.915 65.958 -6.770 1.00 64.50 141 GLU D C 1
ATOM 5049 O O . GLU D 1 141 ? 11.638 65.475 -7.608 1.00 59.68 141 GLU D O 1
ATOM 5055 N N . LEU D 1 142 ? 10.989 65.641 -5.482 1.00 70.99 142 LEU D N 1
ATOM 5056 C CA . LEU D 1 142 ? 11.890 64.597 -4.970 1.00 57.33 142 LEU D CA 1
ATOM 5057 C C . LEU D 1 142 ? 11.614 63.218 -5.520 1.00 58.23 142 LEU D C 1
ATOM 5058 O O . LEU D 1 142 ? 12.536 62.518 -5.928 1.00 59.89 142 LEU D O 1
ATOM 5063 N N . ILE D 1 143 ? 10.345 62.829 -5.532 1.00 52.52 143 ILE D N 1
ATOM 5064 C CA . ILE D 1 143 ? 9.950 61.518 -6.030 1.00 59.66 143 ILE D CA 1
ATOM 5065 C C . ILE D 1 143 ? 10.300 61.381 -7.511 1.00 63.58 143 ILE D C 1
ATOM 5066 O O . ILE D 1 143 ? 10.835 60.352 -7.950 1.00 58.14 143 ILE D O 1
ATOM 5071 N N . GLU D 1 144 ? 9.970 62.425 -8.269 1.00 63.17 144 GLU D N 1
ATOM 5072 C CA . GLU D 1 144 ? 10.196 62.476 -9.708 1.00 62.76 144 GLU D CA 1
ATOM 5073 C C . GLU D 1 144 ? 11.707 62.542 -9.950 1.00 63.12 144 GLU D C 1
ATOM 5074 O O . GLU D 1 144 ? 12.216 62.066 -10.964 1.00 52.25 144 GLU D O 1
ATOM 5080 N N . SER D 1 145 ? 12.416 63.061 -8.949 1.00 59.22 145 SER D N 1
ATOM 5081 C CA . SER D 1 145 ? 13.860 63.216 -9.000 1.00 57.24 145 SER D CA 1
ATOM 5082 C C . SER D 1 145 ? 14.651 61.934 -8.784 1.00 59.62 145 SER D C 1
ATOM 5083 O O . SER D 1 145 ? 15.835 61.892 -9.099 1.00 65.81 145 SER D O 1
ATOM 5086 N N . VAL D 1 146 ? 14.037 60.909 -8.204 1.00 59.41 146 VAL D N 1
ATOM 5087 C CA . VAL D 1 146 ? 14.742 59.634 -8.042 1.00 64.42 146 VAL D CA 1
ATOM 5088 C C . VAL D 1 146 ? 14.165 58.564 -8.959 1.00 63.56 146 VAL D C 1
ATOM 5089 O O . VAL D 1 146 ? 14.630 57.418 -8.952 1.00 61.11 146 VAL D O 1
ATOM 5093 N N . GLY D 1 147 ? 13.111 58.925 -9.691 1.00 56.66 147 GLY D N 1
ATOM 5094 C CA . GLY D 1 147 ? 12.564 58.050 -10.713 1.00 54.15 147 GLY D CA 1
ATOM 5095 C C . GLY D 1 147 ? 11.066 57.826 -10.618 1.00 60.26 147 GLY D C 1
ATOM 5096 O O . GLY D 1 147 ? 10.450 57.186 -11.483 1.00 56.28 147 GLY D O 1
ATOM 5097 N N . GLY D 1 148 ? 10.455 58.350 -9.567 1.00 57.39 148 GLY D N 1
ATOM 5098 C CA . GLY D 1 148 ? 9.048 58.083 -9.389 1.00 64.48 148 GLY D CA 1
ATOM 5099 C C . GLY D 1 148 ? 8.225 58.998 -10.260 1.00 66.26 148 GLY D C 1
ATOM 5100 O O . GLY D 1 148 ? 8.659 60.083 -10.637 1.00 59.61 148 GLY D O 1
ATOM 5101 N N . GLU D 1 149 ? 7.038 58.535 -10.622 1.00 70.47 149 GLU D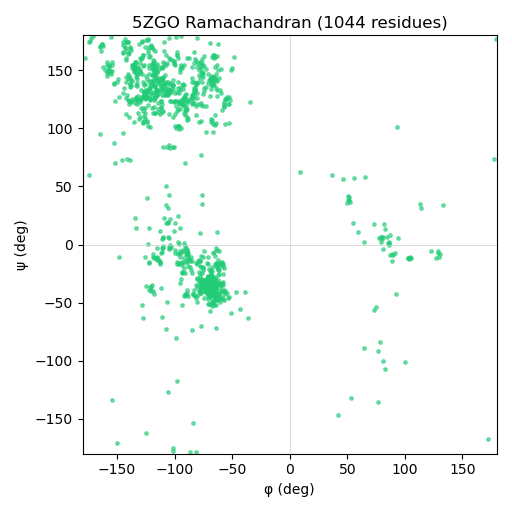 N 1
ATOM 5102 C CA . GLU D 1 149 ? 6.092 59.379 -11.323 1.00 68.94 149 GLU D CA 1
ATOM 5103 C C . GLU D 1 149 ? 4.795 59.415 -10.514 1.00 62.04 149 GLU D C 1
ATOM 5104 O O . GLU D 1 149 ? 4.179 58.380 -10.244 1.00 55.09 149 GLU D O 1
ATOM 5110 N N . VAL D 1 150 ? 4.425 60.621 -10.095 1.00 54.21 150 VAL D N 1
ATOM 5111 C CA . VAL D 1 150 ? 3.221 60.857 -9.321 1.00 53.88 150 VAL D CA 1
ATOM 5112 C C . VAL D 1 150 ? 2.033 60.808 -10.254 1.00 48.92 150 VAL D C 1
ATOM 5113 O O . VAL D 1 150 ? 1.997 61.535 -11.228 1.00 56.63 150 VAL D O 1
ATOM 5117 N N . VAL D 1 151 ? 1.087 59.913 -9.995 1.00 52.47 151 VAL D N 1
ATOM 5118 C CA . VAL D 1 151 ? -0.083 59.786 -10.861 1.00 52.56 151 VAL D CA 1
ATOM 5119 C C . VAL D 1 151 ? -1.407 60.080 -10.121 1.00 57.73 151 VAL D C 1
ATOM 5120 O O . VAL D 1 151 ? -2.464 60.194 -10.752 1.00 55.57 151 VAL D O 1
ATOM 5124 N N . ALA D 1 152 ? -1.336 60.184 -8.790 1.00 59.89 152 ALA D N 1
ATOM 5125 C CA . ALA D 1 152 ? -2.484 60.534 -7.940 1.00 51.95 152 ALA D CA 1
ATOM 5126 C C . ALA D 1 152 ? -2.010 61.069 -6.591 1.00 62.99 152 ALA D C 1
ATOM 5127 O O . ALA D 1 152 ? -0.902 60.758 -6.159 1.00 65.68 152 ALA D O 1
ATOM 5129 N N . VAL D 1 153 ? -2.824 61.884 -5.923 1.00 55.88 153 VAL D N 1
ATOM 5130 C CA . VAL D 1 153 ? -2.534 62.232 -4.535 1.00 53.09 153 VAL D CA 1
ATOM 5131 C C . VAL D 1 153 ? -3.851 62.026 -3.788 1.00 60.02 153 VAL D C 1
ATOM 5132 O O . VAL D 1 153 ? -4.918 62.470 -4.228 1.00 58.95 153 VAL D O 1
ATOM 5136 N N . LEU D 1 154 ? -3.774 61.250 -2.708 1.00 59.32 154 LEU D N 1
ATOM 5137 C CA . LEU D 1 154 ? -4.941 60.900 -1.910 1.00 51.59 154 LEU D CA 1
ATOM 5138 C C . LEU D 1 154 ? -4.805 61.501 -0.528 1.00 48.00 154 LEU D C 1
ATOM 5139 O O . LEU D 1 154 ? -3.708 61.747 -0.047 1.00 58.49 154 LEU D O 1
ATOM 5144 N N . ALA D 1 155 ? -5.941 61.743 0.099 1.00 46.43 155 ALA D N 1
ATOM 5145 C CA . ALA D 1 155 ? -5.989 62.339 1.410 1.00 50.16 155 ALA D CA 1
ATOM 5146 C C . ALA D 1 155 ? -7.365 62.106 2.033 1.00 54.93 155 ALA D C 1
ATOM 5147 O O . ALA D 1 155 ? -8.277 61.583 1.374 1.00 53.19 155 ALA D O 1
ATOM 5149 N N . VAL D 1 156 ? -7.507 62.469 3.306 1.00 45.84 156 VAL D N 1
ATOM 5150 C CA . VAL D 1 156 ? -8.794 62.359 3.983 1.00 55.40 156 VAL D CA 1
ATOM 5151 C C . VAL D 1 156 ? -9.580 63.627 3.641 1.00 52.52 156 VAL D C 1
ATOM 5152 O O . VAL D 1 156 ? -10.762 63.576 3.287 1.00 45.45 156 VAL D O 1
ATOM 5156 N N . PHE D 1 157 ? -8.863 64.748 3.692 1.00 56.90 157 PHE D N 1
ATOM 5157 C CA . PHE D 1 157 ? -9.413 66.066 3.449 1.00 54.60 157 PHE D CA 1
ATOM 5158 C C . PHE D 1 157 ? -8.570 66.972 2.531 1.00 60.99 157 PHE D C 1
ATOM 5159 O O . PHE D 1 157 ? -7.333 66.854 2.451 1.00 56.08 157 PHE D O 1
ATOM 5167 N N . THR D 1 158 ? -9.269 67.857 1.817 1.00 62.29 158 THR D N 1
ATOM 5168 C CA . THR D 1 158 ? -8.659 69.004 1.143 1.00 67.46 158 THR D CA 1
ATOM 5169 C C . THR D 1 158 ? -8.989 70.268 1.940 1.00 66.29 158 THR D C 1
ATOM 5170 O O . THR D 1 158 ? -9.913 70.260 2.759 1.00 57.74 158 THR D O 1
ATOM 5174 N N . GLU D 1 159 ? -8.227 71.342 1.735 1.00 75.93 159 GLU D N 1
ATOM 5175 C CA . GLU D 1 159 ? -8.457 72.539 2.536 1.00 86.57 159 GLU D CA 1
ATOM 5176 C C . GLU D 1 159 ? -8.341 73.772 1.606 1.00 88.13 159 GLU D C 1
ATOM 5177 O O . GLU D 1 159 ? -7.427 73.851 0.775 1.00 86.25 159 GLU D O 1
ATOM 5183 N N . GLY D 1 160 ? -9.281 74.711 1.752 1.00 86.01 160 GLY D N 1
ATOM 5184 C CA . GLY D 1 160 ? -9.315 75.896 0.914 1.00 91.58 160 GLY D CA 1
ATOM 5185 C C . GLY D 1 160 ? -9.289 75.486 -0.542 1.00 90.10 160 GLY D C 1
ATOM 5186 O O . GLY D 1 160 ? -10.035 74.594 -0.946 1.00 92.57 160 GLY D O 1
ATOM 5187 N N . THR D 1 161 ? -8.423 76.118 -1.326 1.00 88.33 161 THR D N 1
ATOM 5188 C CA . THR D 1 161 ? -8.177 75.685 -2.694 1.00 93.90 161 THR D CA 1
ATOM 5189 C C . THR D 1 161 ? -7.050 74.668 -2.613 1.00 92.95 161 THR D C 1
ATOM 5190 O O . THR D 1 161 ? -5.914 75.025 -2.301 1.00 87.96 161 THR D O 1
ATOM 5194 N N . PRO D 1 162 ? -7.363 73.398 -2.858 1.00 96.69 162 PRO D N 1
ATOM 5195 C CA . PRO D 1 162 ? -6.348 72.344 -2.740 1.00 95.06 162 PRO D CA 1
ATOM 5196 C C . PRO D 1 162 ? -5.203 72.560 -3.724 1.00 100.61 162 PRO D C 1
ATOM 5197 O O . PRO D 1 162 ? -4.209 71.824 -3.697 1.00 103.86 162 PRO D O 1
ATOM 5201 N N . ARG D 1 163 ? -5.362 73.559 -4.584 1.00 100.19 163 ARG D N 1
ATOM 5202 C CA . ARG D 1 163 ? -4.410 73.808 -5.659 1.00 100.44 163 ARG D CA 1
ATOM 5203 C C . ARG D 1 163 ? -4.499 72.816 -6.822 1.00 104.02 163 ARG D C 1
ATOM 5204 O O . ARG D 1 163 ? -4.650 73.227 -7.986 1.00 110.15 163 ARG D O 1
ATOM 5212 N N . GLN D 1 164 ? -4.411 71.519 -6.518 1.00 105.49 164 GLN D N 1
ATOM 5213 C CA . GLN D 1 164 ? -4.477 70.531 -7.595 1.00 100.17 164 GLN D CA 1
ATOM 5214 C C . GLN D 1 164 ? -5.560 69.472 -7.408 1.00 92.59 164 GLN D C 1
ATOM 5215 O O . GLN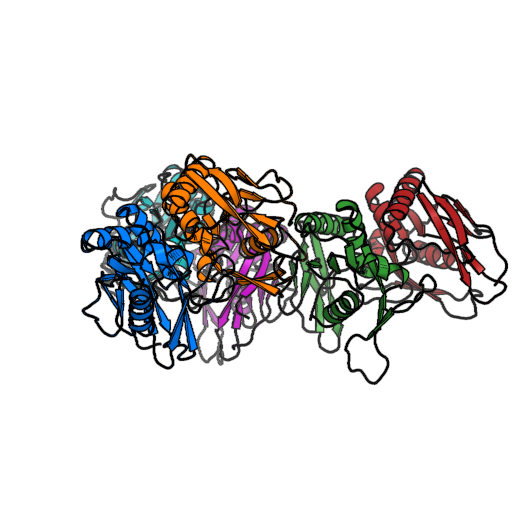 D 1 164 ? -6.470 69.614 -6.589 1.00 89.55 164 GLN D O 1
ATOM 5221 N N . ASP D 1 165 ? -5.398 68.384 -8.153 1.00 87.76 165 ASP D N 1
ATOM 5222 C CA . ASP D 1 165 ? -6.370 67.303 -8.227 1.00 78.43 165 ASP D CA 1
ATOM 5223 C C . ASP D 1 165 ? -6.086 66.273 -7.145 1.00 75.71 165 ASP D C 1
ATOM 5224 O O . ASP D 1 165 ? -5.121 65.521 -7.194 1.00 74.48 165 ASP D O 1
ATOM 5229 N N . VAL D 1 166 ? -6.942 66.265 -6.136 1.00 72.93 166 VAL D N 1
ATOM 5230 C CA . VAL D 1 166 ? -6.796 65.314 -5.050 1.00 71.27 166 VAL D CA 1
ATOM 5231 C C . VAL D 1 166 ? -8.009 64.378 -5.002 1.00 61.34 166 VAL D C 1
ATOM 5232 O O . VAL D 1 166 ? -9.132 64.804 -5.241 1.00 61.12 166 VAL D O 1
ATOM 5236 N N . VAL D 1 167 ? -7.787 63.110 -4.680 1.00 67.11 167 VAL D N 1
ATOM 5237 C CA . VAL D 1 167 ? -8.902 62.209 -4.402 1.00 60.63 167 VAL D CA 1
ATOM 5238 C C . VAL D 1 167 ? -9.066 62.190 -2.898 1.00 54.86 167 VAL D C 1
ATOM 5239 O O . VAL D 1 167 ? -8.332 61.487 -2.216 1.00 57.46 167 VAL D O 1
ATOM 5243 N N . ALA D 1 168 ? -10.017 62.962 -2.385 1.00 56.47 168 ALA D N 1
ATOM 5244 C CA . ALA D 1 168 ? -10.246 63.033 -0.945 1.00 57.72 168 ALA D CA 1
ATOM 5245 C C . ALA D 1 168 ? -11.634 62.520 -0.575 1.00 61.15 168 ALA D C 1
ATOM 5246 O O . ALA D 1 168 ? -12.490 62.351 -1.437 1.00 62.49 168 ALA D O 1
ATOM 5248 N N . LEU D 1 169 ? -11.852 62.274 0.713 1.00 61.35 169 LEU D N 1
ATOM 5249 C CA . LEU D 1 169 ? -13.137 61.765 1.181 1.00 59.14 169 LEU D CA 1
ATOM 5250 C C . LEU D 1 169 ? -14.060 62.894 1.635 1.00 53.18 169 LEU D C 1
ATOM 5251 O O . LEU D 1 169 ? -15.282 62.782 1.548 1.00 45.40 169 LEU D O 1
ATOM 5256 N N . GLY D 1 170 ? -13.466 63.979 2.117 1.00 48.81 170 GLY D N 1
ATOM 5257 C CA . GLY D 1 170 ? -14.220 65.145 2.540 1.00 54.24 170 GLY D CA 1
ATOM 5258 C C . GLY D 1 170 ? -13.515 66.420 2.124 1.00 58.66 170 GLY D C 1
ATOM 5259 O O . GLY D 1 170 ? -12.403 66.374 1.604 1.00 61.20 170 GLY D O 1
ATOM 5260 N N . HIS D 1 171 ? -14.155 67.562 2.348 1.00 67.97 171 HIS D N 1
ATOM 5261 C CA . HIS D 1 171 ? -13.556 68.828 2.002 1.00 61.49 171 HIS D CA 1
ATOM 5262 C C . HIS D 1 171 ? -13.818 69.800 3.123 1.00 59.84 171 HIS D C 1
ATOM 5263 O O . HIS D 1 171 ? -14.881 69.782 3.730 1.00 72.41 171 HIS D O 1
ATOM 5270 N N . LEU D 1 172 ? -12.836 70.629 3.423 1.00 64.13 172 LEU D N 1
ATOM 5271 C CA . LEU D 1 172 ? -12.940 71.549 4.542 1.00 70.94 172 LEU D CA 1
ATOM 5272 C C . LEU D 1 172 ? -12.983 72.975 4.036 1.00 81.94 172 LEU D C 1
ATOM 5273 O O . LEU D 1 172 ? -12.276 73.320 3.088 1.00 86.06 172 LEU D O 1
ATOM 5278 N N . PRO D 1 173 ? -13.826 73.812 4.651 1.00 85.34 173 PRO D N 1
ATOM 5279 C CA . PRO D 1 173 ? -13.854 75.207 4.203 1.00 87.77 173 PRO D CA 1
ATOM 5280 C C . PRO D 1 173 ? -12.751 76.004 4.898 1.00 86.42 173 PRO D C 1
ATOM 5281 O O . PRO D 1 173 ? -11.774 75.395 5.331 1.00 85.26 173 PRO D O 1
ATOM 5285 N N . LEU D 1 174 ? -12.909 77.314 5.055 1.00 89.22 174 LEU D N 1
ATOM 5286 C CA . LEU D 1 174 ? -11.933 78.084 5.825 1.00 91.30 174 LEU D CA 1
ATOM 5287 C C . LEU D 1 174 ? -12.612 78.979 6.856 1.00 92.94 174 LEU D C 1
ATOM 5288 O O . LEU D 1 174 ? -13.775 79.361 6.695 1.00 94.08 174 LEU D O 1
ATOM 5293 N N . PHE D 1 175 ? -11.907 79.243 7.945 1.00 93.72 175 PHE D N 1
ATOM 5294 C CA . PHE D 1 175 ? -12.469 79.926 9.101 1.00 96.55 175 PHE D CA 1
ATOM 5295 C C . PHE D 1 175 ? -11.799 81.251 9.508 1.00 103.60 175 PHE D C 1
ATOM 5296 O O . PHE D 1 175 ? -10.715 81.585 9.030 1.00 103.13 175 PHE D O 1
ATOM 5304 N N . LYS D 1 176 ? -12.440 81.975 10.425 1.00 106.49 176 LYS D N 1
ATOM 5305 C CA . LYS D 1 176 ? -11.890 83.198 11.003 1.00 100.57 176 LYS D CA 1
ATOM 5306 C C . LYS D 1 176 ? -11.181 82.800 12.289 1.00 103.46 176 LYS D C 1
ATOM 5307 O O . LYS D 1 176 ? -11.188 81.622 12.645 1.00 109.34 176 LYS D O 1
ATOM 5313 N N . PRO D 1 177 ? -10.575 83.753 12.996 1.00 98.79 177 PRO D N 1
ATOM 5314 C CA . PRO D 1 177 ? -9.885 83.389 14.244 1.00 100.33 177 PRO D CA 1
ATOM 5315 C C . PRO D 1 177 ? -10.596 83.581 15.589 1.00 103.51 177 PRO D C 1
ATOM 5316 O O . PRO D 1 177 ? -11.626 84.267 15.670 1.00 100.57 177 PRO D O 1
ATOM 5320 N N . GLU D 1 178 ? -10.037 82.961 16.633 1.00 99.43 178 GLU D N 1
ATOM 5321 C CA . GLU D 1 178 ? -10.438 83.239 18.008 1.00 99.42 178 GLU D CA 1
ATOM 5322 C C . GLU D 1 178 ? -9.152 83.036 18.800 1.00 104.61 178 GLU D C 1
ATOM 5323 O O . GLU D 1 178 ? -8.121 82.733 18.194 1.00 103.30 178 GLU D O 1
ATOM 5330 N N . MET E 1 1 ? 23.936 38.003 35.348 1.00 58.45 1 MET E N 1
ATOM 5331 C CA . MET E 1 1 ? 23.655 37.193 34.161 1.00 47.87 1 MET E CA 1
ATOM 5332 C C . MET E 1 1 ? 23.839 35.684 34.281 1.00 45.41 1 MET E C 1
ATOM 5333 O O . MET E 1 1 ? 24.937 35.172 34.111 1.00 45.41 1 MET E O 1
ATOM 5338 N N . ARG E 1 2 ? 22.756 34.957 34.492 1.00 33.17 2 ARG E N 1
ATOM 5339 C CA . ARG E 1 2 ? 22.881 33.515 34.556 1.00 34.99 2 ARG E CA 1
ATOM 5340 C C . ARG E 1 2 ? 22.576 32.894 33.175 1.00 32.85 2 ARG E C 1
ATOM 5341 O O . ARG E 1 2 ? 23.177 31.894 32.820 1.00 29.71 2 ARG E O 1
ATOM 5349 N N . THR E 1 3 ? 21.673 33.493 32.390 1.00 28.76 3 THR E N 1
ATOM 5350 C CA . THR E 1 3 ? 21.442 33.014 31.009 1.00 34.01 3 THR E CA 1
ATOM 5351 C C . THR E 1 3 ? 21.302 34.113 29.959 1.00 26.40 3 THR E C 1
ATOM 5352 O O . THR E 1 3 ? 20.963 35.232 30.279 1.00 31.65 3 THR E O 1
ATOM 5356 N N . TYR E 1 4 ? 21.610 33.770 28.711 1.00 21.89 4 TYR E N 1
ATOM 5357 C CA . TYR E 1 4 ? 21.461 34.692 27.598 1.00 27.17 4 TYR E CA 1
ATOM 5358 C C . TYR E 1 4 ? 20.440 34.176 26.562 1.00 24.91 4 TYR E C 1
ATOM 5359 O O . TYR E 1 4 ? 20.570 33.071 26.067 1.00 24.44 4 TYR E O 1
ATOM 5368 N N . PRO E 1 5 ? 19.425 34.991 26.222 1.00 24.21 5 PRO E N 1
ATOM 5369 C CA . PRO E 1 5 ? 18.389 34.578 25.273 1.00 23.11 5 PRO E CA 1
ATOM 5370 C C . PRO E 1 5 ? 18.858 34.607 23.837 1.00 27.62 5 PRO E C 1
ATOM 5371 O O . PRO E 1 5 ? 19.634 35.498 23.463 1.00 30.37 5 PRO E O 1
ATOM 5375 N N . VAL E 1 6 ? 18.310 33.693 23.036 1.00 22.04 6 VAL E N 1
ATOM 5376 C CA . VAL E 1 6 ? 18.737 33.447 21.666 1.00 21.91 6 VAL E CA 1
ATOM 5377 C C . VAL E 1 6 ? 17.588 32.818 20.825 1.00 22.49 6 VAL E C 1
ATOM 5378 O O . VAL E 1 6 ? 16.769 32.058 21.343 1.00 25.02 6 VAL E O 1
ATOM 5382 N N . GLU E 1 7 ? 17.515 33.135 19.536 1.00 25.07 7 GLU E N 1
ATOM 5383 C CA . GLU E 1 7 ? 16.470 32.581 18.671 1.00 22.66 7 GLU E CA 1
ATOM 5384 C C . GLU E 1 7 ? 16.871 32.360 17.200 1.00 27.28 7 GLU E C 1
ATOM 5385 O O . GLU E 1 7 ? 17.379 33.269 16.527 1.00 27.56 7 GLU E O 1
ATOM 5391 N N . ILE E 1 8 ? 16.651 31.132 16.737 1.00 23.40 8 ILE E N 1
ATOM 5392 C CA . ILE E 1 8 ? 16.977 30.660 15.385 1.00 22.15 8 ILE E CA 1
ATOM 5393 C C . ILE E 1 8 ? 15.809 29.986 14.722 1.00 25.25 8 ILE E C 1
ATOM 5394 O O . ILE E 1 8 ? 15.374 28.961 15.208 1.00 28.06 8 ILE E O 1
ATOM 5399 N N . ALA E 1 9 ? 15.325 30.529 13.616 1.00 30.21 9 ALA E N 1
ATOM 5400 C CA . ALA E 1 9 ? 14.232 29.921 12.863 1.00 33.10 9 ALA E CA 1
ATOM 5401 C C . ALA E 1 9 ? 13.035 29.588 13.749 1.00 29.17 9 ALA E C 1
ATOM 5402 O O . ALA E 1 9 ? 12.412 28.538 13.595 1.00 31.24 9 ALA E O 1
ATOM 5404 N N . GLY E 1 10 ? 12.719 30.487 14.674 1.00 25.78 10 GLY E N 1
ATOM 5405 C CA . GLY E 1 10 ? 11.593 30.290 15.566 1.00 24.51 10 GLY E CA 1
ATOM 5406 C C . GLY E 1 10 ? 11.910 29.373 16.731 1.00 26.41 10 GLY E C 1
ATOM 5407 O O . GLY E 1 10 ? 11.075 29.167 17.612 1.00 31.06 10 GLY E O 1
ATOM 5408 N N . VAL E 1 11 ? 13.119 28.819 16.740 1.00 27.60 11 VAL E N 1
ATOM 5409 C CA . VAL E 1 11 ? 13.540 27.948 17.832 1.00 22.22 11 VAL E CA 1
ATOM 5410 C C . VAL E 1 11 ? 14.246 28.727 18.918 1.00 21.57 11 VAL E C 1
ATOM 5411 O O . VAL E 1 11 ? 15.237 29.410 18.678 1.00 23.32 11 VAL E O 1
ATOM 5415 N N . ARG E 1 12 ? 13.716 28.619 20.124 1.00 18.87 12 ARG E N 1
ATOM 5416 C CA . ARG E 1 12 ? 14.205 29.415 21.225 1.00 23.89 12 ARG E CA 1
ATOM 5417 C C . ARG E 1 12 ? 15.023 28.655 22.271 1.00 24.35 12 ARG E C 1
ATOM 5418 O O . ARG E 1 12 ? 14.685 27.533 22.643 1.00 25.91 12 ARG E O 1
ATOM 5426 N N . ARG E 1 13 ? 16.079 29.286 22.748 1.00 20.06 13 ARG E N 1
ATOM 5427 C CA . ARG E 1 13 ? 16.941 28.751 23.756 1.00 20.96 13 ARG E CA 1
ATOM 5428 C C . ARG E 1 13 ? 17.407 29.827 24.699 1.00 21.60 13 ARG E C 1
ATOM 5429 O O . ARG E 1 13 ? 17.401 31.007 24.350 1.00 24.26 13 ARG E O 1
ATOM 5437 N N . GLU E 1 14 ? 17.818 29.436 25.873 1.00 24.71 14 GLU E N 1
ATOM 5438 C CA . GLU E 1 14 ? 18.345 30.387 26.812 1.00 20.33 14 GLU E CA 1
ATOM 5439 C C . GLU E 1 14 ? 19.716 29.805 27.211 1.00 25.08 14 GLU E C 1
ATOM 5440 O O . GLU E 1 14 ? 19.769 28.767 27.850 1.00 29.64 14 GLU E O 1
ATOM 5446 N N . LEU E 1 15 ? 20.815 30.405 26.723 1.00 25.34 15 LEU E N 1
ATOM 5447 C CA . LEU E 1 15 ? 22.165 29.837 26.891 1.00 20.13 15 LEU E CA 1
ATOM 5448 C C . LEU E 1 15 ? 22.785 30.193 28.231 1.00 27.76 15 LEU E C 1
ATOM 5449 O O . LEU E 1 15 ? 22.699 31.350 28.661 1.00 27.65 15 LEU E O 1
ATOM 5454 N N . PRO E 1 16 ? 23.391 29.195 28.915 1.00 24.88 16 PRO E N 1
ATOM 5455 C CA . PRO E 1 16 ? 24.026 29.471 30.201 1.00 21.57 16 PRO E CA 1
ATOM 5456 C C . PRO E 1 16 ? 25.266 30.322 29.979 1.00 29.69 16 PRO E C 1
ATOM 5457 O O . PRO E 1 16 ? 25.999 30.150 29.008 1.00 29.77 16 PRO E O 1
ATOM 5461 N N . ILE E 1 17 ? 25.510 31.245 30.885 1.00 28.42 17 ILE E N 1
ATOM 5462 C CA . ILE E 1 17 ? 26.706 32.025 30.796 1.00 30.73 17 ILE E CA 1
ATOM 5463 C C . ILE E 1 17 ? 27.704 31.374 31.717 1.00 34.45 17 ILE E C 1
ATOM 5464 O O . ILE E 1 17 ? 27.445 31.160 32.904 1.00 39.94 17 ILE E O 1
ATOM 5469 N N . VAL E 1 18 ? 28.839 31.025 31.132 1.00 31.74 18 VAL E N 1
ATOM 5470 C CA . VAL E 1 18 ? 29.814 30.206 31.797 1.00 37.42 18 VAL E CA 1
ATOM 5471 C C . VAL E 1 18 ? 31.206 30.864 31.742 1.00 43.35 18 VAL E C 1
ATOM 5472 O O . VAL E 1 18 ? 31.595 31.496 30.753 1.00 37.20 18 VAL E O 1
ATOM 5476 N N . GLN E 1 19 ? 31.960 30.622 32.810 1.00 51.17 19 GLN E N 1
ATOM 5477 C CA . GLN E 1 19 ? 33.274 31.175 33.059 1.00 53.20 19 GLN E CA 1
ATOM 5478 C C . GLN E 1 19 ? 34.335 30.359 32.336 1.00 54.13 19 GLN E C 1
ATOM 5479 O O . GLN E 1 19 ? 34.386 29.145 32.475 1.00 50.84 19 GLN E O 1
ATOM 5485 N N . VAL E 1 20 ? 35.150 31.026 31.528 1.00 59.45 20 VAL E N 1
ATOM 5486 C CA . VAL E 1 20 ? 36.163 30.333 30.733 1.00 72.63 20 VAL E CA 1
ATOM 5487 C C . VAL E 1 20 ? 37.590 30.936 30.918 1.00 69.48 20 VAL E C 1
ATOM 5488 O O . VAL E 1 20 ? 38.488 30.276 31.429 1.00 61.93 20 VAL E O 1
ATOM 5492 N N . GLY E 1 21 ? 37.786 32.189 30.531 1.00 75.58 21 GLY E N 1
ATOM 5493 C CA . GLY E 1 21 ? 39.067 32.848 30.681 1.00 77.33 21 GLY E CA 1
ATOM 5494 C C . GLY E 1 21 ? 39.071 33.730 31.913 1.00 79.88 21 GLY E C 1
ATOM 5495 O O . GLY E 1 21 ? 38.065 33.791 32.632 1.00 77.86 21 GLY E O 1
ATOM 5496 N N . PRO E 1 22 ? 40.217 34.379 32.191 1.00 86.39 22 PRO E N 1
ATOM 5497 C CA . PRO E 1 22 ? 40.415 35.200 33.390 1.00 85.15 22 PRO E CA 1
ATOM 5498 C C . PRO E 1 22 ? 39.361 36.296 33.449 1.00 81.85 22 PRO E C 1
ATOM 5499 O O . PRO E 1 22 ? 38.717 36.499 34.482 1.00 78.89 22 PRO E O 1
ATOM 5503 N N . GLY E 1 23 ? 39.172 36.978 32.325 1.00 76.37 23 GLY E N 1
ATOM 5504 C CA . GLY E 1 23 ? 38.221 38.070 32.259 1.00 88.09 23 GLY E CA 1
ATOM 5505 C C . GLY E 1 23 ? 37.030 37.776 31.361 1.00 85.04 23 GLY E C 1
ATOM 5506 O O . GLY E 1 23 ? 36.256 38.680 31.038 1.00 81.43 23 GLY E O 1
ATOM 5507 N N . VAL E 1 24 ? 36.883 36.514 30.960 1.00 79.45 24 VAL E N 1
ATOM 5508 C CA . VAL E 1 24 ? 35.870 36.142 29.974 1.00 75.32 24 VAL E CA 1
ATOM 5509 C C . VAL E 1 24 ? 34.809 35.113 30.397 1.00 68.85 24 VAL E C 1
ATOM 5510 O O . VAL E 1 24 ? 35.112 34.043 30.931 1.00 60.66 24 VAL E O 1
ATOM 5514 N N . ALA E 1 25 ? 33.557 35.458 30.129 1.00 61.79 25 ALA E N 1
ATOM 5515 C CA . ALA E 1 25 ? 32.456 34.518 30.232 1.00 53.63 25 ALA E CA 1
ATOM 5516 C C . ALA E 1 25 ? 31.804 34.489 28.853 1.00 46.93 25 ALA E C 1
ATOM 5517 O O . ALA E 1 25 ? 31.819 35.490 28.143 1.00 37.07 25 ALA E O 1
ATOM 5519 N N . VAL E 1 26 ? 31.280 33.342 28.441 1.00 42.65 26 VAL E N 1
ATOM 5520 C CA . VAL E 1 26 ? 30.595 33.286 27.160 1.00 36.62 26 VAL E CA 1
ATOM 5521 C C . VAL E 1 26 ? 29.325 32.502 27.336 1.00 34.52 26 VAL E C 1
ATOM 5522 O O . VAL E 1 26 ? 29.218 31.634 28.206 1.00 33.78 26 VAL E O 1
ATOM 5526 N N . ALA E 1 27 ? 28.362 32.791 26.481 1.00 34.98 27 ALA E N 1
ATOM 5527 C CA . ALA E 1 27 ? 27.122 32.050 26.500 1.00 34.78 27 ALA E CA 1
ATOM 5528 C C . ALA E 1 27 ? 27.327 30.764 25.704 1.00 29.09 27 ALA E C 1
ATOM 5529 O O . ALA E 1 27 ? 27.791 30.796 24.576 1.00 31.92 27 ALA E O 1
ATOM 5531 N N . LEU E 1 28 ? 26.973 29.638 26.309 1.00 28.13 28 LEU E N 1
ATOM 5532 C CA . LEU E 1 28 ? 27.321 28.297 25.821 1.00 28.42 28 LEU E CA 1
ATOM 5533 C C . LEU E 1 28 ? 26.386 27.729 24.750 1.00 25.42 28 LEU E C 1
ATOM 5534 O O . LEU E 1 28 ? 25.194 27.598 24.957 1.00 25.46 28 LEU E O 1
ATOM 5539 N N . LEU E 1 29 ? 26.948 27.406 23.598 1.00 23.66 29 LEU E N 1
ATOM 5540 C CA . LEU E 1 29 ? 26.186 26.740 22.569 1.00 26.53 29 LEU E CA 1
ATOM 5541 C C . LEU E 1 29 ? 26.703 25.321 22.498 1.00 26.21 29 LEU E C 1
ATOM 5542 O O . LEU E 1 29 ? 27.902 25.123 22.493 1.00 31.61 29 LEU E O 1
ATOM 5547 N N . ASN E 1 30 ? 25.813 24.340 22.558 1.00 26.02 30 ASN E N 1
ATOM 5548 C CA . ASN E 1 30 ? 26.205 22.957 22.375 1.00 28.61 30 ASN E CA 1
ATOM 5549 C C . ASN E 1 30 ? 25.147 22.241 21.543 1.00 25.02 30 ASN E C 1
ATOM 5550 O O . ASN E 1 30 ? 24.043 22.002 22.001 1.00 27.06 30 ASN E O 1
ATOM 5555 N N . LEU E 1 31 ? 25.496 21.900 20.320 1.00 27.15 31 LEU E N 1
ATOM 5556 C CA . LEU E 1 31 ? 24.557 21.262 19.416 1.00 31.40 31 LEU E CA 1
ATOM 5557 C C . LEU E 1 31 ? 24.592 19.758 19.641 1.00 30.00 31 LEU E C 1
ATOM 5558 O O . LEU E 1 31 ? 23.691 19.041 19.224 1.00 30.18 31 LEU E O 1
ATOM 5563 N N . LEU E 1 32 ? 25.615 19.285 20.338 1.00 27.84 32 LEU E N 1
ATOM 5564 C CA . LEU E 1 32 ? 25.654 17.873 20.657 1.00 27.81 32 LEU E CA 1
ATOM 5565 C C . LEU E 1 32 ? 24.492 17.633 21.572 1.00 25.53 32 LEU E C 1
ATOM 5566 O O . LEU E 1 32 ? 24.458 18.202 22.658 1.00 26.28 32 LEU E O 1
ATOM 5571 N N . GLY E 1 33 ? 23.493 16.898 21.098 1.00 28.14 33 GLY E N 1
ATOM 5572 C CA . GLY E 1 33 ? 22.305 16.642 21.908 1.00 27.28 33 GLY E CA 1
ATOM 5573 C C . GLY E 1 33 ? 21.044 17.432 21.592 1.00 23.78 33 GLY E C 1
ATOM 5574 O O . GLY E 1 33 ? 19.983 17.137 22.125 1.00 32.96 33 GLY E O 1
ATOM 5575 N N . ASP E 1 34 ? 21.175 18.468 20.769 1.00 23.47 34 ASP E N 1
ATOM 5576 C CA . ASP E 1 34 ? 20.058 19.320 20.371 1.00 22.70 34 ASP E CA 1
ATOM 5577 C C . ASP E 1 34 ? 19.621 19.183 18.928 1.00 22.97 34 ASP E C 1
ATOM 5578 O O . ASP E 1 34 ? 19.978 20.009 18.080 1.00 24.03 34 ASP E O 1
ATOM 5583 N N . THR E 1 35 ? 18.779 18.208 18.645 1.00 19.91 35 THR E N 1
ATOM 5584 C CA . THR E 1 35 ? 18.438 17.961 17.247 1.00 25.12 35 THR E CA 1
ATOM 5585 C C . THR E 1 35 ? 17.647 19.107 16.562 1.00 26.42 35 THR E C 1
ATOM 5586 O O . THR E 1 35 ? 17.957 19.531 15.429 1.00 20.91 35 THR E O 1
ATOM 5590 N N . GLU E 1 36 ? 16.694 19.661 17.312 1.00 24.74 36 GLU E N 1
ATOM 5591 C CA . GLU E 1 36 ? 15.777 20.674 16.821 1.00 23.32 36 GLU E CA 1
ATOM 5592 C C . GLU E 1 36 ? 16.597 21.924 16.511 1.00 24.95 36 GLU E C 1
ATOM 5593 O O . GLU E 1 36 ? 16.490 22.512 15.447 1.00 28.13 36 GLU E O 1
ATOM 5599 N N . LEU E 1 37 ? 17.448 22.303 17.448 1.00 23.07 37 LEU E N 1
ATOM 5600 C CA . LEU E 1 37 ? 18.278 23.472 17.249 1.00 27.73 37 LEU E CA 1
ATOM 5601 C C . LEU E 1 37 ? 19.243 23.281 16.098 1.00 27.51 37 LEU E C 1
ATOM 5602 O O . LEU E 1 37 ? 19.449 24.204 15.321 1.00 31.23 37 LEU E O 1
ATOM 5607 N N . THR E 1 38 ? 19.783 22.069 15.967 1.00 21.14 38 THR E N 1
ATOM 5608 C CA . THR E 1 38 ? 20.762 21.767 14.931 1.00 24.81 38 THR E CA 1
ATOM 5609 C C . THR E 1 38 ? 20.123 21.880 13.577 1.00 24.86 38 THR E C 1
ATOM 5610 O O . THR E 1 38 ? 20.708 22.405 12.634 1.00 25.21 38 THR E O 1
ATOM 5614 N N . GLU E 1 39 ? 18.920 21.354 13.478 1.00 21.70 39 GLU E N 1
ATOM 5615 C CA . GLU E 1 39 ? 18.268 21.338 12.212 1.00 25.14 39 GLU E CA 1
ATOM 5616 C C . GLU E 1 39 ? 17.829 22.756 11.878 1.00 26.44 39 GLU E C 1
ATOM 5617 O O . GLU E 1 39 ? 17.924 23.190 10.728 1.00 25.94 39 GLU E O 1
ATOM 5623 N N . ALA E 1 40 ? 17.513 23.519 12.915 1.00 24.75 40 ALA E N 1
ATOM 5624 C CA . ALA E 1 40 ? 17.063 24.864 12.726 1.00 26.85 40 ALA E CA 1
ATOM 5625 C C . ALA E 1 40 ? 18.188 25.681 12.153 1.00 22.67 40 ALA E C 1
ATOM 5626 O O . ALA E 1 40 ? 18.029 26.311 11.102 1.00 28.51 40 ALA E O 1
ATOM 5628 N N . ALA E 1 41 ? 19.336 25.618 12.797 1.00 19.63 41 ALA E N 1
ATOM 5629 C CA . ALA E 1 41 ? 20.502 26.332 12.306 1.00 29.86 41 ALA E CA 1
ATOM 5630 C C . ALA E 1 41 ? 20.925 25.891 10.900 1.00 32.21 41 ALA E C 1
ATOM 5631 O O . ALA E 1 41 ? 21.356 26.719 10.074 1.00 31.58 41 ALA E O 1
ATOM 5633 N N . ALA E 1 42 ? 20.749 24.609 10.602 1.00 23.11 42 ALA E N 1
ATOM 5634 C CA . ALA E 1 42 ? 21.223 24.110 9.323 1.00 33.25 42 ALA E CA 1
ATOM 5635 C C . ALA E 1 42 ? 20.277 24.535 8.212 1.00 34.77 42 ALA E C 1
ATOM 5636 O O . ALA E 1 42 ? 20.690 24.879 7.101 1.00 31.60 42 ALA E O 1
ATOM 5638 N N . GLU E 1 43 ? 18.998 24.574 8.525 1.00 33.36 43 GLU E N 1
ATOM 5639 C CA . GLU E 1 43 ? 18.072 24.996 7.511 1.00 35.18 43 GLU E CA 1
ATOM 5640 C C . GLU E 1 43 ? 18.259 26.492 7.266 1.00 35.95 43 GLU E C 1
ATOM 5641 O O . GLU E 1 43 ? 18.171 26.946 6.122 1.00 39.76 43 GLU E O 1
ATOM 5647 N N . ALA E 1 44 ? 18.612 27.240 8.311 1.00 28.14 44 ALA E N 1
ATOM 5648 C CA . ALA E 1 44 ? 18.772 28.682 8.141 1.00 32.46 44 ALA E CA 1
ATOM 5649 C C . ALA E 1 44 ? 20.080 29.021 7.435 1.00 39.80 44 ALA E C 1
ATOM 5650 O O . ALA E 1 44 ? 20.122 29.937 6.599 1.00 39.44 44 ALA E O 1
ATOM 5652 N N . LEU E 1 45 ? 21.129 28.250 7.720 1.00 29.00 45 LEU E N 1
ATOM 5653 C CA . LEU E 1 45 ? 22.409 28.529 7.127 1.00 28.67 45 LEU E CA 1
ATOM 5654 C C . LEU E 1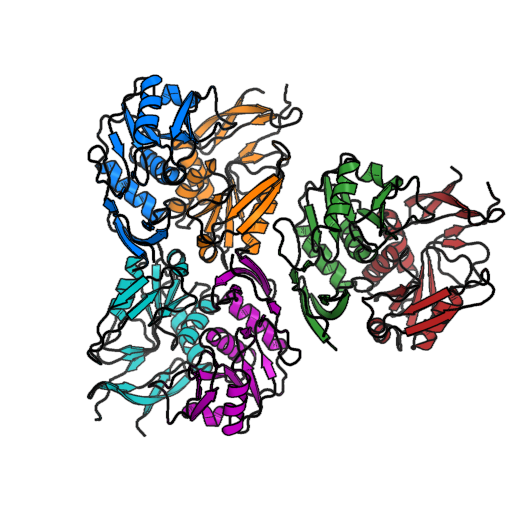 45 ? 22.457 28.005 5.685 1.00 36.40 45 LEU E C 1
ATOM 5655 O O . LEU E 1 45 ? 23.240 28.494 4.861 1.00 36.05 45 LEU E O 1
ATOM 5660 N N . ALA E 1 46 ? 21.620 27.023 5.373 1.00 33.70 46 ALA E N 1
ATOM 5661 C CA . ALA E 1 46 ? 21.622 26.462 4.029 1.00 38.14 46 ALA E CA 1
ATOM 5662 C C . ALA E 1 46 ? 21.234 27.471 2.967 1.00 38.05 46 ALA E C 1
ATOM 5663 O O . ALA E 1 46 ? 21.836 27.518 1.899 1.00 42.29 46 ALA E O 1
ATOM 5665 N N . LYS E 1 47 ? 20.283 28.333 3.297 1.00 42.81 47 LYS E N 1
ATOM 5666 C CA . LYS E 1 47 ? 19.776 29.307 2.351 1.00 34.25 47 LYS E CA 1
ATOM 5667 C C . LYS E 1 47 ? 20.824 30.345 2.015 1.00 39.73 47 LYS E C 1
ATOM 5668 O O . LYS E 1 47 ? 20.921 30.805 0.882 1.00 50.43 47 LYS E O 1
ATOM 5674 N N . ARG E 1 48 ? 21.690 30.605 2.981 1.00 39.96 48 ARG E N 1
ATOM 5675 C CA . ARG E 1 48 ? 22.690 31.653 2.879 1.00 39.35 48 ARG E CA 1
ATOM 5676 C C . ARG E 1 48 ? 24.028 31.069 2.509 1.00 44.02 48 ARG E C 1
ATOM 5677 O O . ARG E 1 48 ? 25.055 31.734 2.649 1.00 39.08 48 ARG E O 1
ATOM 5685 N N . LEU E 1 49 ? 23.992 29.839 1.977 1.00 43.69 49 LEU E N 1
ATOM 5686 C CA . LEU E 1 49 ? 25.194 29.172 1.489 1.00 36.27 49 LEU E CA 1
ATOM 5687 C C . LEU E 1 49 ? 25.378 29.473 0.007 1.00 48.45 49 LEU E C 1
ATOM 5688 O O . LEU E 1 49 ? 24.575 29.021 -0.832 1.00 46.20 49 LEU E O 1
ATOM 5693 N N . PRO E 1 50 ? 26.459 30.224 -0.318 1.00 42.23 50 PRO E N 1
ATOM 5694 C CA . PRO E 1 50 ? 26.719 30.635 -1.696 1.00 38.62 50 PRO E CA 1
ATOM 5695 C C . PRO E 1 50 ? 26.783 29.419 -2.589 1.00 43.62 50 PRO E C 1
ATOM 5696 O O . PRO E 1 50 ? 27.559 28.518 -2.286 1.00 44.60 50 PRO E O 1
ATOM 5700 N N . PRO E 1 51 ? 25.980 29.383 -3.669 1.00 49.47 51 PRO E N 1
ATOM 5701 C CA . PRO E 1 51 ? 25.815 28.161 -4.465 1.00 49.69 51 PRO E CA 1
ATOM 5702 C C . PRO E 1 51 ? 27.102 27.705 -5.135 1.00 46.72 51 PRO E C 1
ATOM 5703 O O . PRO E 1 51 ? 27.128 26.631 -5.748 1.00 48.45 51 PRO E O 1
ATOM 5707 N N . GLU E 1 52 ? 28.155 28.502 -5.009 1.00 41.75 52 GLU E N 1
ATOM 5708 C CA . GLU E 1 52 ? 29.434 28.161 -5.614 1.00 43.82 52 GLU E CA 1
ATOM 5709 C C . GLU E 1 52 ? 30.330 27.353 -4.679 1.00 42.78 52 GLU E C 1
ATOM 5710 O O . GLU E 1 52 ? 31.407 26.897 -5.093 1.00 42.47 52 GLU E O 1
ATOM 5716 N N . VAL E 1 53 ? 29.916 27.208 -3.415 1.00 48.58 53 VAL E N 1
ATOM 5717 C CA . VAL E 1 53 ? 30.605 26.293 -2.479 1.00 49.21 53 VAL E CA 1
ATOM 5718 C C . VAL E 1 53 ? 30.408 24.816 -2.906 1.00 41.20 53 VAL E C 1
ATOM 5719 O O . VAL E 1 53 ? 29.290 24.422 -3.307 1.00 32.87 53 VAL E O 1
ATOM 5723 N N . GLU E 1 54 ? 31.483 24.017 -2.842 1.00 33.22 54 GLU E N 1
ATOM 5724 C CA . GLU E 1 54 ? 31.418 22.607 -3.240 1.00 38.62 54 GLU E CA 1
ATOM 5725 C C . GLU E 1 54 ? 31.604 21.602 -2.075 1.00 39.83 54 GLU E C 1
ATOM 5726 O O . GLU E 1 54 ? 31.311 20.405 -2.211 1.00 37.94 54 GLU E O 1
ATOM 5732 N N . VAL E 1 55 ? 32.105 22.101 -0.946 1.00 36.03 55 VAL E N 1
ATOM 5733 C CA . VAL E 1 55 ? 32.485 21.270 0.207 1.00 32.80 55 VAL E CA 1
ATOM 5734 C C . VAL E 1 55 ? 32.560 22.095 1.498 1.00 31.79 55 VAL E C 1
ATOM 5735 O O . VAL E 1 55 ? 32.868 23.279 1.453 1.00 32.15 55 VAL E O 1
ATOM 5739 N N . LEU E 1 56 ? 32.289 21.450 2.638 1.00 34.28 56 LEU E N 1
ATOM 5740 C CA . LEU E 1 56 ? 32.232 22.098 3.949 1.00 28.58 56 LEU E CA 1
ATOM 5741 C C . LEU E 1 56 ? 33.328 21.579 4.863 1.00 34.19 56 LEU E C 1
ATOM 5742 O O . LEU E 1 56 ? 33.476 20.356 5.001 1.00 32.83 56 LEU E O 1
ATOM 5747 N N . VAL E 1 57 ? 34.073 22.467 5.525 1.00 34.53 57 VAL E N 1
ATOM 5748 C CA . VAL E 1 57 ? 35.103 21.975 6.440 1.00 33.82 57 VAL E CA 1
ATOM 5749 C C . VAL E 1 57 ? 34.910 22.535 7.837 1.00 36.27 57 VAL E C 1
ATOM 5750 O O . VAL E 1 57 ? 34.818 23.746 8.012 1.00 36.71 57 VAL E O 1
ATOM 5754 N N . THR E 1 58 ? 34.855 21.645 8.824 1.00 32.86 58 THR E N 1
ATOM 5755 C CA . THR E 1 58 ? 34.680 22.068 10.214 1.00 30.73 58 THR E CA 1
ATOM 5756 C C . THR E 1 58 ? 35.742 21.477 11.141 1.00 36.29 58 THR E C 1
ATOM 5757 O O . THR E 1 58 ? 35.989 20.272 11.121 1.00 37.79 58 THR E O 1
ATOM 5761 N N . PRO E 1 59 ? 36.405 22.332 11.916 1.00 38.44 59 PRO E N 1
ATOM 5762 C CA . PRO E 1 59 ? 37.409 21.860 12.876 1.00 34.57 59 PRO E CA 1
ATOM 5763 C C . PRO E 1 59 ? 36.859 21.589 14.273 1.00 35.99 59 PRO E C 1
ATOM 5764 O O . PRO E 1 59 ? 37.616 21.221 15.173 1.00 41.89 59 PRO E O 1
ATOM 5768 N N . GLU E 1 60 ? 35.555 21.775 14.441 1.00 39.14 60 GLU E N 1
ATOM 5769 C CA . GLU E 1 60 ? 34.914 21.650 15.742 1.00 36.75 60 GLU E CA 1
ATOM 5770 C C . GLU E 1 60 ? 34.107 20.362 15.817 1.00 34.10 60 GLU E C 1
ATOM 5771 O O . GLU E 1 60 ? 33.333 20.069 14.900 1.00 39.73 60 GLU E O 1
ATOM 5777 N N . VAL E 1 61 ? 34.275 19.598 16.899 1.00 29.46 61 VAL E N 1
ATOM 5778 C CA . VAL E 1 61 ? 33.473 18.387 17.069 1.00 37.45 61 VAL E CA 1
ATOM 5779 C C . VAL E 1 61 ? 32.024 18.768 17.433 1.00 31.57 61 VAL E C 1
ATOM 5780 O O . VAL E 1 61 ? 31.081 18.111 17.009 1.00 22.89 61 VAL E O 1
ATOM 5784 N N . LYS E 1 62 ? 31.870 19.834 18.209 1.00 34.68 62 LYS E N 1
ATOM 5785 C CA . LYS E 1 62 ? 30.556 20.317 18.610 1.00 29.19 62 LYS E CA 1
ATOM 5786 C C . LYS E 1 62 ? 29.717 20.745 17.410 1.00 36.47 62 LYS E C 1
ATOM 5787 O O . LYS E 1 62 ? 28.488 20.798 17.484 1.00 33.16 62 LYS E O 1
ATOM 5793 N N . ALA E 1 63 ? 30.385 21.060 16.307 1.00 31.84 63 ALA E N 1
ATOM 5794 C CA . ALA E 1 63 ? 29.700 21.533 15.107 1.00 25.50 63 ALA E CA 1
ATOM 5795 C C . ALA E 1 63 ? 29.458 20.410 14.105 1.00 24.81 63 ALA E C 1
ATOM 5796 O O . ALA E 1 63 ? 28.928 20.641 13.017 1.00 25.10 63 ALA E O 1
ATOM 5798 N N . VAL E 1 64 ? 29.843 19.194 14.476 1.00 30.32 64 VAL E N 1
ATOM 5799 C CA . VAL E 1 64 ? 29.718 18.044 13.584 1.00 30.93 64 VAL E CA 1
ATOM 5800 C C . VAL E 1 64 ? 28.254 17.688 13.278 1.00 26.84 64 VAL E C 1
ATOM 5801 O O . VAL E 1 64 ? 27.917 17.329 12.123 1.00 29.44 64 VAL E O 1
ATOM 5805 N N . PRO E 1 65 ? 27.369 17.785 14.273 1.00 23.40 65 PRO E N 1
ATOM 5806 C CA . PRO E 1 65 ? 25.961 17.587 13.891 1.00 28.04 65 PRO E CA 1
ATOM 5807 C C . PRO E 1 65 ? 25.467 18.683 12.953 1.00 26.86 65 PRO E C 1
ATOM 5808 O O . PRO E 1 65 ? 24.596 18.458 12.138 1.00 28.29 65 PRO E O 1
ATOM 5812 N N . LEU E 1 66 ? 26.018 19.876 13.073 1.00 29.03 66 LEU E N 1
ATOM 5813 C CA . LEU E 1 66 ? 25.626 20.951 12.170 1.00 30.13 66 LEU E CA 1
ATOM 5814 C C . LEU E 1 66 ? 26.173 20.737 10.765 1.00 33.29 66 LEU E C 1
ATOM 5815 O O . LEU E 1 66 ? 25.447 20.905 9.783 1.00 27.15 66 LEU E O 1
ATOM 5820 N N . ALA E 1 67 ? 27.428 20.294 10.680 1.00 33.15 67 ALA E N 1
ATOM 5821 C CA . ALA E 1 67 ? 28.066 20.070 9.379 1.00 28.89 67 ALA E CA 1
ATOM 5822 C C . ALA E 1 67 ? 27.394 18.920 8.632 1.00 24.40 67 ALA E C 1
ATOM 5823 O O . ALA E 1 67 ? 27.311 18.928 7.421 1.00 20.08 67 ALA E O 1
ATOM 5825 N N . HIS E 1 68 ? 26.899 17.942 9.380 1.00 30.03 68 HIS E N 1
ATOM 5826 C CA . HIS E 1 68 ? 26.156 16.833 8.799 1.00 27.16 68 HIS E CA 1
ATOM 5827 C C . HIS E 1 68 ? 24.770 17.220 8.290 1.00 26.92 68 HIS E C 1
ATOM 5828 O O . HIS E 1 68 ? 24.410 16.869 7.169 1.00 29.39 68 HIS E O 1
ATOM 5835 N N . ALA E 1 69 ? 24.005 17.964 9.091 1.00 31.53 69 ALA E N 1
ATOM 5836 C CA . ALA E 1 69 ? 22.651 18.363 8.690 1.00 31.50 69 ALA E CA 1
ATOM 5837 C C . ALA E 1 69 ? 22.731 19.283 7.480 1.00 26.23 69 ALA E C 1
ATOM 5838 O O . ALA E 1 69 ? 21.947 19.180 6.553 1.00 29.03 69 ALA E O 1
ATOM 5840 N N . LEU E 1 70 ? 23.783 20.082 7.454 1.00 26.67 70 LEU E N 1
ATOM 5841 C CA . LEU E 1 70 ? 24.052 21.019 6.379 1.00 25.17 70 LEU E CA 1
ATOM 5842 C C . LEU E 1 70 ? 24.476 20.342 5.096 1.00 33.94 70 LEU E C 1
ATOM 5843 O O . LEU E 1 70 ? 24.072 20.770 4.006 1.00 36.41 70 LEU E O 1
ATOM 5848 N N . SER E 1 71 ? 25.268 19.273 5.227 1.00 34.17 71 SER E N 1
ATOM 5849 C CA . SER E 1 71 ? 25.712 18.483 4.082 1.00 29.24 71 SER E CA 1
ATOM 5850 C C . SER E 1 71 ? 24.534 17.701 3.520 1.00 33.88 71 SER E C 1
ATOM 5851 O O . SER E 1 71 ? 24.425 17.525 2.315 1.00 39.06 71 SER E O 1
ATOM 5854 N N . ARG E 1 72 ? 23.594 17.332 4.379 1.00 28.31 72 ARG E N 1
ATOM 5855 C CA . ARG E 1 72 ? 22.463 16.572 3.913 1.00 30.62 72 ARG E CA 1
ATOM 5856 C C . ARG E 1 72 ? 21.465 17.445 3.174 1.00 39.81 72 ARG E C 1
ATOM 5857 O O . ARG E 1 72 ? 20.875 16.983 2.205 1.00 38.79 72 ARG E O 1
ATOM 5865 N N . ILE E 1 73 ? 21.275 18.690 3.631 1.00 34.69 73 ILE E N 1
ATOM 5866 C CA . ILE E 1 73 ? 20.302 19.611 3.029 1.00 28.94 73 ILE E CA 1
ATOM 5867 C C . ILE E 1 73 ? 20.736 20.158 1.659 1.00 31.73 73 ILE E C 1
ATOM 5868 O O . ILE E 1 73 ? 19.920 20.260 0.742 1.00 33.78 73 ILE E O 1
ATOM 5873 N N . THR E 1 74 ? 22.015 20.492 1.526 1.00 32.35 74 THR E N 1
ATOM 5874 C CA . THR E 1 74 ? 22.581 21.078 0.306 1.00 32.41 74 THR E CA 1
ATOM 5875 C C . THR E 1 74 ? 23.166 20.074 -0.730 1.00 39.96 74 THR E C 1
ATOM 5876 O O . THR E 1 74 ? 23.408 20.429 -1.897 1.00 37.48 74 THR E O 1
ATOM 5880 N N . GLY E 1 75 ? 23.490 18.865 -0.279 1.00 42.41 75 GLY E N 1
ATOM 5881 C CA . GLY E 1 75 ? 24.073 17.854 -1.151 1.00 37.94 75 GLY E CA 1
ATOM 5882 C C . GLY E 1 75 ? 25.589 17.940 -1.285 1.00 31.11 75 GLY E C 1
ATOM 5883 O O . GLY E 1 75 ? 26.184 17.152 -2.020 1.00 32.09 75 GLY E O 1
ATOM 5884 N N . LYS E 1 76 ? 26.206 18.878 -0.562 1.00 37.33 76 LYS E N 1
ATOM 5885 C CA . LYS E 1 76 ? 27.671 19.068 -0.570 1.00 41.56 76 LYS E CA 1
ATOM 5886 C C . LYS E 1 76 ? 28.390 18.303 0.537 1.00 35.53 76 LYS E C 1
ATOM 5887 O O . LYS E 1 76 ? 28.019 18.375 1.693 1.00 30.53 76 LYS E O 1
ATOM 5893 N N . PRO E 1 77 ? 29.485 17.630 0.178 1.00 37.40 77 PRO E N 1
ATOM 5894 C CA . PRO E 1 77 ? 30.148 16.781 1.164 1.00 36.45 77 PRO E CA 1
ATOM 5895 C C . PRO E 1 77 ? 30.701 17.606 2.301 1.00 32.19 77 PRO E C 1
ATOM 5896 O O . PRO E 1 77 ? 30.874 18.806 2.125 1.00 35.58 77 PRO E O 1
ATOM 5900 N N . TYR E 1 78 ? 30.992 16.976 3.428 1.00 26.46 78 TYR E N 1
ATOM 5901 C CA . TYR E 1 78 ? 31.599 17.695 4.531 1.00 26.87 78 TYR E CA 1
ATOM 5902 C C . TYR E 1 78 ? 32.790 16.949 5.114 1.00 33.44 78 TYR E C 1
ATOM 5903 O O . TYR E 1 78 ? 32.864 15.720 5.115 1.00 25.98 78 TYR E O 1
ATOM 5912 N N . VAL E 1 79 ? 33.748 17.742 5.565 1.00 29.91 79 VAL E N 1
ATOM 5913 C CA . VAL E 1 79 ? 34.995 17.230 6.071 1.00 32.35 79 VAL E CA 1
ATOM 5914 C C . VAL E 1 79 ? 35.247 17.667 7.505 1.00 33.55 79 VAL E C 1
ATOM 5915 O O . VAL E 1 79 ? 34.972 18.810 7.864 1.00 35.56 79 VAL E O 1
ATOM 5919 N N . VAL E 1 80 ? 35.783 16.758 8.317 1.00 32.78 80 VAL E N 1
ATOM 5920 C CA . VAL E 1 80 ? 36.040 17.070 9.694 1.00 26.96 80 VAL E CA 1
ATOM 5921 C C . VAL E 1 80 ? 37.528 17.076 9.975 1.00 35.89 80 VAL E C 1
ATOM 5922 O O . VAL E 1 80 ? 38.194 16.044 9.921 1.00 40.97 80 VAL E O 1
ATOM 5926 N N . ALA E 1 81 ? 38.033 18.256 10.303 1.00 41.85 81 ALA E N 1
ATOM 5927 C CA . ALA E 1 81 ? 39.422 18.447 10.675 1.00 37.46 81 ALA E CA 1
ATOM 5928 C C . ALA E 1 81 ? 39.490 18.391 12.184 1.00 40.61 81 ALA E C 1
ATOM 5929 O O . ALA E 1 81 ? 38.517 18.698 12.868 1.00 39.01 81 ALA E O 1
ATOM 5931 N N . ARG E 1 82 ? 40.588 17.924 12.711 1.00 46.16 82 ARG E N 1
ATOM 5932 C CA . ARG E 1 82 ? 40.683 17.694 14.165 1.00 49.11 82 ARG E CA 1
ATOM 5933 C C . ARG E 1 82 ? 41.772 18.482 14.907 1.00 42.77 82 ARG E C 1
ATOM 5934 O O . ARG E 1 82 ? 42.629 19.104 14.281 1.00 46.52 82 ARG E O 1
ATOM 5942 N N . LYS E 1 83 ? 41.741 18.442 16.245 1.00 48.06 83 LYS E N 1
ATOM 5943 C CA . LYS E 1 83 ? 42.761 19.094 17.046 1.00 51.75 83 LYS E CA 1
ATOM 5944 C C . LYS E 1 83 ? 43.903 18.125 17.344 1.00 51.73 83 LYS E C 1
ATOM 5945 O O . LYS E 1 83 ? 44.988 18.544 17.743 1.00 62.45 83 LYS E O 1
ATOM 5951 N N . THR E 1 84 ? 43.665 16.829 17.130 1.00 69.41 84 THR E N 1
ATOM 5952 C CA . THR E 1 84 ? 44.688 15.844 17.342 1.00 68.51 84 THR E CA 1
ATOM 5953 C C . THR E 1 84 ? 44.636 15.047 16.092 1.00 62.06 84 THR E C 1
ATOM 5954 O O . THR E 1 84 ? 43.762 15.234 15.275 1.00 52.27 84 THR E O 1
ATOM 5958 N N . GLU E 1 85 ? 45.573 14.146 15.939 1.00 67.49 85 GLU E N 1
ATOM 5959 C CA . GLU E 1 85 ? 45.565 13.277 14.804 1.00 64.63 85 GLU E CA 1
ATOM 5960 C C . GLU E 1 85 ? 45.107 11.970 15.341 1.00 61.06 85 GLU E C 1
ATOM 5961 O O . GLU E 1 85 ? 45.607 11.531 16.332 1.00 68.13 85 GLU E O 1
ATOM 5967 N N . LYS E 1 86 ? 44.130 11.363 14.709 1.00 59.51 86 LYS E N 1
ATOM 5968 C CA . LYS E 1 86 ? 43.481 10.223 15.293 1.00 59.29 86 LYS E CA 1
ATOM 5969 C C . LYS E 1 86 ? 43.691 8.948 14.503 1.00 59.04 86 LYS E C 1
ATOM 5970 O O . LYS E 1 86 ? 43.953 8.986 13.331 1.00 55.98 86 LYS E O 1
ATOM 5976 N N . PRO E 1 87 ? 43.583 7.818 15.178 1.00 58.39 87 PRO E N 1
ATOM 5977 C CA . PRO E 1 87 ? 43.943 6.517 14.621 1.00 52.70 87 PRO E CA 1
ATOM 5978 C C . PRO E 1 87 ? 43.214 6.149 13.336 1.00 52.62 87 PRO E C 1
ATOM 5979 O O . PRO E 1 87 ? 43.699 5.307 12.583 1.00 60.37 87 PRO E O 1
ATOM 5983 N N . TYR E 1 88 ? 42.084 6.776 13.066 1.00 46.73 88 TYR E N 1
ATOM 5984 C CA . TYR E 1 88 ? 41.368 6.475 11.835 1.00 50.44 88 TYR E CA 1
ATOM 5985 C C . TYR E 1 88 ? 41.992 7.171 10.600 1.00 54.15 88 TYR E C 1
ATOM 5986 O O . TYR E 1 88 ? 41.683 6.826 9.455 1.00 51.89 88 TYR E O 1
ATOM 5995 N N . MET E 1 89 ? 42.879 8.135 10.853 1.00 49.68 89 MET E N 1
ATOM 5996 C CA . MET E 1 89 ? 43.464 8.991 9.820 1.00 53.51 89 MET E CA 1
ATOM 5997 C C . MET E 1 89 ? 44.545 8.303 8.989 1.00 54.52 89 MET E C 1
ATOM 5998 O O . MET E 1 89 ? 45.206 7.384 9.458 1.00 56.68 89 MET E O 1
ATOM 6003 N N . ILE E 1 90 ? 44.735 8.790 7.764 1.00 61.15 90 ILE E N 1
ATOM 6004 C CA . ILE E 1 90 ? 45.709 8.265 6.797 1.00 61.32 90 ILE E CA 1
ATOM 6005 C C . ILE E 1 90 ? 46.666 9.373 6.359 1.00 57.50 90 ILE E C 1
ATOM 6006 O O . ILE E 1 90 ? 46.299 10.200 5.530 1.00 57.31 90 ILE E O 1
ATOM 6011 N N . ASN E 1 91 ? 47.880 9.396 6.896 1.00 57.68 91 ASN E N 1
ATOM 6012 C CA . ASN E 1 91 ? 48.863 10.405 6.485 1.00 65.28 91 ASN E CA 1
ATOM 6013 C C . ASN E 1 91 ? 48.326 11.835 6.663 1.00 62.40 91 ASN E C 1
ATOM 6014 O O . ASN E 1 91 ? 48.243 12.626 5.710 1.00 50.94 91 ASN E O 1
ATOM 6019 N N . PRO E 1 92 ? 47.932 12.157 7.901 1.00 64.03 92 PRO E N 1
ATOM 6020 C CA . PRO E 1 92 ? 47.307 13.444 8.209 1.00 64.96 92 PRO E CA 1
ATOM 6021 C C . PRO E 1 92 ? 48.239 14.613 7.938 1.00 59.57 92 PRO E C 1
ATOM 6022 O O . PRO E 1 92 ? 49.434 14.425 8.060 1.00 74.95 92 PRO E O 1
ATOM 6026 N N . VAL E 1 93 ? 47.726 15.781 7.581 1.00 52.10 93 VAL E N 1
ATOM 6027 C CA . VAL E 1 93 ? 48.580 16.953 7.429 1.00 59.46 93 VAL E CA 1
ATOM 6028 C C . VAL E 1 93 ? 48.264 17.897 8.567 1.00 59.49 93 VAL E C 1
ATOM 6029 O O . VAL E 1 93 ? 47.099 18.068 8.899 1.00 62.53 93 VAL E O 1
ATOM 6033 N N . SER E 1 94 ? 49.280 18.497 9.183 1.00 53.43 94 SER E N 1
ATOM 6034 C CA . SER E 1 94 ? 49.018 19.332 10.344 1.00 59.67 94 SER E CA 1
ATOM 6035 C C . SER E 1 94 ? 49.404 20.785 10.142 1.00 66.45 94 SER E C 1
ATOM 6036 O O . SER E 1 94 ? 50.217 21.121 9.280 1.00 65.63 94 SER E O 1
ATOM 6039 N N . ARG E 1 95 ? 48.781 21.620 10.952 1.00 64.67 95 ARG E N 1
ATOM 6040 C CA . ARG E 1 95 ? 49.131 23.000 11.053 1.00 65.52 95 ARG E CA 1
ATOM 6041 C C . ARG E 1 95 ? 49.024 23.468 12.466 1.00 68.06 95 ARG E C 1
ATOM 6042 O O . ARG E 1 95 ? 48.391 22.874 13.270 1.00 68.14 95 ARG E O 1
ATOM 6050 N N . GLN E 1 96 ? 49.681 24.567 12.748 1.00 84.67 96 GLN E N 1
ATOM 6051 C CA . GLN E 1 96 ? 49.843 25.077 14.132 1.00 87.12 96 GLN E CA 1
ATOM 6052 C C . GLN E 1 96 ? 49.737 26.626 14.255 1.00 88.85 96 GLN E C 1
ATOM 6053 O O . GLN E 1 96 ? 50.167 27.348 13.346 1.00 82.63 96 GLN E O 1
ATOM 6059 N N . VAL E 1 97 ? 49.198 27.131 15.372 1.00 93.65 97 VAL E N 1
ATOM 6060 C CA . VAL E 1 97 ? 49.136 28.591 15.628 1.00 100.95 97 VAL E CA 1
ATOM 6061 C C . VAL E 1 97 ? 49.956 28.845 16.908 1.00 104.51 97 VAL E C 1
ATOM 6062 O O . VAL E 1 97 ? 49.741 28.190 17.934 1.00 99.98 97 VAL E O 1
ATOM 6066 N N . LEU E 1 98 ? 50.895 29.792 16.839 1.00 105.18 98 LEU E N 1
ATOM 6067 C CA . LEU E 1 98 ? 51.951 29.875 17.859 1.00 106.64 98 LEU E CA 1
ATOM 6068 C C . LEU E 1 98 ? 51.978 30.997 18.929 1.00 114.53 98 LEU E C 1
ATOM 6069 O O . LEU E 1 98 ? 51.261 32.006 18.838 1.00 113.64 98 LEU E O 1
ATOM 6074 N N . SER E 1 99 ? 52.784 30.726 19.967 1.00 118.53 99 SER E N 1
ATOM 6075 C CA . SER E 1 99 ? 53.561 31.697 20.779 1.00 120.25 99 SER E CA 1
ATOM 6076 C C . SER E 1 99 ? 53.014 32.150 22.147 1.00 122.89 99 SER E C 1
ATOM 6077 O O . SER E 1 99 ? 53.158 31.419 23.130 1.00 120.19 99 SER E O 1
ATOM 6080 N N . ILE E 1 100 ? 52.410 33.336 22.237 1.00 124.82 100 ILE E N 1
ATOM 6081 C CA . ILE E 1 100 ? 51.910 33.788 23.541 1.00 125.31 100 ILE E CA 1
ATOM 6082 C C . ILE E 1 100 ? 50.378 33.650 23.585 1.00 125.14 100 ILE E C 1
ATOM 6083 O O . ILE E 1 100 ? 49.633 34.526 24.036 1.00 118.71 100 ILE E O 1
ATOM 6088 N N . THR E 1 101 ? 49.927 32.510 23.064 1.00 125.95 101 THR E N 1
ATOM 6089 C CA . THR E 1 101 ? 48.534 32.090 23.139 1.00 122.42 101 THR E CA 1
ATOM 6090 C C . THR E 1 101 ? 48.408 31.255 24.401 1.00 125.51 101 THR E C 1
ATOM 6091 O O . THR E 1 101 ? 48.236 30.037 24.357 1.00 125.40 101 THR E O 1
ATOM 6095 N N . THR E 1 102 ? 48.514 31.945 25.527 1.00 128.20 102 THR E N 1
ATOM 6096 C CA . THR E 1 102 ? 48.677 31.342 26.853 1.00 127.63 102 THR E CA 1
ATOM 6097 C C . THR E 1 102 ? 49.995 30.584 26.979 1.00 124.50 102 THR E C 1
ATOM 6098 O O . THR E 1 102 ? 50.298 29.992 28.014 1.00 121.12 102 THR E O 1
ATOM 6102 N N . GLY E 1 103 ? 50.783 30.632 25.913 1.00 123.10 103 GLY E N 1
ATOM 6103 C CA . GLY E 1 103 ? 52.040 29.915 25.866 1.00 116.39 103 GLY E CA 1
ATOM 6104 C C . GLY E 1 103 ? 51.862 28.452 25.509 1.00 114.57 103 GLY E C 1
ATOM 6105 O O . GLY E 1 103 ? 52.755 27.651 25.746 1.00 108.57 103 GLY E O 1
ATOM 6106 N N . LYS E 1 104 ? 50.710 28.097 24.945 1.00 118.53 104 LYS E N 1
ATOM 6107 C CA . LYS E 1 104 ? 50.459 26.712 24.535 1.00 117.34 104 LYS E CA 1
ATOM 6108 C C . LYS E 1 104 ? 50.368 26.455 23.023 1.00 117.30 104 LYS E C 1
ATOM 6109 O O . LYS E 1 104 ? 49.856 27.291 22.277 1.00 116.11 104 LYS E O 1
ATOM 6115 N N . PRO E 1 105 ? 50.888 25.299 22.567 1.00 109.60 105 PRO E N 1
ATOM 6116 C CA . PRO E 1 105 ? 50.846 24.982 21.136 1.00 101.98 105 PRO E CA 1
ATOM 6117 C C . PRO E 1 105 ? 49.420 24.652 20.689 1.00 92.12 105 PRO E C 1
ATOM 6118 O O . PRO E 1 105 ? 48.696 23.982 21.425 1.00 86.35 105 PRO E O 1
ATOM 6122 N N . GLN E 1 106 ? 49.004 25.136 19.522 1.00 87.50 106 GLN E N 1
ATOM 6123 C CA . GLN E 1 106 ? 47.673 24.798 19.027 1.00 92.21 106 GLN E CA 1
ATOM 6124 C C . GLN E 1 106 ? 47.832 23.906 17.795 1.00 73.43 106 GLN E C 1
ATOM 6125 O O . GLN E 1 106 ? 48.635 24.203 16.915 1.00 72.79 106 GLN E O 1
ATOM 6131 N N . LEU E 1 107 ? 47.043 22.844 17.687 1.00 64.91 107 LEU E N 1
ATOM 6132 C CA . LEU E 1 107 ? 47.154 22.011 16.489 1.00 73.35 107 LEU E CA 1
ATOM 6133 C C . LEU E 1 107 ? 45.860 21.940 15.682 1.00 61.39 107 LEU E C 1
ATOM 6134 O O . LEU E 1 107 ? 44.769 21.927 16.236 1.00 56.22 107 LEU E O 1
ATOM 6139 N N . LEU E 1 108 ? 45.993 21.859 14.366 1.00 56.58 108 LEU E N 1
ATOM 6140 C CA . LEU E 1 108 ? 44.851 21.619 13.510 1.00 56.81 108 LEU E CA 1
ATOM 6141 C C . LEU E 1 108 ? 45.201 20.544 12.489 1.00 57.12 108 LEU E C 1
ATOM 6142 O O . LEU E 1 108 ? 46.196 20.659 11.778 1.00 58.65 108 LEU E O 1
ATOM 6147 N N . VAL E 1 109 ? 44.383 19.502 12.409 1.00 59.45 109 VAL E N 1
ATOM 6148 C CA . VAL E 1 109 ? 44.723 18.332 11.603 1.00 50.12 109 VAL E CA 1
ATOM 6149 C C . VAL E 1 109 ? 43.668 17.925 10.593 1.00 44.48 109 VAL E C 1
ATOM 6150 O O . VAL E 1 109 ? 42.516 17.669 10.932 1.00 52.83 109 VAL E O 1
ATOM 6154 N N . LEU E 1 110 ? 44.100 17.778 9.360 1.00 48.09 110 LEU E N 1
ATOM 6155 C CA . LEU E 1 110 ? 43.246 17.303 8.299 1.00 49.09 110 LEU E CA 1
ATOM 6156 C C . LEU E 1 110 ? 43.677 15.871 7.987 1.00 51.39 110 LEU E C 1
ATOM 6157 O O . LEU E 1 110 ? 44.854 15.592 7.844 1.00 55.99 110 LEU E O 1
ATOM 6162 N N . ASP E 1 111 ? 42.709 14.968 7.926 1.00 52.73 111 ASP E N 1
ATOM 6163 C CA . ASP E 1 111 ? 42.937 13.581 7.566 1.00 43.10 111 ASP E CA 1
ATOM 6164 C C . ASP E 1 111 ? 43.360 13.492 6.105 1.00 43.43 111 ASP E C 1
ATOM 6165 O O . ASP E 1 111 ? 42.833 14.208 5.253 1.00 37.88 111 ASP E O 1
ATOM 6170 N N . GLY E 1 112 ? 44.309 12.603 5.816 1.00 47.29 112 GLY E N 1
ATOM 6171 C CA . GLY E 1 112 ? 44.814 12.476 4.464 1.00 43.31 112 GLY E CA 1
ATOM 6172 C C . GLY E 1 112 ? 43.789 11.855 3.538 1.00 41.35 112 GLY E C 1
ATOM 6173 O O . GLY E 1 112 ? 43.764 12.125 2.344 1.00 37.78 112 GLY E O 1
ATOM 6174 N N . ALA E 1 113 ? 42.908 11.040 4.095 1.00 43.14 113 ALA E N 1
ATOM 6175 C CA . ALA E 1 113 ? 41.830 10.475 3.313 1.00 40.43 113 ALA E CA 1
ATOM 6176 C C . ALA E 1 113 ? 40.895 11.562 2.785 1.00 42.17 113 ALA E C 1
ATOM 6177 O O . ALA E 1 113 ? 40.164 11.344 1.808 1.00 45.84 113 ALA E O 1
ATOM 6179 N N . ASP E 1 114 ? 40.958 12.738 3.413 1.00 37.96 114 ASP E N 1
ATOM 6180 C CA . ASP E 1 114 ? 40.052 13.849 3.125 1.00 48.15 114 ASP E CA 1
ATOM 6181 C C . ASP E 1 114 ? 40.574 14.923 2.158 1.00 48.69 114 ASP E C 1
ATOM 6182 O O . ASP E 1 114 ? 39.806 15.786 1.710 1.00 47.51 114 ASP E O 1
ATOM 6187 N N . ILE E 1 115 ? 41.850 14.847 1.801 1.00 40.32 115 ILE E N 1
ATOM 6188 C CA . ILE E 1 115 ? 42.467 15.875 0.974 1.00 40.67 115 ILE E CA 1
ATOM 6189 C C . ILE E 1 115 ? 41.939 15.878 -0.475 1.00 44.07 115 ILE E C 1
ATOM 6190 O O . ILE E 1 115 ? 41.741 16.955 -1.049 1.00 41.52 115 ILE E O 1
ATOM 6195 N N . PRO E 1 116 ? 41.694 14.693 -1.076 1.00 48.63 116 PRO E N 1
ATOM 6196 C CA . PRO E 1 116 ? 41.049 14.767 -2.400 1.00 47.37 116 PRO E CA 1
ATOM 6197 C C . PRO E 1 116 ? 39.644 15.451 -2.401 1.00 44.16 116 PRO E C 1
ATOM 6198 O O . PRO E 1 116 ? 39.142 15.876 -3.460 1.00 43.28 116 PRO E O 1
ATOM 6202 N N . ARG E 1 117 ? 39.041 15.598 -1.224 1.00 42.06 117 ARG E N 1
ATOM 6203 C CA . ARG E 1 117 ? 37.685 16.163 -1.121 1.00 46.12 117 ARG E CA 1
ATOM 6204 C C . ARG E 1 117 ? 37.676 17.702 -1.006 1.00 38.59 117 ARG E C 1
ATOM 6205 O O . ARG E 1 117 ? 36.650 18.344 -1.177 1.00 35.20 117 ARG E O 1
ATOM 6213 N N . VAL E 1 118 ? 38.872 18.265 -0.865 1.00 47.01 118 VAL E N 1
ATOM 6214 C CA . VAL E 1 118 ? 39.120 19.683 -0.640 1.00 39.30 118 VAL E CA 1
ATOM 6215 C C . VAL E 1 118 ? 40.011 20.293 -1.720 1.00 45.83 118 VAL E C 1
ATOM 6216 O O . VAL E 1 118 ? 39.773 21.419 -2.183 1.00 39.23 118 VAL E O 1
ATOM 6220 N N . ARG E 1 119 ? 41.015 19.527 -2.143 1.00 41.51 119 ARG E N 1
ATOM 6221 C CA . ARG E 1 119 ? 41.978 19.959 -3.162 1.00 36.82 119 ARG E CA 1
ATOM 6222 C C . ARG E 1 119 ? 41.273 20.352 -4.460 1.00 38.08 119 ARG E C 1
ATOM 6223 O O . ARG E 1 119 ? 40.510 19.575 -5.015 1.00 49.87 119 ARG E O 1
ATOM 6231 N N . GLY E 1 120 ? 41.461 21.589 -4.895 1.00 37.24 120 GLY E N 1
ATOM 6232 C CA . GLY E 1 120 ? 40.858 22.082 -6.119 1.00 32.65 120 GLY E CA 1
ATOM 6233 C C . GLY E 1 120 ? 39.402 22.490 -5.950 1.00 42.03 120 GLY E C 1
ATOM 6234 O O . GLY E 1 120 ? 38.725 22.843 -6.913 1.00 37.96 120 GLY E O 1
ATOM 6235 N N . LYS E 1 121 ? 38.906 22.442 -4.720 1.00 45.83 121 LYS E N 1
ATOM 6236 C CA . LYS E 1 121 ? 37.496 22.710 -4.487 1.00 43.38 121 LYS E CA 1
ATOM 6237 C C . LYS E 1 121 ? 37.344 24.049 -3.789 1.00 37.31 121 LYS E C 1
ATOM 6238 O O . LYS E 1 121 ? 38.275 24.539 -3.155 1.00 39.97 121 LYS E O 1
ATOM 6244 N N . LYS E 1 122 ? 36.179 24.655 -3.963 1.00 36.26 122 LYS E N 1
ATOM 6245 C CA . LYS E 1 122 ? 35.841 25.896 -3.287 1.00 38.40 122 LYS E CA 1
ATOM 6246 C C . LYS E 1 122 ? 35.097 25.567 -1.995 1.00 33.86 122 LYS E C 1
ATOM 6247 O O . LYS E 1 122 ? 34.051 24.923 -1.995 1.00 35.19 122 LYS E O 1
ATOM 6253 N N . VAL E 1 123 ? 35.675 26.021 -0.895 1.00 34.77 123 VAL E N 1
ATOM 6254 C CA . VAL E 1 123 ? 35.345 25.530 0.438 1.00 33.65 123 VAL E CA 1
ATOM 6255 C C . VAL E 1 123 ? 34.608 26.578 1.287 1.00 37.56 123 VAL E C 1
ATOM 6256 O O . VAL E 1 123 ? 34.935 27.794 1.256 1.00 28.81 123 VAL E O 1
ATOM 6260 N N . ALA E 1 124 ? 33.651 26.075 2.079 1.00 36.84 124 ALA E N 1
ATOM 6261 C CA . ALA E 1 124 ? 32.991 26.849 3.121 1.00 30.33 124 ALA E CA 1
ATOM 6262 C C . ALA E 1 124 ? 33.410 26.276 4.443 1.00 27.57 124 ALA E C 1
ATOM 6263 O O . ALA E 1 124 ? 33.184 25.105 4.708 1.00 30.86 124 ALA E O 1
ATOM 6265 N N . ILE E 1 125 ? 33.972 27.120 5.296 1.00 34.47 125 ILE E N 1
ATOM 6266 C CA . ILE E 1 125 ? 34.349 26.704 6.640 1.00 34.47 125 ILE E CA 1
ATOM 6267 C C . ILE E 1 125 ? 33.067 26.763 7.451 1.00 32.61 125 ILE E C 1
ATOM 6268 O O . ILE E 1 125 ? 32.296 27.709 7.312 1.00 39.30 125 ILE E O 1
ATOM 6273 N N . VAL E 1 126 ? 32.842 25.764 8.299 1.00 32.06 126 VAL E N 1
ATOM 6274 C CA . VAL E 1 126 ? 31.631 25.690 9.110 1.00 31.55 126 VAL E CA 1
ATOM 6275 C C . VAL E 1 126 ? 32.073 25.538 10.553 1.00 33.67 126 VAL E C 1
ATOM 6276 O O . VAL E 1 126 ? 32.941 24.730 10.859 1.00 34.31 126 VAL E O 1
ATOM 6280 N N . ASP E 1 127 ? 31.489 26.324 11.439 1.00 29.49 127 ASP E N 1
ATOM 6281 C CA . ASP E 1 127 ? 31.821 26.264 12.848 1.00 27.83 127 ASP E CA 1
ATOM 6282 C C . ASP E 1 127 ? 30.522 26.494 13.625 1.00 37.73 127 ASP E C 1
ATOM 6283 O O . ASP E 1 127 ? 29.511 26.867 13.007 1.00 38.09 127 ASP E O 1
ATOM 6288 N N . ASP E 1 128 ? 30.505 26.279 14.945 1.00 27.65 128 ASP E N 1
ATOM 6289 C CA . ASP E 1 128 ? 29.268 26.593 15.661 1.00 37.20 128 ASP E CA 1
ATOM 6290 C C . ASP E 1 128 ? 29.398 28.058 16.128 1.00 33.89 128 ASP E C 1
ATOM 6291 O O . ASP E 1 128 ? 28.491 28.870 15.972 1.00 32.29 128 ASP E O 1
ATOM 6296 N N . VAL E 1 129 ? 30.575 28.401 16.624 1.00 30.14 129 VAL E N 1
ATOM 6297 C CA . VAL E 1 129 ? 30.846 29.751 17.042 1.00 36.68 129 VAL E CA 1
ATOM 6298 C C . VAL E 1 129 ? 32.242 30.197 16.643 1.00 36.57 129 VAL E C 1
ATOM 6299 O O . VAL E 1 129 ? 33.229 29.542 16.989 1.00 32.77 129 VAL E O 1
ATOM 6303 N N . VAL E 1 130 ? 32.295 31.310 15.901 1.00 40.16 130 VAL E N 1
ATOM 6304 C CA . VAL E 1 130 ? 33.550 31.954 15.526 1.00 33.61 130 VAL E CA 1
ATOM 6305 C C . VAL E 1 130 ? 33.794 33.078 16.503 1.00 35.42 130 VAL E C 1
ATOM 6306 O O . VAL E 1 130 ? 33.178 34.116 16.411 1.00 38.49 130 VAL E O 1
ATOM 6310 N N . SER E 1 131 ? 34.677 32.871 17.459 1.00 40.64 131 SER E N 1
ATOM 6311 C CA . SER E 1 131 ? 34.926 33.884 18.461 1.00 51.57 131 SER E CA 1
ATOM 6312 C C . SER E 1 131 ? 36.200 34.703 18.240 1.00 56.94 131 SER E C 1
ATOM 6313 O O . SER E 1 131 ? 36.898 34.559 17.235 1.00 59.85 131 SER E O 1
ATOM 6316 N N . THR E 1 132 ? 36.465 35.565 19.218 1.00 54.43 132 THR E N 1
ATOM 6317 C CA . THR E 1 132 ? 37.615 36.473 19.250 1.00 61.98 132 THR E CA 1
ATOM 6318 C C . THR E 1 132 ? 38.920 35.941 18.671 1.00 60.30 132 THR E C 1
ATOM 6319 O O . THR E 1 132 ? 39.459 36.482 17.711 1.00 67.67 132 THR E O 1
ATOM 6323 N N . GLY E 1 133 ? 39.442 34.895 19.301 1.00 56.30 133 GLY E N 1
ATOM 6324 C CA . GLY E 1 133 ? 40.700 34.332 18.867 1.00 63.38 133 GLY E CA 1
ATOM 6325 C C . GLY E 1 133 ? 40.495 33.006 18.178 1.00 67.10 133 GLY E C 1
ATOM 6326 O O . GLY E 1 133 ? 41.334 32.124 18.291 1.00 76.98 133 GLY E O 1
ATOM 6327 N N . SER E 1 134 ? 39.381 32.870 17.464 1.00 75.45 134 SER E N 1
ATOM 6328 C CA . SER E 1 134 ? 39.095 31.604 16.771 1.00 70.55 134 SER E CA 1
ATOM 6329 C C . SER E 1 134 ? 40.209 31.347 15.774 1.00 70.78 134 SER E C 1
ATOM 6330 O O . SER E 1 134 ? 40.563 32.215 14.978 1.00 71.02 134 SER E O 1
ATOM 6333 N N . THR E 1 135 ? 40.708 30.118 15.778 1.00 76.67 135 THR E N 1
ATOM 6334 C CA . THR E 1 135 ? 41.823 29.721 14.927 1.00 75.07 135 THR E CA 1
ATOM 6335 C C . THR E 1 135 ? 41.315 29.523 13.492 1.00 60.49 135 THR E C 1
ATOM 6336 O O . THR E 1 135 ? 41.703 28.608 12.775 1.00 57.53 135 THR E O 1
ATOM 6340 N N . LEU E 1 136 ? 40.467 30.453 13.086 1.00 52.10 136 LEU E N 1
ATOM 6341 C CA . LEU E 1 136 ? 39.825 30.446 11.799 1.00 48.44 136 LEU E CA 1
ATOM 6342 C C . LEU E 1 136 ? 40.856 30.641 10.710 1.00 51.77 136 LEU E C 1
ATOM 6343 O O . LEU E 1 136 ? 40.747 30.076 9.624 1.00 48.74 136 LEU E O 1
ATOM 6348 N N . ALA E 1 137 ? 41.871 31.439 11.020 1.00 61.70 137 ALA E N 1
ATOM 6349 C CA . ALA E 1 137 ? 42.912 31.767 10.058 1.00 53.55 137 ALA E CA 1
ATOM 6350 C C . ALA E 1 137 ? 43.906 30.630 9.824 1.00 47.08 137 ALA E C 1
ATOM 6351 O O . ALA E 1 137 ? 44.397 30.467 8.712 1.00 45.89 137 ALA E O 1
ATOM 6353 N N . GLY E 1 138 ? 44.184 29.836 10.852 1.00 47.75 138 GLY E N 1
ATOM 6354 C CA . GLY E 1 138 ? 45.089 28.712 10.699 1.00 42.93 138 GLY E CA 1
ATOM 6355 C C . GLY E 1 138 ? 44.458 27.615 9.858 1.00 49.84 138 GLY E C 1
ATOM 6356 O O . GLY E 1 138 ? 45.127 26.980 9.046 1.00 56.61 138 GLY E O 1
ATOM 6357 N N . LEU E 1 139 ? 43.155 27.420 10.024 1.00 52.25 139 LEU E N 1
ATOM 6358 C CA . LEU E 1 139 ? 42.409 26.461 9.223 1.00 49.05 139 LEU E CA 1
ATOM 6359 C C . LEU E 1 139 ? 42.407 26.776 7.746 1.00 42.69 139 LEU E C 1
ATOM 6360 O O . LEU E 1 139 ? 42.675 25.915 6.905 1.00 38.92 139 LEU E O 1
ATOM 6365 N N . ARG E 1 140 ? 42.128 28.026 7.436 1.00 45.10 140 ARG E N 1
ATOM 6366 C CA . ARG E 1 140 ? 42.068 28.423 6.049 1.00 52.55 140 ARG E CA 1
ATOM 6367 C C . ARG E 1 140 ? 43.486 28.335 5.466 1.00 47.90 140 ARG E C 1
ATOM 6368 O O . ARG E 1 140 ? 43.633 28.107 4.280 1.00 50.94 140 ARG E O 1
ATOM 6376 N N . GLU E 1 141 ? 44.527 28.489 6.286 1.00 42.13 141 GLU E N 1
ATOM 6377 C CA . GLU E 1 141 ? 45.888 28.343 5.772 1.00 44.12 141 GLU E CA 1
ATOM 6378 C C . GLU E 1 141 ? 46.182 26.867 5.460 1.00 50.58 141 GLU E C 1
ATOM 6379 O O . GLU E 1 141 ? 46.747 26.530 4.406 1.00 43.26 141 GLU E O 1
ATOM 6385 N N . LEU E 1 142 ? 45.734 25.991 6.357 1.00 52.10 142 LEU E N 1
ATOM 6386 C CA . LEU E 1 142 ? 45.824 24.543 6.180 1.00 49.96 142 LEU E CA 1
ATOM 6387 C C . LEU E 1 142 ? 45.051 24.043 4.940 1.00 45.77 142 LEU E C 1
ATOM 6388 O O . LEU E 1 142 ? 45.531 23.181 4.203 1.00 45.42 142 LEU E O 1
ATOM 6393 N N . ILE E 1 143 ? 43.841 24.546 4.739 1.00 41.19 143 ILE E N 1
ATOM 6394 C CA . ILE E 1 143 ? 43.062 24.172 3.570 1.00 39.77 143 ILE E CA 1
ATOM 6395 C C . ILE E 1 143 ? 43.783 24.665 2.313 1.00 39.29 143 ILE E C 1
ATOM 6396 O O . ILE E 1 143 ? 43.916 23.949 1.323 1.00 44.88 143 ILE E O 1
ATOM 6401 N N . GLU E 1 144 ? 44.227 25.906 2.341 1.00 39.20 144 GLU E N 1
ATOM 6402 C CA . GLU E 1 144 ? 44.875 26.488 1.178 1.00 43.56 144 GLU E CA 1
ATOM 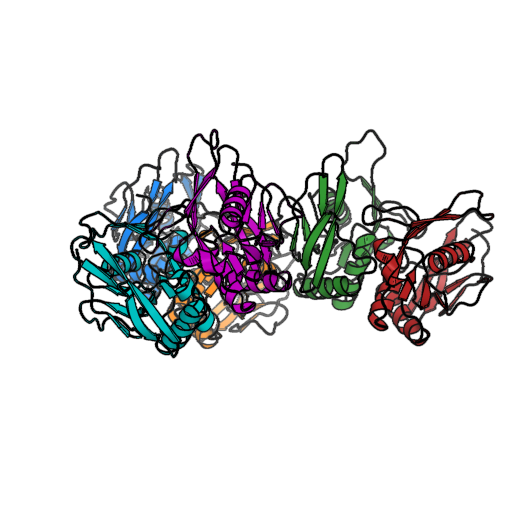6403 C C . GLU E 1 144 ? 46.251 25.843 0.913 1.00 44.16 144 GLU E C 1
ATOM 6404 O O . GLU E 1 144 ? 46.712 25.811 -0.217 1.00 47.92 144 GLU E O 1
ATOM 6410 N N . SER E 1 145 ? 46.861 25.259 1.935 1.00 41.27 145 SER E N 1
ATOM 6411 C CA . SER E 1 145 ? 48.131 24.568 1.758 1.00 41.78 145 SER E CA 1
ATOM 6412 C C . SER E 1 145 ? 47.941 23.192 1.063 1.00 47.28 145 SER E C 1
ATOM 6413 O O . SER E 1 145 ? 48.889 22.611 0.535 1.00 41.65 145 SER E O 1
ATOM 6416 N N . VAL E 1 146 ? 46.720 22.668 1.083 1.00 44.86 146 VAL E N 1
ATOM 6417 C CA . VAL E 1 146 ? 46.414 21.406 0.418 1.00 42.58 146 VAL E CA 1
ATOM 6418 C C . VAL E 1 146 ? 45.530 21.532 -0.839 1.00 42.85 146 VAL E C 1
ATOM 6419 O O . VAL E 1 146 ? 45.123 20.519 -1.427 1.00 39.58 146 VAL E O 1
ATOM 6423 N N . GLY E 1 147 ? 45.112 22.745 -1.172 1.00 33.91 147 GLY E N 1
ATOM 6424 C CA . GLY E 1 147 ? 44.510 22.948 -2.474 1.00 37.07 147 GLY E CA 1
ATOM 6425 C C . GLY E 1 147 ? 43.155 23.600 -2.514 1.00 38.14 147 GLY E C 1
ATOM 6426 O O . GLY E 1 147 ? 42.698 24.010 -3.583 1.00 34.24 147 GLY E O 1
ATOM 6427 N N . GLY E 1 148 ? 42.526 23.719 -1.354 1.00 33.00 148 GLY E N 1
ATOM 6428 C CA . GLY E 1 148 ? 41.218 24.323 -1.292 1.00 40.40 148 GLY E CA 1
ATOM 6429 C C . GLY E 1 148 ? 41.332 25.830 -1.200 1.00 41.36 148 GLY E C 1
ATOM 6430 O O . GLY E 1 148 ? 42.291 26.375 -0.642 1.00 41.92 148 GLY E O 1
ATOM 6431 N N . GLU E 1 149 ? 40.301 26.493 -1.696 1.00 37.38 149 GLU E N 1
ATOM 6432 C CA . GLU E 1 149 ? 40.183 27.927 -1.589 1.00 46.38 149 GLU E CA 1
ATOM 6433 C C . GLU E 1 149 ? 38.903 28.286 -0.805 1.00 45.79 149 GLU E C 1
ATOM 6434 O O . GLU E 1 149 ? 37.775 27.995 -1.227 1.00 38.25 149 GLU E O 1
ATOM 6440 N N . VAL E 1 150 ? 39.110 28.939 0.337 1.00 44.93 150 VAL E N 1
ATOM 6441 C CA . VAL E 1 150 ? 38.033 29.331 1.227 1.00 46.73 150 VAL E CA 1
ATOM 6442 C C . VAL E 1 150 ? 37.256 30.525 0.683 1.00 42.74 150 VAL E C 1
ATOM 6443 O O . VAL E 1 150 ? 37.807 31.614 0.485 1.00 41.64 150 VAL E O 1
ATOM 6447 N N . VAL E 1 151 ? 35.965 30.290 0.459 1.00 37.72 151 VAL E N 1
ATOM 6448 C CA . VAL E 1 151 ? 35.066 31.255 -0.156 1.00 37.88 151 VAL E CA 1
ATOM 6449 C C . VAL E 1 151 ? 33.913 31.666 0.772 1.00 36.92 151 VAL E C 1
ATOM 6450 O O . VAL E 1 151 ? 33.123 32.550 0.440 1.00 36.76 151 VAL E O 1
ATOM 6454 N N . ALA E 1 152 ? 33.790 30.987 1.907 1.00 38.09 152 ALA E N 1
ATOM 6455 C CA . ALA E 1 152 ? 32.750 31.293 2.885 1.00 30.71 152 ALA E CA 1
ATOM 6456 C C . ALA E 1 152 ? 33.142 30.804 4.289 1.00 31.25 152 ALA E C 1
ATOM 6457 O O . ALA E 1 152 ? 33.910 29.862 4.453 1.00 35.45 152 ALA E O 1
ATOM 6459 N N . VAL E 1 153 ? 32.608 31.448 5.309 1.00 31.57 153 VAL E N 1
ATOM 6460 C CA . VAL E 1 153 ? 32.740 30.937 6.660 1.00 35.70 153 VAL E CA 1
ATOM 6461 C C . VAL E 1 153 ? 31.326 30.986 7.171 1.00 38.50 153 VAL E C 1
ATOM 6462 O O . VAL E 1 153 ? 30.685 32.032 7.090 1.00 46.06 153 VAL E O 1
ATOM 6466 N N . LEU E 1 154 ? 30.808 29.854 7.631 1.00 37.58 154 LEU E N 1
ATOM 6467 C CA . LEU E 1 154 ? 29.441 29.803 8.133 1.00 36.05 154 LEU E CA 1
ATOM 6468 C C . LEU E 1 154 ? 29.464 29.462 9.622 1.00 36.67 154 LEU E C 1
ATOM 6469 O O . LEU E 1 154 ? 30.373 28.767 10.091 1.00 39.10 154 LEU E O 1
ATOM 6474 N N . ALA E 1 155 ? 28.482 29.941 10.374 1.00 35.94 155 ALA E N 1
ATOM 6475 C CA . ALA E 1 155 ? 28.425 29.610 11.789 1.00 32.68 155 ALA E CA 1
ATOM 6476 C C . ALA E 1 155 ? 27.056 29.945 12.318 1.00 35.37 155 ALA E C 1
ATOM 6477 O O . ALA E 1 155 ? 26.256 30.574 11.617 1.00 35.36 155 ALA E O 1
ATOM 6479 N N . VAL E 1 156 ? 26.780 29.538 13.550 1.00 33.19 156 VAL E N 1
ATOM 6480 C CA . VAL E 1 156 ? 25.518 29.901 14.151 1.00 32.05 156 VAL E CA 1
ATOM 6481 C C . VAL E 1 156 ? 25.667 31.303 14.706 1.00 31.60 156 VAL E C 1
ATOM 6482 O O . VAL E 1 156 ? 24.815 32.155 14.480 1.00 29.76 156 VAL E O 1
ATOM 6486 N N . PHE E 1 157 ? 26.794 31.540 15.376 1.00 32.11 157 PHE E N 1
ATOM 6487 C CA . PHE E 1 157 ? 27.086 32.830 15.994 1.00 28.55 157 PHE E CA 1
ATOM 6488 C C . PHE E 1 157 ? 28.510 33.283 15.745 1.00 31.21 157 PHE E C 1
ATOM 6489 O O . PHE E 1 157 ? 29.411 32.478 15.506 1.00 33.29 157 PHE E O 1
ATOM 6497 N N . THR E 1 158 ? 28.686 34.594 15.796 1.00 29.72 158 THR E N 1
ATOM 6498 C CA . THR E 1 158 ? 29.999 35.198 15.976 1.00 30.94 158 THR E CA 1
ATOM 6499 C C . THR E 1 158 ? 29.994 35.594 17.448 1.00 33.56 158 THR E C 1
ATOM 6500 O O . THR E 1 158 ? 28.934 35.696 18.070 1.00 30.69 158 THR E O 1
ATOM 6504 N N . GLU E 1 159 ? 31.159 35.779 18.031 1.00 31.72 159 GLU E N 1
ATOM 6505 C CA . GLU E 1 159 ? 31.229 36.064 19.459 1.00 38.55 159 GLU E CA 1
ATOM 6506 C C . GLU E 1 159 ? 32.319 37.082 19.733 1.00 42.57 159 GLU E C 1
ATOM 6507 O O . GLU E 1 159 ? 33.399 36.984 19.142 1.00 43.30 159 GLU E O 1
ATOM 6513 N N . GLY E 1 160 ? 32.081 38.036 20.632 1.00 40.74 160 GLY E N 1
ATOM 6514 C CA . GLY E 1 160 ? 33.123 39.020 20.905 1.00 45.91 160 GLY E CA 1
ATOM 6515 C C . GLY E 1 160 ? 33.159 40.077 19.807 1.00 41.24 160 GLY E C 1
ATOM 6516 O O . GLY E 1 160 ? 32.647 41.173 19.971 1.00 45.42 160 GLY E O 1
ATOM 6517 N N . THR E 1 161 ? 33.850 39.774 18.716 1.00 44.43 161 THR E N 1
ATOM 6518 C CA . THR E 1 161 ? 33.847 40.639 17.541 1.00 45.46 161 THR E CA 1
ATOM 6519 C C . THR E 1 161 ? 32.900 40.227 16.405 1.00 49.51 161 THR E C 1
ATOM 6520 O O . THR E 1 161 ? 33.041 39.146 15.825 1.00 42.71 161 THR E O 1
ATOM 6524 N N . PRO E 1 162 ? 31.943 41.099 16.063 1.00 49.72 162 PRO E N 1
ATOM 6525 C CA . PRO E 1 162 ? 31.081 40.753 14.930 1.00 44.29 162 PRO E CA 1
ATOM 6526 C C . PRO E 1 162 ? 31.886 40.863 13.641 1.00 47.52 162 PRO E C 1
ATOM 6527 O O . PRO E 1 162 ? 32.685 41.786 13.499 1.00 59.82 162 PRO E O 1
ATOM 6531 N N A ARG E 1 163 ? 31.694 39.945 12.723 0.59 46.89 163 ARG E N 1
ATOM 6532 N N B ARG E 1 163 ? 31.699 40.015 12.653 0.41 46.89 163 ARG E N 1
ATOM 6533 C CA A ARG E 1 163 ? 32.429 39.954 11.463 0.59 48.92 163 ARG E CA 1
ATOM 6534 C CA B ARG E 1 163 ? 32.516 39.970 11.448 0.41 48.92 163 ARG E CA 1
ATOM 6535 C C A ARG E 1 163 ? 31.494 40.019 10.260 0.59 49.78 163 ARG E C 1
ATOM 6536 C C B ARG E 1 163 ? 31.539 40.033 10.283 0.41 49.75 163 ARG E C 1
ATOM 6537 O O A ARG E 1 163 ? 30.467 39.339 10.220 0.59 54.44 163 ARG E O 1
ATOM 6538 O O B ARG E 1 163 ? 30.512 39.355 10.291 0.41 54.44 163 ARG E O 1
ATOM 6553 N N . GLN E 1 164 ? 31.861 40.835 9.278 1.00 49.04 164 GLN E N 1
ATOM 6554 C CA . GLN E 1 164 ? 31.071 40.967 8.061 1.00 46.44 164 GLN E CA 1
ATOM 6555 C C . GLN E 1 164 ? 31.460 39.902 7.041 1.00 38.00 164 GLN E C 1
ATOM 6556 O O . GLN E 1 164 ? 30.785 39.729 6.026 1.00 45.73 164 GLN E O 1
ATOM 6562 N N . ASP E 1 165 ? 32.548 39.187 7.315 1.00 44.00 165 ASP E N 1
ATOM 6563 C CA . ASP E 1 165 ? 32.988 38.118 6.423 1.00 48.68 165 ASP E CA 1
ATOM 6564 C C . ASP E 1 165 ? 32.595 36.732 6.933 1.00 49.42 165 ASP E C 1
ATOM 6565 O O . ASP E 1 165 ? 33.065 35.712 6.409 1.00 50.90 165 ASP E O 1
ATOM 6570 N N . VAL E 1 166 ? 31.724 36.693 7.943 1.00 46.58 166 VAL E N 1
ATOM 6571 C CA . VAL E 1 166 ? 31.167 35.417 8.379 1.00 48.30 166 VAL E CA 1
ATOM 6572 C C . VAL E 1 166 ? 29.665 35.457 8.091 1.00 39.40 166 VAL E C 1
ATOM 6573 O O . VAL E 1 166 ? 29.022 36.476 8.275 1.00 40.94 166 VAL E O 1
ATOM 6577 N N . VAL E 1 167 ? 29.117 34.337 7.639 1.00 38.71 167 VAL E N 1
ATOM 6578 C CA . VAL E 1 167 ? 27.681 34.189 7.497 1.00 40.34 167 VAL E CA 1
ATOM 6579 C C . VAL E 1 167 ? 27.180 33.500 8.746 1.00 40.10 167 VAL E C 1
ATOM 6580 O O . VAL E 1 167 ? 27.329 32.284 8.884 1.00 35.44 167 VAL E O 1
ATOM 6584 N N . ALA E 1 168 ? 26.597 34.289 9.648 1.00 40.46 168 ALA E N 1
ATOM 6585 C CA . ALA E 1 168 ? 26.082 33.759 10.906 1.00 35.83 168 ALA E CA 1
ATOM 6586 C C . ALA E 1 168 ? 24.600 34.073 11.088 1.00 27.66 168 ALA E C 1
ATOM 6587 O O . ALA E 1 168 ? 24.044 34.922 10.391 1.00 36.43 168 ALA E O 1
ATOM 6589 N N . LEU E 1 169 ? 23.967 33.382 12.031 1.00 33.65 169 LEU E N 1
ATOM 6590 C CA . LEU E 1 169 ? 22.552 33.588 12.315 1.00 32.88 169 LEU E CA 1
ATOM 6591 C C . LEU E 1 169 ? 22.341 34.562 13.469 1.00 23.49 169 LEU E C 1
ATOM 6592 O O . LEU E 1 169 ? 21.223 35.010 13.721 1.00 29.39 169 LEU E O 1
ATOM 6597 N N . GLY E 1 170 ? 23.425 34.885 14.167 1.00 30.87 170 GLY E N 1
ATOM 6598 C CA . GLY E 1 170 ? 23.367 35.803 15.289 1.00 26.37 170 GLY E CA 1
ATOM 6599 C C . GLY E 1 170 ? 24.748 36.180 15.788 1.00 28.38 170 GLY E C 1
ATOM 6600 O O . GLY E 1 170 ? 25.756 35.713 15.259 1.00 25.36 170 GLY E O 1
ATOM 6601 N N . HIS E 1 171 ? 24.795 37.027 16.811 1.00 22.51 171 HIS E N 1
ATOM 6602 C CA . HIS E 1 171 ? 26.040 37.457 17.372 1.00 24.08 171 HIS E CA 1
ATOM 6603 C C . HIS E 1 171 ? 25.906 37.481 18.863 1.00 23.36 171 HIS E C 1
ATOM 6604 O O . HIS E 1 171 ? 24.919 37.939 19.387 1.00 23.65 171 HIS E O 1
ATOM 6611 N N . LEU E 1 172 ? 26.925 37.012 19.555 1.00 27.15 172 LEU E N 1
ATOM 6612 C CA . LEU E 1 172 ? 26.870 36.993 20.999 1.00 31.70 172 LEU E CA 1
ATOM 6613 C C . LEU E 1 172 ? 27.910 37.910 21.605 1.00 32.36 172 LEU E C 1
ATOM 6614 O O . LEU E 1 172 ? 29.057 37.943 21.182 1.00 35.11 172 LEU E O 1
ATOM 6619 N N . PRO E 1 173 ? 27.513 38.640 22.636 1.00 34.84 173 PRO E N 1
ATOM 6620 C CA . PRO E 1 173 ? 28.561 39.437 23.249 1.00 33.65 173 PRO E CA 1
ATOM 6621 C C . PRO E 1 173 ? 29.377 38.565 24.178 1.00 40.75 173 PRO E C 1
ATOM 6622 O O . PRO E 1 173 ? 29.112 37.363 24.306 1.00 40.21 173 PRO E O 1
ATOM 6626 N N . LEU E 1 174 ? 30.396 39.157 24.776 1.00 39.72 174 LEU E N 1
ATOM 6627 C CA . LEU E 1 174 ? 31.135 38.505 25.834 1.00 39.54 174 LEU E CA 1
ATOM 6628 C C . LEU E 1 174 ? 30.581 39.019 27.149 1.00 45.76 174 LEU E C 1
ATOM 6629 O O . LEU E 1 174 ? 29.829 40.009 27.167 1.00 43.08 174 LEU E O 1
ATOM 6634 N N . PHE E 1 175 ? 30.872 38.301 28.230 1.00 43.70 175 PHE E N 1
ATOM 6635 C CA . PHE E 1 175 ? 30.301 38.639 29.524 1.00 45.51 175 PHE E CA 1
ATOM 6636 C C . PHE E 1 175 ? 31.394 38.706 30.590 1.00 54.08 175 PHE E C 1
ATOM 6637 O O . PHE E 1 175 ? 32.474 38.155 30.410 1.00 64.09 175 PHE E O 1
ATOM 6645 N N . LYS E 1 176 ? 31.114 39.370 31.704 1.00 60.99 176 LYS E N 1
ATOM 6646 C CA . LYS E 1 176 ? 32.088 39.481 32.784 1.00 67.59 176 LYS E CA 1
ATOM 6647 C C . LYS E 1 176 ? 31.829 38.456 33.874 1.00 75.42 176 LYS E C 1
ATOM 6648 O O . LYS E 1 176 ? 30.734 37.906 33.939 1.00 67.75 176 LYS E O 1
ATOM 6654 N N . PRO E 1 177 ? 32.819 38.203 34.755 1.00 87.40 177 PRO E N 1
ATOM 6655 C CA . PRO E 1 177 ? 32.569 37.034 35.606 1.00 89.66 177 PRO E CA 1
ATOM 6656 C C . PRO E 1 177 ? 31.387 37.033 36.606 1.00 85.30 177 PRO E C 1
ATOM 6657 O O . PRO E 1 177 ? 30.418 36.335 36.337 1.00 88.82 177 PRO E O 1
ATOM 6661 N N . GLU E 1 178 ? 31.470 37.795 37.693 1.00 87.76 178 GLU E N 1
ATOM 6662 C CA . GLU E 1 178 ? 30.479 37.839 38.782 1.00 94.53 178 GLU E CA 1
ATOM 6663 C C . GLU E 1 178 ? 31.122 38.422 40.026 1.00 100.21 178 GLU E C 1
ATOM 6664 O O . GLU E 1 178 ? 30.480 39.077 40.852 1.00 101.56 178 GLU E O 1
ATOM 6671 N N . MET F 1 1 ? 45.988 -1.288 -0.509 1.00 90.02 1 MET F N 1
ATOM 6672 C CA . MET F 1 1 ? 46.208 -1.698 0.870 1.00 84.48 1 MET F CA 1
ATOM 6673 C C . MET F 1 1 ? 44.993 -2.405 1.429 1.00 86.93 1 MET F C 1
ATOM 6674 O O . MET F 1 1 ? 43.932 -2.475 0.801 1.00 87.37 1 MET F O 1
ATOM 6679 N N . ARG F 1 2 ? 45.180 -2.918 2.633 1.00 83.30 2 ARG F N 1
ATOM 6680 C CA . ARG F 1 2 ? 44.174 -3.650 3.372 1.00 76.76 2 ARG F CA 1
ATOM 6681 C C . ARG F 1 2 ? 42.807 -2.912 3.518 1.00 75.55 2 ARG F C 1
ATOM 6682 O O . ARG F 1 2 ? 42.688 -1.991 4.330 1.00 68.50 2 ARG F O 1
ATOM 6690 N N . THR F 1 3 ? 41.776 -3.321 2.770 1.00 73.82 3 THR F N 1
ATOM 6691 C CA . THR F 1 3 ? 40.427 -2.743 2.948 1.00 70.85 3 THR F CA 1
ATOM 6692 C C . THR F 1 3 ? 39.451 -3.902 2.968 1.00 66.09 3 THR F C 1
ATOM 6693 O O . THR F 1 3 ? 39.728 -4.938 2.370 1.00 64.32 3 THR F O 1
ATOM 6697 N N . TYR F 1 4 ? 38.322 -3.735 3.656 1.00 64.27 4 TYR F N 1
ATOM 6698 C CA . TYR F 1 4 ? 37.314 -4.794 3.719 1.00 58.82 4 TYR F CA 1
ATOM 6699 C C . TYR F 1 4 ? 36.019 -4.336 3.016 1.00 52.81 4 TYR F C 1
ATOM 6700 O O . TYR F 1 4 ? 35.415 -3.336 3.394 1.00 49.32 4 TYR F O 1
ATOM 6709 N N . PRO F 1 5 ? 35.569 -5.075 1.997 1.00 55.85 5 PRO F N 1
ATOM 6710 C CA . PRO F 1 5 ? 34.352 -4.631 1.309 1.00 61.78 5 PRO F CA 1
ATOM 6711 C C . PRO F 1 5 ? 33.063 -4.929 2.098 1.00 61.59 5 PRO F C 1
ATOM 6712 O O . PRO F 1 5 ? 32.961 -5.939 2.810 1.00 57.48 5 PRO F O 1
ATOM 6716 N N . VAL F 1 6 ? 32.073 -4.061 1.940 1.00 57.83 6 VAL F N 1
ATOM 6717 C CA . VAL F 1 6 ? 30.837 -4.155 2.693 1.00 57.43 6 VAL F CA 1
ATOM 6718 C C . VAL F 1 6 ? 29.756 -3.451 1.931 1.00 54.67 6 VAL F C 1
ATOM 6719 O O . VAL F 1 6 ? 30.032 -2.532 1.167 1.00 54.47 6 VAL F O 1
ATOM 6723 N N . GLU F 1 7 ? 28.524 -3.879 2.135 1.00 46.56 7 GLU F N 1
ATOM 6724 C CA . GLU F 1 7 ? 27.420 -3.195 1.511 1.00 55.69 7 GLU F CA 1
ATOM 6725 C C . GLU F 1 7 ? 26.358 -3.096 2.579 1.00 58.89 7 GLU F C 1
ATOM 6726 O O . GLU F 1 7 ? 26.009 -4.079 3.226 1.00 58.25 7 GLU F O 1
ATOM 6732 N N . ILE F 1 8 ? 25.918 -1.871 2.817 1.00 55.22 8 ILE F N 1
ATOM 6733 C CA . ILE F 1 8 ? 24.991 -1.559 3.889 1.00 54.73 8 ILE F CA 1
ATOM 6734 C C . ILE F 1 8 ? 23.841 -0.753 3.367 1.00 56.64 8 ILE F C 1
ATOM 6735 O O . ILE F 1 8 ? 24.080 0.241 2.689 1.00 53.94 8 ILE F O 1
ATOM 6740 N N . ALA F 1 9 ? 22.615 -1.214 3.595 1.00 55.57 9 ALA F N 1
ATOM 6741 C CA . ALA F 1 9 ? 21.430 -0.432 3.264 1.00 48.52 9 ALA F CA 1
ATOM 6742 C C . ALA F 1 9 ? 21.525 0.095 1.840 1.00 52.60 9 ALA F C 1
ATOM 6743 O O . ALA F 1 9 ? 21.132 1.234 1.539 1.00 56.30 9 ALA F O 1
ATOM 6745 N N . GLY F 1 10 ? 22.118 -0.737 0.993 1.00 42.58 10 GLY F N 1
ATOM 6746 C CA . GLY F 1 10 ? 22.241 -0.489 -0.425 1.00 54.29 10 GLY F CA 1
ATOM 6747 C C . GLY F 1 10 ? 23.487 0.282 -0.799 1.00 57.73 10 GLY F C 1
ATOM 6748 O O . GLY F 1 10 ? 23.864 0.302 -1.969 1.00 62.48 10 GLY F O 1
ATOM 6749 N N . VAL F 1 11 ? 24.159 0.883 0.177 1.00 53.41 11 VAL F N 1
ATOM 6750 C CA . VAL F 1 11 ? 25.387 1.607 -0.134 1.00 51.58 11 VAL F CA 1
ATOM 6751 C C . VAL F 1 11 ? 26.609 0.747 0.153 1.00 53.25 11 VAL F C 1
ATOM 6752 O O . VAL F 1 11 ? 26.718 0.095 1.194 1.00 52.88 11 VAL F O 1
ATOM 6756 N N . ARG F 1 12 ? 27.517 0.694 -0.830 1.00 58.88 12 ARG F N 1
ATOM 6757 C CA . ARG F 1 12 ? 28.747 -0.107 -0.813 1.00 53.60 12 ARG F CA 1
ATOM 6758 C C . ARG F 1 12 ? 29.900 0.789 -0.480 1.00 49.77 12 ARG F C 1
ATOM 6759 O O . ARG F 1 12 ? 30.020 1.838 -1.016 1.00 52.11 12 ARG F O 1
ATOM 6767 N N . ARG F 1 13 ? 30.743 0.339 0.425 1.00 52.94 13 ARG F N 1
ATOM 6768 C CA . ARG F 1 13 ? 31.933 1.053 0.890 1.00 53.23 13 ARG F CA 1
ATOM 6769 C C . ARG F 1 13 ? 33.124 0.109 1.038 1.00 51.36 13 ARG F C 1
ATOM 6770 O O . ARG F 1 13 ? 32.973 -1.103 1.019 1.00 56.19 13 ARG F O 1
ATOM 6778 N N . GLU F 1 14 ? 34.311 0.673 1.199 1.00 56.79 14 GLU F N 1
ATOM 6779 C CA . GLU F 1 14 ? 35.508 -0.131 1.425 1.00 57.27 14 GLU F CA 1
ATOM 6780 C C . GLU F 1 14 ? 36.173 0.306 2.701 1.00 52.63 14 GLU F C 1
ATOM 6781 O O . GLU F 1 14 ? 36.814 1.347 2.739 1.00 57.39 14 GLU F O 1
ATOM 6787 N N . LEU F 1 15 ? 36.031 -0.502 3.744 1.00 55.56 15 LEU F N 1
ATOM 6788 C CA . LEU F 1 15 ? 36.526 -0.132 5.064 1.00 61.23 15 LEU F CA 1
ATOM 6789 C C . LEU F 1 15 ? 38.011 -0.436 5.147 1.00 62.82 15 LEU F C 1
ATOM 6790 O O . LEU F 1 15 ? 38.438 -1.531 4.808 1.00 59.81 15 LEU F O 1
ATOM 6795 N N . PRO F 1 16 ? 38.801 0.526 5.630 1.00 63.09 16 PRO F N 1
ATOM 6796 C CA . PRO F 1 16 ? 40.246 0.309 5.765 1.00 63.20 16 PRO F CA 1
ATOM 6797 C C . PRO F 1 16 ? 40.578 -0.711 6.839 1.00 64.67 16 PRO F C 1
ATOM 6798 O O . PRO F 1 16 ? 39.860 -0.745 7.834 1.00 62.77 16 PRO F O 1
ATOM 6802 N N . ILE F 1 17 ? 41.614 -1.531 6.654 1.00 72.00 17 ILE F N 1
ATOM 6803 C CA . ILE F 1 17 ? 42.021 -2.426 7.736 1.00 72.11 17 ILE F CA 1
ATOM 6804 C C . ILE F 1 17 ? 43.161 -1.775 8.489 1.00 70.98 17 ILE F C 1
ATOM 6805 O O . ILE F 1 17 ? 44.232 -1.548 7.932 1.00 69.37 17 ILE F O 1
ATOM 6810 N N . VAL F 1 18 ? 42.930 -1.472 9.758 1.00 79.76 18 VAL F N 1
ATOM 6811 C CA . VAL F 1 18 ? 43.907 -0.735 10.541 1.00 82.17 18 VAL F CA 1
ATOM 6812 C C . VAL F 1 18 ? 44.068 -1.462 11.865 1.00 89.97 18 VAL F C 1
ATOM 6813 O O . VAL F 1 18 ? 43.088 -1.913 12.479 1.00 82.94 18 VAL F O 1
ATOM 6817 N N . GLN F 1 19 ? 45.312 -1.612 12.323 1.00 93.77 19 GLN F N 1
ATOM 6818 C CA . GLN F 1 19 ? 45.636 -2.319 13.559 1.00 98.24 19 GLN F CA 1
ATOM 6819 C C . GLN F 1 19 ? 45.673 -1.373 14.760 1.00 98.30 19 GLN F C 1
ATOM 6820 O O . GLN F 1 19 ? 46.566 -0.531 14.867 1.00 98.18 19 GLN F O 1
ATOM 6826 N N . VAL F 1 20 ? 44.707 -1.517 15.661 1.00 105.08 20 VAL F N 1
ATOM 6827 C CA . VAL F 1 20 ? 44.619 -0.658 16.843 1.00 109.83 20 VAL F CA 1
ATOM 6828 C C . VAL F 1 20 ? 45.626 -1.057 17.925 1.00 109.77 20 VAL F C 1
ATOM 6829 O O . VAL F 1 20 ? 46.595 -0.340 18.178 1.00 115.25 20 VAL F O 1
ATOM 6833 N N . GLY F 1 21 ? 45.399 -2.207 18.558 1.00 105.06 21 GLY F N 1
ATOM 6834 C CA . GLY F 1 21 ? 46.300 -2.706 19.585 1.00 108.04 21 GLY F CA 1
ATOM 6835 C C . GLY F 1 21 ? 47.203 -3.787 19.024 1.00 110.78 21 GLY F C 1
ATOM 6836 O O . GLY F 1 21 ? 47.103 -4.069 17.839 1.00 110.59 21 GLY F O 1
ATOM 6837 N N . PRO F 1 22 ? 48.056 -4.373 19.873 1.00 108.71 22 PRO F N 1
ATOM 6838 C CA . PRO F 1 22 ? 49.036 -5.411 19.525 1.00 106.13 22 PRO F CA 1
ATOM 6839 C C . PRO F 1 22 ? 48.448 -6.665 18.872 1.00 106.11 22 PRO F C 1
ATOM 6840 O O . PRO F 1 22 ? 47.874 -7.521 19.546 1.00 109.50 22 PRO F O 1
ATOM 6844 N N . GLY F 1 23 ? 48.617 -6.769 17.558 1.00 109.47 23 GLY F N 1
ATOM 6845 C CA . GLY F 1 23 ? 48.087 -7.885 16.790 1.00 112.03 23 GLY F CA 1
ATOM 6846 C C . GLY F 1 23 ? 46.706 -7.618 16.223 1.00 113.03 23 GLY F C 1
ATOM 6847 O O . GLY F 1 23 ? 46.415 -7.928 15.058 1.00 104.31 23 GLY F O 1
ATOM 6848 N N . VAL F 1 24 ? 45.865 -7.022 17.065 1.00 110.61 24 VAL F N 1
ATOM 6849 C CA . VAL F 1 24 ? 44.458 -6.797 16.773 1.00 104.53 24 VAL F CA 1
ATOM 6850 C C . VAL F 1 24 ? 44.245 -5.756 15.677 1.00 103.16 24 VAL F C 1
ATOM 6851 O O . VAL F 1 24 ? 44.703 -4.620 15.790 1.00 101.41 24 VAL F O 1
ATOM 6855 N N . ALA F 1 25 ? 43.473 -6.124 14.661 1.00 95.38 25 ALA F N 1
ATOM 6856 C CA . ALA F 1 25 ? 43.126 -5.211 13.582 1.00 87.59 25 ALA F CA 1
ATOM 6857 C C . ALA F 1 25 ? 41.619 -5.055 13.461 1.00 84.79 25 ALA F C 1
ATOM 6858 O O . ALA F 1 25 ? 40.866 -5.946 13.852 1.00 81.76 25 ALA F O 1
ATOM 6860 N N . VAL F 1 26 ? 41.177 -3.903 12.966 1.00 85.06 26 VAL F N 1
ATOM 6861 C CA . VAL F 1 26 ? 39.757 -3.699 12.736 1.00 73.04 26 VAL F CA 1
ATOM 6862 C C . VAL F 1 26 ? 39.554 -3.137 11.351 1.00 68.58 26 VAL F C 1
ATOM 6863 O O . VAL F 1 26 ? 40.440 -2.500 10.780 1.00 64.43 26 VAL F O 1
ATOM 6867 N N . ALA F 1 27 ? 38.384 -3.426 10.800 1.00 72.04 27 ALA F N 1
ATOM 6868 C CA . ALA F 1 27 ? 37.943 -2.783 9.585 1.00 68.23 27 ALA F CA 1
ATOM 6869 C C . ALA F 1 27 ? 37.301 -1.507 10.086 1.00 60.81 27 ALA F C 1
ATOM 6870 O O . ALA F 1 27 ? 36.400 -1.522 10.930 1.00 52.01 27 ALA F O 1
ATOM 6872 N N . LEU F 1 28 ? 37.774 -0.390 9.580 1.00 58.75 28 LEU F N 1
ATOM 6873 C CA . LEU F 1 28 ? 37.413 0.863 10.190 1.00 60.47 28 LEU F CA 1
ATOM 6874 C C . LEU F 1 28 ? 36.192 1.438 9.544 1.00 52.65 28 LEU F C 1
ATOM 6875 O O . LEU F 1 28 ? 36.166 1.614 8.329 1.00 55.44 28 LEU F O 1
ATOM 6880 N N . LEU F 1 29 ? 35.183 1.743 10.347 1.00 43.55 29 LEU F N 1
ATOM 6881 C CA . LEU F 1 29 ? 34.018 2.405 9.803 1.00 42.05 29 LEU F CA 1
ATOM 6882 C C . LEU F 1 29 ? 34.147 3.831 10.302 1.00 43.60 29 LEU F C 1
ATOM 6883 O O . LEU F 1 29 ? 34.337 4.074 11.492 1.00 51.54 29 LEU F O 1
ATOM 6888 N N . ASN F 1 30 ? 34.050 4.782 9.391 1.00 49.36 30 ASN F N 1
ATOM 6889 C CA . ASN F 1 30 ? 34.146 6.192 9.757 1.00 44.30 30 ASN F CA 1
ATOM 6890 C C . ASN F 1 30 ? 33.024 6.988 9.161 1.00 41.56 30 ASN F C 1
ATOM 6891 O O . ASN F 1 30 ? 33.003 7.258 7.968 1.00 42.78 30 ASN F O 1
ATOM 6896 N N . LEU F 1 31 ? 32.102 7.395 10.013 1.00 41.94 31 LEU F N 1
ATOM 6897 C CA . LEU F 1 31 ? 30.969 8.135 9.535 1.00 40.53 31 LEU F CA 1
ATOM 6898 C C . LEU F 1 31 ? 31.250 9.642 9.535 1.00 37.96 31 LEU F C 1
ATOM 6899 O O . LEU F 1 31 ? 30.512 10.404 8.918 1.00 38.71 31 LEU F O 1
ATOM 6904 N N . LEU F 1 32 ? 32.326 10.078 10.191 1.00 37.22 32 LEU F N 1
ATOM 6905 C CA . LEU F 1 32 ? 32.666 11.507 10.153 1.00 40.18 32 LEU F CA 1
ATOM 6906 C C . LEU F 1 32 ? 33.067 11.931 8.742 1.00 40.84 32 LEU F C 1
ATOM 6907 O O . LEU F 1 32 ? 34.212 11.692 8.325 1.00 45.96 32 LEU F O 1
ATOM 6912 N N . GLY F 1 33 ? 32.159 12.614 8.044 1.00 37.41 33 GLY F N 1
ATOM 6913 C CA . GLY F 1 33 ? 32.374 12.958 6.648 1.00 35.23 33 GLY F CA 1
ATOM 6914 C C . GLY F 1 33 ? 31.575 12.121 5.648 1.00 40.54 33 GLY F C 1
ATOM 6915 O O . GLY F 1 33 ? 31.511 12.462 4.468 1.00 40.22 33 GLY F O 1
ATOM 6916 N N . ASP F 1 34 ? 30.957 11.034 6.109 1.00 38.83 34 ASP F N 1
ATOM 6917 C CA . ASP F 1 34 ? 30.186 10.171 5.209 1.00 42.72 34 ASP F CA 1
ATOM 6918 C C . ASP F 1 34 ? 28.684 10.356 5.353 1.00 39.95 34 ASP F C 1
ATOM 6919 O O . ASP F 1 34 ? 28.008 9.555 6.003 1.00 36.24 34 ASP F O 1
ATOM 6924 N N . THR F 1 35 ? 28.150 11.366 4.680 1.00 40.13 35 THR F N 1
ATOM 6925 C CA . THR F 1 35 ? 26.737 11.675 4.853 1.00 44.35 35 THR F CA 1
ATOM 6926 C C . THR F 1 35 ? 25.835 10.576 4.301 1.00 43.25 35 THR F C 1
ATOM 6927 O O . THR F 1 35 ? 24.788 10.243 4.876 1.00 35.93 35 THR F O 1
ATOM 6931 N N . GLU F 1 36 ? 26.278 10.008 3.186 1.00 45.07 36 GLU F N 1
ATOM 6932 C CA . GLU F 1 36 ? 25.502 9.024 2.461 1.00 41.43 36 GLU F CA 1
ATOM 6933 C C . GLU F 1 36 ? 25.350 7.765 3.274 1.00 42.25 36 GLU F C 1
ATOM 6934 O O . GLU F 1 36 ? 24.235 7.302 3.467 1.00 37.76 36 GLU F O 1
ATOM 6940 N N . LEU F 1 37 ? 26.456 7.247 3.801 1.00 40.85 37 LEU F N 1
ATOM 6941 C CA . LEU F 1 37 ? 26.393 6.052 4.635 1.00 40.76 37 LEU F CA 1
ATOM 6942 C C . LEU F 1 37 ? 25.669 6.296 5.975 1.00 37.65 37 LEU F C 1
ATOM 6943 O O . LEU F 1 37 ? 24.906 5.447 6.446 1.00 35.75 37 LEU F O 1
ATOM 6948 N N . THR F 1 38 ? 25.866 7.473 6.555 1.00 34.37 38 THR F N 1
ATOM 6949 C CA . THR F 1 38 ? 25.286 7.792 7.844 1.00 32.96 38 THR F CA 1
ATOM 6950 C C . THR F 1 38 ? 23.772 7.801 7.725 1.00 32.32 38 THR F C 1
ATOM 6951 O O . THR F 1 38 ? 23.055 7.274 8.572 1.00 31.85 38 THR F O 1
ATOM 6955 N N . GLU F 1 39 ? 23.309 8.370 6.628 1.00 32.82 39 GLU F N 1
ATOM 6956 C CA . GLU F 1 39 ? 21.899 8.560 6.374 1.00 36.10 39 GLU F CA 1
ATOM 6957 C C . GLU F 1 39 ? 21.1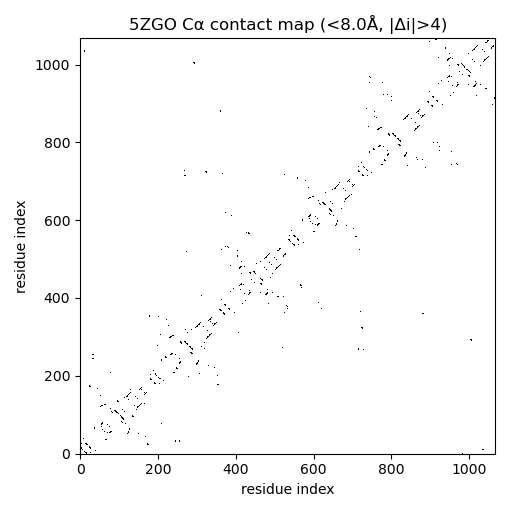96 7.220 6.005 1.00 33.52 39 GLU F C 1
ATOM 6958 O O . GLU F 1 39 ? 20.039 6.985 6.358 1.00 33.95 39 GLU F O 1
ATOM 6964 N N . ALA F 1 40 ? 21.927 6.323 5.350 1.00 38.95 40 ALA F N 1
ATOM 6965 C CA . ALA F 1 40 ? 21.418 4.994 5.025 1.00 35.81 40 ALA F CA 1
ATOM 6966 C C . ALA F 1 40 ? 21.292 4.119 6.262 1.00 40.20 40 ALA F C 1
ATOM 6967 O O . ALA F 1 40 ? 20.231 3.514 6.519 1.00 36.99 40 ALA F O 1
ATOM 6969 N N . ALA F 1 41 ? 22.380 4.057 7.028 1.00 32.46 41 ALA F N 1
ATOM 6970 C CA . ALA F 1 41 ? 22.394 3.267 8.249 1.00 33.22 41 ALA F CA 1
ATOM 6971 C C . ALA F 1 41 ? 21.343 3.728 9.239 1.00 39.48 41 ALA F C 1
ATOM 6972 O O . ALA F 1 41 ? 20.724 2.896 9.923 1.00 41.84 41 ALA F O 1
ATOM 6974 N N . ALA F 1 42 ? 21.085 5.041 9.266 1.00 38.08 42 ALA F N 1
ATOM 6975 C CA . ALA F 1 42 ? 20.173 5.599 10.267 1.00 39.25 42 ALA F CA 1
ATOM 6976 C C . ALA F 1 42 ? 18.737 5.296 9.930 1.00 36.21 42 ALA F C 1
ATOM 6977 O O . ALA F 1 42 ? 17.944 4.948 10.794 1.00 36.32 42 ALA F O 1
ATOM 6979 N N . GLU F 1 43 ? 18.449 5.332 8.642 1.00 44.77 43 GLU F N 1
ATOM 6980 C CA . GLU F 1 43 ? 17.122 5.088 8.109 1.00 40.69 43 GLU F CA 1
ATOM 6981 C C . GLU F 1 43 ? 16.747 3.605 8.248 1.00 42.57 43 GLU F C 1
ATOM 6982 O O . GLU F 1 43 ? 15.589 3.268 8.502 1.00 41.61 43 GLU F O 1
ATOM 6988 N N . ALA F 1 44 ? 17.742 2.727 8.120 1.00 44.14 44 ALA F N 1
ATOM 6989 C CA . ALA F 1 44 ? 17.519 1.283 8.245 1.00 43.07 44 ALA F CA 1
ATOM 6990 C C . ALA F 1 44 ? 17.483 0.864 9.706 1.00 39.17 44 ALA F C 1
ATOM 6991 O O . ALA F 1 44 ? 16.739 -0.035 10.093 1.00 39.72 44 ALA F O 1
ATOM 6993 N N . LEU F 1 45 ? 18.293 1.531 10.518 1.00 38.16 45 LEU F N 1
ATOM 6994 C CA . LEU F 1 45 ? 18.348 1.217 11.933 1.00 36.47 45 LEU F CA 1
ATOM 6995 C C . LEU F 1 45 ? 17.156 1.822 12.661 1.00 40.63 45 LEU F C 1
ATOM 6996 O O . LEU F 1 45 ? 16.735 1.299 13.696 1.00 41.12 45 LEU F O 1
ATOM 7001 N N . ALA F 1 46 ? 16.589 2.897 12.118 1.00 37.85 46 ALA F N 1
ATOM 7002 C CA . ALA F 1 46 ? 15.459 3.526 12.775 1.00 41.00 46 ALA F CA 1
ATOM 7003 C C . ALA F 1 46 ? 14.289 2.572 12.846 1.00 43.66 46 ALA F C 1
ATOM 7004 O O . ALA F 1 46 ? 13.536 2.554 13.818 1.00 40.60 46 ALA F O 1
ATOM 7006 N N . LYS F 1 47 ? 14.188 1.747 11.816 1.00 47.97 47 LYS F N 1
ATOM 7007 C CA . LYS F 1 47 ? 13.073 0.835 11.643 1.00 52.80 47 LYS F CA 1
ATOM 7008 C C . LYS F 1 47 ? 13.067 -0.242 12.685 1.00 48.56 47 LYS F C 1
ATOM 7009 O O . LYS F 1 47 ? 12.019 -0.747 13.071 1.00 55.06 47 LYS F O 1
ATOM 7015 N N . ARG F 1 48 ? 14.252 -0.568 13.164 1.00 49.49 48 ARG F N 1
ATOM 7016 C CA . ARG F 1 48 ? 14.408 -1.682 14.076 1.00 50.56 48 ARG F CA 1
ATOM 7017 C C . ARG F 1 48 ? 14.659 -1.233 15.524 1.00 48.04 48 ARG F C 1
ATOM 7018 O O . ARG F 1 48 ? 15.095 -2.013 16.370 1.00 53.05 48 ARG F O 1
ATOM 7026 N N . LEU F 1 49 ? 14.334 0.021 15.817 1.00 45.05 49 LEU F N 1
ATOM 7027 C CA . LEU F 1 49 ? 14.483 0.540 17.169 1.00 44.95 49 LEU F CA 1
ATOM 7028 C C . LEU F 1 49 ? 13.205 0.323 17.949 1.00 49.04 49 LEU F C 1
ATOM 7029 O O . LEU F 1 49 ? 12.189 0.923 17.616 1.00 50.89 49 LEU F O 1
ATOM 7034 N N . PRO F 1 50 ? 13.259 -0.498 19.013 1.00 43.74 50 PRO F N 1
ATOM 7035 C CA . PRO F 1 50 ? 12.089 -0.827 19.826 1.00 50.67 50 PRO F CA 1
ATOM 7036 C C . PRO F 1 50 ? 11.351 0.425 20.297 1.00 54.82 50 PRO F C 1
ATOM 7037 O O . PRO F 1 50 ? 11.958 1.338 20.865 1.00 53.15 50 PRO F O 1
ATOM 7041 N N . PRO F 1 51 ? 10.053 0.500 19.984 1.00 57.06 51 PRO F N 1
ATOM 7042 C CA . PRO F 1 51 ? 9.274 1.732 20.180 1.00 58.27 51 PRO F CA 1
ATOM 7043 C C . PRO F 1 51 ? 9.230 2.242 21.620 1.00 52.57 51 PRO F C 1
ATOM 7044 O O . PRO F 1 51 ? 8.807 3.379 21.839 1.00 51.96 51 PRO F O 1
ATOM 7048 N N A GLU F 1 52 ? 9.650 1.424 22.581 0.59 48.70 52 GLU F N 1
ATOM 7049 N N B GLU F 1 52 ? 9.651 1.423 22.582 0.41 48.71 52 GLU F N 1
ATOM 7050 C CA A GLU F 1 52 ? 9.584 1.798 23.993 0.59 48.52 52 GLU F CA 1
ATOM 7051 C CA B GLU F 1 52 ? 9.585 1.797 23.994 0.41 48.52 52 GLU F CA 1
ATOM 7052 C C A GLU F 1 52 ? 10.813 2.581 24.452 0.59 47.83 52 GLU F C 1
ATOM 7053 C C B GLU F 1 52 ? 10.814 2.580 24.453 0.41 47.83 52 GLU F C 1
ATOM 7054 O O A GLU F 1 52 ? 10.891 3.029 25.594 0.59 47.97 52 GLU F O 1
ATOM 7055 O O B GLU F 1 52 ? 10.892 3.028 25.595 0.41 47.96 52 GLU F O 1
ATOM 7066 N N . VAL F 1 53 ? 11.770 2.739 23.543 1.00 50.17 53 VAL F N 1
ATOM 7067 C CA . VAL F 1 53 ? 12.969 3.527 23.791 1.00 46.99 53 VAL F CA 1
ATOM 7068 C C . VAL F 1 53 ? 12.605 5.005 23.953 1.00 42.04 53 VAL F C 1
ATOM 7069 O O . VAL F 1 53 ? 11.769 5.535 23.220 1.00 43.51 53 VAL F O 1
ATOM 7073 N N . GLU F 1 54 ? 13.234 5.676 24.910 1.00 38.43 54 GLU F N 1
ATOM 7074 C CA . GLU F 1 54 ? 12.968 7.089 25.101 1.00 35.45 54 GLU F CA 1
ATOM 7075 C C . GLU F 1 54 ? 14.152 8.021 24.830 1.00 41.60 54 GLU F C 1
ATOM 7076 O O . GLU F 1 54 ? 13.959 9.240 24.747 1.00 38.79 54 GLU F O 1
ATOM 7082 N N . VAL F 1 55 ? 15.368 7.480 24.704 1.00 39.53 55 VAL F N 1
ATOM 7083 C CA . VAL F 1 55 ? 16.559 8.323 24.556 1.00 32.49 55 VAL F CA 1
ATOM 7084 C C . VAL F 1 55 ? 17.669 7.524 23.904 1.00 34.07 55 VAL F C 1
ATOM 7085 O O . VAL F 1 55 ? 17.763 6.327 24.091 1.00 32.76 55 VAL F O 1
ATOM 7089 N N . LEU F 1 56 ? 18.532 8.204 23.167 1.00 34.57 56 LEU F N 1
ATOM 7090 C CA . LEU F 1 56 ? 19.631 7.547 22.494 1.00 29.49 56 LEU F CA 1
ATOM 7091 C C . LEU F 1 56 ? 20.925 8.040 23.108 1.00 33.37 56 LEU F C 1
ATOM 7092 O O . LEU F 1 56 ? 21.112 9.251 23.302 1.00 31.78 56 LEU F O 1
ATOM 7097 N N . VAL F 1 57 ? 21.814 7.112 23.438 1.00 27.32 57 VAL F N 1
ATOM 7098 C CA . VAL F 1 57 ? 23.103 7.500 23.988 1.00 31.59 57 VAL F CA 1
ATOM 7099 C C . VAL F 1 57 ? 24.218 6.899 23.136 1.00 30.74 57 VAL F C 1
ATOM 7100 O O . VAL F 1 57 ? 24.179 5.727 22.757 1.00 30.67 57 VAL F O 1
ATOM 7104 N N . THR F 1 58 ? 25.187 7.742 22.805 1.00 31.99 58 THR F N 1
ATOM 7105 C CA . THR F 1 58 ? 26.349 7.346 22.010 1.00 33.87 58 THR F CA 1
ATOM 7106 C C . THR F 1 58 ? 27.647 7.678 22.770 1.00 33.67 58 THR F C 1
ATOM 7107 O O . THR F 1 58 ? 27.737 8.720 23.419 1.00 31.28 58 THR F O 1
ATOM 7111 N N . PRO F 1 59 ? 28.663 6.788 22.662 1.00 41.19 59 PRO F N 1
ATOM 7112 C CA . PRO F 1 59 ? 29.918 6.729 23.430 1.00 35.60 59 PRO F CA 1
ATOM 7113 C C . PRO F 1 59 ? 31.059 7.640 23.009 1.00 37.88 59 PRO F C 1
ATOM 7114 O O . PRO F 1 59 ? 31.970 7.780 23.810 1.00 44.78 59 PRO F O 1
ATOM 7118 N N . GLU F 1 60 ? 31.034 8.212 21.813 1.00 45.92 60 GLU F N 1
ATOM 7119 C CA . GLU F 1 60 ? 32.024 9.231 21.398 1.00 52.93 60 GLU F CA 1
ATOM 7120 C C . GLU F 1 60 ? 31.724 9.743 19.998 1.00 50.56 60 GLU F C 1
ATOM 7121 O O . GLU F 1 60 ? 30.980 9.143 19.219 1.00 48.42 60 GLU F O 1
ATOM 7127 N N . VAL F 1 61 ? 32.300 10.906 19.755 1.00 50.00 61 VAL F N 1
ATOM 7128 C CA . VAL F 1 61 ? 32.159 11.734 18.594 1.00 48.56 61 VAL F CA 1
ATOM 7129 C C . VAL F 1 61 ? 32.053 11.057 17.231 1.00 41.54 61 VAL F C 1
ATOM 7130 O O . VAL F 1 61 ? 31.441 11.597 16.323 1.00 45.85 61 VAL F O 1
ATOM 7134 N N A LYS F 1 62 ? 32.625 9.872 17.093 0.50 44.65 62 LYS F N 1
ATOM 7135 N N B LYS F 1 62 ? 32.645 9.879 17.087 0.50 41.53 62 LYS F N 1
ATOM 7136 C CA A LYS F 1 62 ? 32.709 9.235 15.787 0.50 43.67 62 LYS F CA 1
ATOM 7137 C CA B LYS F 1 62 ? 32.721 9.227 15.787 0.50 41.29 62 LYS F CA 1
ATOM 7138 C C A LYS F 1 62 ? 31.349 8.804 15.263 0.50 40.19 62 LYS F C 1
ATOM 7139 C C B LYS F 1 62 ? 31.345 8.832 15.261 0.50 40.86 62 LYS F C 1
ATOM 7140 O O A LYS F 1 62 ? 31.173 8.606 14.058 0.50 40.37 62 LYS F O 1
ATOM 7141 O O B LYS F 1 62 ? 31.163 8.661 14.055 0.50 40.50 62 LYS F O 1
ATOM 7152 N N . ALA F 1 63 ? 30.382 8.691 16.166 1.00 37.16 63 ALA F N 1
ATOM 7153 C CA . ALA F 1 63 ? 29.042 8.255 15.786 1.00 37.63 63 ALA F CA 1
ATOM 7154 C C . ALA F 1 63 ? 27.989 9.337 15.945 1.00 30.87 63 ALA F C 1
ATOM 7155 O O . ALA F 1 63 ? 26.834 9.090 15.649 1.00 30.38 63 ALA F O 1
ATOM 7157 N N . VAL F 1 64 ? 28.403 10.548 16.307 1.00 34.06 64 VAL F N 1
ATOM 7158 C CA . VAL F 1 64 ? 27.479 11.679 16.479 1.00 33.86 64 VAL F CA 1
ATOM 7159 C C . VAL F 1 64 ? 26.664 11.939 15.188 1.00 36.62 64 VAL F C 1
ATOM 7160 O O . VAL F 1 64 ? 25.427 12.145 15.271 1.00 26.06 64 VAL F O 1
ATOM 7164 N N . PRO F 1 65 ? 27.308 11.834 13.995 1.00 30.80 65 PRO F N 1
ATOM 7165 C CA . PRO F 1 65 ? 26.460 11.966 12.803 1.00 31.11 65 PRO F CA 1
ATOM 7166 C C . PRO F 1 65 ? 25.334 10.938 12.757 1.00 33.45 65 PRO F C 1
ATOM 7167 O O . PRO F 1 65 ? 24.234 11.303 12.353 1.00 35.11 65 PRO F O 1
ATOM 7171 N N . LEU F 1 66 ? 25.567 9.718 13.239 1.00 33.55 66 LEU F N 1
ATOM 7172 C CA . LEU F 1 66 ? 24.504 8.710 13.297 1.00 29.87 66 LEU F CA 1
ATOM 7173 C C . LEU F 1 66 ? 23.477 8.907 14.398 1.00 32.12 66 LEU F C 1
ATOM 7174 O O . LEU F 1 66 ? 22.281 8.706 14.153 1.00 32.38 66 LEU F O 1
ATOM 7179 N N . ALA F 1 67 ? 23.901 9.337 15.586 1.00 33.00 67 ALA F N 1
ATOM 7180 C CA . ALA F 1 67 ? 22.924 9.518 16.673 1.00 33.35 67 ALA F CA 1
ATOM 7181 C C . ALA F 1 67 ? 21.965 10.634 16.350 1.00 26.69 67 ALA F C 1
ATOM 7182 O O . ALA F 1 67 ? 20.798 10.529 16.642 1.00 27.07 67 ALA F O 1
ATOM 7184 N N . HIS F 1 68 ? 22.463 11.676 15.694 1.00 30.23 68 HIS F N 1
ATOM 7185 C CA . HIS F 1 68 ? 21.635 12.802 15.292 1.00 27.20 68 HIS F CA 1
ATOM 7186 C C . HIS F 1 68 ? 20.673 12.415 14.192 1.00 31.01 68 HIS F C 1
ATOM 7187 O O . HIS F 1 68 ? 19.500 12.767 14.255 1.00 32.40 68 HIS F O 1
ATOM 7194 N N . ALA F 1 69 ? 21.174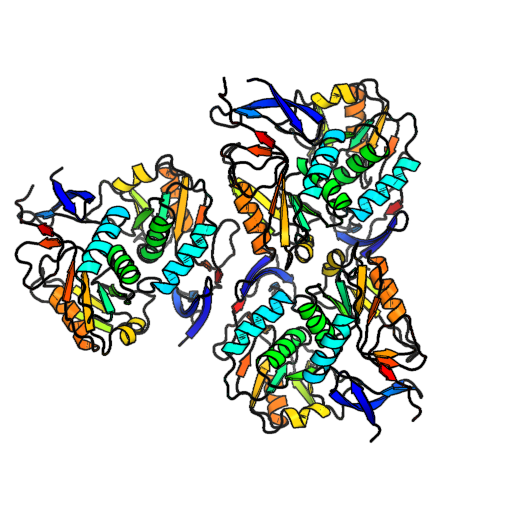 11.686 13.196 1.00 29.80 69 ALA F N 1
ATOM 7195 C CA . ALA F 1 69 ? 20.369 11.291 12.050 1.00 25.83 69 ALA F CA 1
ATOM 7196 C C . ALA F 1 69 ? 19.255 10.388 12.512 1.00 30.58 69 ALA F C 1
ATOM 7197 O O . ALA F 1 69 ? 18.170 10.409 11.973 1.00 40.05 69 ALA F O 1
ATOM 7199 N N . LEU F 1 70 ? 19.546 9.598 13.533 1.00 32.18 70 LEU F N 1
ATOM 7200 C CA . LEU F 1 70 ? 18.609 8.677 14.125 1.00 26.82 70 LEU F CA 1
ATOM 7201 C C . LEU F 1 70 ? 17.599 9.421 14.980 1.00 30.40 70 LEU F C 1
ATOM 7202 O O . LEU F 1 70 ? 16.423 9.043 15.057 1.00 36.38 70 LEU F O 1
ATOM 7207 N N . SER F 1 71 ? 18.071 10.478 15.634 1.00 28.24 71 SER F N 1
ATOM 7208 C CA . SER F 1 71 ? 17.238 11.298 16.495 1.00 27.31 71 SER F CA 1
ATOM 7209 C C . SER F 1 71 ? 16.237 12.135 15.671 1.00 31.63 71 SER F C 1
ATOM 7210 O O . SER F 1 71 ? 15.113 12.410 16.121 1.00 31.49 71 SER F O 1
ATOM 7213 N N . ARG F 1 72 ? 16.625 12.443 14.432 1.00 30.14 72 ARG F N 1
ATOM 7214 C CA . ARG F 1 72 ? 15.844 13.289 13.546 1.00 33.54 72 ARG F CA 1
ATOM 7215 C C . ARG F 1 72 ? 14.680 12.491 12.977 1.00 37.00 72 ARG F C 1
ATOM 7216 O O . ARG F 1 72 ? 13.565 13.010 12.840 1.00 51.30 72 ARG F O 1
ATOM 7224 N N . ILE F 1 73 ? 14.947 11.222 12.669 1.00 31.06 73 ILE F N 1
ATOM 7225 C CA . ILE F 1 73 ? 13.933 10.337 12.119 1.00 31.47 73 ILE F CA 1
ATOM 7226 C C . ILE F 1 73 ? 12.930 9.904 13.201 1.00 33.27 73 ILE F C 1
ATOM 7227 O O . ILE F 1 73 ? 11.716 9.884 12.981 1.00 36.67 73 ILE F O 1
ATOM 7232 N N . THR F 1 74 ? 13.428 9.517 14.362 1.00 31.64 74 THR F N 1
ATOM 7233 C CA . THR F 1 74 ? 12.529 9.030 15.406 1.00 31.26 74 THR F CA 1
ATOM 7234 C C . THR F 1 74 ? 11.895 10.112 16.289 1.00 39.69 74 THR F C 1
ATOM 7235 O O . THR F 1 74 ? 10.831 9.888 16.877 1.00 38.45 74 THR F O 1
ATOM 7239 N N . GLY F 1 75 ? 12.539 11.272 16.389 1.00 35.56 75 GLY F N 1
ATOM 7240 C CA . GLY F 1 75 ? 12.022 12.354 17.212 1.00 27.48 75 GLY F CA 1
ATOM 7241 C C . GLY F 1 75 ? 12.392 12.197 18.673 1.00 33.57 75 GLY F C 1
ATOM 7242 O O . GLY F 1 75 ? 11.839 12.869 19.547 1.00 30.62 75 GLY F O 1
ATOM 7243 N N . LYS F 1 76 ? 13.334 11.300 18.936 1.00 30.99 76 LYS F N 1
ATOM 7244 C CA . LYS F 1 76 ? 13.774 11.016 20.294 1.00 31.37 76 LYS F CA 1
ATOM 7245 C C . LYS F 1 76 ? 15.104 11.715 20.601 1.00 28.34 76 LYS F C 1
ATOM 7246 O O . LYS F 1 76 ? 15.997 11.805 19.734 1.00 19.48 76 LYS F O 1
ATOM 7252 N N . PRO F 1 77 ? 15.252 12.232 21.818 1.00 25.44 77 PRO F N 1
ATOM 7253 C CA . PRO F 1 77 ? 16.511 12.936 22.093 1.00 21.54 77 PRO F CA 1
ATOM 7254 C C . PRO F 1 77 ? 17.724 12.008 22.104 1.00 22.02 77 PRO F C 1
ATOM 7255 O O . PRO F 1 77 ? 17.599 10.797 22.260 1.00 20.99 77 PRO F O 1
ATOM 7259 N N . TYR F 1 78 ? 18.903 12.596 21.970 1.00 29.29 78 TYR F N 1
ATOM 7260 C CA . TYR F 1 78 ? 20.139 11.841 22.078 1.00 26.43 78 TYR F CA 1
ATOM 7261 C C . TYR F 1 78 ? 21.146 12.553 22.964 1.00 24.29 78 TYR F C 1
ATOM 7262 O O . TYR F 1 78 ? 21.134 13.757 23.104 1.00 21.09 78 TYR F O 1
ATOM 7271 N N . VAL F 1 79 ? 21.954 11.753 23.636 1.00 27.27 79 VAL F N 1
ATOM 7272 C CA . VAL F 1 79 ? 22.975 12.237 24.534 1.00 22.22 79 VAL F CA 1
ATOM 7273 C C . VAL F 1 79 ? 24.300 11.755 24.005 1.00 27.26 79 VAL F C 1
ATOM 7274 O O . VAL F 1 79 ? 24.412 10.595 23.590 1.00 26.42 79 VAL F O 1
ATOM 7278 N N . VAL F 1 80 ? 25.302 12.631 24.052 1.00 26.60 80 VAL F N 1
ATOM 7279 C CA . VAL F 1 80 ? 26.640 12.281 23.610 1.00 26.59 80 VAL F CA 1
ATOM 7280 C C . VAL F 1 80 ? 27.542 12.200 24.816 1.00 26.34 80 VAL F C 1
ATOM 7281 O O . VAL F 1 80 ? 27.814 13.184 25.484 1.00 19.75 80 VAL F O 1
ATOM 7285 N N . ALA F 1 81 ? 28.020 10.989 25.066 1.00 32.65 81 ALA F N 1
ATOM 7286 C CA . ALA F 1 81 ? 28.914 10.771 26.170 1.00 35.08 81 ALA F CA 1
ATOM 7287 C C . ALA F 1 81 ? 30.312 10.881 25.587 1.00 32.86 81 ALA F C 1
ATOM 7288 O O . ALA F 1 81 ? 30.501 10.618 24.411 1.00 32.62 81 ALA F O 1
ATOM 7290 N N . ARG F 1 82 ? 31.265 11.282 26.393 1.00 33.85 82 ARG F N 1
ATOM 7291 C CA . ARG F 1 82 ? 32.599 11.480 25.902 1.00 38.53 82 ARG F CA 1
ATOM 7292 C C . ARG F 1 82 ? 33.715 10.783 26.666 1.00 41.86 82 ARG F C 1
ATOM 7293 O O . ARG F 1 82 ? 33.480 10.136 27.645 1.00 37.83 82 ARG F O 1
ATOM 7301 N N . LYS F 1 83 ? 34.924 10.871 26.148 1.00 40.56 83 LYS F N 1
ATOM 7302 C CA . LYS F 1 83 ? 36.066 10.130 26.707 1.00 39.89 83 LYS F CA 1
ATOM 7303 C C . LYS F 1 83 ? 36.791 10.842 27.858 1.00 38.21 83 LYS F C 1
ATOM 7304 O O . LYS F 1 83 ? 37.484 10.212 28.668 1.00 46.72 83 LYS F O 1
ATOM 7310 N N . THR F 1 84 ? 36.637 12.146 27.924 1.00 30.93 84 THR F N 1
ATOM 7311 C CA . THR F 1 84 ? 37.292 12.925 28.960 1.00 36.77 84 THR F CA 1
ATOM 7312 C C . THR F 1 84 ? 36.342 14.008 29.407 1.00 41.21 84 THR F C 1
ATOM 7313 O O . THR F 1 84 ? 35.264 14.190 28.833 1.00 38.56 84 THR F O 1
ATOM 7317 N N . GLU F 1 85 ? 36.743 14.744 30.428 1.00 49.36 85 GLU F N 1
ATOM 7318 C CA . GLU F 1 85 ? 35.894 15.793 30.940 1.00 42.14 85 GLU F CA 1
ATOM 7319 C C . GLU F 1 85 ? 36.009 16.926 29.956 1.00 38.87 85 GLU F C 1
ATOM 7320 O O . GLU F 1 85 ? 37.083 17.175 29.428 1.00 42.86 85 GLU F O 1
ATOM 7326 N N . LYS F 1 86 ? 34.897 17.587 29.664 1.00 35.80 86 LYS F N 1
ATOM 7327 C CA . LYS F 1 86 ? 34.958 18.655 28.683 1.00 35.68 86 LYS F CA 1
ATOM 7328 C C . LYS F 1 86 ? 34.549 19.929 29.380 1.00 41.14 86 LYS F C 1
ATOM 7329 O O . LYS F 1 86 ? 33.701 19.912 30.289 1.00 39.32 86 LYS F O 1
ATOM 7335 N N . PRO F 1 87 ? 35.161 21.049 28.960 1.00 41.54 87 PRO F N 1
ATOM 7336 C CA . PRO F 1 87 ? 34.929 22.297 29.687 1.00 40.45 87 PRO F CA 1
ATOM 7337 C C . PRO F 1 87 ? 33.469 22.737 29.649 1.00 43.60 87 PRO F C 1
ATOM 7338 O O . PRO F 1 87 ? 33.062 23.463 30.557 1.00 55.39 87 PRO F O 1
ATOM 7342 N N . TYR F 1 88 ? 32.685 22.269 28.679 1.00 40.76 88 TYR F N 1
ATOM 7343 C CA . TYR F 1 88 ? 31.278 22.632 28.641 1.00 33.65 88 TYR F CA 1
ATOM 7344 C C . TYR F 1 88 ? 30.467 21.826 29.660 1.00 37.22 88 TYR F C 1
ATOM 7345 O O . TYR F 1 88 ? 29.324 22.178 29.977 1.00 36.96 88 TYR F O 1
ATOM 7354 N N . MET F 1 89 ? 31.061 20.761 30.189 1.00 32.39 89 MET F N 1
ATOM 7355 C CA . MET F 1 89 ? 30.316 19.845 31.060 1.00 36.87 89 MET F CA 1
ATOM 7356 C C . MET F 1 89 ? 30.078 20.368 32.470 1.00 37.24 89 MET F C 1
ATOM 7357 O O . MET F 1 89 ? 30.838 21.201 32.998 1.00 41.19 89 MET F O 1
ATOM 7362 N N . ILE F 1 90 ? 29.032 19.815 33.074 1.00 35.67 90 ILE F N 1
ATOM 7363 C CA . ILE F 1 90 ? 28.541 20.197 34.385 1.00 40.78 90 ILE F CA 1
ATOM 7364 C C . ILE F 1 90 ? 28.687 18.955 35.239 1.00 44.65 90 ILE F C 1
ATOM 7365 O O . ILE F 1 90 ? 28.372 17.869 34.721 1.00 40.84 90 ILE F O 1
ATOM 7370 N N . ASN F 1 91 ? 29.071 19.119 36.524 1.00 45.28 91 ASN F N 1
ATOM 7371 C CA . ASN F 1 91 ? 29.285 18.013 37.499 1.00 47.89 91 ASN F CA 1
ATOM 7372 C C . ASN F 1 91 ? 29.250 16.605 36.892 1.00 48.54 91 ASN F C 1
ATOM 7373 O O . ASN F 1 91 ? 28.392 15.784 37.234 1.00 45.76 91 ASN F O 1
ATOM 7378 N N . PRO F 1 92 ? 30.187 16.326 35.983 1.00 44.40 92 PRO F N 1
ATOM 7379 C CA . PRO F 1 92 ? 30.177 15.154 35.118 1.00 40.80 92 PRO F CA 1
ATOM 7380 C C . PRO F 1 92 ? 30.270 13.888 35.933 1.00 47.89 92 PRO F C 1
ATOM 7381 O O . PRO F 1 92 ? 30.800 13.861 37.049 1.00 51.95 92 PRO F O 1
ATOM 7385 N N . VAL F 1 93 ? 29.751 12.825 35.355 1.00 37.54 93 VAL F N 1
ATOM 7386 C CA . VAL F 1 93 ? 29.834 11.549 35.995 1.00 37.94 93 VAL F CA 1
ATOM 7387 C C . VAL F 1 93 ? 30.906 10.796 35.228 1.00 43.64 93 VAL F C 1
ATOM 7388 O O . VAL F 1 93 ? 30.926 10.845 34.002 1.00 39.70 93 VAL F O 1
ATOM 7392 N N . SER F 1 94 ? 31.838 10.164 35.936 1.00 41.27 94 SER F N 1
ATOM 7393 C CA . SER F 1 94 ? 32.916 9.491 35.248 1.00 41.84 94 SER F CA 1
ATOM 7394 C C . SER F 1 94 ? 32.958 8.022 35.616 1.00 53.01 94 SER F C 1
ATOM 7395 O O . SER F 1 94 ? 32.490 7.616 36.678 1.00 59.50 94 SER F O 1
ATOM 7398 N N . ARG F 1 95 ? 33.509 7.216 34.728 1.00 50.61 95 ARG F N 1
ATOM 7399 C CA . ARG F 1 95 ? 33.664 5.802 35.014 1.00 61.62 95 ARG F CA 1
ATOM 7400 C C . ARG F 1 95 ? 34.843 5.211 34.252 1.00 61.55 95 ARG F C 1
ATOM 7401 O O . ARG F 1 95 ? 35.038 5.520 33.072 1.00 59.18 95 ARG F O 1
ATOM 7409 N N . GLN F 1 96 ? 35.620 4.354 34.912 1.00 62.76 96 GLN F N 1
ATOM 7410 C CA . GLN F 1 96 ? 36.778 3.773 34.250 1.00 67.62 96 GLN F CA 1
ATOM 7411 C C . GLN F 1 96 ? 36.475 2.370 33.799 1.00 69.34 96 GLN F C 1
ATOM 7412 O O . GLN F 1 96 ? 35.812 1.615 34.500 1.00 75.58 96 GLN F O 1
ATOM 7418 N N . VAL F 1 97 ? 36.910 2.050 32.590 1.00 73.35 97 VAL F N 1
ATOM 7419 C CA . VAL F 1 97 ? 36.740 0.712 32.057 1.00 75.53 97 VAL F CA 1
ATOM 7420 C C . VAL F 1 97 ? 38.032 0.303 31.312 1.00 84.22 97 VAL F C 1
ATOM 7421 O O . VAL F 1 97 ? 38.056 0.279 30.080 1.00 90.21 97 VAL F O 1
ATOM 7425 N N . LEU F 1 98 ? 39.101 0.020 32.067 1.00 88.96 98 LEU F N 1
ATOM 7426 C CA . LEU F 1 98 ? 40.429 -0.349 31.526 1.00 93.76 98 LEU F CA 1
ATOM 7427 C C . LEU F 1 98 ? 40.323 -1.177 30.242 1.00 92.76 98 LEU F C 1
ATOM 7428 O O . LEU F 1 98 ? 39.656 -2.212 30.221 1.00 89.86 98 LEU F O 1
ATOM 7433 N N . SER F 1 99 ? 40.927 -0.711 29.161 1.00 92.78 99 SER F N 1
ATOM 7434 C CA . SER F 1 99 ? 40.794 -1.394 27.877 1.00 97.01 99 SER F CA 1
ATOM 7435 C C . SER F 1 99 ? 41.606 -2.677 27.759 1.00 96.03 99 SER F C 1
ATOM 7436 O O . SER F 1 99 ? 42.684 -2.798 28.329 1.00 96.16 99 SER F O 1
ATOM 7439 N N . ILE F 1 100 ? 41.075 -3.629 27.001 1.00 92.97 100 ILE F N 1
ATOM 7440 C CA . ILE F 1 100 ? 41.766 -4.885 26.753 1.00 88.55 100 ILE F CA 1
ATOM 7441 C C . ILE F 1 100 ? 42.572 -4.800 25.463 1.00 88.23 100 ILE F C 1
ATOM 7442 O O . ILE F 1 100 ? 43.452 -5.628 25.220 1.00 78.08 100 ILE F O 1
ATOM 7447 N N . THR F 1 101 ? 42.266 -3.797 24.645 1.00 95.39 101 THR F N 1
ATOM 7448 C CA . THR F 1 101 ? 42.958 -3.601 23.373 1.00 91.14 101 THR F CA 1
ATOM 7449 C C . THR F 1 101 ? 44.177 -2.687 23.515 1.00 95.70 101 THR F C 1
ATOM 7450 O O . THR F 1 101 ? 44.890 -2.442 22.536 1.00 95.37 101 THR F O 1
ATOM 7454 N N . THR F 1 102 ? 44.397 -2.205 24.741 1.00 95.16 102 THR F N 1
ATOM 7455 C CA . THR F 1 102 ? 45.572 -1.404 25.115 1.00 92.69 102 THR F CA 1
ATOM 7456 C C . THR F 1 102 ? 46.091 -1.555 26.555 1.00 92.67 102 THR F C 1
ATOM 7457 O O . THR F 1 102 ? 47.195 -1.094 26.859 1.00 90.81 102 THR F O 1
ATOM 7461 N N . GLY F 1 103 ? 45.338 -2.218 27.431 1.00 93.72 103 GLY F N 1
ATOM 7462 C CA . GLY F 1 103 ? 45.705 -2.286 28.839 1.00 94.87 103 GLY F CA 1
ATOM 7463 C C . GLY F 1 103 ? 45.903 -0.900 29.447 1.00 102.22 103 GLY F C 1
ATOM 7464 O O . GLY F 1 103 ? 46.523 -0.759 30.506 1.00 104.58 103 GLY F O 1
ATOM 7465 N N . LYS F 1 104 ? 45.365 0.115 28.765 1.00 98.50 104 LYS F N 1
ATOM 7466 C CA . LYS F 1 104 ? 45.443 1.517 29.169 1.00 90.82 104 LYS F CA 1
ATOM 7467 C C . LYS F 1 104 ? 44.097 1.923 29.738 1.00 89.72 104 LYS F C 1
ATOM 7468 O O . LYS F 1 104 ? 43.059 1.542 29.198 1.00 87.84 104 LYS F O 1
ATOM 7474 N N . PRO F 1 105 ? 44.104 2.696 30.833 1.00 83.83 105 PRO F N 1
ATOM 7475 C CA . PRO F 1 105 ? 42.801 2.978 31.427 1.00 80.80 105 PRO F CA 1
ATOM 7476 C C . PRO F 1 105 ? 41.993 3.985 30.617 1.00 80.88 105 PRO F C 1
ATOM 7477 O O . PRO F 1 105 ? 42.502 5.036 30.224 1.00 75.97 105 PRO F O 1
ATOM 7481 N N . GLN F 1 106 ? 40.730 3.645 30.381 1.00 81.08 106 GLN F N 1
ATOM 7482 C CA . GLN F 1 106 ? 39.812 4.505 29.642 1.00 71.68 106 GLN F CA 1
ATOM 7483 C C . GLN F 1 106 ? 38.644 5.012 30.465 1.00 69.74 106 GLN F C 1
ATOM 7484 O O . GLN F 1 106 ? 38.155 4.337 31.364 1.00 71.11 106 GLN F O 1
ATOM 7490 N N . LEU F 1 107 ? 38.188 6.209 30.123 1.00 61.05 107 LEU F N 1
ATOM 7491 C CA . LEU F 1 107 ? 37.084 6.823 30.828 1.00 62.31 107 LEU F CA 1
ATOM 7492 C C . LEU F 1 107 ? 35.846 6.932 29.969 1.00 58.04 107 LEU F C 1
ATOM 7493 O O . LEU F 1 107 ? 35.930 7.014 28.740 1.00 55.37 107 LEU F O 1
ATOM 7498 N N . LEU F 1 108 ? 34.698 6.936 30.636 1.00 48.48 108 LEU F N 1
ATOM 7499 C CA . LEU F 1 108 ? 33.449 7.274 29.993 1.00 39.07 108 LEU F CA 1
ATOM 7500 C C . LEU F 1 108 ? 32.840 8.364 30.842 1.00 45.74 108 LEU F C 1
ATOM 7501 O O . LEU F 1 108 ? 32.709 8.189 32.060 1.00 45.48 108 LEU F O 1
ATOM 7506 N N . VAL F 1 109 ? 32.477 9.487 30.209 1.00 45.53 109 VAL F N 1
ATOM 7507 C CA . VAL F 1 109 ? 32.040 10.677 30.946 1.00 34.15 109 VAL F CA 1
ATOM 7508 C C . VAL F 1 109 ? 30.651 11.173 30.515 1.00 35.80 109 VAL F C 1
ATOM 7509 O O . VAL F 1 109 ? 30.376 11.410 29.335 1.00 37.23 109 VAL F O 1
ATOM 7513 N N . LEU F 1 110 ? 29.770 11.355 31.483 1.00 30.75 110 LEU F N 1
ATOM 7514 C CA . LEU F 1 110 ? 28.479 11.880 31.148 1.00 27.22 110 LEU F CA 1
ATOM 7515 C C . LEU F 1 110 ? 28.397 13.312 31.684 1.00 33.49 110 LEU F C 1
ATOM 7516 O O . LEU F 1 110 ? 28.739 13.571 32.844 1.00 35.45 110 LEU F O 1
ATOM 7521 N N . ASP F 1 111 ? 27.955 14.238 30.846 1.00 27.48 111 ASP F N 1
ATOM 7522 C CA . ASP F 1 111 ? 27.761 15.615 31.275 1.00 31.17 111 ASP F CA 1
ATOM 7523 C C . ASP F 1 111 ? 26.619 15.614 32.302 1.00 34.56 111 ASP F C 1
ATOM 7524 O O . ASP F 1 111 ? 25.634 14.893 32.103 1.00 34.71 111 ASP F O 1
ATOM 7529 N N . GLY F 1 112 ? 26.745 16.370 33.397 1.00 33.22 112 GLY F N 1
ATOM 7530 C CA . GLY F 1 112 ? 25.738 16.393 34.441 1.00 32.92 112 GLY F CA 1
ATOM 7531 C C . GLY F 1 112 ? 24.435 16.933 33.901 1.00 34.32 112 GLY F C 1
ATOM 7532 O O . GLY F 1 112 ? 23.354 16.506 34.305 1.00 34.61 112 GLY F O 1
ATOM 7533 N N . ALA F 1 113 ? 24.538 17.879 32.975 1.00 29.62 113 ALA F N 1
ATOM 7534 C CA . ALA F 1 113 ? 23.360 18.464 32.351 1.00 32.28 113 ALA F CA 1
ATOM 7535 C C . ALA F 1 113 ? 22.505 17.396 31.680 1.00 34.18 113 ALA F C 1
ATOM 7536 O O . ALA F 1 113 ? 21.336 17.624 31.365 1.00 39.81 113 ALA F O 1
ATOM 7538 N N . ASP F 1 114 ? 23.103 16.230 31.464 1.00 37.00 114 ASP F N 1
ATOM 7539 C CA . ASP F 1 114 ? 22.431 15.144 30.765 1.00 34.09 114 ASP F CA 1
ATOM 7540 C C . ASP F 1 114 ? 21.760 14.155 31.710 1.00 34.16 114 ASP F C 1
ATOM 7541 O O . ASP F 1 114 ? 21.047 13.263 31.263 1.00 29.86 114 ASP F O 1
ATOM 7546 N N . ILE F 1 115 ? 21.980 14.307 33.011 1.00 33.01 115 ILE F N 1
ATOM 7547 C CA . ILE F 1 115 ? 21.437 13.345 33.951 1.00 33.20 115 ILE F CA 1
ATOM 7548 C C . ILE F 1 115 ? 19.901 13.384 33.930 1.00 37.73 115 ILE F C 1
ATOM 7549 O O . ILE F 1 115 ? 19.275 12.327 33.875 1.00 37.18 115 ILE F O 1
ATOM 7554 N N . PRO F 1 116 ? 19.279 14.593 33.916 1.00 41.69 116 PRO F N 1
ATOM 7555 C CA . PRO F 1 116 ? 17.814 14.584 33.765 1.00 32.32 116 PRO F CA 1
ATOM 7556 C C . PRO F 1 116 ? 17.302 14.011 32.443 1.00 33.64 116 PRO F C 1
ATOM 7557 O O . PRO F 1 116 ? 16.129 13.657 32.371 1.00 38.82 116 PRO F O 1
ATOM 7561 N N . ARG F 1 117 ? 18.142 13.893 31.421 1.00 35.84 117 ARG F N 1
ATOM 7562 C CA . ARG F 1 117 ? 17.651 13.328 30.166 1.00 35.38 117 ARG F CA 1
ATOM 7563 C C . ARG F 1 117 ? 17.815 11.824 30.107 1.00 32.61 117 ARG F C 1
ATOM 7564 O O . ARG F 1 117 ? 17.328 11.212 29.164 1.00 36.12 117 ARG F O 1
ATOM 7572 N N . VAL F 1 118 ? 18.429 11.230 31.135 1.00 33.06 118 VAL F N 1
ATOM 7573 C CA . VAL F 1 118 ? 18.710 9.776 31.153 1.00 40.40 118 VAL F CA 1
ATOM 7574 C C . VAL F 1 118 ? 17.990 9.115 32.344 1.00 37.44 118 VAL F C 1
ATOM 7575 O O . VAL F 1 118 ? 17.489 8.013 32.215 1.00 37.35 118 VAL F O 1
ATOM 7579 N N . ARG F 1 119 ? 17.897 9.848 33.455 1.00 35.67 119 ARG F N 1
ATOM 7580 C CA . ARG F 1 119 ? 17.213 9.465 34.694 1.00 34.43 119 ARG F CA 1
ATOM 7581 C C . ARG F 1 119 ? 15.772 9.019 34.483 1.00 42.34 119 ARG F C 1
ATOM 7582 O O . ARG F 1 119 ? 14.966 9.763 33.905 1.00 40.83 119 ARG F O 1
ATOM 7590 N N . GLY F 1 120 ? 15.465 7.777 34.874 1.00 33.03 120 GLY F N 1
ATOM 7591 C CA . GLY F 1 120 ? 14.100 7.284 34.749 1.00 30.03 120 GLY F CA 1
ATOM 7592 C C . GLY F 1 120 ? 13.753 6.884 33.324 1.00 34.99 120 GLY F C 1
ATOM 7593 O O . GLY F 1 120 ? 12.611 6.492 33.037 1.00 34.99 120 GLY F O 1
ATOM 7594 N N . LYS F 1 121 ? 14.742 6.924 32.427 1.00 35.59 121 LYS F N 1
ATOM 7595 C CA . LYS F 1 121 ? 14.461 6.667 31.013 1.00 36.00 121 LYS F CA 1
ATOM 7596 C C . LYS F 1 121 ? 14.955 5.326 30.506 1.00 32.37 121 LYS F C 1
ATOM 7597 O O . LYS F 1 121 ? 15.917 4.767 31.020 1.00 32.75 121 LYS F O 1
ATOM 7603 N N . LYS F 1 122 ? 14.278 4.850 29.464 1.00 39.13 122 LYS F N 1
ATOM 7604 C CA . LYS F 1 122 ? 14.638 3.636 28.748 1.00 37.02 122 LYS F CA 1
ATOM 7605 C C . LYS F 1 122 ? 15.561 4.076 27.600 1.00 43.40 122 LYS F C 1
ATOM 7606 O O . LYS F 1 122 ? 15.163 4.844 26.704 1.00 37.30 122 LYS F O 1
ATOM 7612 N N . VAL F 1 123 ? 16.784 3.563 27.621 1.00 43.36 123 VAL F N 1
ATOM 7613 C CA . VAL F 1 123 ? 17.860 4.068 26.796 1.00 34.88 123 VAL F CA 1
ATOM 7614 C C . VAL F 1 123 ? 18.215 3.073 25.733 1.00 31.40 123 VAL F C 1
ATOM 7615 O O . VAL F 1 123 ? 18.168 1.875 25.960 1.00 39.34 123 VAL F O 1
ATOM 7619 N N . ALA F 1 124 ? 18.564 3.587 24.568 1.00 33.54 124 ALA F N 1
ATOM 7620 C CA . ALA F 1 124 ? 19.154 2.798 23.514 1.00 34.05 124 ALA F CA 1
ATOM 7621 C C . ALA F 1 124 ? 20.592 3.286 23.312 1.00 34.67 124 ALA F C 1
ATOM 7622 O O . ALA F 1 124 ? 20.854 4.483 23.256 1.00 33.59 124 ALA F O 1
ATOM 7624 N N . ILE F 1 125 ? 21.543 2.368 23.293 1.00 36.63 125 ILE F N 1
ATOM 7625 C CA . ILE F 1 125 ? 22.905 2.771 23.007 1.00 36.12 125 ILE F CA 1
ATOM 7626 C C . ILE F 1 125 ? 23.037 2.798 21.482 1.00 38.13 125 ILE F C 1
ATOM 7627 O O . ILE F 1 125 ? 22.410 2.002 20.791 1.00 43.89 125 ILE F O 1
ATOM 7632 N N . VAL F 1 126 ? 23.798 3.758 20.971 1.00 34.77 126 VAL F N 1
ATOM 7633 C CA . VAL F 1 126 ? 24.090 3.894 19.553 1.00 30.34 126 VAL F CA 1
ATOM 7634 C C . VAL F 1 126 ? 25.592 3.949 19.440 1.00 36.97 126 VAL F C 1
ATOM 7635 O O . VAL F 1 126 ? 26.228 4.731 20.136 1.00 35.59 126 VAL F O 1
ATOM 7639 N N . ASP F 1 127 ? 26.162 3.150 18.547 1.00 35.44 127 ASP F N 1
ATOM 7640 C CA . ASP F 1 127 ? 27.607 3.096 18.406 1.00 31.53 127 ASP F CA 1
ATOM 7641 C C . ASP F 1 127 ? 27.851 2.926 16.915 1.00 34.64 127 ASP F C 1
ATOM 7642 O O . ASP F 1 127 ? 26.912 2.637 16.187 1.00 35.21 127 ASP F O 1
ATOM 7647 N N . ASP F 1 128 ? 29.078 3.050 16.432 1.00 30.83 128 ASP F N 1
ATOM 7648 C CA . ASP F 1 128 ? 29.274 2.810 15.007 1.00 34.16 128 ASP F CA 1
ATOM 7649 C C . ASP F 1 128 ? 29.619 1.321 14.745 1.00 36.53 128 ASP F C 1
ATOM 7650 O O . ASP F 1 128 ? 29.055 0.665 13.848 1.00 33.52 128 ASP F O 1
ATOM 7655 N N . VAL F 1 129 ? 30.492 0.789 15.592 1.00 36.01 129 VAL F N 1
ATOM 7656 C CA . VAL F 1 129 ? 30.908 -0.604 15.578 1.00 32.33 129 VAL F CA 1
ATOM 7657 C C . VAL F 1 129 ? 31.068 -1.111 17.005 1.00 28.61 129 VAL F C 1
ATOM 7658 O O . VAL F 1 129 ? 31.668 -0.441 17.838 1.00 27.66 129 VAL F O 1
ATOM 7662 N N . VAL F 1 130 ? 30.434 -2.240 17.311 1.00 32.90 130 VAL F N 1
ATOM 7663 C CA . VAL F 1 130 ? 30.654 -2.885 18.598 1.00 37.55 130 VAL F CA 1
ATOM 7664 C C . VAL F 1 130 ? 31.614 -4.065 18.434 1.00 42.91 130 VAL F C 1
ATOM 7665 O O . VAL F 1 130 ? 31.245 -5.080 17.852 1.00 39.21 130 VAL F O 1
ATOM 7669 N N . SER F 1 131 ? 32.835 -3.948 18.948 1.00 45.09 131 SER F N 1
ATOM 7670 C CA . SER F 1 131 ? 33.810 -5.017 18.754 1.00 44.44 131 SER F CA 1
ATOM 7671 C C . SER F 1 131 ? 34.027 -5.727 20.069 1.00 52.80 131 SER F C 1
ATOM 7672 O O . SER F 1 131 ? 33.518 -5.296 21.110 1.00 56.14 131 SER F O 1
ATOM 7675 N N . THR F 1 132 ? 34.798 -6.808 20.010 1.00 54.31 132 THR F N 1
ATOM 7676 C CA . THR F 1 132 ? 35.055 -7.668 21.161 1.00 59.26 132 THR F CA 1
ATOM 7677 C C . THR F 1 132 ? 35.420 -6.859 22.404 1.00 56.12 132 THR F C 1
ATOM 7678 O O . THR F 1 132 ? 34.968 -7.147 23.511 1.00 49.76 132 THR F O 1
ATOM 7682 N N . GLY F 1 133 ? 36.227 -5.828 22.217 1.00 48.45 133 GLY F N 1
ATOM 7683 C CA . GLY F 1 133 ? 36.661 -5.066 23.360 1.00 60.57 133 GLY F CA 1
ATOM 7684 C C . GLY F 1 133 ? 35.982 -3.720 23.482 1.00 59.80 133 GLY F C 1
ATOM 7685 O O . GLY F 1 133 ? 36.594 -2.794 24.004 1.00 67.43 133 GLY F O 1
ATOM 7686 N N . SER F 1 134 ? 34.737 -3.586 23.037 1.00 48.73 134 SER F N 1
ATOM 7687 C CA . SER F 1 134 ? 34.040 -2.310 23.165 1.00 55.78 134 SER F CA 1
ATOM 7688 C C . SER F 1 134 ? 33.729 -1.987 24.627 1.00 58.11 134 SER F C 1
ATOM 7689 O O . SER F 1 134 ? 33.237 -2.838 25.366 1.00 60.27 134 SER F O 1
ATOM 7692 N N . THR F 1 135 ? 34.009 -0.751 25.033 1.00 59.88 135 THR F N 1
ATOM 7693 C CA . THR F 1 135 ? 33.738 -0.300 26.398 1.00 58.59 135 THR F CA 1
ATOM 7694 C C . THR F 1 135 ? 32.241 -0.329 26.695 1.00 53.82 135 THR F C 1
ATOM 7695 O O . THR F 1 135 ? 31.781 0.190 27.711 1.00 44.98 135 THR F O 1
ATOM 7699 N N . LEU F 1 136 ? 31.492 -0.946 25.789 1.00 52.97 136 LEU F N 1
ATOM 7700 C CA . LEU F 1 136 ? 30.047 -1.076 25.894 1.00 50.39 136 LEU F CA 1
ATOM 7701 C C . LEU F 1 136 ? 29.553 -1.353 27.312 1.00 47.99 136 LEU F C 1
ATOM 7702 O O . LEU F 1 136 ? 28.544 -0.817 27.743 1.00 54.83 136 LEU F O 1
ATOM 7707 N N . ALA F 1 137 ? 30.261 -2.202 28.037 1.00 52.21 137 ALA F N 1
ATOM 7708 C CA . ALA F 1 137 ? 29.818 -2.610 29.369 1.00 50.17 137 ALA F CA 1
ATOM 7709 C C . ALA F 1 137 ? 29.975 -1.475 30.361 1.00 46.84 137 ALA F C 1
ATOM 7710 O O . ALA F 1 137 ? 29.239 -1.399 31.339 1.00 52.41 137 ALA F O 1
ATOM 7712 N N . GLY F 1 138 ? 30.972 -0.626 30.142 1.00 50.73 138 GLY F N 1
ATOM 7713 C CA . GLY F 1 138 ? 31.175 0.547 30.975 1.00 50.87 138 GLY F CA 1
ATOM 7714 C C . GLY F 1 138 ? 30.150 1.630 30.699 1.00 44.95 138 GLY F C 1
ATOM 7715 O O . GLY F 1 138 ? 29.664 2.303 31.604 1.00 47.69 138 GLY F O 1
ATOM 7716 N N . LEU F 1 139 ? 29.800 1.766 29.430 1.00 37.91 139 LEU F N 1
ATOM 7717 C CA . LEU F 1 139 ? 28.780 2.693 29.015 1.00 41.66 139 LEU F CA 1
ATOM 7718 C C . LEU F 1 139 ? 27.473 2.297 29.664 1.00 43.60 139 LEU F C 1
ATOM 7719 O O . LEU F 1 139 ? 26.712 3.151 30.139 1.00 42.12 139 LEU F O 1
ATOM 7724 N N . ARG F 1 140 ? 27.222 0.996 29.681 1.00 40.45 140 ARG F N 1
ATOM 7725 C CA . ARG F 1 140 ? 25.991 0.473 30.224 1.00 42.94 140 ARG F CA 1
ATOM 7726 C C . ARG F 1 140 ? 25.978 0.768 31.730 1.00 49.70 140 ARG F C 1
ATOM 7727 O O . ARG F 1 140 ? 24.972 1.220 32.297 1.00 42.34 140 ARG F O 1
ATOM 7735 N N . GLU F 1 141 ? 27.138 0.640 32.354 1.00 45.29 141 GLU F N 1
ATOM 7736 C CA . GLU F 1 141 ? 27.235 0.946 33.765 1.00 46.53 141 GLU F CA 1
ATOM 7737 C C . GLU F 1 141 ? 27.164 2.447 34.036 1.00 47.86 141 GLU F C 1
ATOM 7738 O O . GLU F 1 141 ? 26.585 2.888 35.032 1.00 41.19 141 GLU F O 1
ATOM 7744 N N . LEU F 1 142 ? 27.735 3.242 33.141 1.00 50.87 142 LEU F N 1
ATOM 7745 C CA . LEU F 1 142 ? 27.593 4.686 33.259 1.00 43.84 142 LEU F CA 1
ATOM 7746 C C . LEU F 1 142 ? 26.111 5.136 33.209 1.00 39.53 142 LEU F C 1
ATOM 7747 O O . LEU F 1 142 ? 25.666 5.887 34.066 1.00 33.58 142 LEU F O 1
ATOM 7752 N N . ILE F 1 143 ? 25.342 4.627 32.251 1.00 37.15 143 ILE F N 1
ATOM 7753 C CA . ILE F 1 143 ? 23.953 5.034 32.097 1.00 35.83 143 ILE F CA 1
ATOM 7754 C C . ILE F 1 143 ? 23.083 4.661 33.278 1.00 39.86 143 ILE F C 1
ATOM 7755 O O . ILE F 1 143 ? 22.345 5.491 33.813 1.00 37.04 143 ILE F O 1
ATOM 7760 N N . GLU F 1 144 ? 23.214 3.415 33.706 1.00 45.11 144 GLU F N 1
ATOM 7761 C CA . GLU F 1 144 ? 22.369 2.858 34.744 1.00 44.22 144 GLU F CA 1
ATOM 7762 C C . GLU F 1 144 ? 22.580 3.540 36.103 1.00 42.25 144 GLU F C 1
ATOM 7763 O O . GLU F 1 144 ? 21.672 3.592 36.948 1.00 43.59 144 GLU F O 1
ATOM 7769 N N . SER F 1 145 ? 23.787 4.056 36.282 1.00 32.05 145 SER F N 1
ATOM 7770 C CA . SER F 1 145 ? 24.202 4.760 37.499 1.00 31.22 145 SER F CA 1
ATOM 7771 C C . SER F 1 145 ? 23.529 6.116 37.768 1.00 37.20 145 SER F C 1
ATOM 7772 O O . SER F 1 145 ? 23.518 6.601 38.903 1.00 46.35 145 SER F O 1
ATOM 7775 N N . VAL F 1 146 ? 23.011 6.743 36.716 1.00 39.84 146 VAL F N 1
ATOM 7776 C CA . VAL F 1 146 ? 22.303 8.012 36.882 1.00 34.35 146 VAL F CA 1
ATOM 7777 C C . VAL F 1 146 ? 20.802 7.785 36.807 1.00 33.42 146 VAL F C 1
ATOM 7778 O O . VAL F 1 146 ? 20.012 8.716 36.949 1.00 38.01 146 VAL F O 1
ATOM 7782 N N . GLY F 1 147 ? 20.418 6.533 36.571 1.00 27.59 147 GLY F N 1
ATOM 7783 C CA . GLY F 1 147 ? 19.025 6.154 36.612 1.00 31.83 147 GLY F CA 1
ATOM 7784 C C . GLY F 1 147 ? 18.493 5.537 35.337 1.00 36.77 147 GLY F C 1
ATOM 7785 O O . GLY F 1 147 ? 17.350 5.092 35.310 1.00 47.39 147 GLY F O 1
ATOM 7786 N N . GLY F 1 148 ? 19.302 5.501 34.282 1.00 32.91 148 GLY F N 1
ATOM 7787 C CA . GLY F 1 148 ? 18.816 5.004 33.014 1.00 32.71 148 GLY F CA 1
ATOM 7788 C C . GLY F 1 148 ? 18.788 3.498 32.945 1.00 40.33 148 GLY F C 1
ATOM 7789 O O . GLY F 1 148 ? 19.511 2.809 33.668 1.00 44.34 148 GLY F O 1
ATOM 7790 N N . GLU F 1 149 ? 17.931 2.994 32.064 1.00 43.55 149 GLU F N 1
ATOM 7791 C CA . GLU F 1 149 ? 17.870 1.563 31.759 1.00 45.91 149 GLU F CA 1
ATOM 7792 C C . GLU F 1 149 ? 18.192 1.273 30.301 1.00 44.04 149 GLU F C 1
ATOM 7793 O O . GLU F 1 149 ? 17.471 1.704 29.396 1.00 43.18 149 GLU F O 1
ATOM 7799 N N . VAL F 1 150 ? 19.260 0.518 30.071 1.00 42.02 150 VAL F N 1
ATOM 7800 C CA . VAL F 1 150 ? 19.612 0.150 28.707 1.00 38.84 150 VAL F CA 1
ATOM 7801 C C . VAL F 1 150 ? 18.769 -1.033 28.233 1.00 34.62 150 VAL F C 1
ATOM 7802 O O . VAL F 1 150 ? 18.916 -2.151 28.728 1.00 41.58 150 VAL F O 1
ATOM 7806 N N . VAL F 1 151 ? 17.883 -0.772 27.277 1.00 36.72 151 VAL F N 1
ATOM 7807 C CA . VAL F 1 151 ? 16.973 -1.792 26.768 1.00 45.57 151 VAL F CA 1
ATOM 7808 C C . VAL F 1 151 ? 17.300 -2.178 25.328 1.00 47.17 151 VAL F C 1
ATOM 7809 O O . VAL F 1 151 ? 16.720 -3.114 24.778 1.00 52.87 151 VAL F O 1
ATOM 7813 N N . ALA F 1 152 ? 18.231 -1.449 24.722 1.00 39.20 152 ALA F N 1
ATOM 7814 C CA . ALA F 1 152 ? 18.656 -1.730 23.357 1.00 41.03 152 ALA F CA 1
ATOM 7815 C C . ALA F 1 152 ? 20.049 -1.195 23.109 1.00 42.33 152 ALA F C 1
ATOM 7816 O O . ALA F 1 152 ? 20.446 -0.184 23.703 1.00 42.05 152 ALA F O 1
ATOM 7818 N N . VAL F 1 153 ? 20.771 -1.878 22.220 1.00 41.32 153 VAL F N 1
ATOM 7819 C CA . VAL F 1 153 ? 22.059 -1.416 21.720 1.00 42.96 153 VAL F CA 1
ATOM 7820 C C . VAL F 1 153 ? 22.064 -1.550 20.221 1.00 45.20 153 VAL F C 1
ATOM 7821 O O . VAL F 1 153 ? 21.932 -2.660 19.709 1.00 49.00 153 VAL F O 1
ATOM 7825 N N . LEU F 1 154 ? 22.254 -0.430 19.527 1.00 41.36 154 LEU F N 1
ATOM 7826 C CA . LEU F 1 154 ? 22.247 -0.413 18.073 1.00 37.36 154 LEU F CA 1
ATOM 7827 C C . LEU F 1 154 ? 23.602 0.026 17.545 1.00 36.48 154 LEU F C 1
ATOM 7828 O O . LEU F 1 154 ? 24.282 0.838 18.176 1.00 39.51 154 LEU F O 1
ATOM 7833 N N . ALA F 1 155 ? 23.946 -0.447 16.348 1.00 36.71 155 ALA F N 1
ATOM 7834 C CA . ALA F 1 155 ? 25.199 -0.111 15.678 1.00 28.10 155 ALA F CA 1
ATOM 7835 C C . ALA F 1 155 ? 25.097 -0.435 14.209 1.00 35.23 155 ALA F C 1
ATOM 7836 O O . ALA F 1 155 ? 24.141 -1.101 13.771 1.00 35.67 155 ALA F O 1
ATOM 7838 N N . VAL F 1 156 ? 26.093 0.000 13.440 1.00 39.79 156 VAL F N 1
ATOM 7839 C CA . VAL F 1 156 ? 26.117 -0.377 12.034 1.00 42.18 156 VAL F CA 1
ATOM 7840 C C . VAL F 1 156 ? 26.709 -1.791 11.949 1.00 39.37 156 VAL F C 1
ATOM 7841 O O . VAL F 1 156 ? 26.143 -2.641 11.280 1.00 36.12 156 VAL F O 1
ATOM 7845 N N . PHE F 1 157 ? 27.814 -2.035 12.649 1.00 33.64 157 PHE F N 1
ATOM 7846 C CA . PHE F 1 157 ? 28.437 -3.354 12.657 1.00 32.54 157 PHE F CA 1
ATOM 7847 C C . PHE F 1 157 ? 28.727 -3.846 14.060 1.00 36.96 157 PHE F C 1
ATOM 7848 O O . PHE F 1 157 ? 29.024 -3.064 14.960 1.00 36.32 157 PHE F O 1
ATOM 7856 N N . THR F 1 158 ? 28.646 -5.163 14.225 1.00 36.89 158 THR F N 1
ATOM 7857 C CA . THR F 1 158 ? 29.233 -5.847 15.357 1.00 42.96 158 THR F CA 1
ATOM 7858 C C . THR F 1 158 ? 30.535 -6.393 14.804 1.00 45.47 158 THR F C 1
ATOM 7859 O O . THR F 1 158 ? 30.649 -6.616 13.597 1.00 41.04 158 THR F O 1
ATOM 7863 N N . GLU F 1 159 ? 31.522 -6.603 15.664 1.00 47.85 159 GLU F N 1
ATOM 7864 C CA . GLU F 1 159 ? 32.828 -7.025 15.187 1.00 54.36 159 GLU F CA 1
ATOM 7865 C C . GLU F 1 159 ? 33.470 -8.073 16.083 1.00 57.27 159 GLU F C 1
ATOM 7866 O O . GLU F 1 159 ? 33.315 -8.041 17.306 1.00 59.46 159 GLU F O 1
ATOM 7872 N N . GLY F 1 160 ? 34.194 -9.001 15.466 1.00 58.59 160 GLY F N 1
ATOM 7873 C CA . GLY F 1 160 ? 34.879 -10.045 16.208 1.00 61.38 160 GLY F CA 1
ATOM 7874 C C . GLY F 1 160 ? 34.023 -11.222 16.633 1.00 57.87 160 GLY F C 1
ATOM 7875 O O . GLY F 1 160 ? 33.722 -12.095 15.827 1.00 64.05 160 GLY F O 1
ATOM 7876 N N . THR F 1 161 ? 33.610 -11.227 17.895 1.00 58.87 161 THR F N 1
ATOM 7877 C CA . THR F 1 161 ? 32.777 -12.292 18.433 1.00 70.01 161 THR F CA 1
ATOM 7878 C C . THR F 1 161 ? 31.319 -11.896 18.219 1.00 67.63 161 THR F C 1
ATOM 7879 O O . THR F 1 161 ? 30.931 -10.776 18.563 1.00 64.67 161 THR F O 1
ATOM 7883 N N . PRO F 1 162 ? 30.503 -12.804 17.646 1.00 67.31 162 PRO F N 1
ATOM 7884 C CA . PRO F 1 162 ? 29.124 -12.421 17.295 1.00 68.71 162 PRO F CA 1
ATOM 7885 C C . PRO F 1 162 ? 28.312 -12.019 18.529 1.00 65.39 162 PRO F C 1
ATOM 7886 O O . PRO F 1 162 ? 28.502 -12.578 19.607 1.00 63.95 162 PRO F O 1
ATOM 7890 N N . ARG F 1 163 ? 27.451 -11.017 18.376 1.00 64.23 163 ARG F N 1
ATOM 7891 C CA . ARG F 1 163 ? 26.690 -10.471 19.503 1.00 61.53 163 ARG F CA 1
ATOM 7892 C C . ARG F 1 163 ? 25.222 -10.279 19.180 1.00 66.51 163 ARG F C 1
ATOM 7893 O O . ARG F 1 163 ? 24.893 -9.584 18.212 1.00 65.61 163 ARG F O 1
ATOM 7901 N N . GLN F 1 164 ? 24.333 -10.844 19.974 1.00 58.22 164 GLN F N 1
ATOM 7902 C CA . GLN F 1 164 ? 22.915 -10.607 19.696 1.00 70.46 164 GLN F CA 1
ATOM 7903 C C . GLN F 1 164 ? 22.257 -9.737 20.758 1.00 76.83 164 GLN F C 1
ATOM 7904 O O . GLN F 1 164 ? 21.053 -9.483 20.716 1.00 73.49 164 GLN F O 1
ATOM 7910 N N . ASP F 1 165 ? 23.068 -9.263 21.698 1.00 65.07 165 ASP F N 1
ATOM 7911 C CA . ASP F 1 165 ? 22.656 -8.178 22.575 1.00 79.39 165 ASP F CA 1
ATOM 7912 C C . ASP F 1 165 ? 22.776 -6.855 21.813 1.00 76.44 165 ASP F C 1
ATOM 7913 O O . ASP F 1 165 ? 22.655 -5.774 22.394 1.00 63.81 165 ASP F O 1
ATOM 7918 N N . VAL F 1 166 ? 23.016 -6.956 20.507 1.00 64.76 166 VAL F N 1
ATOM 7919 C CA . VAL F 1 166 ? 23.189 -5.802 19.640 1.00 54.51 166 VAL F CA 1
ATOM 7920 C C . VAL F 1 166 ? 22.353 -5.965 18.380 1.00 53.00 166 VAL F C 1
ATOM 7921 O O . VAL F 1 166 ? 22.286 -7.063 17.815 1.00 54.64 166 VAL F O 1
ATOM 7925 N N . VAL F 1 167 ? 21.727 -4.866 17.958 1.00 53.19 167 VAL F N 1
ATOM 7926 C CA . VAL F 1 167 ? 20.973 -4.787 16.709 1.00 48.70 167 VAL F CA 1
ATOM 7927 C C . VAL F 1 167 ? 21.847 -4.116 15.656 1.00 48.77 167 VAL F C 1
ATOM 7928 O O . VAL F 1 167 ? 22.014 -2.898 15.679 1.00 47.04 167 VAL F O 1
ATOM 7932 N N . ALA F 1 168 ? 22.432 -4.896 14.762 1.00 46.78 168 ALA F N 1
ATOM 7933 C CA . ALA F 1 168 ? 23.339 -4.344 13.762 1.00 40.48 168 ALA F CA 1
ATOM 7934 C C . ALA F 1 168 ? 22.861 -4.578 12.332 1.00 39.76 168 ALA F C 1
ATOM 7935 O O . ALA F 1 168 ? 21.937 -5.355 12.091 1.00 44.11 168 ALA F O 1
ATOM 7937 N N . LEU F 1 169 ? 23.504 -3.896 11.390 1.00 39.20 169 LEU F N 1
ATOM 7938 C CA . LEU F 1 169 ? 23.196 -4.051 9.975 1.00 40.65 169 LEU F CA 1
ATOM 7939 C C . LEU F 1 169 ? 24.207 -4.971 9.302 1.00 40.74 169 LEU F C 1
ATOM 7940 O O . LEU F 1 169 ? 24.074 -5.303 8.124 1.00 44.53 169 LEU F O 1
ATOM 7945 N N . GLY F 1 170 ? 25.221 -5.375 10.060 1.00 39.18 170 GLY F N 1
ATOM 7946 C CA . GLY F 1 170 ? 26.261 -6.247 9.545 1.00 36.30 170 GLY F CA 1
ATOM 7947 C C . GLY F 1 170 ? 27.209 -6.730 10.624 1.00 46.14 170 GLY F C 1
ATOM 7948 O O . GLY F 1 170 ? 27.084 -6.345 11.798 1.00 33.15 170 GLY F O 1
ATOM 7949 N N . HIS F 1 171 ? 28.160 -7.576 10.226 1.00 50.14 171 HIS F N 1
ATOM 7950 C CA . HIS F 1 171 ? 29.127 -8.121 11.160 1.00 56.86 171 HIS F CA 1
ATOM 7951 C C . HIS F 1 171 ? 30.556 -8.169 10.558 1.00 55.51 171 HIS F C 1
ATOM 7952 O O . HIS F 1 171 ? 30.713 -8.412 9.364 1.00 54.45 171 HIS F O 1
ATOM 7959 N N . LEU F 1 172 ? 31.551 -7.902 11.386 1.00 55.70 172 LEU F N 1
ATOM 7960 C CA . LEU F 1 172 ? 32.938 -7.860 10.907 1.00 54.38 172 LEU F CA 1
ATOM 7961 C C . LEU F 1 172 ? 33.885 -8.826 11.617 1.00 58.45 172 LEU F C 1
ATOM 7962 O O . LEU F 1 172 ? 33.821 -8.970 12.834 1.00 57.74 172 LEU F O 1
ATOM 7967 N N . PRO F 1 173 ? 34.705 -9.551 10.885 1.00 63.66 173 PRO F N 1
ATOM 7968 C CA . PRO F 1 173 ? 35.783 -10.338 11.495 1.00 65.11 173 PRO F CA 1
ATOM 7969 C C . PRO F 1 173 ? 37.112 -9.606 11.685 1.00 78.71 173 PRO F C 1
ATOM 7970 O O . PRO F 1 173 ? 37.791 -9.362 10.685 1.00 93.13 173 PRO F O 1
ATOM 7974 N N . LEU F 1 174 ? 37.473 -9.268 12.928 1.00 73.55 174 LEU F N 1
ATOM 7975 C CA . LEU F 1 174 ? 38.732 -8.581 13.226 1.00 83.64 174 LEU F CA 1
ATOM 7976 C C . LEU F 1 174 ? 39.920 -9.260 12.526 1.00 79.84 174 LEU F C 1
ATOM 7977 O O . LEU F 1 174 ? 39.807 -10.410 12.108 1.00 76.07 174 LEU F O 1
ATOM 7982 N N . PHE F 1 175 ? 41.041 -8.547 12.397 1.00 84.97 175 PHE F N 1
ATOM 7983 C CA . PHE F 1 175 ? 42.154 -8.965 11.539 1.00 89.75 175 PHE F CA 1
ATOM 7984 C C . PHE F 1 175 ? 43.561 -9.160 12.130 1.00 90.64 175 PHE F C 1
ATOM 7985 O O . PHE F 1 175 ? 43.847 -8.761 13.264 1.00 88.65 175 PHE F O 1
ATOM 7993 N N . LYS F 1 176 ? 44.448 -9.742 11.329 1.00 94.57 176 LYS F N 1
ATOM 7994 C CA . LYS F 1 176 ? 45.631 -10.420 11.844 1.00 99.37 176 LYS F CA 1
ATOM 7995 C C . LYS F 1 176 ? 47.059 -9.877 11.645 1.00 99.17 176 LYS F C 1
ATOM 7996 O O . LYS F 1 176 ? 47.985 -10.476 12.235 1.00 95.14 176 LYS F O 1
ATOM 8002 N N . PRO F 1 177 ? 47.270 -8.814 10.877 1.00 102.59 177 PRO F N 1
ATOM 8003 C CA . PRO F 1 177 ? 48.640 -8.332 10.626 1.00 109.40 177 PRO F CA 1
ATOM 8004 C C . PRO F 1 177 ? 49.393 -7.866 11.883 1.00 113.22 177 PRO F C 1
ATOM 8005 O O . PRO F 1 177 ? 48.758 -7.739 12.948 1.00 107.09 177 PRO F O 1
ATOM 8009 N N . GLU F 1 178 ? 50.678 -7.563 11.717 1.00 111.35 178 GLU F N 1
ATOM 8010 C CA . GLU F 1 178 ? 51.563 -6.979 12.736 1.00 108.08 178 GLU F CA 1
ATOM 8011 C C . GLU F 1 178 ? 51.619 -7.555 14.161 1.00 105.34 178 GLU F C 1
ATOM 8012 O O . GLU F 1 178 ? 50.801 -8.465 14.530 1.00 93.34 178 GLU F O 1
#

Sequence (1068 aa):
MRTYPVEIAGVRRELPIVQVGPGVAVALLNLLGDTELTEAAAEALAKRLPPEVEVLVTPEVKAVPLAHALSRITGKPYVVARKTEKPYMINPVSRQVLSITTGKPQLLVLDGADIPRVRGKKVAIVDDVVSTGSTLAGLRELIESVGGEVVAVLAVFTEGTPRQDVVALGHLPLFKPEMRTYPVEIAGVRRELPIVQVGPGVAVALLNLLGDTELTEAAAEALAKRLPPEVEVLVTPEVKAVPLAHALSRITGKPYVVARKTEKPYMINPVSRQVLSITTGKPQLLVLDGADIPRVRGKKVAIVDDVVSTGSTLAGLRELIESVGGEVVAVLAVFTEGTPRQDVVALGHLPLFKPEMRTYPVEIAGVRRELPIVQVGPGVAVALLNLLGDTELTEAAAEALAKRLPPEVEVLVTPEVKAVPLAHALSRITGKPYVVARKTEKPYMINPVSRQVLSITTGKPQLLVLDGADIPRVRGKKVAIVDDVVSTGSTLAGLRELIESVGGEVVAVLAVFTEGTPRQDVVALGHLPLFKPEMRTYPVEIAGVRRELPIVQVGPGVAVALLNLLGDTELTEAAAEALAKRLPPEVEVLVTPEVKKAVPLAHALSRITGKPYVVARKTEKPYMINPVSRQVLSITTGKPQLLVLDGADIPRVRGKKVAIVDDVVSTGSTLAGLRELIESVGGEVVAVLAVFTEGTPRQDVVALGHLPLFKPEMRTYPVEIAGVRRELPIVQVGPGVAVALLNLLGDTELTEAAAEALAKRLPPEVEVLVTPEVKAVPLAHALSRITGKPYVVARKTEKPYMINPVSRQVLSITTGKPQLLVLDGADIPRVRGKKVAIVDDVVSTGSTLAGLRELIESVGGEVVAVLAVFTEGTPRRQDVVALGHLPLFKPEMRTYPVEIAGVRRELPIVQVGPGVAVALLNLLGDTELTEAAAEALAKRLPPEEVEVLVTPEVKKAVPLAHALSRITGKPYVVARKTEKPYMINPVSRQVLSITTGKPQLLVLDGADIPRVRGKKVAIVDDVVSTGSTLAGLRELIESVGGEVVAVLAVFTEGTPRQDVVALGHLPLFKPE

Solvent-accessible surface area: 44488 Å² total; per-residue (Å²): 196,102,4,60,66,18,111,4,82,61,16,70,9,15,10,30,26,41,107,71,19,142,51,51,1,21,3,37,4,36,0,16,4,8,19,80,3,0,24,12,0,0,73,20,0,24,169,119,14,37,123,73,3,72,2,0,0,0,4,49,30,53,0,0,0,0,0,0,0,0,4,66,54,37,66,46,51,0,0,7,1,23,62,81,112,65,129,35,15,103,123,45,47,58,82,136,16,120,12,110,90,75,50,130,119,56,77,0,0,0,8,10,54,20,41,93,70,0,159,63,85,78,0,0,0,0,12,8,32,5,40,67,26,26,19,7,67,7,0,69,76,5,0,76,75,28,35,6,88,14,55,9,1,0,0,0,4,9,14,32,83,82,57,160,80,19,34,18,42,27,77,0,50,90,39,190,44,208,134,196,56,41,52,27,105,2,63,59,15,181,73,98,8,61,25,53,123,32,21,141,38,52,4,18,4,46,2,48,0,17,7,29,23,109,3,0,24,19,0,0,82,25,0,17,181,119,22,31,124,80,0,53,2,0,0,1,4,52,14,30,0,0,0,0,0,0,0,0,4,82,56,33,60,68,34,0,0,10,0,17,70,68,70,63,137,23,17,87,26,7,11,23,28,87,7,49,17,115,87,90,37,129,123,57,61,1,0,1,11,8,40,16,16,11,14,0,50,42,24,73,0,0,0,0,18,5,29,5,53,78,9,27,43,22,31,8,2,81,17,2,0,42,11,0,13,6,89,17,51,13,6,0,0,0,0,15,26,21,113,100,83,164,123,18,22,15,43,29,67,0,58,102,36,173,60,217,165,41,38,19,34,18,67,0,47,62,18,109,63,92,6,28,14,27,101,87,21,138,49,57,0,17,0,18,4,34,0,9,3,28,26,111,0,0,24,25,0,0,72,25,0,18,165,67,21,15,79,25,0,74,2,1,1,0,4,48,13,46,0,0,0,0,0,0,0,0,4,67,58,34,64,59,61,0,0,7,0,23,109,70,101,59,100,23,19,98,124,37,46,52,72,104,12,136,46,173,96,156,55,181,81,108,70,7,0,0,10,14,53,14,35,83,72,0,156,68,69,54,0,0,0,0,19,2,23,3,44,114,27,39,70,15,41,0,0,68,81,2,0,74,73,33,36,6,71,9,15,8,1,0,0,0,4,12,17,17,96,18,77,83,23,9,8,16,12,14,32,0,3,88,10,146,40,188,218,64,51,71,73,29,106,5,62,67,12,169,78,103,6,44,29,31,66,85,43,109,54,77,4,29,4,29,6,40,0,13,10,18,24,102,2,0,27,18,0,0,93,25,0,27,179,109,15,34,125,85,4,60,0,0,0,0,18,39,5,57,1,0,0,0,1,0,0,0,3,65,53,36,63,42,56,0,0,2,0,16,127,73,107,52,89,16,11,44,98,45,54,58,83,146,20,123,87,158,54,112,61,138,100,72,54,4,0,0,9,14,54,12,19,92,65,0,142,53,73,62,0,0,3,0,31,13,31,12,42,76,5,40,56,16,56,2,0,59,66,1,0,89,59,11,36,4,87,24,53,11,5,0,0,0,1,8,15,33,107,37,123,89,116,28,41,6,42,10,130,9,64,117,51,152,58,162,111,117,16,4,26,17,68,4,48,58,17,53,10,24,10,37,29,38,142,94,24,146,55,54,4,24,2,37,4,35,0,15,4,9,23,83,4,0,21,9,0,0,71,12,0,16,152,49,18,33,132,95,2,55,1,0,0,0,16,36,19,36,0,3,0,0,0,0,0,0,4,51,59,40,62,70,59,0,0,3,0,14,106,74,100,60,107,28,21,69,128,36,53,63,81,98,57,130,77,170,44,122,55,138,102,52,78,15,0,0,6,16,51,15,34,96,69,0,160,51,79,72,0,0,0,0,10,6,26,1,26,87,63,36,46,6,63,5,0,66,92,1,0,89,71,20,35,3,83,21,59,11,2,0,0,0,6,5,12,19,77,34,83,100,84,13,31,11,31,9,12,1,35,65,19,169,82,205,199,107,57,63,72,18,108,2,57,63,22,145,60,99,6,38,20,45,65,78,2,120,27,47,0,21,2,32,9,44,0,14,7,28,23,101,2,0,41,11,0,0,100,24,0,16,163,122,19,33,122,84,0,60,0,0,0,0,12,12,5,56,0,1,0,0,0,0,0,0,3,110,81,43,60,65,27,0,0,8,0,11,88,65,100,56,128,22,14,67,20,7,6,53,86,110,30,116,10,132,34,55,54,131,90,59,70,5,1,0,12,6,38,15,14,18,14,0,51,42,33,80,0,0,0,0,11,14,26,0,20,65,21,29,33,14,72,0,1,63,52,1,0,56,7,0,12,6,90,14,50,11,2,0,0,0,6,7,1,27,79,110,67,165,94,3,34,23,48,26,81,0,60,49,33,184,43,189

Secondary structure (DSSP, 8-state):
--EEEEEETTEEEEEEEEE-SSS-EEE----TT-HHHHHHHHHHHHHTS-TT--EEEE--GGGHHHHHHHHHHH---EEE-BSS--TT-SS-EEEEEE-SSS-SEEEEEE-GGGSTTTTTSEEEEE-SEE-S-HHHHHHHHHHHHHT-EEEEEE-SEEESS--SS-B-SEEE-EE---/--EEEEEETTEEEEEEEEE-SSS-EEEPP--TT-HHHHHHHHHHHHTT--TT--EEEE--GGGHHHHHHHHHHH---EEE-BSS--TT-SS-EEEEEE-SSS--EEEEEE-GGGGGGTTT-EEEEE-SEE-SSSHHHHHHHHHHHHT-EEEEEE-SEEESS--SS-B-SEEE--B---/--EEEEEETTEEEEEEEEEEETTEEEE----TT-HHHHHHHHHHHHHTS-TT--EEEESSGGGHHHHHHHHHHH---EEE-BSS--TT-SS-EEEE----SSS---EEEE-GGGSTTTTTSEEEEE-SEE-SSSHHHHHHHHHHHHT-EEEEEE-SEEESS--SS-B-S-EE--B---/--EEEEEETTEEEEEEEEESSSS-EEE----TT-HHHHHHHHHHHHHTS-TT--EEEESSGGGHHHHHHHHHHH---EEE-BSS--TT-SS-EEEEE-SSTTS--EEEEE-GGGSTTTTTSEEEEE-SEES-THHHHHHHHHHHHHT-EEEEEE-SEEESS-SS--B-SEEE--B---/--EEEEEETTEEEEEEEEE-SSS-EEE----TT-HHHHHHHHHHHHHTS-TT--EEEE--STTHHHHHHHHHHH---EEE-BSS--TT-SS-EEEEE-SSSTT--EEEEE-GGGGGGTTTSEEEEE-SEE-TT-THHHHHHHHHHHT-EEEEEE-SEEESS--TTSB-SEEE--B---/--EEEEEETTEEEEEEEEE-SSS-EEE----TT-HHHHHHHHHHHHTTS-TT--EEEESSGGGHHHHHHHHHHH---EEE-BSS--TT-SS-EEEE---TTTS---EEEE-GGGHHHHTT-EEEEE-SEE-TT-THHHHHHHHHTTT-EEEEEE-SEEESS--SSSB-SEEE--B---

Organism: Thermus thermophilus (strain ATCC 27634 / DSM 579 / HB8) (NCBI:txid300852)

Radius of gyration: 33.86 Å; Cα contacts (8 Å, |Δi|>4): 2484; chains: 6; bounding box: 76×98×84 Å

CATH classification: 3.40.50.2020

B-factor: mean 47.39, std 21.43, range [12.49, 128.2]

InterPro domains:
  IPR000836 Phosphoribosyltransferase domain [PF00156] (38-163)
  IPR000836 Phosphoribosyltransferase domain [cd06223] (47-175)
  IPR029057 Phosphoribosyltransferase-like [G3DSA:3.40.50.2020] (1-178)
  IPR029057 Phosphoribosyltransferase-like [SSF53271] (10-163)

Nearest PDB structures (foldseek):
  6fsp-assembly1_C  TM=8.707E-01  e=3.753E-28  Thermus thermophilus
  7f06-assembly1_A  TM=9.529E-01  e=1.756E-21  Streptomyces sp.
  7f06-assembly2_B  TM=9.559E-01  e=8.257E-21  Streptomyces sp.
  1vch-assembly2_D  TM=9.155E-01  e=2.114E-21  Thermus thermophilus
  1vch-assembly2_C  TM=9.218E-01  e=2.366E-20  Thermus thermophilus